Protein AF-0000000085765768 (afdb_homodimer)

Foldseek 3Di:
DLLVVLVVVVVLVQVLLLLLLVCLQVLHQLQCQLVVVVVCVVVPDPNVVCPVCRHSVNSLVLLVLVLVLLLVVVLVVLQPALAWAKEKEWDQFPLRFIKMWIWIWFDDLLFIFIAGQFIFTFPDPAQVRNLVRRVCSCVVSPRPPNLLRHQEYEYQPPCQDPPPPRHVVCVSCPDPNVLYAYAHALLNLLQVLVVVLLVVDPLSVVLLVLLQLQLVQCVVDVVLLVLLCVLCVVVVHDDDHQFHQDDPHRLVRSLVNLVNCQRCVVSSLVSLVCQLPPPPPDDPVSNVSSVSSNQQSQAPVSVLVSQLVNQLSVLSVVLSVQSLDRRRFLQSNVVSLVVSLVSLQVCLVDPDPSSVVQLVVCVVVVQDDPRHRHPPDDNPPPVPRCNVSSVSSNVSSCCRPVNPPRPNNLLSVLLNVQWLLPADLDPVRLQVPSPVSVVVLCVSCVSSLVVVVADPVVQVVLSNVVSVVSSVQCVVDVPSVPGDGVSNLSNDPVSCVSNVRPVVSNRSSSNHDNRSSVVVVLVVSLCSNCDNVNVVDDSVSSGSSSNSNPSNDDSVPDRCVSSVVVVLVVVVVVPDPPPPPDPDPPPDPPVVVVSSNVNVVVVVD/DLLVVLVVVVVLVQVLLLLLLVCLQVLHQLQCQLVVVVVCVVVPDPNVVCPVCRHSVNSLVLLVLQLVLLLVVVLVVLQPALAWAKEKEWDQFPLRFIKMWIWIWFDDLLFIFIAGQFIFTFPDPAQVSRLVRRVCSCVVSPNPPNLLRHQEYEYQPPCQDPPPPSHVVCVSCPDPNVLYAYAHALLNLLQVLVVVLLVVDPLSVVLLVLLQLQLVQCVVDVVLLVLLCVLCVVVVHDDDHQFHQDDPHRLVRSLVNLVNCQRCVVSSLVSLVCQLPPPPPDDPVSNVSSVSSNQQSQAPVSVLVSQLVNQLSVLSVVLSVQSLDRRRFLQSNVVSLVVSLVSLQVCLVDPDPSSVVQLVVCVVVVQDDPRHRHPPDDNPPPVPRCNVSSVSSNVSSCCRPVNPPRPNNLLSVLLNVQWLLPADLDPVRLQVPSPVSVVVLCVSCVSSLVVVVADPVVLVVLSNVVSVVSSVQCVVDVPSVPGDGVSNLSNDPVSCVSNVRPVVSNRSSSNHDNRSSVVVVLVVSLCSNCDNVNVVDDSVSSGSSSNSNPSNDDSVPDRCVSSVVVVLVVVVVVPDPPPPPPPDPPPDDPVVNVSSNVNVVVVVD

InterPro domains:
  IPR012337 Ribonuclease H-like superfamily [SSF53098] (69-546)

Radius of gyration: 36.91 Å; Cα contacts (8 Å, |Δi|>4): 1652; chains: 2; bounding box: 86×116×79 Å

Secondary structure (DSSP, 8-state):
-HHHHHHHHHHHHHHHHHHHHHHHHTT--GGGHHHHHHHHHHTT-SGGG-GGGSSHHHHHHHHHHHHHHHHHHHHHHHHH-S-EEEEEEEEE-TTS-EEEEEEEEEEETTEEEEEEEEEEE-S-SSHHHHHHHHHHHHHHTT-TTHHHHEEEEEE---HHHH-SSS-HHHHHSTTT-TTPEEEE-HHHHHHHHHHHHHHH-HHHHHHHHHHHHHHHHHHT-HHHHHHHHHHHHHTTPPP-PPPP--SS-HHHHHHHHHHHHHHTHHHHHHHHHHHHH--SS--HHHHHHHHHHHHHHTBHHHHHHHHHHHHHHHHHHHHHHHHT-TT--HHHHHHHHHHHHHHHHHHHHS--HHHHHHHHHHHHTTSEETTEEPBT--TT-----THHHHHHHHHHHHHHHS-TT-TTHHHHHHGGGG-GGGS--STTTTTTTTHHHHHHHHHHHHHHHHHHT--HHHHHHHHHHHHHHHHHHHHH-S-GGGSPPHHHHTT-HHHHHHTHHHHHHHHHHHT-----HHHHHHHHHHHHHS-GGGTT--HHHHHHHHHHHHHSPPTTT--THHHHHHHHHHHHHHTSS----------TTHHHHHHHHHHHHHH--/-HHHHHHHHHHHHHHHHHHHHHHHHTT--GGGHHHHHHHHHHTT-SGGG-GGGSSHHHHHHHHHHHHHHHHHHHHHHHHH-S-EEEEEEEEE-TTS-EEEEEEEEEEETTEEEEEEEEEEE-S-SSHHHHHHHHHHHHHHTT-TTHHHHEEEEEE---HHHH-SSS-HHHHHSTTT-TTPEEEE-HHHHHHHHHHHHHHH-HHHHHHHHHHHHHHHHHHT-HHHHHHHHHHHHHTTPPP-PPPP--SS-HHHHHHHHHHHHHHTHHHHHHHHHHHHH--SS--HHHHHHHHHHHHHHTBHHHHHHHHHHHHHHHHHHHHHHHHT-TT--HHHHHHHHHHHHHHHHHHHHS--HHHHHHHHHHHHTTSEETTEEPBT--TT-----THHHHHHHHHHHHHHHS-TT-TTHHHHHHGGGG-GGGS--STTTTTTTTHHHHHHHHHHHHHHHHHHT--HHHHHHHHHHHHHHHHHHHHH-S-GGGSPPGGGGGT-HHHHHHTHHHHHHHHHHHT-----HHHHHHHHHHHHHS-GGGTT--HHHHHHHHHHHHHSPPTTT--THHHHHHHHHHHHHHTSS----------TTHHHHHHHHHHHHHHT-

Nearest PDB structures (foldseek):
  7ep7-assembly1_A  TM=1.654E-01  e=4.129E+00  Mus musculus
  7ep7-assembly1_A  TM=1.660E-01  e=3.495E+00  Mus musculus

Solvent-accessible surface area (backbone atoms only — not comparable to full-atom values): 64166 Å² total; per-residue (Å²): 106,71,63,56,51,44,50,50,50,50,51,43,49,42,40,52,45,47,51,43,47,49,34,35,46,69,54,49,64,52,77,51,50,34,58,53,52,49,50,41,37,74,60,67,43,82,58,70,84,47,70,83,65,49,35,38,68,39,42,57,55,50,45,57,30,44,35,52,49,59,44,48,63,53,31,51,53,60,60,65,43,78,49,31,12,41,32,43,44,74,48,67,47,71,66,43,42,43,32,34,40,36,31,37,22,30,71,57,88,44,35,42,41,76,40,85,56,36,50,25,62,41,87,36,92,48,23,68,24,47,43,48,23,51,52,48,26,41,48,74,47,60,35,7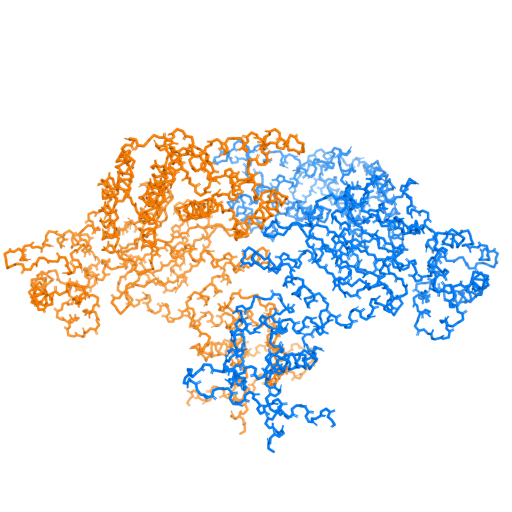4,69,53,76,72,29,44,47,16,38,14,24,77,52,52,58,49,48,58,29,87,69,77,8,30,42,48,56,63,27,40,93,86,27,68,53,35,39,61,30,61,11,47,46,50,39,48,52,52,18,50,52,54,34,36,74,72,31,67,67,53,43,49,52,51,48,49,48,50,51,52,20,51,56,36,65,80,23,42,66,50,39,49,50,45,43,50,47,14,54,75,70,72,41,83,72,77,79,70,39,60,52,78,62,94,54,44,64,65,24,42,48,52,28,49,48,46,44,65,75,41,38,59,48,54,46,50,47,27,47,49,48,41,64,45,77,77,92,58,53,70,67,57,30,50,51,22,44,53,50,41,54,45,69,32,25,35,68,51,48,51,45,50,28,44,49,51,42,53,44,51,50,52,46,54,44,48,54,54,40,51,41,82,61,45,28,48,50,54,50,52,50,43,50,51,51,45,50,52,54,42,53,48,46,31,74,40,74,41,70,55,31,43,53,48,52,52,46,22,62,76,50,77,37,25,56,86,88,39,73,34,42,82,62,55,88,76,61,57,81,72,65,54,33,64,59,38,52,44,40,50,49,30,41,40,58,60,75,61,32,85,84,43,83,41,43,66,56,46,62,31,44,42,64,64,43,61,71,74,54,60,79,47,85,79,54,36,76,65,52,54,52,67,32,49,49,53,50,47,65,49,39,40,72,55,39,50,72,72,66,48,47,66,71,56,23,56,52,34,49,54,49,46,50,53,52,48,43,53,50,49,69,72,32,84,52,50,87,72,47,81,52,66,39,57,39,61,70,36,70,66,48,39,63,69,36,44,43,48,48,54,54,50,51,56,52,45,19,37,36,45,43,42,49,67,48,54,54,50,49,50,51,47,50,63,54,34,28,86,89,37,36,81,61,47,61,67,57,48,33,42,41,47,48,34,43,71,70,42,67,56,77,91,72,52,68,48,61,59,21,51,51,49,48,54,58,54,56,57,66,70,64,54,72,78,64,76,66,74,81,79,73,93,68,76,76,66,61,66,61,54,61,53,53,60,52,63,58,54,70,76,101,107,68,64,56,51,43,50,50,50,49,52,43,49,41,41,51,46,46,51,44,47,48,34,34,47,69,55,49,64,51,76,49,50,34,56,54,52,49,51,40,37,74,60,68,44,81,57,71,86,46,69,82,65,48,36,38,68,38,41,58,57,50,46,56,31,44,35,51,49,60,44,48,63,52,32,50,52,61,60,66,44,79,47,31,12,40,32,43,43,74,50,67,49,70,68,42,43,44,32,35,40,37,31,38,22,28,70,56,88,44,37,42,40,74,38,84,57,36,50,25,63,42,88,36,92,47,21,68,24,47,44,48,24,51,51,48,25,40,48,74,47,60,35,73,68,52,75,72,30,45,45,18,38,12,24,77,52,52,59,49,46,57,28,87,70,77,8,29,42,47,58,63,26,39,95,85,27,69,51,36,39,62,31,61,11,47,47,51,41,49,52,53,18,51,52,54,36,34,74,72,31,68,66,53,42,50,54,52,50,50,48,52,53,53,20,52,54,36,66,79,24,43,65,51,40,51,52,45,44,50,45,14,56,74,71,73,42,84,72,77,81,71,39,59,53,78,61,96,53,46,65,65,25,44,47,50,28,48,49,47,46,64,74,40,39,59,46,54,46,52,46,28,49,50,50,43,65,45,78,76,92,58,53,69,66,56,30,50,50,22,44,52,50,41,55,46,70,31,25,35,67,52,49,50,46,50,27,44,48,51,43,53,43,50,49,52,46,55,44,48,54,54,39,52,41,81,61,45,28,49,50,55,49,54,51,44,50,52,52,43,50,52,53,41,53,48,47,32,75,40,76,38,71,55,31,44,53,49,52,52,46,21,63,75,50,76,34,26,57,88,88,37,73,36,40,83,62,54,89,77,62,57,81,72,65,54,34,65,58,38,50,44,41,51,48,31,40,40,57,58,75,60,32,84,84,43,83,42,42,64,56,47,60,31,43,42,65,65,43,60,72,73,54,59,80,47,85,77,53,38,75,65,52,52,53,67,31,49,50,54,50,47,64,46,39,41,71,55,39,49,74,72,65,46,47,67,71,57,23,57,52,35,48,55,52,44,50,54,51,50,42,55,51,48,70,72,31,84,52,50,86,73,47,79,50,66,40,57,40,61,70,36,70,66,45,40,64,69,35,43,44,48,48,53,54,50,51,55,52,44,18,36,35,44,42,40,49,67,50,55,55,49,48,51,50,46,50,63,52,35,28,87,90,39,37,80,60,48,62,68,58,49,33,41,40,48,48,35,44,72,70,42,68,56,75,90,74,52,69,48,63,61,21,49,50,49,49,55,58,55,55,56,66,69,64,54,73,73,68,66,72,72,82,80,74,93,68,75,77,67,60,66,60,54,61,54,52,61,53,64,57,55,69,78,102

pLDDT: mean 87.67, std 15.04, range [23.91, 98.12]

Structure (mmCIF, N/CA/C/O backbone):
data_AF-0000000085765768-model_v1
#
loop_
_entity.id
_entity.type
_entity.pdbx_description
1 polymer 'Zinc finger protein 862-like'
#
loop_
_atom_site.group_PDB
_atom_site.id
_atom_site.type_symbol
_atom_site.label_atom_id
_atom_site.label_alt_id
_atom_site.label_comp_id
_atom_site.label_asym_id
_atom_site.label_entity_id
_atom_site.label_seq_id
_atom_site.pdbx_PDB_ins_code
_atom_site.Cartn_x
_atom_site.Cartn_y
_atom_site.Cartn_z
_atom_site.occupancy
_atom_site.B_iso_or_equiv
_atom_site.auth_seq_id
_atom_site.auth_comp_id
_atom_site.auth_asym_id
_atom_site.auth_atom_id
_atom_site.pdbx_PDB_model_num
ATOM 1 N N . MET A 1 1 ? 23.016 -22.938 41.062 1 53.28 1 MET A N 1
ATOM 2 C CA . MET A 1 1 ? 22.531 -21.562 40.969 1 53.28 1 MET A CA 1
ATOM 3 C C . MET A 1 1 ? 22.906 -20.953 39.625 1 53.28 1 MET A C 1
ATOM 5 O O . MET A 1 1 ? 22.062 -20.391 38.938 1 53.28 1 MET A O 1
ATOM 9 N N . LEU A 1 2 ? 24.188 -21.125 39.25 1 53.09 2 LEU A N 1
ATOM 10 C CA . LEU A 1 2 ? 24.656 -20.578 37.969 1 53.09 2 LEU A CA 1
ATOM 11 C C . LEU A 1 2 ? 23.953 -21.25 36.812 1 53.09 2 LEU A C 1
ATOM 13 O O . LEU A 1 2 ? 23.609 -20.578 35.812 1 53.09 2 LEU A O 1
ATOM 17 N N . LEU A 1 3 ? 23.734 -22.516 36.969 1 60.22 3 LEU A N 1
ATOM 18 C CA . LEU A 1 3 ? 23.031 -23.234 35.906 1 60.22 3 LEU A CA 1
ATOM 19 C C . LEU A 1 3 ? 21.609 -22.734 35.75 1 60.22 3 LEU A C 1
ATOM 21 O O . LEU A 1 3 ? 21.094 -22.609 34.625 1 60.22 3 LEU A O 1
ATOM 25 N N . ARG A 1 4 ? 20.984 -22.562 36.938 1 67.75 4 ARG A N 1
ATOM 26 C CA . ARG A 1 4 ? 19.609 -22.078 36.938 1 67.75 4 ARG A CA 1
ATOM 27 C C . ARG A 1 4 ? 19.516 -20.688 36.344 1 67.75 4 ARG A C 1
ATOM 29 O O . ARG A 1 4 ? 18.562 -20.375 35.625 1 67.75 4 ARG A O 1
ATOM 36 N N . GLU A 1 5 ? 20.438 -19.938 36.656 1 68 5 GLU A N 1
ATOM 37 C CA . GLU A 1 5 ? 20.453 -18.578 36.094 1 68 5 GLU A CA 1
ATOM 38 C C . GLU A 1 5 ? 20.688 -18.594 34.594 1 68 5 GLU A C 1
ATOM 40 O O . GLU A 1 5 ? 20.109 -17.781 33.875 1 68 5 GLU A O 1
ATOM 45 N N . CYS A 1 6 ? 21.516 -19.547 34.25 1 68.38 6 CYS A N 1
ATOM 46 C CA . CYS A 1 6 ? 21.797 -19.672 32.812 1 68.38 6 CYS A CA 1
ATOM 47 C C . CYS A 1 6 ? 20.547 -20.156 32.062 1 68.38 6 CYS A C 1
ATOM 49 O O . CYS A 1 6 ? 20.25 -19.656 30.969 1 68.38 6 CYS A O 1
ATOM 51 N N . GLN A 1 7 ? 19.906 -21.062 32.75 1 78.56 7 GLN A N 1
ATOM 52 C CA . GLN A 1 7 ? 18.688 -21.578 32.125 1 78.56 7 GLN A CA 1
ATOM 53 C C . GLN A 1 7 ? 17.609 -20.5 32.062 1 78.56 7 GLN A C 1
ATOM 55 O O . GLN A 1 7 ? 16.859 -20.422 31.078 1 78.56 7 GLN A O 1
ATOM 60 N N . LYS A 1 8 ? 17.578 -19.703 33.062 1 80.69 8 LYS A N 1
ATOM 61 C CA . LYS A 1 8 ? 16.609 -18.625 33.062 1 80.69 8 LYS A CA 1
ATOM 62 C C . LYS A 1 8 ? 16.891 -17.609 31.953 1 80.69 8 LYS A C 1
ATOM 64 O O . LYS A 1 8 ? 15.977 -17.156 31.266 1 80.69 8 LYS A O 1
ATOM 69 N N . ARG A 1 9 ? 18.062 -17.344 31.797 1 80.81 9 ARG A N 1
ATOM 70 C CA . ARG A 1 9 ? 18.453 -16.375 30.766 1 80.81 9 ARG A CA 1
ATOM 71 C C . ARG A 1 9 ? 18.188 -16.938 29.359 1 80.81 9 ARG A C 1
ATOM 73 O O . ARG A 1 9 ? 17.781 -16.203 28.469 1 80.81 9 ARG A O 1
ATOM 80 N N . THR A 1 10 ? 18.469 -18.172 29.266 1 85.12 10 THR A N 1
ATOM 81 C CA . THR A 1 10 ? 18.203 -18.828 27.984 1 85.12 10 THR A CA 1
ATOM 82 C C . THR A 1 10 ? 16.719 -18.812 27.672 1 85.12 10 THR A C 1
ATOM 84 O O . THR A 1 10 ? 16.312 -18.609 26.516 1 85.12 10 THR A O 1
ATOM 87 N N . ASN A 1 11 ? 15.992 -18.984 28.672 1 88.44 11 ASN A N 1
ATOM 88 C CA . ASN A 1 11 ? 14.547 -18.984 28.484 1 88.44 11 ASN A CA 1
ATOM 89 C C . ASN A 1 11 ? 14.047 -17.594 28.094 1 88.44 11 ASN A C 1
ATOM 91 O O . ASN A 1 11 ? 13.117 -17.469 27.297 1 88.44 11 ASN A O 1
ATOM 95 N N . ILE A 1 12 ? 14.617 -16.609 28.656 1 89.69 12 ILE A N 1
ATOM 96 C CA . ILE A 1 12 ? 14.234 -15.234 28.328 1 89.69 12 ILE A CA 1
ATOM 97 C C . ILE A 1 12 ? 14.617 -14.922 26.891 1 89.69 12 ILE A C 1
ATOM 99 O O . ILE A 1 12 ? 13.844 -14.289 26.156 1 89.69 12 ILE A O 1
ATOM 103 N N . LEU A 1 13 ? 15.781 -15.383 26.531 1 89.94 13 LEU A N 1
ATOM 104 C CA . LEU A 1 13 ? 16.234 -15.141 25.156 1 89.94 13 LEU A CA 1
ATOM 105 C C . LEU A 1 13 ? 15.352 -15.883 24.156 1 89.94 13 LEU A C 1
ATOM 107 O O . LEU A 1 13 ? 15.125 -15.391 23.047 1 89.94 13 LEU A O 1
ATOM 111 N N . LYS A 1 14 ? 14.938 -17.047 24.547 1 93.31 14 LYS A N 1
ATOM 112 C CA . LYS A 1 14 ? 14.031 -17.781 23.672 1 93.31 14 LYS A CA 1
ATOM 113 C C . LYS A 1 14 ? 12.75 -17 23.422 1 93.31 14 LYS A C 1
ATOM 115 O O . LYS A 1 14 ? 12.211 -17.016 22.312 1 93.31 14 LYS A O 1
ATOM 120 N N . LYS A 1 15 ? 12.266 -16.328 24.438 1 93.94 15 LYS A N 1
ATOM 121 C CA . LYS A 1 15 ? 11.062 -15.508 24.297 1 93.94 15 LYS A CA 1
ATOM 122 C C . LYS A 1 15 ? 11.289 -14.367 23.312 1 93.94 15 LYS A C 1
ATOM 124 O O . LYS A 1 15 ? 10.406 -14.039 22.516 1 93.94 15 LYS A O 1
ATOM 129 N N . VAL A 1 16 ? 12.461 -13.812 23.406 1 94.56 16 VAL A N 1
ATOM 130 C CA . VAL A 1 16 ? 12.828 -12.703 22.516 1 94.56 16 VAL A CA 1
ATOM 131 C C . VAL A 1 16 ? 12.922 -13.195 21.078 1 94.56 16 VAL A C 1
ATOM 133 O O . VAL A 1 16 ? 12.438 -12.539 20.156 1 94.56 16 VAL A O 1
ATOM 136 N N . PHE A 1 17 ? 13.484 -14.383 20.891 1 95.94 17 PHE A N 1
ATOM 137 C CA . PHE A 1 17 ? 13.625 -14.953 19.562 1 95.94 17 PHE A CA 1
ATOM 138 C C . PHE A 1 17 ? 12.266 -15.359 19 1 95.94 17 PHE A C 1
ATOM 140 O O . PHE A 1 17 ? 12.023 -15.234 17.797 1 95.94 17 PHE A O 1
ATOM 147 N N . ASN A 1 18 ? 11.461 -15.852 19.844 1 97.06 18 ASN A N 1
ATOM 148 C CA . ASN A 1 18 ? 10.094 -16.156 19.422 1 97.06 18 ASN A CA 1
ATOM 149 C C . ASN A 1 18 ? 9.375 -14.906 18.922 1 97.06 18 ASN A C 1
ATOM 151 O O . ASN A 1 18 ? 8.625 -14.969 17.938 1 97.06 18 ASN A O 1
ATOM 155 N N . THR A 1 19 ? 9.586 -13.82 19.656 1 97 19 THR A N 1
ATOM 156 C CA . THR A 1 19 ? 8.969 -12.555 19.266 1 97 19 THR A CA 1
ATOM 157 C C . THR A 1 19 ? 9.516 -12.062 17.938 1 97 19 THR A C 1
ATOM 159 O O . THR A 1 19 ? 8.758 -11.609 17.078 1 97 19 THR A O 1
ATOM 162 N N . ALA A 1 20 ? 10.812 -12.172 17.781 1 97.25 20 ALA A N 1
ATOM 163 C CA . ALA A 1 20 ? 11.422 -11.805 16.516 1 97.25 20 ALA A CA 1
ATOM 164 C C . ALA A 1 20 ? 10.891 -12.68 15.383 1 97.25 20 ALA A C 1
ATOM 166 O O . ALA A 1 20 ? 10.625 -12.188 14.281 1 97.25 20 ALA A O 1
ATOM 167 N N . TYR A 1 21 ? 10.766 -13.984 15.625 1 98.12 21 TYR A N 1
ATOM 168 C CA . TYR A 1 21 ? 10.25 -14.914 14.617 1 98.12 21 TYR A CA 1
ATOM 169 C C . TYR A 1 21 ? 8.852 -14.516 14.18 1 98.12 21 TYR A C 1
ATOM 171 O O . TYR A 1 21 ? 8.516 -14.594 12.992 1 98.12 21 TYR A O 1
ATOM 179 N N . MET A 1 22 ? 8.07 -14.148 15.148 1 97.38 22 MET A N 1
ATOM 180 C CA . MET A 1 22 ? 6.707 -13.734 14.82 1 97.38 22 MET A CA 1
ATOM 181 C C . MET A 1 22 ? 6.711 -12.523 13.898 1 97.38 22 MET A C 1
ATOM 183 O O . MET A 1 22 ? 5.906 -12.445 12.969 1 97.38 22 MET A O 1
ATOM 187 N N . ILE A 1 23 ? 7.551 -11.547 14.164 1 96.62 23 ILE A N 1
ATOM 188 C CA . ILE A 1 23 ? 7.688 -10.359 13.336 1 96.62 23 ILE A CA 1
ATOM 189 C C . ILE A 1 23 ? 7.992 -10.773 11.891 1 96.62 23 ILE A C 1
ATOM 191 O O . ILE A 1 23 ? 7.395 -10.25 10.953 1 96.62 23 ILE A O 1
ATOM 195 N N . LEU A 1 24 ? 8.859 -11.727 11.703 1 97.19 24 LEU A N 1
ATOM 196 C CA . LEU A 1 24 ? 9.266 -12.188 10.383 1 97.19 24 LEU A CA 1
ATOM 197 C C . LEU A 1 24 ? 8.148 -12.992 9.719 1 97.19 24 LEU A C 1
ATOM 199 O O . LEU A 1 24 ? 7.812 -12.758 8.555 1 97.19 24 LEU A O 1
ATOM 203 N N . LYS A 1 25 ? 7.574 -13.906 10.438 1 97.56 25 LYS A N 1
ATOM 204 C CA . LYS A 1 25 ? 6.57 -14.828 9.914 1 97.56 25 LYS A CA 1
ATOM 205 C C . LYS A 1 25 ? 5.316 -14.078 9.469 1 97.56 25 LYS A C 1
ATOM 207 O O . LYS A 1 25 ? 4.699 -14.445 8.461 1 97.56 25 LYS A O 1
ATOM 212 N N . CYS A 1 26 ? 4.98 -13.023 10.219 1 96.12 26 CYS A N 1
ATOM 213 C CA . CYS A 1 26 ? 3.773 -12.266 9.906 1 96.12 26 CYS A CA 1
ATOM 214 C C . CYS A 1 26 ? 4.098 -11.055 9.039 1 96.12 26 CYS A C 1
ATOM 216 O O . CYS A 1 26 ? 3.248 -10.18 8.836 1 96.12 26 CYS A O 1
ATOM 218 N N . GLU A 1 27 ? 5.309 -10.977 8.523 1 94.81 27 GLU A N 1
ATOM 219 C CA . GLU A 1 27 ? 5.742 -9.961 7.57 1 94.81 27 GLU A CA 1
ATOM 220 C C . GLU A 1 27 ? 5.598 -8.562 8.156 1 94.81 27 GLU A C 1
ATOM 222 O O . GLU A 1 27 ? 5.141 -7.645 7.465 1 94.81 27 GLU A O 1
ATOM 227 N N . LEU A 1 28 ? 5.914 -8.367 9.461 1 94.69 28 LEU A N 1
ATOM 228 C CA . LEU A 1 28 ? 5.789 -7.094 10.156 1 94.69 28 LEU A CA 1
ATOM 229 C C . LEU A 1 28 ? 7.105 -6.324 10.117 1 94.69 28 LEU A C 1
ATOM 231 O O . LEU A 1 28 ? 8.172 -6.922 9.977 1 94.69 28 LEU A O 1
ATOM 235 N N . PRO A 1 29 ? 7.043 -4.98 10.18 1 93 29 PRO A N 1
ATOM 236 C CA . PRO A 1 29 ? 8.281 -4.199 10.242 1 93 29 PRO A CA 1
ATOM 237 C C . PRO A 1 29 ? 9.039 -4.406 11.555 1 93 29 PRO A C 1
ATOM 239 O O . PRO A 1 29 ? 8.43 -4.645 12.594 1 93 29 PRO A O 1
ATOM 242 N N . PHE A 1 30 ? 10.344 -4.207 11.516 1 93.5 30 PHE A N 1
ATOM 243 C CA . PHE A 1 30 ? 11.203 -4.391 12.688 1 93.5 30 PHE A CA 1
ATOM 244 C C . PHE A 1 30 ? 10.859 -3.381 13.773 1 93.5 30 PHE A C 1
ATOM 246 O O . PHE A 1 30 ? 11.086 -3.639 14.961 1 93.5 30 PHE A O 1
ATOM 253 N N . THR A 1 31 ? 10.32 -2.264 13.375 1 92.69 31 THR A N 1
ATOM 254 C CA . THR A 1 31 ? 10.031 -1.188 14.32 1 92.69 31 THR A CA 1
ATOM 255 C C . THR A 1 31 ? 8.945 -1.611 15.305 1 92.69 31 THR A C 1
ATOM 257 O O . THR A 1 31 ? 8.766 -0.979 16.344 1 92.69 31 THR A O 1
ATOM 260 N N . LEU A 1 32 ? 8.195 -2.639 14.984 1 94.62 32 LEU A N 1
ATOM 261 C CA . LEU A 1 32 ? 7.137 -3.115 15.875 1 94.62 32 LEU A CA 1
ATOM 262 C C . LEU A 1 32 ? 7.707 -4.004 16.969 1 94.62 32 LEU A C 1
ATOM 264 O O . LEU A 1 32 ? 7.047 -4.238 17.984 1 94.62 32 LEU A O 1
ATOM 268 N N . PHE A 1 33 ? 8.961 -4.539 16.859 1 96 33 PHE A N 1
ATOM 269 C CA . PHE A 1 33 ? 9.586 -5.488 17.766 1 96 33 PHE A CA 1
ATOM 270 C C . PHE A 1 33 ? 9.648 -4.934 19.188 1 96 33 PHE A C 1
ATOM 272 O O . PHE A 1 33 ? 9.211 -5.59 20.141 1 96 33 PHE A O 1
ATOM 279 N N . PRO A 1 34 ? 10.086 -3.682 19.375 1 94.44 34 PRO A N 1
ATOM 280 C CA . PRO A 1 34 ? 10.117 -3.141 20.734 1 94.44 34 PRO A CA 1
ATOM 281 C C . PRO A 1 34 ? 8.734 -3.062 21.375 1 94.44 34 PRO A C 1
ATOM 283 O O . PRO A 1 34 ? 8.578 -3.361 22.562 1 94.44 34 PRO A O 1
ATOM 286 N N . ASN A 1 35 ? 7.73 -2.688 20.625 1 94.25 35 ASN A N 1
ATOM 287 C CA . ASN A 1 35 ? 6.371 -2.58 21.141 1 94.25 35 ASN A CA 1
ATOM 288 C C . ASN A 1 35 ? 5.809 -3.947 21.516 1 94.25 35 ASN A C 1
ATOM 290 O O . ASN A 1 35 ? 5.047 -4.062 22.484 1 94.25 35 ASN A O 1
ATOM 294 N N . MET A 1 36 ? 6.18 -4.938 20.781 1 95.31 36 MET A N 1
ATOM 295 C CA . MET A 1 36 ? 5.719 -6.289 21.094 1 95.31 36 MET A CA 1
ATOM 296 C C . MET A 1 36 ? 6.324 -6.793 22.391 1 95.31 36 MET A C 1
ATOM 298 O O . MET A 1 36 ? 5.66 -7.473 23.172 1 95.31 36 MET A O 1
ATOM 302 N N . LEU A 1 37 ? 7.547 -6.488 22.562 1 94.88 37 LEU A N 1
ATOM 303 C CA . LEU A 1 37 ? 8.203 -6.871 23.812 1 94.88 37 LEU A CA 1
ATOM 304 C C . LEU A 1 37 ? 7.621 -6.094 24.984 1 94.88 37 LEU A C 1
ATOM 306 O O . LEU A 1 37 ? 7.398 -6.656 26.062 1 94.88 37 LEU A O 1
ATOM 310 N N . LYS A 1 38 ? 7.352 -4.766 24.797 1 94.31 38 LYS A N 1
ATOM 311 C CA . LYS A 1 38 ? 6.742 -3.939 25.828 1 94.31 38 LYS A CA 1
ATOM 312 C C . LYS A 1 38 ? 5.383 -4.496 26.234 1 94.31 38 LYS A C 1
ATOM 314 O O . LYS A 1 38 ? 5.023 -4.461 27.422 1 94.31 38 LYS A O 1
ATOM 319 N N . LEU A 1 39 ? 4.656 -4.984 25.266 1 96.12 39 LEU A N 1
ATOM 320 C CA . LEU A 1 39 ? 3.352 -5.566 25.547 1 96.12 39 LEU A CA 1
ATOM 321 C C . LEU A 1 39 ? 3.484 -6.777 26.469 1 96.12 39 LEU A C 1
ATOM 323 O O . LEU A 1 39 ? 2.723 -6.918 27.422 1 96.12 39 LEU A O 1
ATOM 327 N N . GLN A 1 40 ? 4.438 -7.621 26.156 1 94.88 40 GLN A N 1
ATOM 328 C CA . GLN A 1 40 ? 4.641 -8.812 26.969 1 94.88 40 GLN A CA 1
ATOM 329 C C . GLN A 1 40 ? 5.109 -8.445 28.375 1 94.88 40 GLN A C 1
ATOM 331 O O . GLN A 1 40 ? 4.715 -9.086 29.359 1 94.88 40 GLN A O 1
ATOM 336 N N . ILE A 1 41 ? 5.941 -7.422 28.469 1 93.38 41 ILE A N 1
ATOM 337 C CA . ILE A 1 41 ? 6.402 -6.945 29.781 1 93.38 41 ILE A CA 1
ATOM 338 C C . ILE A 1 41 ? 5.219 -6.402 30.578 1 93.38 41 ILE A C 1
ATOM 340 O O . ILE A 1 41 ? 5.055 -6.727 31.75 1 93.38 41 ILE A O 1
ATOM 344 N N . LYS A 1 42 ? 4.453 -5.602 29.922 1 94.12 42 LYS A N 1
ATOM 345 C CA . LYS A 1 42 ? 3.273 -5.035 30.562 1 94.12 42 LYS A CA 1
ATOM 346 C C . LYS A 1 42 ? 2.332 -6.133 31.047 1 94.12 42 LYS A C 1
ATOM 348 O O . LYS A 1 42 ? 1.715 -6.004 32.125 1 94.12 42 LYS A O 1
ATOM 353 N N . ASN A 1 43 ? 2.293 -7.207 30.25 1 94 43 ASN A N 1
ATOM 354 C CA . ASN A 1 43 ? 1.395 -8.305 30.594 1 94 43 ASN A CA 1
ATOM 355 C C . ASN A 1 43 ? 2.051 -9.297 31.547 1 94 43 ASN A C 1
ATOM 357 O O . ASN A 1 43 ? 1.552 -10.406 31.734 1 94 43 ASN A O 1
ATOM 361 N N . GLY A 1 44 ? 3.24 -8.977 32.094 1 90.25 44 GLY A N 1
ATOM 362 C CA . GLY A 1 44 ? 3.793 -9.734 33.188 1 90.25 44 GLY A CA 1
ATOM 363 C C . GLY A 1 44 ? 4.957 -10.617 32.781 1 90.25 44 GLY A C 1
ATOM 364 O O . GLY A 1 44 ? 5.426 -11.438 33.594 1 90.25 44 GLY A O 1
ATOM 365 N N . SER A 1 45 ? 5.387 -10.492 31.547 1 89.12 45 SER A N 1
ATOM 366 C CA . SER A 1 45 ? 6.523 -11.305 31.109 1 89.12 45 SER A CA 1
ATOM 367 C C . SER A 1 45 ? 7.812 -10.844 31.781 1 89.12 45 SER A C 1
ATOM 369 O O . SER A 1 45 ? 7.949 -9.672 32.156 1 89.12 45 SER A O 1
ATOM 371 N N . ASP A 1 46 ? 8.758 -11.711 31.953 1 85.62 46 ASP A N 1
ATOM 372 C CA . ASP A 1 46 ? 10.023 -11.43 32.625 1 85.62 46 ASP A CA 1
ATOM 373 C C . ASP A 1 46 ? 11.094 -10.984 31.641 1 85.62 46 ASP A C 1
ATOM 375 O O . ASP A 1 46 ? 12.281 -11.016 31.938 1 85.62 46 ASP A O 1
ATOM 379 N N . ILE A 1 47 ? 10.727 -10.562 30.516 1 83.88 47 ILE A N 1
ATOM 380 C CA . ILE A 1 47 ? 11.656 -10.172 29.469 1 83.88 47 ILE A CA 1
ATOM 381 C C . ILE A 1 47 ? 12.281 -8.82 29.812 1 83.88 47 ILE A C 1
ATOM 383 O O . ILE A 1 47 ? 13.25 -8.398 29.172 1 83.88 47 ILE A O 1
ATOM 387 N N . ASP A 1 48 ? 12.023 -8.125 30.797 1 76.06 48 ASP A N 1
ATOM 388 C CA . ASP A 1 48 ? 12.43 -6.766 31.125 1 76.06 48 ASP A CA 1
ATOM 389 C C . ASP A 1 48 ? 13.93 -6.688 31.406 1 76.06 48 ASP A C 1
ATOM 391 O O . ASP A 1 48 ? 14.539 -5.629 31.25 1 76.06 48 ASP A O 1
ATOM 395 N N . GLY A 1 49 ? 14.57 -7.715 31.75 1 69.19 49 GLY A N 1
ATOM 396 C CA . GLY A 1 49 ? 15.969 -7.66 32.156 1 69.19 49 GLY A CA 1
ATOM 397 C C . GLY A 1 49 ? 16.906 -7.551 30.969 1 69.19 49 GLY A C 1
ATOM 398 O O . GLY A 1 49 ? 18.125 -7.398 31.141 1 69.19 49 GLY A O 1
ATOM 399 N N . LEU A 1 50 ? 16.453 -7.496 29.75 1 72.62 50 LEU A N 1
ATOM 400 C CA . LEU A 1 50 ? 17.328 -7.5 28.578 1 72.62 50 LEU A CA 1
ATOM 401 C C . LEU A 1 50 ? 17.078 -6.262 27.719 1 72.62 50 LEU A C 1
ATOM 403 O O . LEU A 1 50 ? 16.719 -6.371 26.547 1 72.62 50 LEU A O 1
ATOM 407 N N . SER A 1 51 ? 17.453 -5.066 28.172 1 74.25 51 SER A N 1
ATOM 408 C CA . SER A 1 51 ? 17.125 -3.814 27.5 1 74.25 51 SER A CA 1
ATOM 409 C C . SER A 1 51 ? 17.859 -3.693 26.156 1 74.25 51 SER A C 1
ATOM 411 O O . SER A 1 51 ? 17.297 -3.162 25.188 1 74.25 51 SER A O 1
ATOM 413 N N . SER A 1 52 ? 19.047 -4.277 26 1 77.25 52 SER A N 1
ATOM 414 C CA . SER A 1 52 ? 19.859 -4.141 24.797 1 77.25 52 SER A CA 1
ATOM 415 C C . SER A 1 52 ? 19.281 -4.953 23.656 1 77.25 52 SER A C 1
ATOM 417 O O . SER A 1 52 ? 19.609 -4.699 22.484 1 77.25 52 SER A O 1
ATOM 419 N N . TYR A 1 53 ? 18.438 -5.875 24.031 1 83.31 53 TYR A N 1
ATOM 420 C CA . TYR A 1 53 ? 17.922 -6.766 23 1 83.31 53 TYR A CA 1
ATOM 421 C C . TYR A 1 53 ? 16.484 -6.383 22.625 1 83.31 53 TYR A C 1
ATOM 423 O O . TYR A 1 53 ? 15.797 -7.148 21.938 1 83.31 53 TYR A O 1
ATOM 431 N N . ARG A 1 54 ? 16.156 -5.156 23.016 1 85.69 54 ARG A N 1
ATOM 432 C CA . ARG A 1 54 ? 14.758 -4.797 22.797 1 85.69 54 ARG A CA 1
ATOM 433 C C . ARG A 1 54 ? 14.633 -3.689 21.75 1 85.69 54 ARG A C 1
ATOM 435 O O . ARG A 1 54 ? 13.727 -2.854 21.844 1 85.69 54 ARG A O 1
ATOM 442 N N . THR A 1 55 ? 15.547 -3.652 20.812 1 88.75 55 THR A N 1
ATOM 443 C CA . THR A 1 55 ? 15.562 -2.611 19.797 1 88.75 55 THR A CA 1
ATOM 444 C C . THR A 1 55 ? 15.289 -3.201 18.422 1 88.75 55 THR A C 1
ATOM 446 O O . THR A 1 55 ? 15.383 -4.418 18.234 1 88.75 55 THR A O 1
ATOM 449 N N . ASN A 1 56 ? 14.961 -2.34 17.547 1 90.31 56 ASN A N 1
ATOM 450 C CA . ASN A 1 56 ? 14.742 -2.773 16.172 1 90.31 56 ASN A CA 1
ATOM 451 C C . ASN A 1 56 ? 16.016 -3.324 15.547 1 90.31 56 ASN A C 1
ATOM 453 O O . ASN A 1 56 ? 15.977 -4.266 14.75 1 90.31 56 ASN A O 1
ATOM 457 N N . THR A 1 57 ? 17.109 -2.754 15.953 1 90.81 57 THR A N 1
ATOM 458 C CA . THR A 1 57 ? 18.406 -3.209 15.453 1 90.81 57 THR A CA 1
ATOM 459 C C . THR A 1 57 ? 18.703 -4.625 15.938 1 90.81 57 THR A C 1
ATOM 461 O O . THR A 1 57 ? 19.266 -5.434 15.188 1 90.81 57 THR A O 1
ATOM 464 N N . ALA A 1 58 ? 18.391 -4.898 17.141 1 91.38 58 ALA A N 1
ATOM 465 C CA . ALA A 1 58 ? 18.562 -6.25 17.672 1 91.38 58 ALA A CA 1
ATOM 466 C C . ALA A 1 58 ? 17.719 -7.254 16.875 1 91.38 58 ALA A C 1
ATOM 468 O O . ALA A 1 58 ? 18.188 -8.344 16.562 1 91.38 58 ALA A O 1
ATOM 469 N N . CYS A 1 59 ? 16.5 -6.883 16.641 1 93.44 59 CYS A N 1
ATOM 470 C CA . CYS A 1 59 ? 15.625 -7.758 15.875 1 93.44 59 CYS A CA 1
ATOM 471 C C . CYS A 1 59 ? 16.219 -8.078 14.508 1 93.44 59 CYS A C 1
ATOM 473 O O . CYS A 1 59 ? 16.172 -9.219 14.055 1 93.44 59 CYS A O 1
ATOM 475 N N . ARG A 1 60 ? 16.781 -7.062 13.859 1 92.94 60 ARG A N 1
ATOM 476 C CA . ARG A 1 60 ? 17.438 -7.242 12.57 1 92.94 60 ARG A CA 1
ATOM 477 C C . ARG A 1 60 ? 18.594 -8.234 12.672 1 92.94 60 ARG A C 1
ATOM 479 O O . ARG A 1 60 ? 18.781 -9.07 11.789 1 92.94 60 ARG A O 1
ATOM 486 N N . ARG A 1 61 ? 19.266 -8.141 13.719 1 91.75 61 ARG A N 1
ATOM 487 C CA . ARG A 1 61 ? 20.391 -9.055 13.945 1 91.75 61 ARG A CA 1
ATOM 488 C C . ARG A 1 61 ? 19.906 -10.477 14.164 1 91.75 61 ARG A C 1
ATOM 490 O O . ARG A 1 61 ? 20.469 -11.43 13.617 1 91.75 61 ARG A O 1
ATOM 497 N N . PHE A 1 62 ? 18.891 -10.641 14.969 1 94.81 62 PHE A N 1
ATOM 498 C CA . PHE A 1 62 ? 18.328 -11.961 15.234 1 94.81 62 PHE A CA 1
ATOM 499 C C . PHE A 1 62 ? 17.828 -12.609 13.953 1 94.81 62 PHE A C 1
ATOM 501 O O . PHE A 1 62 ? 17.859 -13.828 13.812 1 94.81 62 PHE A O 1
ATOM 508 N N . THR A 1 63 ? 17.328 -11.773 13.039 1 95.19 63 THR A N 1
ATOM 509 C CA . THR A 1 63 ? 16.734 -12.242 11.781 1 95.19 63 THR A CA 1
ATOM 510 C C . THR A 1 63 ? 17.719 -13.117 11.016 1 95.19 63 THR A C 1
ATOM 512 O O . THR A 1 63 ? 17.344 -14.164 10.484 1 95.19 63 THR A O 1
ATOM 515 N N . GLN A 1 64 ? 18.984 -12.727 11.016 1 94.62 64 GLN A N 1
ATOM 516 C CA . GLN A 1 64 ? 19.984 -13.484 10.273 1 94.62 64 GLN A CA 1
ATOM 517 C C . GLN A 1 64 ? 20.109 -14.906 10.812 1 94.62 64 GLN A C 1
ATOM 519 O O . GLN A 1 64 ? 20.219 -15.859 10.039 1 94.62 64 GLN A O 1
ATOM 524 N N . TYR A 1 65 ? 20.094 -15.008 12.078 1 95.88 65 TYR A N 1
ATOM 525 C CA . TYR A 1 65 ? 20.25 -16.312 12.695 1 95.88 65 TYR A CA 1
ATOM 526 C C . TYR A 1 65 ? 19 -17.172 12.523 1 95.88 65 TYR A C 1
ATOM 528 O O . TYR A 1 65 ? 19.078 -18.391 12.352 1 95.88 65 TYR A O 1
ATOM 536 N N . ILE A 1 66 ? 17.859 -16.516 12.633 1 97.62 66 ILE A N 1
ATOM 537 C CA . ILE A 1 66 ? 16.609 -17.219 12.414 1 97.62 66 ILE A CA 1
ATOM 538 C C . ILE A 1 66 ? 16.531 -17.734 10.977 1 97.62 66 ILE A C 1
ATOM 540 O O . ILE A 1 66 ? 16.141 -18.875 10.742 1 97.62 66 ILE A O 1
ATOM 544 N N . VAL A 1 67 ? 16.922 -16.891 10.016 1 96.81 67 VAL A N 1
ATOM 545 C CA . VAL A 1 67 ? 16.906 -17.234 8.594 1 96.81 67 VAL A CA 1
ATOM 546 C C . VAL A 1 67 ? 17.828 -18.422 8.352 1 96.81 67 VAL A C 1
ATOM 548 O O . VAL A 1 67 ? 17.453 -19.375 7.648 1 96.81 67 VAL A O 1
ATOM 551 N N . ASP A 1 68 ? 18.984 -18.422 8.945 1 95.25 68 ASP A N 1
ATOM 552 C CA . ASP A 1 68 ? 19.953 -19.516 8.773 1 95.25 68 ASP A CA 1
ATOM 553 C C . ASP A 1 68 ? 19.391 -20.828 9.328 1 95.25 68 ASP A C 1
ATOM 555 O O . ASP A 1 68 ? 19.625 -21.891 8.758 1 95.25 68 ASP A O 1
ATOM 559 N N . ASP A 1 69 ? 18.734 -20.672 10.398 1 95.81 69 ASP A N 1
ATOM 560 C CA . ASP A 1 69 ? 18.156 -21.844 11.039 1 95.81 69 ASP A CA 1
ATOM 561 C C . ASP A 1 69 ? 17.078 -22.469 10.164 1 95.81 69 ASP A C 1
ATOM 563 O O . ASP A 1 69 ? 16.938 -23.703 10.125 1 95.81 69 ASP A O 1
ATOM 567 N N . ILE A 1 70 ? 16.266 -21.672 9.547 1 96.19 70 ILE A N 1
ATOM 568 C CA . ILE A 1 70 ? 15.18 -22.156 8.711 1 96.19 70 ILE A CA 1
ATOM 569 C C . ILE A 1 70 ? 15.734 -22.641 7.375 1 96.19 70 ILE A C 1
ATOM 571 O O . ILE A 1 70 ? 15.234 -23.625 6.809 1 96.19 70 ILE A O 1
ATOM 575 N N . ARG A 1 71 ? 16.766 -22.078 6.891 1 95.44 71 ARG A N 1
ATOM 576 C CA . ARG A 1 71 ? 17.344 -22.359 5.578 1 95.44 71 ARG A CA 1
ATOM 577 C C . ARG A 1 71 ? 18.031 -23.719 5.559 1 95.44 71 ARG A C 1
ATOM 579 O O . ARG A 1 71 ? 18 -24.422 4.551 1 95.44 71 ARG A O 1
ATOM 586 N N . GLU A 1 72 ? 18.609 -24.141 6.605 1 94 72 GLU A N 1
ATOM 587 C CA . GLU A 1 72 ? 19.469 -25.312 6.648 1 94 72 GLU A CA 1
ATOM 588 C C . GLU A 1 72 ? 18.703 -26.578 6.289 1 94 72 GLU A C 1
ATOM 590 O O . GLU A 1 72 ? 19.125 -27.344 5.418 1 94 72 GLU A O 1
ATOM 595 N N . PRO A 1 73 ? 17.594 -26.781 6.953 1 93.75 73 PRO A N 1
ATOM 596 C CA . PRO A 1 73 ? 16.844 -27.984 6.566 1 93.75 73 PRO A CA 1
ATOM 597 C C . PRO A 1 73 ? 16.375 -27.953 5.117 1 93.75 73 PRO A C 1
ATOM 599 O O . PRO A 1 73 ? 16.281 -29 4.461 1 93.75 73 PRO A O 1
ATOM 602 N N . LEU A 1 74 ? 16.062 -26.875 4.598 1 93.62 74 LEU A N 1
ATOM 603 C CA . LEU A 1 74 ? 15.609 -26.734 3.215 1 93.62 74 LEU A CA 1
ATOM 604 C C . LEU A 1 74 ? 16.75 -27.016 2.242 1 93.62 74 LEU A C 1
ATOM 606 O O . LEU A 1 74 ? 16.547 -27.656 1.206 1 93.62 74 LEU A O 1
ATOM 610 N N . LYS A 1 75 ? 17.875 -26.484 2.613 1 94 75 LYS A N 1
ATOM 611 C CA . LYS A 1 75 ? 19.078 -26.766 1.837 1 94 75 LYS A CA 1
ATOM 612 C C . LYS A 1 75 ? 19.344 -28.266 1.766 1 94 75 LYS A C 1
ATOM 614 O O . LYS A 1 75 ? 19.609 -28.812 0.687 1 94 75 LYS A O 1
ATOM 619 N N . ASP A 1 76 ? 19.219 -28.891 2.84 1 93.62 76 ASP A N 1
ATOM 620 C CA . ASP A 1 76 ? 19.469 -30.328 2.906 1 93.62 76 ASP A CA 1
ATOM 621 C C . ASP A 1 76 ? 18.438 -31.094 2.078 1 93.62 76 ASP A C 1
ATOM 623 O O . ASP A 1 76 ? 18.781 -32.062 1.371 1 93.62 76 ASP A O 1
ATOM 627 N N . ALA A 1 77 ? 17.25 -30.734 2.184 1 93.06 77 ALA A N 1
ATOM 628 C CA . ALA A 1 77 ? 16.188 -31.391 1.434 1 93.06 77 ALA A CA 1
ATOM 629 C C . ALA A 1 77 ? 16.406 -31.25 -0.07 1 93.06 77 ALA A C 1
ATOM 631 O O . ALA A 1 77 ? 16.219 -32.219 -0.824 1 93.06 77 ALA A O 1
ATOM 632 N N . SER A 1 78 ? 16.781 -30.109 -0.521 1 92.25 78 SER A N 1
ATOM 633 C CA . SER A 1 78 ? 17.031 -29.859 -1.937 1 92.25 78 SER A CA 1
ATOM 634 C C . SER A 1 78 ? 18.25 -30.641 -2.434 1 92.25 78 SER A C 1
ATOM 636 O O . SER A 1 78 ? 18.234 -31.172 -3.547 1 92.25 78 SER A O 1
ATOM 638 N N . ASN A 1 79 ? 19.25 -30.672 -1.61 1 92.94 79 ASN A N 1
ATOM 639 C CA . ASN A 1 79 ? 20.453 -31.391 -1.992 1 92.94 79 ASN A CA 1
ATOM 640 C C . ASN A 1 79 ? 20.234 -32.906 -1.984 1 92.94 79 ASN A C 1
ATOM 642 O O . ASN A 1 79 ? 20.859 -33.625 -2.766 1 92.94 79 ASN A O 1
ATOM 646 N N . ASN A 1 80 ? 19.328 -33.344 -1.161 1 91.88 80 ASN A N 1
ATOM 647 C CA . ASN A 1 80 ? 19.062 -34.781 -1.062 1 91.88 80 ASN A CA 1
ATOM 648 C C . ASN A 1 80 ? 18.109 -35.25 -2.164 1 91.88 80 ASN A C 1
ATOM 650 O O . ASN A 1 80 ? 18.016 -36.438 -2.436 1 91.88 80 ASN A O 1
ATOM 654 N N . ALA A 1 81 ? 17.422 -34.344 -2.766 1 92.81 81 ALA A N 1
ATOM 655 C CA . ALA A 1 81 ? 16.547 -34.719 -3.879 1 92.81 81 ALA A CA 1
ATOM 656 C C . ALA A 1 81 ? 17.359 -35.25 -5.059 1 92.81 81 ALA A C 1
ATOM 658 O O . ALA A 1 81 ? 18.422 -34.688 -5.391 1 92.81 81 ALA A O 1
ATOM 659 N N . ARG A 1 82 ? 16.969 -36.312 -5.641 1 92.75 82 ARG A N 1
ATOM 660 C CA . ARG A 1 82 ? 17.703 -36.906 -6.754 1 92.75 82 ARG A CA 1
ATOM 661 C C . ARG A 1 82 ? 17.531 -36.094 -8.023 1 92.75 82 ARG A C 1
ATOM 663 O O . ARG A 1 82 ? 18.469 -35.969 -8.82 1 92.75 82 ARG A O 1
ATOM 670 N N . VAL A 1 83 ? 16.281 -35.562 -8.203 1 95.94 83 VAL A N 1
ATOM 671 C CA . VAL A 1 83 ? 15.977 -34.719 -9.344 1 95.94 83 VAL A CA 1
ATOM 672 C C . VAL A 1 83 ? 15.023 -33.594 -8.922 1 95.94 83 VAL A C 1
ATOM 674 O O . VAL A 1 83 ? 14.32 -33.719 -7.914 1 95.94 83 VAL A O 1
ATOM 677 N N . PHE A 1 84 ? 15.078 -32.5 -9.562 1 96.75 84 PHE A N 1
ATOM 678 C CA . PHE A 1 84 ? 14.102 -31.453 -9.305 1 96.75 84 PHE A CA 1
ATOM 679 C C . PHE A 1 84 ? 13.93 -30.562 -10.523 1 96.75 84 PHE A C 1
ATOM 681 O O . PHE A 1 84 ? 14.625 -30.734 -11.531 1 96.75 84 PHE A O 1
ATOM 688 N N . SER A 1 85 ? 12.93 -29.781 -10.531 1 97.94 85 SER A N 1
ATOM 689 C CA . SER A 1 85 ? 12.688 -28.734 -11.523 1 97.94 85 SER A CA 1
ATOM 690 C C . SER A 1 85 ? 12.805 -27.344 -10.898 1 97.94 85 SER A C 1
ATOM 692 O O . SER A 1 85 ? 12.688 -27.203 -9.68 1 97.94 85 SER A O 1
ATOM 694 N N . VAL A 1 86 ? 13.094 -26.375 -11.734 1 97.69 86 VAL A N 1
ATOM 695 C CA . VAL A 1 86 ? 13.211 -24.984 -11.273 1 97.69 86 VAL A CA 1
ATOM 696 C C . VAL A 1 86 ? 12.07 -24.156 -11.844 1 97.69 86 VAL A C 1
ATOM 698 O O . VAL A 1 86 ? 11.703 -24.312 -13.016 1 97.69 86 VAL A O 1
ATOM 701 N N . ILE A 1 87 ? 11.445 -23.375 -11.023 1 97.75 87 ILE A N 1
ATOM 702 C CA . ILE A 1 87 ? 10.414 -22.422 -11.422 1 97.75 87 ILE A CA 1
ATOM 703 C C . ILE A 1 87 ? 10.875 -21 -11.117 1 97.75 87 ILE A C 1
ATOM 705 O O . ILE A 1 87 ? 11.312 -20.719 -10 1 97.75 87 ILE A O 1
ATOM 709 N N . TYR A 1 88 ? 10.828 -20.125 -12.07 1 97.19 88 TYR A N 1
ATOM 710 C CA . TYR A 1 88 ? 11.367 -18.781 -11.875 1 97.19 88 TYR A CA 1
ATOM 711 C C . TYR A 1 88 ? 10.492 -17.75 -12.562 1 97.19 88 TYR A C 1
ATOM 713 O O . TYR A 1 88 ? 9.742 -18.062 -13.492 1 97.19 88 TYR A O 1
ATOM 721 N N . ASP A 1 89 ? 10.453 -16.594 -12.055 1 94.94 89 ASP A N 1
ATOM 722 C CA . ASP A 1 89 ? 9.734 -15.438 -12.586 1 94.94 89 ASP A CA 1
ATOM 723 C C . ASP A 1 89 ? 10.406 -14.133 -12.164 1 94.94 89 ASP A C 1
ATOM 725 O O . ASP A 1 89 ? 11.141 -14.094 -11.18 1 94.94 89 ASP A O 1
ATOM 729 N N . GLY A 1 90 ? 10.242 -13.125 -13 1 92.75 90 GLY A N 1
ATOM 730 C CA . GLY A 1 90 ? 10.867 -11.836 -12.719 1 92.75 90 GLY A CA 1
ATOM 731 C C . GLY A 1 90 ? 9.859 -10.727 -12.484 1 92.75 90 GLY A C 1
ATOM 732 O O . GLY A 1 90 ? 8.75 -10.766 -13.023 1 92.75 90 GLY A O 1
ATOM 733 N N . ALA A 1 91 ? 10.234 -9.82 -11.617 1 90.94 91 ALA A N 1
ATOM 734 C CA . ALA A 1 91 ? 9.422 -8.633 -11.383 1 90.94 91 ALA A CA 1
ATOM 735 C C . ALA A 1 91 ? 10.281 -7.465 -10.906 1 90.94 91 ALA A C 1
ATOM 737 O O . ALA A 1 91 ? 11.461 -7.637 -10.609 1 90.94 91 ALA A O 1
ATOM 738 N N . THR A 1 92 ? 9.695 -6.289 -10.984 1 88.81 92 THR A N 1
ATOM 739 C CA . THR A 1 92 ? 10.336 -5.098 -10.438 1 88.81 92 THR A CA 1
ATOM 740 C C . THR A 1 92 ? 9.734 -4.738 -9.078 1 88.81 92 THR A C 1
ATOM 742 O O . THR A 1 92 ? 8.516 -4.652 -8.938 1 88.81 92 THR A O 1
ATOM 745 N N . ASP A 1 93 ? 10.562 -4.547 -8.164 1 85.38 93 ASP A N 1
ATOM 746 C CA . ASP A 1 93 ? 10.039 -4.289 -6.824 1 85.38 93 ASP A CA 1
ATOM 747 C C . ASP A 1 93 ? 9.836 -2.793 -6.598 1 85.38 93 ASP A C 1
ATOM 749 O O . ASP A 1 93 ? 9.977 -1.991 -7.523 1 85.38 93 ASP A O 1
ATOM 753 N N . ALA A 1 94 ? 9.477 -2.424 -5.391 1 84.75 94 ALA A N 1
ATOM 754 C CA . ALA A 1 94 ? 9.078 -1.061 -5.051 1 84.75 94 ALA A CA 1
ATOM 755 C C . ALA A 1 94 ? 10.266 -0.103 -5.156 1 84.75 94 ALA A C 1
ATOM 757 O O . ALA A 1 94 ? 10.078 1.104 -5.336 1 84.75 94 ALA A O 1
ATOM 758 N N . SER A 1 95 ? 11.477 -0.565 -5.051 1 84.62 95 SER A N 1
ATOM 759 C CA . SER A 1 95 ? 12.664 0.266 -5.184 1 84.62 95 SER A CA 1
ATOM 760 C C . SER A 1 95 ? 13.133 0.334 -6.633 1 84.62 95 SER A C 1
ATOM 762 O O . SER A 1 95 ? 14.234 0.803 -6.914 1 84.62 95 SER A O 1
ATOM 764 N N . VAL A 1 96 ? 12.359 -0.26 -7.547 1 87.31 96 VAL A N 1
ATOM 765 C CA . VAL A 1 96 ? 12.648 -0.257 -8.977 1 87.31 96 VAL A CA 1
ATOM 766 C C . VAL A 1 96 ? 13.859 -1.14 -9.266 1 87.31 96 VAL A C 1
ATOM 768 O O . VAL A 1 96 ? 14.75 -0.754 -10.023 1 87.31 96 VAL A O 1
ATOM 771 N N . THR A 1 97 ? 13.898 -2.199 -8.57 1 88.62 97 THR A N 1
ATOM 772 C CA . THR A 1 97 ? 14.922 -3.215 -8.781 1 88.62 97 THR A CA 1
ATOM 773 C C . THR A 1 97 ? 14.328 -4.457 -9.438 1 88.62 97 THR A C 1
ATOM 775 O O . THR A 1 97 ? 13.281 -4.949 -9.008 1 88.62 97 THR A O 1
ATOM 778 N N . GLU A 1 98 ? 14.992 -4.887 -10.453 1 91.38 98 GLU A N 1
ATOM 779 C CA . GLU A 1 98 ? 14.555 -6.125 -11.094 1 91.38 98 GLU A CA 1
ATOM 780 C C . GLU A 1 98 ? 15.055 -7.348 -10.328 1 91.38 98 GLU A C 1
ATOM 782 O O . GLU A 1 98 ? 16.266 -7.5 -10.125 1 91.38 98 GLU A O 1
ATOM 787 N N . VAL A 1 99 ? 14.117 -8.141 -9.938 1 94.06 99 VAL A N 1
ATOM 788 C CA . VAL A 1 99 ? 14.492 -9.32 -9.164 1 94.06 99 VAL A CA 1
ATOM 789 C C . VAL A 1 99 ? 13.875 -10.57 -9.797 1 94.06 99 VAL A C 1
ATOM 791 O O . VAL A 1 99 ? 12.859 -10.484 -10.492 1 94.06 99 VAL A O 1
ATOM 794 N N . GLU A 1 100 ? 14.586 -11.68 -9.617 1 95.56 100 GLU A N 1
ATOM 795 C CA . GLU A 1 100 ? 14.102 -13.008 -10.008 1 95.56 100 GLU A CA 1
ATOM 796 C C . GLU A 1 100 ? 13.82 -13.875 -8.789 1 95.56 100 GLU A C 1
ATOM 798 O O . GLU A 1 100 ? 14.664 -14 -7.898 1 95.56 100 GLU A O 1
ATOM 803 N N . ILE A 1 101 ? 12.602 -14.367 -8.766 1 97.38 101 ILE A N 1
ATOM 804 C CA . ILE A 1 101 ? 12.25 -15.297 -7.699 1 97.38 101 ILE A CA 1
ATOM 805 C C . ILE A 1 101 ? 12.383 -16.734 -8.203 1 97.38 101 ILE A C 1
ATOM 807 O O . ILE A 1 101 ? 12 -17.031 -9.344 1 97.38 101 ILE A O 1
ATOM 811 N N . VAL A 1 102 ? 13.008 -17.594 -7.426 1 97.88 102 VAL A N 1
ATOM 812 C CA . VAL A 1 102 ? 13.312 -18.938 -7.871 1 97.88 102 VAL A CA 1
ATOM 813 C C . VAL A 1 102 ? 12.766 -19.953 -6.867 1 97.88 102 VAL A C 1
ATOM 815 O O . VAL A 1 102 ? 12.953 -19.797 -5.66 1 97.88 102 VAL A O 1
ATOM 818 N N . TYR A 1 103 ? 12.031 -20.953 -7.34 1 98.06 103 TYR A N 1
ATOM 819 C CA . TYR A 1 103 ? 11.555 -22.094 -6.574 1 98.06 103 TYR A CA 1
ATOM 820 C C . TYR A 1 103 ? 12.125 -23.391 -7.125 1 98.06 103 TYR A C 1
ATOM 822 O O . TYR A 1 103 ? 12.453 -23.484 -8.312 1 98.06 103 TYR A O 1
ATOM 830 N N . CYS A 1 104 ? 12.273 -24.328 -6.246 1 96.88 104 CYS A N 1
ATOM 831 C CA . CYS A 1 104 ? 12.633 -25.703 -6.617 1 96.88 104 CYS A CA 1
ATOM 832 C C . CYS A 1 104 ? 11.477 -26.656 -6.344 1 96.88 104 CYS A C 1
ATOM 834 O O . CYS A 1 104 ? 10.805 -26.547 -5.316 1 96.88 104 CYS A O 1
ATOM 836 N N . ARG A 1 105 ? 11.234 -27.5 -7.305 1 97.56 105 ARG A N 1
ATOM 837 C CA . ARG A 1 105 ? 10.172 -28.484 -7.172 1 97.56 105 ARG A CA 1
ATOM 838 C C . ARG A 1 105 ? 10.742 -29.891 -7.094 1 97.56 105 ARG A C 1
ATOM 840 O O . ARG A 1 105 ? 11.484 -30.328 -7.988 1 97.56 105 ARG A O 1
ATOM 847 N N . TYR A 1 106 ? 10.539 -30.641 -6.047 1 96.69 106 TYR A N 1
ATOM 848 C CA . TYR A 1 106 ? 10.984 -32.031 -5.891 1 96.69 106 TYR A CA 1
ATOM 849 C C . TYR A 1 106 ? 9.922 -32.875 -5.184 1 96.69 106 TYR A C 1
ATOM 851 O O . TYR A 1 106 ? 8.906 -32.312 -4.719 1 96.69 106 TYR A O 1
ATOM 859 N N . VAL A 1 107 ? 10.047 -34.156 -5.227 1 95.31 107 VAL A N 1
ATOM 860 C CA . VAL A 1 107 ? 9.062 -35.031 -4.641 1 95.31 107 VAL A CA 1
ATOM 861 C C . VAL A 1 107 ? 9.391 -35.281 -3.168 1 95.31 107 VAL A C 1
ATOM 863 O O . VAL A 1 107 ? 10.547 -35.531 -2.82 1 95.31 107 VAL A O 1
ATOM 866 N N . ARG A 1 108 ? 8.461 -35 -2.33 1 91.56 108 ARG A N 1
ATOM 867 C CA . ARG A 1 108 ? 8.523 -35.344 -0.913 1 91.56 108 ARG A CA 1
ATOM 868 C C . ARG A 1 108 ? 7.309 -36.156 -0.486 1 91.56 108 ARG A C 1
ATOM 870 O O . ARG A 1 108 ? 6.172 -35.719 -0.685 1 91.56 108 ARG A O 1
ATOM 877 N N . ASP A 1 109 ? 7.473 -37.375 0.023 1 88.5 109 ASP A N 1
ATOM 878 C CA . ASP A 1 109 ? 6.406 -38.25 0.476 1 88.5 109 ASP A CA 1
ATOM 879 C C . ASP A 1 109 ? 5.441 -38.562 -0.663 1 88.5 109 ASP A C 1
ATOM 881 O O . ASP A 1 109 ? 4.223 -38.531 -0.482 1 88.5 109 ASP A O 1
ATOM 885 N N . GLY A 1 110 ? 5.98 -38.656 -1.814 1 89.25 110 GLY A N 1
ATOM 886 C CA . GLY A 1 110 ? 5.223 -39.125 -2.965 1 89.25 110 GLY A CA 1
ATOM 887 C C . GLY A 1 110 ? 4.484 -38.031 -3.684 1 89.25 110 GLY A C 1
ATOM 888 O O . GLY A 1 110 ? 3.777 -38.281 -4.66 1 89.25 110 GLY A O 1
ATOM 889 N N . LYS A 1 111 ? 4.605 -36.812 -3.23 1 92.25 111 LYS A N 1
ATOM 890 C CA . LYS A 1 111 ? 3.938 -35.688 -3.877 1 92.25 111 LYS A CA 1
ATOM 891 C C . LYS A 1 111 ? 4.93 -34.594 -4.219 1 92.25 111 LYS A C 1
ATOM 893 O O . LYS A 1 111 ? 5.93 -34.406 -3.521 1 92.25 111 LYS A O 1
ATOM 898 N N . PRO A 1 112 ? 4.637 -33.938 -5.316 1 95.5 112 PRO A N 1
ATOM 899 C CA . PRO A 1 112 ? 5.527 -32.812 -5.641 1 95.5 112 PRO A CA 1
ATOM 900 C C . PRO A 1 112 ? 5.359 -31.641 -4.688 1 95.5 112 PRO A C 1
ATOM 902 O O . PRO A 1 112 ? 4.238 -31.344 -4.262 1 95.5 112 PRO A O 1
ATOM 905 N N . LEU A 1 113 ? 6.41 -31.031 -4.324 1 96.06 113 LEU A N 1
ATOM 906 C CA . LEU A 1 113 ? 6.434 -29.891 -3.416 1 96.06 113 LEU A CA 1
ATOM 907 C C . LEU A 1 113 ? 7.289 -28.766 -3.986 1 96.06 113 LEU A C 1
ATOM 909 O O . LEU A 1 113 ? 8.367 -29.016 -4.523 1 96.06 113 LEU A O 1
ATOM 913 N N . ASN A 1 114 ? 6.73 -27.562 -3.984 1 97.06 114 ASN A N 1
ATOM 914 C CA . ASN A 1 114 ? 7.496 -26.375 -4.355 1 97.06 114 ASN A CA 1
ATOM 915 C C . ASN A 1 114 ? 8.195 -25.766 -3.145 1 97.06 114 ASN A C 1
ATOM 917 O O . ASN A 1 114 ? 7.57 -25.547 -2.105 1 97.06 114 ASN A O 1
ATOM 921 N N . CYS A 1 115 ? 9.453 -25.531 -3.252 1 96.81 115 CYS A N 1
ATOM 922 C CA . CYS A 1 115 ? 10.234 -24.938 -2.17 1 96.81 115 CYS A CA 1
ATOM 923 C C . CYS A 1 115 ? 10.852 -23.625 -2.6 1 96.81 115 CYS A C 1
ATOM 925 O O . CYS A 1 115 ? 11.469 -23.531 -3.66 1 96.81 115 CYS A O 1
ATOM 927 N N . PHE A 1 116 ? 10.688 -22.688 -1.761 1 97.62 116 PHE A N 1
ATOM 928 C CA . PHE A 1 116 ? 11.297 -21.391 -2.041 1 97.62 116 PHE A CA 1
ATOM 929 C C . PHE A 1 116 ? 12.812 -21.469 -1.925 1 97.62 116 PHE A C 1
ATOM 931 O O . PHE A 1 116 ? 13.344 -21.891 -0.896 1 97.62 116 PHE A O 1
ATOM 938 N N . VAL A 1 117 ? 13.492 -20.969 -2.973 1 97.12 117 VAL A N 1
ATOM 939 C CA . VAL A 1 117 ? 14.945 -21.094 -2.99 1 97.12 117 VAL A CA 1
ATOM 940 C C . VAL A 1 117 ? 15.586 -19.766 -2.639 1 97.12 117 VAL A C 1
ATOM 942 O O . VAL A 1 117 ? 16.344 -19.656 -1.665 1 97.12 117 VAL A O 1
ATOM 945 N N . ASN A 1 118 ? 15.273 -18.75 -3.492 1 97.19 118 ASN A N 1
ATOM 946 C CA . ASN A 1 118 ? 15.938 -17.469 -3.301 1 97.19 118 ASN A CA 1
ATOM 947 C C . ASN A 1 118 ? 15.273 -16.375 -4.133 1 97.19 118 ASN A C 1
ATOM 949 O O . ASN A 1 118 ? 14.391 -16.641 -4.945 1 97.19 118 ASN A O 1
ATOM 953 N N . LEU A 1 119 ? 15.57 -15.203 -3.789 1 96.69 119 LEU A N 1
ATOM 954 C CA . LEU A 1 119 ? 15.281 -13.977 -4.531 1 96.69 119 LEU A CA 1
ATOM 955 C C . LEU A 1 119 ? 16.562 -13.242 -4.891 1 96.69 119 LEU A C 1
ATOM 957 O O . LEU A 1 119 ? 17.328 -12.852 -4.008 1 96.69 119 LEU A O 1
ATOM 961 N N . HIS A 1 120 ? 16.766 -13.07 -6.164 1 94.62 120 HIS A N 1
ATOM 962 C CA . HIS A 1 120 ? 18.047 -12.508 -6.57 1 94.62 120 HIS A CA 1
ATOM 963 C C . HIS A 1 120 ? 17.859 -11.367 -7.566 1 94.62 120 HIS A C 1
ATOM 965 O O . HIS A 1 120 ? 16.953 -11.414 -8.414 1 94.62 120 HIS A O 1
ATOM 971 N N . GLU A 1 121 ? 18.719 -10.406 -7.484 1 92.62 121 GLU A N 1
ATOM 972 C CA . GLU A 1 121 ? 18.688 -9.273 -8.406 1 92.62 121 GLU A CA 1
ATOM 973 C C . GLU A 1 121 ? 19.219 -9.672 -9.781 1 92.62 121 GLU A C 1
ATOM 975 O O . GLU A 1 121 ? 20.141 -10.492 -9.883 1 92.62 121 GLU A O 1
ATOM 980 N N . VAL A 1 122 ? 18.578 -9.102 -10.773 1 90.88 122 VAL A N 1
ATOM 981 C CA . VAL A 1 122 ? 19.016 -9.336 -12.141 1 90.88 122 VAL A CA 1
ATOM 982 C C . VAL A 1 122 ? 19.969 -8.227 -12.578 1 90.88 122 VAL A C 1
ATOM 984 O O . VAL A 1 122 ? 19.625 -7.039 -12.508 1 90.88 122 VAL A O 1
ATOM 987 N N . GLU A 1 123 ? 21.125 -8.547 -12.977 1 82.75 123 GLU A N 1
ATOM 988 C CA . GLU A 1 123 ? 22.109 -7.562 -13.398 1 82.75 123 GLU A CA 1
ATOM 989 C C . GLU A 1 123 ? 21.766 -6.98 -14.766 1 82.75 123 GLU A C 1
ATOM 991 O O . GLU A 1 123 ? 21.953 -5.785 -15 1 82.75 123 GLU A O 1
ATOM 996 N N . HIS A 1 124 ? 21.344 -7.953 -15.633 1 81.56 124 HIS A N 1
ATOM 997 C CA . HIS A 1 124 ? 20.938 -7.547 -16.969 1 81.56 124 HIS A CA 1
ATOM 998 C C . HIS A 1 124 ? 19.609 -8.195 -17.359 1 81.56 124 HIS A C 1
ATOM 1000 O O . HIS A 1 124 ? 19.375 -9.359 -17.047 1 81.56 124 HIS A O 1
ATOM 1006 N N . ALA A 1 125 ? 18.844 -7.48 -18.078 1 78.56 125 ALA A N 1
ATOM 1007 C CA . ALA A 1 125 ? 17.469 -7.926 -18.359 1 78.56 125 ALA A CA 1
ATOM 1008 C C . ALA A 1 125 ? 17.453 -8.953 -19.484 1 78.56 125 ALA A C 1
ATOM 1010 O O . ALA A 1 125 ? 16.453 -9.641 -19.688 1 78.56 125 ALA A O 1
ATOM 1011 N N . HIS A 1 126 ? 18.594 -9.188 -20.094 1 84.5 126 HIS A N 1
ATOM 1012 C CA . HIS A 1 126 ? 18.594 -10.172 -21.172 1 84.5 126 HIS A CA 1
ATOM 1013 C C . HIS A 1 126 ? 18.719 -11.586 -20.641 1 84.5 126 HIS A C 1
ATOM 1015 O O . HIS A 1 126 ? 18.922 -11.781 -19.438 1 84.5 126 HIS A O 1
ATOM 1021 N N . ALA A 1 127 ? 18.641 -12.523 -21.5 1 89.75 127 ALA A N 1
ATOM 1022 C CA . ALA A 1 127 ? 18.547 -13.938 -21.125 1 89.75 127 ALA A CA 1
ATOM 1023 C C . ALA A 1 127 ? 19.734 -14.367 -20.297 1 89.75 127 ALA A C 1
ATOM 1025 O O . ALA A 1 127 ? 19.594 -15.125 -19.328 1 89.75 127 ALA A O 1
ATOM 1026 N N . GLU A 1 128 ? 20.891 -13.875 -20.609 1 90.5 128 GLU A N 1
ATOM 1027 C CA . GLU A 1 128 ? 22.094 -14.219 -19.875 1 90.5 128 GLU A CA 1
ATOM 1028 C C . GLU A 1 128 ? 22.031 -13.695 -18.438 1 90.5 128 GLU A C 1
ATOM 1030 O O . GLU A 1 128 ? 22.453 -14.375 -17.5 1 90.5 128 GLU A O 1
ATOM 1035 N N . GLY A 1 129 ? 21.531 -12.523 -18.297 1 90.69 129 GLY A N 1
ATOM 1036 C CA . GLY A 1 129 ? 21.391 -11.945 -16.984 1 90.69 129 GLY A CA 1
ATOM 1037 C C . GLY A 1 129 ? 20.406 -12.688 -16.094 1 90.69 129 GLY A C 1
ATOM 1038 O O . GLY A 1 129 ? 20.672 -12.914 -14.914 1 90.69 129 GLY A O 1
ATOM 1039 N N . VAL A 1 130 ? 19.328 -13.047 -16.703 1 92.81 130 VAL A N 1
ATOM 1040 C CA . VAL A 1 130 ? 18.297 -13.766 -15.961 1 92.81 130 VAL A CA 1
ATOM 1041 C C . VAL A 1 130 ? 18.828 -15.133 -15.539 1 92.81 130 VAL A C 1
ATOM 1043 O O . VAL A 1 130 ? 18.656 -15.547 -14.398 1 92.81 130 VAL A O 1
ATOM 1046 N N . PHE A 1 131 ? 19.484 -15.828 -16.484 1 95 131 PHE A N 1
ATOM 1047 C CA . PHE A 1 131 ? 20.031 -17.141 -16.172 1 95 131 PHE A CA 1
ATOM 1048 C C . PHE A 1 131 ? 21.078 -17.047 -15.078 1 95 131 PHE A C 1
ATOM 1050 O O . PHE A 1 131 ? 21.141 -17.906 -14.188 1 95 131 PHE A O 1
ATOM 1057 N N . SER A 1 132 ? 21.922 -16 -15.164 1 94.5 132 SER A N 1
ATOM 1058 C CA . SER A 1 132 ? 22.938 -15.797 -14.141 1 94.5 132 SER A CA 1
ATOM 1059 C C . SER A 1 132 ? 22.312 -15.555 -12.773 1 94.5 132 SER A C 1
ATOM 1061 O O . SER A 1 132 ? 22.828 -16.016 -11.75 1 94.5 132 SER A O 1
ATOM 1063 N N . ALA A 1 133 ? 21.25 -14.82 -12.789 1 94.62 133 ALA A N 1
ATOM 1064 C CA . ALA A 1 133 ? 20.531 -14.562 -11.539 1 94.62 133 ALA A CA 1
ATOM 1065 C C . ALA A 1 133 ? 19.984 -15.859 -10.945 1 94.62 133 ALA A C 1
ATOM 1067 O O . ALA A 1 133 ? 20.031 -16.047 -9.727 1 94.62 133 ALA A O 1
ATOM 1068 N N . ILE A 1 134 ? 19.469 -16.75 -11.789 1 95.94 134 ILE A N 1
ATOM 1069 C CA . ILE A 1 134 ? 18.938 -18.031 -11.336 1 95.94 134 ILE A CA 1
ATOM 1070 C C . ILE A 1 134 ? 20.078 -18.891 -10.805 1 95.94 134 ILE A C 1
ATOM 1072 O O . ILE A 1 134 ? 19.969 -19.516 -9.742 1 95.94 134 ILE A O 1
ATOM 1076 N N . ASP A 1 135 ? 21.156 -18.891 -11.547 1 95.81 135 ASP A N 1
ATOM 1077 C CA . ASP A 1 135 ? 22.328 -19.656 -11.133 1 95.81 135 ASP A CA 1
ATOM 1078 C C . ASP A 1 135 ? 22.844 -19.172 -9.773 1 95.81 135 ASP A C 1
ATOM 1080 O O . ASP A 1 135 ? 23.141 -19.984 -8.898 1 95.81 135 ASP A O 1
ATOM 1084 N N . ASN A 1 136 ? 22.922 -17.891 -9.633 1 94.75 136 ASN A N 1
ATOM 1085 C CA . ASN A 1 136 ? 23.375 -17.312 -8.367 1 94.75 136 ASN A CA 1
ATOM 1086 C C . ASN A 1 136 ? 22.422 -17.625 -7.227 1 94.75 136 ASN A C 1
ATOM 1088 O O . ASN A 1 136 ? 22.844 -17.844 -6.094 1 94.75 136 ASN A O 1
ATOM 1092 N N . ALA A 1 137 ? 21.188 -17.609 -7.562 1 95.5 137 ALA A N 1
ATOM 1093 C CA . ALA A 1 137 ? 20.172 -17.922 -6.559 1 95.5 137 ALA A CA 1
ATOM 1094 C C . ALA A 1 137 ? 20.328 -19.344 -6.047 1 95.5 137 ALA A C 1
ATOM 1096 O O . ALA A 1 137 ? 20.266 -19.594 -4.84 1 95.5 137 ALA A O 1
ATOM 1097 N N . MET A 1 138 ? 20.562 -20.281 -6.945 1 95.88 138 MET A N 1
ATOM 1098 C CA . MET A 1 138 ? 20.703 -21.703 -6.59 1 95.88 138 MET A CA 1
ATOM 1099 C C . MET A 1 138 ? 22 -21.922 -5.812 1 95.88 138 MET A C 1
ATOM 1101 O O . MET A 1 138 ? 22 -22.609 -4.785 1 95.88 138 MET A O 1
ATOM 1105 N N . VAL A 1 139 ? 23.047 -21.266 -6.211 1 94.62 139 VAL A N 1
ATOM 1106 C CA . VAL A 1 139 ? 24.359 -21.422 -5.586 1 94.62 139 VAL A CA 1
ATOM 1107 C C . VAL A 1 139 ? 24.359 -20.797 -4.199 1 94.62 139 VAL A C 1
ATOM 1109 O O . VAL A 1 139 ? 24.859 -21.375 -3.24 1 94.62 139 VAL A O 1
ATOM 1112 N N . SER A 1 140 ? 23.781 -19.625 -4.129 1 92.5 140 SER A N 1
ATOM 1113 C CA . SER A 1 140 ? 23.75 -18.922 -2.852 1 92.5 140 SER A CA 1
ATOM 1114 C C . SER A 1 140 ? 22.891 -19.672 -1.83 1 92.5 140 SER A C 1
ATOM 1116 O O . SER A 1 140 ? 23.109 -19.547 -0.623 1 92.5 140 SER A O 1
ATOM 1118 N N . ALA A 1 141 ? 21.969 -20.438 -2.312 1 92.62 141 ALA A N 1
ATOM 1119 C CA . ALA A 1 141 ? 21.109 -21.219 -1.428 1 92.62 141 ALA A CA 1
ATOM 1120 C C . ALA A 1 141 ? 21.812 -22.5 -0.992 1 92.62 141 ALA A C 1
ATOM 1122 O O . ALA A 1 141 ? 21.297 -23.25 -0.151 1 92.62 141 ALA A O 1
ATOM 1123 N N . GLY A 1 142 ? 22.953 -22.781 -1.522 1 91.38 142 GLY A N 1
ATOM 1124 C CA . GLY A 1 142 ? 23.734 -23.938 -1.144 1 91.38 142 GLY A CA 1
ATOM 1125 C C . GLY A 1 142 ? 23.438 -25.172 -1.982 1 91.38 142 GLY A C 1
ATOM 1126 O O . GLY A 1 142 ? 23.75 -26.297 -1.581 1 91.38 142 GLY A O 1
ATOM 1127 N N . ILE A 1 143 ? 22.688 -25.078 -2.971 1 92.56 143 ILE A N 1
ATOM 1128 C CA . ILE A 1 143 ? 22.375 -26.203 -3.852 1 92.56 143 ILE A CA 1
ATOM 1129 C C . ILE A 1 143 ? 23.422 -26.312 -4.945 1 92.56 143 ILE A C 1
ATOM 1131 O O . ILE A 1 143 ? 23.266 -25.75 -6.031 1 92.56 143 ILE A O 1
ATOM 1135 N N . GLU A 1 144 ? 24.344 -27.125 -4.469 1 82.38 144 GLU A N 1
ATOM 1136 C CA . GLU A 1 144 ? 25.469 -27.312 -5.371 1 82.38 144 GLU A CA 1
ATOM 1137 C C . GLU A 1 144 ? 25.125 -28.266 -6.512 1 82.38 144 GLU A C 1
ATOM 1139 O O . GLU A 1 144 ? 24.281 -29.141 -6.355 1 82.38 144 GLU A O 1
ATOM 1144 N N . ASN A 1 145 ? 25.469 -28.125 -7.766 1 88.31 145 ASN A N 1
ATOM 1145 C CA . ASN A 1 145 ? 25.312 -28.984 -8.938 1 88.31 145 ASN A CA 1
ATOM 1146 C C . ASN A 1 145 ? 23.844 -29.094 -9.359 1 88.31 145 ASN A C 1
ATOM 1148 O O . ASN A 1 145 ? 23.375 -30.172 -9.711 1 88.31 145 ASN A O 1
ATOM 1152 N N . TRP A 1 146 ? 23.094 -28.094 -9.125 1 94.56 146 TRP A N 1
ATOM 1153 C CA . TRP A 1 146 ? 21.672 -28.094 -9.422 1 94.56 146 TRP A CA 1
ATOM 1154 C C . TRP A 1 146 ? 21.422 -28.359 -10.898 1 94.56 146 TRP A C 1
ATOM 1156 O O . TRP A 1 146 ? 20.391 -28.938 -11.266 1 94.56 146 TRP A O 1
ATOM 1166 N N . LYS A 1 147 ? 22.391 -28.078 -11.742 1 94.62 147 LYS A N 1
ATOM 1167 C CA . LYS A 1 147 ? 22.234 -28.25 -13.18 1 94.62 147 LYS A CA 1
ATOM 1168 C C . LYS A 1 147 ? 22.203 -29.734 -13.555 1 94.62 147 LYS A C 1
ATOM 1170 O O . LYS A 1 147 ? 21.516 -30.125 -14.5 1 94.62 147 LYS A O 1
ATOM 1175 N N . GLU A 1 148 ? 22.828 -30.516 -12.844 1 92.94 148 GLU A N 1
ATOM 1176 C CA . GLU A 1 148 ? 22.891 -31.953 -13.117 1 92.94 148 GLU A CA 1
ATOM 1177 C C . GLU A 1 148 ? 21.578 -32.625 -12.734 1 92.94 148 GLU A C 1
ATOM 1179 O O . GLU A 1 148 ? 21.188 -33.625 -13.344 1 92.94 148 GLU A O 1
ATOM 1184 N N . LYS A 1 149 ? 20.938 -32.125 -11.781 1 94.94 149 LYS A N 1
ATOM 1185 C CA . LYS A 1 149 ? 19.703 -32.75 -11.266 1 94.94 149 LYS A CA 1
ATOM 1186 C C . LYS A 1 149 ? 18.469 -32.156 -11.961 1 94.94 149 LYS A C 1
ATOM 1188 O O . LYS A 1 149 ? 17.359 -32.656 -11.766 1 94.94 149 LYS A O 1
ATOM 1193 N N . LEU A 1 150 ? 18.672 -31.203 -12.773 1 97.25 150 LEU A N 1
ATOM 1194 C CA . LEU A 1 150 ? 17.578 -30.438 -13.375 1 97.25 150 LEU A CA 1
ATOM 1195 C C . LEU A 1 150 ? 16.844 -31.281 -14.43 1 97.25 150 LEU A C 1
ATOM 1197 O O . LEU A 1 150 ? 17.484 -31.828 -15.328 1 97.25 150 LEU A O 1
ATOM 1201 N N . VAL A 1 151 ? 15.531 -31.359 -14.359 1 97.69 151 VAL A N 1
ATOM 1202 C CA . VAL A 1 151 ? 14.789 -32.125 -15.344 1 97.69 151 VAL A CA 1
ATOM 1203 C C . VAL A 1 151 ? 13.734 -31.25 -16 1 97.69 151 VAL A C 1
ATOM 1205 O O . VAL A 1 151 ? 13.203 -31.594 -17.062 1 97.69 151 VAL A O 1
ATOM 1208 N N . GLY A 1 152 ? 13.398 -30.203 -15.375 1 97.5 152 GLY A N 1
ATOM 1209 C CA . GLY A 1 152 ? 12.406 -29.297 -15.93 1 97.5 152 GLY A CA 1
ATOM 1210 C C . GLY A 1 152 ? 12.609 -27.859 -15.516 1 97.5 152 GLY A C 1
ATOM 1211 O O . GLY A 1 152 ? 13.211 -27.578 -14.469 1 97.5 152 GLY A O 1
ATOM 1212 N N . ALA A 1 153 ? 12.164 -26.875 -16.297 1 97 153 ALA A N 1
ATOM 1213 C CA . ALA A 1 153 ? 12.195 -25.453 -16.016 1 97 153 ALA A CA 1
ATOM 1214 C C . ALA A 1 153 ? 10.875 -24.781 -16.406 1 97 153 ALA A C 1
ATOM 1216 O O . ALA A 1 153 ? 10.383 -24.984 -17.516 1 97 153 ALA A O 1
ATOM 1217 N N . GLY A 1 154 ? 10.273 -24.141 -15.43 1 95.94 154 GLY A N 1
ATOM 1218 C CA . GLY A 1 154 ? 8.984 -23.516 -15.672 1 95.94 154 GLY A CA 1
ATOM 1219 C C . GLY A 1 154 ? 9.023 -22 -15.516 1 95.94 154 GLY A C 1
ATOM 1220 O O . GLY A 1 154 ? 9.703 -21.484 -14.625 1 95.94 154 GLY A O 1
ATOM 1221 N N . SER A 1 155 ? 8.312 -21.203 -16.406 1 94.56 155 SER A N 1
ATOM 1222 C CA . SER A 1 155 ? 8.234 -19.75 -16.344 1 94.56 155 SER A CA 1
ATOM 1223 C C . SER A 1 155 ? 6.965 -19.234 -17.016 1 94.56 155 SER A C 1
ATOM 1225 O O . SER A 1 155 ? 6.145 -20.031 -17.484 1 94.56 155 SER A O 1
ATOM 1227 N N . ASP A 1 156 ? 6.617 -17.859 -17 1 86.94 156 ASP A N 1
ATOM 1228 C CA . ASP A 1 156 ? 5.391 -17.25 -17.516 1 86.94 156 ASP A CA 1
ATOM 1229 C C . ASP A 1 156 ? 5.434 -17.125 -19.047 1 86.94 156 ASP A C 1
ATOM 1231 O O . ASP A 1 156 ? 4.457 -16.703 -19.656 1 86.94 156 ASP A O 1
ATOM 1235 N N . GLY A 1 157 ? 6.531 -17.453 -19.766 1 79 157 GLY A N 1
ATOM 1236 C CA . GLY A 1 157 ? 6.551 -17.469 -21.219 1 79 157 GLY A CA 1
ATOM 1237 C C . GLY A 1 157 ? 7.121 -16.203 -21.844 1 79 157 GLY A C 1
ATOM 1238 O O . GLY A 1 157 ? 7.133 -16.047 -23.062 1 79 157 GLY A O 1
ATOM 1239 N N . ALA A 1 158 ? 7.438 -15.227 -21.016 1 78.56 158 ALA A N 1
ATOM 1240 C CA . ALA A 1 158 ? 8.078 -14.031 -21.578 1 78.56 158 ALA A CA 1
ATOM 1241 C C . ALA A 1 158 ? 9.172 -14.414 -22.578 1 78.56 158 ALA A C 1
ATOM 1243 O O . ALA A 1 158 ? 9.805 -15.469 -22.438 1 78.56 158 ALA A O 1
ATOM 1244 N N . LYS A 1 159 ? 9.352 -13.656 -23.562 1 74.88 159 LYS A N 1
ATOM 1245 C CA . LYS A 1 159 ? 10.281 -13.945 -24.656 1 74.88 159 LYS A CA 1
ATOM 1246 C C . LYS A 1 159 ? 11.68 -14.219 -24.125 1 74.88 159 LYS A C 1
ATOM 1248 O O . LYS A 1 159 ? 12.367 -15.125 -24.609 1 74.88 159 LYS A O 1
ATOM 1253 N N . VAL A 1 160 ? 12.055 -13.555 -23.141 1 79.88 160 VAL A N 1
ATOM 1254 C CA . VAL A 1 160 ? 13.383 -13.711 -22.562 1 79.88 160 VAL A CA 1
ATOM 1255 C C . VAL A 1 160 ? 13.523 -15.109 -21.953 1 79.88 160 VAL A C 1
ATOM 1257 O O . VAL A 1 160 ? 14.609 -15.695 -21.984 1 79.88 160 VAL A O 1
ATOM 1260 N N . ASN A 1 161 ? 12.445 -15.633 -21.516 1 81.5 161 ASN A N 1
ATOM 1261 C CA . ASN A 1 161 ? 12.469 -16.906 -20.797 1 81.5 161 ASN A CA 1
ATOM 1262 C C . ASN A 1 161 ? 12.344 -18.094 -21.766 1 81.5 161 ASN A C 1
ATOM 1264 O O . ASN A 1 161 ? 12.984 -19.125 -21.562 1 81.5 161 ASN A O 1
ATOM 1268 N N . VAL A 1 162 ? 11.492 -17.938 -22.844 1 79.19 162 VAL A N 1
ATOM 1269 C CA . VAL A 1 162 ? 11.164 -19.141 -23.609 1 79.19 162 VAL A CA 1
ATOM 1270 C C . VAL A 1 162 ? 11.477 -18.906 -25.078 1 79.19 162 VAL A C 1
ATOM 1272 O O . VAL A 1 162 ? 11.234 -19.781 -25.922 1 79.19 162 VAL A O 1
ATOM 1275 N N . GLY A 1 163 ? 12.172 -17.875 -25.453 1 76.94 163 GLY A N 1
ATOM 1276 C CA . GLY A 1 163 ? 12.492 -17.594 -26.844 1 76.94 163 GLY A CA 1
ATOM 1277 C C . GLY A 1 163 ? 13.367 -18.672 -27.469 1 76.94 163 GLY A C 1
ATOM 1278 O O . GLY A 1 163 ? 14.07 -19.391 -26.766 1 76.94 163 GLY A O 1
ATOM 1279 N N . ILE A 1 164 ? 13.336 -18.812 -28.688 1 74.25 164 ILE A N 1
ATOM 1280 C CA . ILE A 1 164 ? 14.008 -19.875 -29.422 1 74.25 164 ILE A CA 1
ATOM 1281 C C . ILE A 1 164 ? 15.508 -19.609 -29.453 1 74.25 164 ILE A C 1
ATOM 1283 O O . ILE A 1 164 ? 16.312 -20.547 -29.359 1 74.25 164 ILE A O 1
ATOM 1287 N N . ASN A 1 165 ? 15.758 -18.297 -29.516 1 79.31 165 ASN A N 1
ATOM 1288 C CA . ASN A 1 165 ? 17.188 -18 -29.609 1 79.31 165 ASN A CA 1
ATOM 1289 C C . ASN A 1 165 ? 17.688 -17.281 -28.359 1 79.31 165 ASN A C 1
ATOM 1291 O O . ASN A 1 165 ? 17.125 -16.266 -27.953 1 79.31 165 ASN A O 1
ATOM 1295 N N . ASN A 1 166 ? 18.625 -17.812 -27.766 1 82.06 166 ASN A N 1
ATOM 1296 C CA . ASN A 1 166 ? 19.344 -17.156 -26.688 1 82.06 166 ASN A CA 1
ATOM 1297 C C . ASN A 1 166 ? 18.422 -16.781 -25.531 1 82.06 166 ASN A C 1
ATOM 1299 O O . ASN A 1 166 ? 18.391 -15.633 -25.109 1 82.06 166 ASN A O 1
ATOM 1303 N N . SER A 1 167 ? 17.578 -17.688 -25.219 1 87.56 167 SER A N 1
ATOM 1304 C CA . SER A 1 167 ? 16.656 -17.484 -24.094 1 87.56 167 SER A CA 1
ATOM 1305 C C . SER A 1 167 ? 17.156 -18.203 -22.844 1 87.56 167 SER A C 1
ATOM 1307 O O . SER A 1 167 ? 18.156 -18.922 -22.891 1 87.56 167 SER A O 1
ATOM 1309 N N . VAL A 1 168 ? 16.531 -17.938 -21.812 1 90.69 168 VAL A N 1
ATOM 1310 C CA . VAL A 1 168 ? 16.859 -18.625 -20.562 1 90.69 168 VAL A CA 1
ATOM 1311 C C . VAL A 1 168 ? 16.641 -20.125 -20.75 1 90.69 168 VAL A C 1
ATOM 1313 O O . VAL A 1 168 ? 17.422 -20.938 -20.25 1 90.69 168 VAL A O 1
ATOM 1316 N N . ALA A 1 169 ? 15.617 -20.5 -21.5 1 91 169 ALA A N 1
ATOM 1317 C CA . ALA A 1 169 ? 15.312 -21.891 -21.797 1 91 169 ALA A CA 1
ATOM 1318 C C . ALA A 1 169 ? 16.469 -22.578 -22.516 1 91 169 ALA A C 1
ATOM 1320 O O . ALA A 1 169 ? 16.859 -23.688 -22.172 1 91 169 ALA A O 1
ATOM 1321 N N . THR A 1 170 ? 17.016 -21.891 -23.5 1 91.94 170 THR A N 1
ATOM 1322 C CA . THR A 1 170 ? 18.125 -22.469 -24.266 1 91.94 170 THR A CA 1
ATOM 1323 C C . THR A 1 170 ? 19.344 -22.672 -23.359 1 91.94 170 THR A C 1
ATOM 1325 O O . THR A 1 170 ? 20.094 -23.641 -23.547 1 91.94 170 THR A O 1
ATOM 1328 N N . ARG A 1 171 ? 19.453 -21.828 -22.438 1 93.06 171 ARG A N 1
ATOM 1329 C CA . ARG A 1 171 ? 20.578 -21.938 -21.516 1 93.06 171 ARG A CA 1
ATOM 1330 C C . ARG A 1 171 ? 20.328 -23.047 -20.5 1 93.06 171 ARG A C 1
ATOM 1332 O O . ARG A 1 171 ? 21.266 -23.719 -20.062 1 93.06 171 ARG A O 1
ATOM 1339 N N . MET A 1 172 ? 19.125 -23.234 -20.109 1 94.44 172 MET A N 1
ATOM 1340 C CA . MET A 1 172 ? 18.75 -24.344 -19.234 1 94.44 172 MET A CA 1
ATOM 1341 C C . MET A 1 172 ? 19.047 -25.688 -19.891 1 94.44 172 MET A C 1
ATOM 1343 O O . MET A 1 172 ? 19.422 -26.641 -19.219 1 94.44 172 MET A O 1
ATOM 1347 N N . GLN A 1 173 ? 18.844 -25.75 -21.188 1 93.94 173 GLN A N 1
ATOM 1348 C CA . GLN A 1 173 ? 19.031 -26.969 -21.969 1 93.94 173 GLN A CA 1
ATOM 1349 C C . GLN A 1 173 ? 20.453 -27.062 -22.5 1 93.94 173 GLN A C 1
ATOM 1351 O O . GLN A 1 173 ? 20.828 -28.062 -23.141 1 93.94 173 GLN A O 1
ATOM 1356 N N . GLY A 1 174 ? 21.219 -26.031 -22.266 1 90.94 174 GLY A N 1
ATOM 1357 C CA . GLY A 1 174 ? 22.578 -25.984 -22.797 1 90.94 174 GLY A CA 1
ATOM 1358 C C . GLY A 1 174 ? 23.547 -26.906 -22.062 1 90.94 174 GLY A C 1
ATOM 1359 O O . GLY A 1 174 ? 23.219 -27.406 -20.984 1 90.94 174 GLY A O 1
ATOM 1360 N N . ASP A 1 175 ? 24.672 -27.172 -22.688 1 90.75 175 ASP A N 1
ATOM 1361 C CA . ASP A 1 175 ? 25.766 -27.906 -22.078 1 90.75 175 ASP A CA 1
ATOM 1362 C C . ASP A 1 175 ? 25.375 -29.344 -21.766 1 90.75 175 ASP A C 1
ATOM 1364 O O . ASP A 1 175 ? 25.594 -29.828 -20.656 1 90.75 175 ASP A O 1
ATOM 1368 N N . GLY A 1 176 ? 24.625 -29.984 -22.641 1 89.94 176 GLY A N 1
ATOM 1369 C CA . GLY A 1 176 ? 24.312 -31.406 -22.516 1 89.94 176 GLY A CA 1
ATOM 1370 C C . GLY A 1 176 ? 23.031 -31.672 -21.766 1 89.94 176 GLY A C 1
ATOM 1371 O O . GLY A 1 176 ? 22.766 -32.812 -21.375 1 89.94 176 GLY A O 1
ATOM 1372 N N . ARG A 1 177 ? 22.281 -30.672 -21.547 1 94.75 177 ARG A N 1
ATOM 1373 C CA . ARG A 1 177 ? 21.047 -30.844 -20.781 1 94.75 177 ARG A CA 1
ATOM 1374 C C . ARG A 1 177 ? 19.812 -30.719 -21.688 1 94.75 177 ARG A C 1
ATOM 1376 O O . ARG A 1 177 ? 18.859 -30.016 -21.359 1 94.75 177 ARG A O 1
ATOM 1383 N N . GLU A 1 178 ? 19.828 -31.344 -22.781 1 93.75 178 GLU A N 1
ATOM 1384 C CA . GLU A 1 178 ? 18.719 -31.297 -23.734 1 93.75 178 GLU A CA 1
ATOM 1385 C C . GLU A 1 178 ? 17.484 -32 -23.188 1 93.75 178 GLU A C 1
ATOM 1387 O O . GLU A 1 178 ? 16.375 -31.781 -23.656 1 93.75 178 GLU A O 1
ATOM 1392 N N . HIS A 1 179 ? 17.766 -32.812 -22.125 1 95.81 179 HIS A N 1
ATOM 1393 C CA . HIS A 1 179 ? 16.672 -33.594 -21.531 1 95.81 179 HIS A CA 1
ATOM 1394 C C . HIS A 1 179 ? 15.75 -32.688 -20.719 1 95.81 179 HIS A C 1
ATOM 1396 O O . HIS A 1 179 ? 14.633 -33.062 -20.359 1 95.81 179 HIS A O 1
ATOM 1402 N N . VAL A 1 180 ? 16.188 -31.469 -20.391 1 97 180 VAL A N 1
ATOM 1403 C CA . VAL A 1 180 ? 15.406 -30.562 -19.562 1 97 180 VAL A CA 1
ATOM 1404 C C . VAL A 1 180 ? 14.164 -30.109 -20.328 1 97 180 VAL A C 1
ATOM 1406 O O . VAL A 1 180 ? 14.258 -29.625 -21.453 1 97 180 VAL A O 1
ATOM 1409 N N . VAL A 1 181 ? 13.008 -30.312 -19.703 1 96.56 181 VAL A N 1
ATOM 1410 C CA . VAL A 1 181 ? 11.742 -29.953 -20.328 1 96.56 181 VAL A CA 1
ATOM 1411 C C . VAL A 1 181 ? 11.375 -28.516 -19.969 1 96.56 181 VAL A C 1
ATOM 1413 O O . VAL A 1 181 ? 11.266 -28.172 -18.797 1 96.56 181 VAL A O 1
ATOM 1416 N N . ILE A 1 182 ? 11.227 -27.656 -20.984 1 95.06 182 ILE A N 1
ATOM 1417 C CA . ILE A 1 182 ? 10.828 -26.266 -20.781 1 95.06 182 ILE A CA 1
ATOM 1418 C C . ILE A 1 182 ? 9.305 -26.172 -20.781 1 95.06 182 ILE A C 1
ATOM 1420 O O . ILE A 1 182 ? 8.664 -26.516 -21.781 1 95.06 182 ILE A O 1
ATOM 1424 N N . VAL A 1 183 ? 8.797 -25.688 -19.703 1 94.62 183 VAL A N 1
ATOM 1425 C CA . VAL A 1 183 ? 7.344 -25.641 -19.594 1 94.62 183 VAL A CA 1
ATOM 1426 C C . VAL A 1 183 ? 6.891 -24.188 -19.484 1 94.62 183 VAL A C 1
ATOM 1428 O O . VAL A 1 183 ? 7.324 -23.469 -18.594 1 94.62 183 VAL A O 1
ATOM 1431 N N . HIS A 1 184 ? 6.113 -23.781 -20.406 1 93.56 184 HIS A N 1
ATOM 1432 C CA . HIS A 1 184 ? 5.395 -22.516 -20.281 1 93.56 184 HIS A CA 1
ATOM 1433 C C . HIS A 1 184 ? 4.18 -22.656 -19.375 1 93.56 184 HIS A C 1
ATOM 1435 O O . HIS A 1 184 ? 3.303 -23.5 -19.625 1 93.56 184 HIS A O 1
ATOM 1441 N N . CYS A 1 185 ? 4.117 -21.875 -18.375 1 94.19 185 CYS A N 1
ATOM 1442 C CA . CYS A 1 185 ? 3.088 -21.953 -17.344 1 94.19 185 CYS A CA 1
ATOM 1443 C C . CYS A 1 185 ? 1.703 -22.078 -17.953 1 94.19 185 CYS A C 1
ATOM 1445 O O . CYS A 1 185 ? 1.268 -21.203 -18.703 1 94.19 185 CYS A O 1
ATOM 1447 N N . VAL A 1 186 ? 1.02 -23.094 -17.625 1 95.25 186 VAL A N 1
ATOM 1448 C CA . VAL A 1 186 ? -0.264 -23.422 -18.234 1 95.25 186 VAL A CA 1
ATOM 1449 C C . VAL A 1 186 ? -1.304 -22.375 -17.828 1 95.25 186 VAL A C 1
ATOM 1451 O O . VAL A 1 186 ? -2.201 -22.047 -18.609 1 95.25 186 VAL A O 1
ATOM 1454 N N . ALA A 1 187 ? -1.197 -21.906 -16.609 1 92.31 187 ALA A N 1
ATOM 1455 C CA . ALA A 1 187 ? -2.135 -20.875 -16.172 1 92.31 187 ALA A CA 1
ATOM 1456 C C . ALA A 1 187 ? -2.043 -19.625 -17.047 1 92.31 187 ALA A C 1
ATOM 1458 O O . ALA A 1 187 ? -3.062 -19.047 -17.406 1 92.31 187 ALA A O 1
ATOM 1459 N N . HIS A 1 188 ? -0.875 -19.234 -17.391 1 91.31 188 HIS A N 1
ATOM 1460 C CA . HIS A 1 188 ? -0.663 -18.094 -18.25 1 91.31 188 HIS A CA 1
ATOM 1461 C C . HIS A 1 188 ? -1.158 -18.359 -19.672 1 91.31 188 HIS A C 1
ATOM 1463 O O . HIS A 1 188 ? -1.741 -17.484 -20.312 1 91.31 188 HIS A O 1
ATOM 1469 N N . ARG A 1 189 ? -0.877 -19.516 -20.141 1 92.94 189 ARG A N 1
ATOM 1470 C CA . ARG A 1 189 ? -1.285 -19.891 -21.484 1 92.94 189 ARG A CA 1
ATOM 1471 C C . ARG A 1 189 ? -2.805 -19.891 -21.609 1 92.94 189 ARG A C 1
ATOM 1473 O O . ARG A 1 189 ? -3.344 -19.5 -22.656 1 92.94 189 ARG A O 1
ATOM 1480 N N . LEU A 1 190 ? -3.416 -20.391 -20.578 1 94.12 190 LEU A N 1
ATOM 1481 C CA . LEU A 1 190 ? -4.875 -20.375 -20.578 1 94.12 190 LEU A CA 1
ATOM 1482 C C . LEU A 1 190 ? -5.414 -18.953 -20.688 1 94.12 190 LEU A C 1
ATOM 1484 O O . LEU A 1 190 ? -6.348 -18.703 -21.453 1 94.12 190 LEU A O 1
ATOM 1488 N N . GLU A 1 191 ? -4.879 -18.078 -19.953 1 91.38 191 GLU A N 1
ATOM 1489 C CA . GLU A 1 191 ? -5.305 -16.688 -20 1 91.38 191 GLU A CA 1
ATOM 1490 C C . GLU A 1 191 ? -5.141 -16.094 -21.391 1 91.38 191 GLU A C 1
ATOM 1492 O O . GLU A 1 191 ? -6.027 -15.391 -21.891 1 91.38 191 GLU A O 1
ATOM 1497 N N . LEU A 1 192 ? -4.047 -16.375 -22.016 1 90.56 192 LEU A N 1
ATOM 1498 C CA . LEU A 1 192 ? -3.783 -15.875 -23.359 1 90.56 192 LEU A CA 1
ATOM 1499 C C . LEU A 1 192 ? -4.773 -16.469 -24.359 1 90.56 192 LEU A C 1
ATOM 1501 O O . LEU A 1 192 ? -5.195 -15.781 -25.297 1 90.56 192 LEU A O 1
ATOM 1505 N N . ALA A 1 193 ? -5.117 -17.688 -24.141 1 93.88 193 ALA A N 1
ATOM 1506 C CA . ALA A 1 193 ? -6.086 -18.344 -25.016 1 93.88 193 ALA A CA 1
ATOM 1507 C C . ALA A 1 193 ? -7.445 -17.641 -24.938 1 93.88 193 ALA A C 1
ATOM 1509 O O . ALA A 1 193 ? -8.062 -17.359 -25.969 1 93.88 193 ALA A O 1
ATOM 1510 N N . ILE A 1 194 ? -7.836 -17.359 -23.781 1 92.5 194 ILE A N 1
ATOM 1511 C CA . ILE A 1 194 ? -9.148 -16.75 -23.578 1 92.5 194 ILE A CA 1
ATOM 1512 C C . ILE A 1 194 ? -9.148 -15.328 -24.125 1 92.5 194 ILE A C 1
ATOM 1514 O O . ILE A 1 194 ? -10.133 -14.875 -24.703 1 92.5 194 ILE A O 1
ATOM 1518 N N . LEU A 1 195 ? -8.055 -14.664 -23.891 1 88.94 195 LEU A N 1
ATOM 1519 C CA . LEU A 1 195 ? -7.934 -13.32 -24.469 1 88.94 195 LEU A CA 1
ATOM 1520 C C . LEU A 1 195 ? -8.039 -13.367 -25.984 1 88.94 195 LEU A C 1
ATOM 1522 O O . LEU A 1 195 ? -8.648 -12.484 -26.594 1 88.94 195 LEU A O 1
ATOM 1526 N N . GLY A 1 196 ? -7.449 -14.375 -26.578 1 90.94 196 GLY A N 1
ATOM 1527 C CA . GLY A 1 196 ? -7.57 -14.555 -28.016 1 90.94 196 GLY A CA 1
ATOM 1528 C C . GLY A 1 196 ? -9 -14.812 -28.469 1 90.94 196 GLY A C 1
ATOM 1529 O O . GLY A 1 196 ? -9.445 -14.266 -29.484 1 90.94 196 GLY A O 1
ATOM 1530 N N . ALA A 1 197 ? -9.672 -15.609 -27.719 1 92.5 197 ALA A N 1
ATOM 1531 C CA . ALA A 1 197 ? -11.055 -15.93 -28.047 1 92.5 197 ALA A CA 1
ATOM 1532 C C . ALA A 1 197 ? -11.945 -14.695 -27.922 1 92.5 197 ALA A C 1
ATOM 1534 O O . ALA A 1 197 ? -12.836 -14.484 -28.75 1 92.5 197 ALA A O 1
ATOM 1535 N N . ILE A 1 198 ? -11.727 -13.891 -26.953 1 88.69 198 ILE A N 1
ATOM 1536 C CA . ILE A 1 198 ? -12.516 -12.688 -26.719 1 88.69 198 ILE A CA 1
ATOM 1537 C C . ILE A 1 198 ? -12.289 -11.695 -27.859 1 88.69 198 ILE A C 1
ATOM 1539 O O . ILE A 1 198 ? -13.227 -11.062 -28.344 1 88.69 198 ILE A O 1
ATOM 1543 N N . LYS A 1 199 ? -11.109 -11.562 -28.312 1 89.94 199 LYS A N 1
ATOM 1544 C CA . LYS A 1 199 ? -10.758 -10.609 -29.359 1 89.94 199 LYS A CA 1
ATOM 1545 C C . LYS A 1 199 ? -11.406 -10.984 -30.688 1 89.94 199 LYS A C 1
ATOM 1547 O O . LYS A 1 199 ? -11.672 -10.117 -31.531 1 89.94 199 LYS A O 1
ATOM 1552 N N . GLU A 1 200 ? -11.711 -12.211 -30.828 1 91.56 200 GLU A N 1
ATOM 1553 C CA . GLU A 1 200 ? -12.227 -12.703 -32.094 1 91.56 200 GLU A CA 1
ATOM 1554 C C . GLU A 1 200 ? -13.75 -12.602 -32.156 1 91.56 200 GLU A C 1
ATOM 1556 O O . GLU A 1 200 ? -14.344 -12.672 -33.25 1 91.56 200 GLU A O 1
ATOM 1561 N N . ASN A 1 201 ? -14.344 -12.414 -31.031 1 92.31 201 ASN A N 1
ATOM 1562 C CA . ASN A 1 201 ? -15.805 -12.375 -30.984 1 92.31 201 ASN A CA 1
ATOM 1563 C C . ASN A 1 201 ? -16.312 -10.984 -30.609 1 92.31 201 ASN A C 1
ATOM 1565 O O . ASN A 1 201 ? -16.016 -10.484 -29.516 1 92.31 201 ASN A O 1
ATOM 1569 N N . GLU A 1 202 ? -17.141 -10.461 -31.359 1 92.38 202 GLU A N 1
ATOM 1570 C CA . GLU A 1 202 ? -17.609 -9.094 -31.188 1 92.38 202 GLU A CA 1
ATOM 1571 C C . GLU A 1 202 ? -18.484 -8.961 -29.938 1 92.38 202 GLU A C 1
ATOM 1573 O O . GLU A 1 202 ? -18.438 -7.953 -29.234 1 92.38 202 GLU A O 1
ATOM 1578 N N . MET A 1 203 ? -19.328 -9.93 -29.766 1 92.19 203 MET A N 1
ATOM 1579 C CA . MET A 1 203 ? -20.219 -9.859 -28.609 1 92.19 203 MET A CA 1
ATOM 1580 C C . MET A 1 203 ? -19.453 -9.961 -27.297 1 92.19 203 MET A C 1
ATOM 1582 O O . MET A 1 203 ? -19.797 -9.297 -26.328 1 92.19 203 MET A O 1
ATOM 1586 N N . LEU A 1 204 ? -18.484 -10.812 -27.297 1 93.38 204 LEU A N 1
ATOM 1587 C CA . LEU A 1 204 ? -17.625 -10.906 -26.109 1 93.38 204 LEU A CA 1
ATOM 1588 C C . LEU A 1 204 ? -16.922 -9.586 -25.844 1 93.38 204 LEU A C 1
ATOM 1590 O O . LEU A 1 204 ? -16.828 -9.156 -24.688 1 93.38 204 LEU A O 1
ATOM 1594 N N . GLN A 1 205 ? -16.516 -8.922 -26.812 1 93.19 205 GLN A N 1
ATOM 1595 C CA . GLN A 1 205 ? -15.867 -7.621 -26.688 1 93.19 205 GLN A CA 1
ATOM 1596 C C . GLN A 1 205 ? -16.844 -6.57 -26.172 1 93.19 205 GLN A C 1
ATOM 1598 O O . GLN A 1 205 ? -16.484 -5.719 -25.344 1 93.19 205 GLN A O 1
ATOM 1603 N N . THR A 1 206 ? -17.984 -6.664 -26.688 1 94.06 206 THR A N 1
ATOM 1604 C CA . THR A 1 206 ? -19.016 -5.707 -26.281 1 94.06 206 THR A CA 1
ATOM 1605 C C . THR A 1 206 ? -19.297 -5.832 -24.781 1 94.06 206 THR A C 1
ATOM 1607 O O . THR A 1 206 ? -19.375 -4.828 -24.078 1 94.06 206 THR A O 1
ATOM 1610 N N . VAL A 1 207 ? -19.438 -7.02 -24.359 1 94.81 207 VAL A N 1
ATOM 1611 C CA . VAL A 1 207 ? -19.75 -7.227 -22.938 1 94.81 207 VAL A CA 1
ATOM 1612 C C . 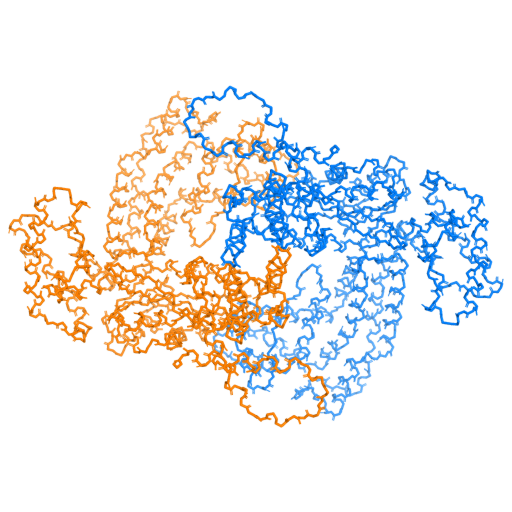VAL A 1 207 ? -18.562 -6.789 -22.094 1 94.81 207 VAL A C 1
ATOM 1614 O O . VAL A 1 207 ? -18.734 -6.18 -21.031 1 94.81 207 VAL A O 1
ATOM 1617 N N . GLN A 1 208 ? -17.391 -7.113 -22.5 1 92.62 208 GLN A N 1
ATOM 1618 C CA . GLN A 1 208 ? -16.203 -6.684 -21.781 1 92.62 208 GLN A CA 1
ATOM 1619 C C . GLN A 1 208 ? -16.125 -5.164 -21.703 1 92.62 208 GLN A C 1
ATOM 1621 O O . GLN A 1 208 ? -15.758 -4.609 -20.656 1 92.62 208 GLN A O 1
ATOM 1626 N N . ASP A 1 209 ? -16.422 -4.566 -22.781 1 94.38 209 ASP A N 1
ATOM 1627 C CA . ASP A 1 209 ? -16.438 -3.107 -22.812 1 94.38 209 ASP A CA 1
ATOM 1628 C C . ASP A 1 209 ? -17.469 -2.529 -21.859 1 94.38 209 ASP A C 1
ATOM 1630 O O . ASP A 1 209 ? -17.203 -1.517 -21.203 1 94.38 209 ASP A O 1
ATOM 1634 N N . MET A 1 210 ? -18.594 -3.146 -21.844 1 96.56 210 MET A N 1
ATOM 1635 C CA . MET A 1 210 ? -19.625 -2.729 -20.906 1 96.56 210 MET A CA 1
ATOM 1636 C C . MET A 1 210 ? -19.125 -2.809 -19.469 1 96.56 210 MET A C 1
ATOM 1638 O O . MET A 1 210 ? -19.297 -1.864 -18.703 1 96.56 210 MET A O 1
ATOM 1642 N N . LEU A 1 211 ? -18.5 -3.912 -19.172 1 96.06 211 LEU A N 1
ATOM 1643 C CA . LEU A 1 211 ? -18 -4.121 -17.812 1 96.06 211 LEU A CA 1
ATOM 1644 C C . LEU A 1 211 ? -16.938 -3.094 -17.469 1 96.06 211 LEU A C 1
ATOM 1646 O O . LEU A 1 211 ? -16.906 -2.586 -16.344 1 96.06 211 LEU A O 1
ATOM 1650 N N . ASN A 1 212 ? -16.094 -2.801 -18.391 1 94.5 212 ASN A N 1
ATOM 1651 C CA . ASN A 1 212 ? -15.047 -1.795 -18.203 1 94.5 212 ASN A CA 1
ATOM 1652 C C . ASN A 1 212 ? -15.648 -0.413 -17.953 1 94.5 212 ASN A C 1
ATOM 1654 O O . ASN A 1 212 ? -15.18 0.322 -17.078 1 94.5 212 ASN A O 1
ATOM 1658 N N . LYS A 1 213 ? -16.594 -0.069 -18.75 1 95.56 213 LYS A N 1
ATOM 1659 C CA . LYS A 1 213 ? -17.25 1.231 -18.625 1 95.56 213 LYS A CA 1
ATOM 1660 C C . LYS A 1 213 ? -17.969 1.352 -17.281 1 95.56 213 LYS A C 1
ATOM 1662 O O . LYS A 1 213 ? -17.953 2.416 -16.656 1 95.56 213 LYS A O 1
ATOM 1667 N N . ILE A 1 214 ? -18.578 0.277 -16.859 1 96.5 214 ILE A N 1
ATOM 1668 C CA . ILE A 1 214 ? -19.281 0.261 -15.578 1 96.5 214 ILE A CA 1
ATOM 1669 C C . ILE A 1 214 ? -18.281 0.466 -14.445 1 96.5 214 ILE A C 1
ATOM 1671 O O . ILE A 1 214 ? -18.484 1.297 -13.562 1 96.5 214 ILE A O 1
ATOM 1675 N N . HIS A 1 215 ? -17.203 -0.263 -14.484 1 94.31 215 HIS A N 1
ATOM 1676 C CA . HIS A 1 215 ? -16.188 -0.141 -13.445 1 94.31 215 HIS A CA 1
ATOM 1677 C C . HIS A 1 215 ? -15.617 1.271 -13.391 1 94.31 215 HIS A C 1
ATOM 1679 O O . HIS A 1 215 ? -15.492 1.857 -12.312 1 94.31 215 HIS A O 1
ATOM 1685 N N . LYS A 1 216 ? -15.328 1.824 -14.531 1 93.19 216 LYS A N 1
ATOM 1686 C CA . LYS A 1 216 ? -14.719 3.148 -14.594 1 93.19 216 LYS A CA 1
ATOM 1687 C C . LYS A 1 216 ? -15.672 4.223 -14.086 1 93.19 216 LYS A C 1
ATOM 1689 O O . LYS A 1 216 ? -15.258 5.168 -13.414 1 93.19 216 LYS A O 1
ATOM 1694 N N . HIS A 1 217 ? -16.938 4.051 -14.438 1 94.38 217 HIS A N 1
ATOM 1695 C CA . HIS A 1 217 ? -17.953 5.016 -14.023 1 94.38 217 HIS A CA 1
ATOM 1696 C C . HIS A 1 217 ? -17.984 5.176 -12.508 1 94.38 217 HIS A C 1
ATOM 1698 O O . HIS A 1 217 ? -18.094 6.297 -12 1 94.38 217 HIS A O 1
ATOM 1704 N N . TYR A 1 218 ? -17.781 4.148 -11.836 1 93.56 218 TYR A N 1
ATOM 1705 C CA . TYR A 1 218 ? -17.969 4.199 -10.391 1 93.56 218 TYR A CA 1
ATOM 1706 C C . TYR A 1 218 ? -16.625 4.312 -9.68 1 93.56 218 TYR A C 1
ATOM 1708 O O . TYR A 1 218 ? -16.531 4.879 -8.586 1 93.56 218 TYR A O 1
ATOM 1716 N N . HIS A 1 219 ? -15.555 3.777 -10.266 1 91.5 219 HIS A N 1
ATOM 1717 C CA . HIS A 1 219 ? -14.25 3.74 -9.625 1 91.5 219 HIS A CA 1
ATOM 1718 C C . HIS A 1 219 ? -13.648 5.137 -9.523 1 91.5 219 HIS A C 1
ATOM 1720 O O . HIS A 1 219 ? -12.953 5.445 -8.555 1 91.5 219 HIS A O 1
ATOM 1726 N N . TYR A 1 220 ? -13.883 6.008 -10.453 1 88.81 220 TYR A N 1
ATOM 1727 C CA . TYR A 1 220 ? -13.227 7.312 -10.477 1 88.81 220 TYR A CA 1
ATOM 1728 C C . TYR A 1 220 ? -14.172 8.406 -9.984 1 88.81 220 TYR A C 1
ATOM 1730 O O . TYR A 1 220 ? -13.844 9.586 -10.039 1 88.81 220 TYR A O 1
ATOM 1738 N N . SER A 1 221 ? -15.344 8.016 -9.5 1 88.31 221 SER A N 1
ATOM 1739 C CA . SER A 1 221 ? -16.312 9.016 -9.047 1 88.31 221 SER A CA 1
ATOM 1740 C C . SER A 1 221 ? -16.984 8.57 -7.754 1 88.31 221 SER A C 1
ATOM 1742 O O . SER A 1 221 ? -17.969 7.82 -7.793 1 88.31 221 SER A O 1
ATOM 1744 N N . PRO A 1 222 ? -16.516 9.102 -6.711 1 87.81 222 PRO A N 1
ATOM 1745 C CA . PRO A 1 222 ? -17.203 8.789 -5.449 1 87.81 222 PRO A CA 1
ATOM 1746 C C . PRO A 1 222 ? -18.672 9.18 -5.457 1 87.81 222 PRO A C 1
ATOM 1748 O O . PRO A 1 222 ? -19.5 8.523 -4.82 1 87.81 222 PRO A O 1
ATOM 1751 N N . LYS A 1 223 ? -19.031 10.219 -6.141 1 87.38 223 LYS A N 1
ATOM 1752 C CA . LYS A 1 223 ? -20.422 10.648 -6.262 1 87.38 223 LYS A CA 1
ATOM 1753 C C . LYS A 1 223 ? -21.266 9.586 -6.953 1 87.38 223 LYS A C 1
ATOM 1755 O O . LYS A 1 223 ? -22.359 9.242 -6.484 1 87.38 223 LYS A O 1
ATOM 1760 N N . ALA A 1 224 ? -20.734 9.094 -8.023 1 90.25 224 ALA A N 1
ATOM 1761 C CA . ALA A 1 224 ? -21.438 8.055 -8.766 1 90.25 224 ALA A CA 1
ATOM 1762 C C . ALA A 1 224 ? -21.656 6.812 -7.91 1 90.25 224 ALA A C 1
ATOM 1764 O O . ALA A 1 224 ? -22.703 6.18 -7.977 1 90.25 224 ALA A O 1
ATOM 1765 N N . LEU A 1 225 ? -20.688 6.453 -7.141 1 91.44 225 LEU A N 1
ATOM 1766 C CA . LEU A 1 225 ? -20.766 5.273 -6.285 1 91.44 225 LEU A CA 1
ATOM 1767 C C . LEU A 1 225 ? -21.828 5.469 -5.199 1 91.44 225 LEU A C 1
ATOM 1769 O O . LEU A 1 225 ? -22.562 4.539 -4.883 1 91.44 225 LEU A O 1
ATOM 1773 N N . ARG A 1 226 ? -21.875 6.629 -4.652 1 88.12 226 ARG A N 1
ATOM 1774 C CA . ARG A 1 226 ? -22.875 6.93 -3.641 1 88.12 226 ARG A CA 1
ATOM 1775 C C . ARG A 1 226 ? -24.281 6.852 -4.227 1 88.12 226 ARG A C 1
ATOM 1777 O O . ARG A 1 226 ? -25.219 6.395 -3.562 1 88.12 226 ARG A O 1
ATOM 1784 N N . GLU A 1 227 ? -24.422 7.371 -5.379 1 90.19 227 GLU A N 1
ATOM 1785 C CA . GLU A 1 227 ? -25.719 7.305 -6.055 1 90.19 227 GLU A CA 1
ATOM 1786 C C . GLU A 1 227 ? -26.156 5.855 -6.262 1 90.19 227 GLU A C 1
ATOM 1788 O O . GLU A 1 227 ? -27.328 5.531 -6.113 1 90.19 227 GLU A O 1
ATOM 1793 N N . LEU A 1 228 ? -25.219 5.07 -6.637 1 93.75 228 LEU A N 1
ATOM 1794 C CA . LEU A 1 228 ? -25.516 3.654 -6.816 1 93.75 228 LEU A CA 1
ATOM 1795 C C . LEU A 1 228 ? -25.969 3.027 -5.5 1 93.75 228 LEU A C 1
ATOM 1797 O O . LEU A 1 228 ? -26.922 2.236 -5.48 1 93.75 228 LEU A O 1
ATOM 1801 N N . GLU A 1 229 ? -25.312 3.326 -4.469 1 90.56 229 GLU A N 1
ATOM 1802 C CA . GLU A 1 229 ? -25.656 2.814 -3.148 1 90.56 229 GLU A CA 1
ATOM 1803 C C . GLU A 1 229 ? -27.062 3.271 -2.738 1 90.56 229 GLU A C 1
ATOM 1805 O O . GLU A 1 229 ? -27.828 2.5 -2.156 1 90.56 229 GLU A O 1
ATOM 1810 N N . MET A 1 230 ? -27.406 4.488 -3.006 1 90 230 MET A N 1
ATOM 1811 C CA . MET A 1 230 ? -28.719 5.035 -2.691 1 90 230 MET A CA 1
ATOM 1812 C C . MET A 1 230 ? -29.812 4.305 -3.465 1 90 230 MET A C 1
ATOM 1814 O O . MET A 1 230 ? -30.891 4.023 -2.922 1 90 230 MET A O 1
ATOM 1818 N N . VAL A 1 231 ? -29.531 4.043 -4.711 1 93.75 231 VAL A N 1
ATOM 1819 C CA . VAL A 1 231 ? -30.484 3.318 -5.535 1 93.75 231 VAL A CA 1
ATOM 1820 C C . VAL A 1 231 ? -30.688 1.908 -4.988 1 93.75 231 VAL A C 1
ATOM 1822 O O . VAL A 1 231 ? -31.812 1.408 -4.93 1 93.75 231 VAL A O 1
ATOM 1825 N N . ALA A 1 232 ? -29.609 1.292 -4.617 1 94.31 232 ALA A N 1
ATOM 1826 C CA . ALA A 1 232 ? -29.688 -0.045 -4.035 1 94.31 232 ALA A CA 1
ATOM 1827 C C . ALA A 1 232 ? -30.531 -0.04 -2.762 1 94.31 232 ALA A C 1
ATOM 1829 O O . ALA A 1 232 ? -31.359 -0.925 -2.561 1 94.31 232 ALA A O 1
ATOM 1830 N N . GLU A 1 233 ? -30.328 0.928 -1.927 1 92.12 233 GLU A N 1
ATOM 1831 C CA . GLU A 1 233 ? -31.094 1.057 -0.689 1 92.12 233 GLU A CA 1
ATOM 1832 C C . GLU A 1 233 ? -32.562 1.287 -0.977 1 92.12 233 GLU A C 1
ATOM 1834 O O . GLU A 1 233 ? -33.438 0.703 -0.319 1 92.12 233 GLU A O 1
ATOM 1839 N N . ALA A 1 234 ? -32.844 2.139 -1.909 1 93.25 234 ALA A N 1
ATOM 1840 C CA . ALA A 1 234 ? -34.219 2.453 -2.287 1 93.25 234 ALA A CA 1
ATOM 1841 C C . ALA A 1 234 ? -34.938 1.218 -2.826 1 93.25 234 ALA A C 1
ATOM 1843 O O . ALA A 1 234 ? -36.125 1.052 -2.621 1 93.25 234 ALA A O 1
ATOM 1844 N N . MET A 1 235 ? -34.188 0.359 -3.441 1 93.88 235 MET A N 1
ATOM 1845 C CA . MET A 1 235 ? -34.781 -0.833 -4.051 1 93.88 235 MET A CA 1
ATOM 1846 C C . MET A 1 235 ? -34.75 -2.012 -3.082 1 93.88 235 MET A C 1
ATOM 1848 O O . MET A 1 235 ? -35.219 -3.1 -3.404 1 93.88 235 MET A O 1
ATOM 1852 N N . GLY A 1 236 ? -34.125 -1.79 -1.95 1 90.44 236 GLY A N 1
ATOM 1853 C CA . GLY A 1 236 ? -34.031 -2.84 -0.947 1 90.44 236 GLY A CA 1
ATOM 1854 C C . GLY A 1 236 ? -33.031 -3.932 -1.302 1 90.44 236 GLY A C 1
ATOM 1855 O O . GLY A 1 236 ? -33.25 -5.094 -0.939 1 90.44 236 GLY A O 1
ATOM 1856 N N . GLU A 1 237 ? -32.125 -3.545 -2.133 1 91.88 237 GLU A N 1
ATOM 1857 C CA . GLU A 1 237 ? -31.078 -4.496 -2.545 1 91.88 237 GLU A CA 1
ATOM 1858 C C . GLU A 1 237 ? -29.766 -4.242 -1.814 1 91.88 237 GLU A C 1
ATOM 1860 O O . GLU A 1 237 ? -29.484 -3.113 -1.406 1 91.88 237 GLU A O 1
ATOM 1865 N N . LYS A 1 238 ? -29.062 -5.281 -1.646 1 90.62 238 LYS A N 1
ATOM 1866 C CA . LYS A 1 238 ? -27.719 -5.137 -1.071 1 90.62 238 LYS A CA 1
ATOM 1867 C C . LYS A 1 238 ? -26.766 -4.461 -2.055 1 90.62 238 LYS A C 1
ATOM 1869 O O . LYS A 1 238 ? -26.766 -4.789 -3.242 1 90.62 238 LYS A O 1
ATOM 1874 N N . PHE A 1 239 ? -26.078 -3.604 -1.619 1 89.12 239 PHE A N 1
ATOM 1875 C CA . PHE A 1 239 ? -25.125 -2.869 -2.445 1 89.12 239 PHE A CA 1
ATOM 1876 C C . PHE A 1 239 ? -23.875 -3.703 -2.707 1 89.12 239 PHE A C 1
ATOM 1878 O O . PHE A 1 239 ? -23.328 -4.312 -1.787 1 89.12 239 PHE A O 1
ATOM 1885 N N . LEU A 1 240 ? -23.469 -3.768 -3.957 1 91.31 240 LEU A N 1
ATOM 1886 C CA . LEU A 1 240 ? -22.203 -4.367 -4.367 1 91.31 240 LEU A CA 1
ATOM 1887 C C . LEU A 1 240 ? -21.453 -3.451 -5.324 1 91.31 240 LEU A C 1
ATOM 1889 O O . LEU A 1 240 ? -22.016 -2.949 -6.293 1 91.31 240 LEU A O 1
ATOM 1893 N N . LYS A 1 241 ? -20.219 -3.246 -5.09 1 89.25 241 LYS A N 1
ATOM 1894 C CA . LYS A 1 241 ? -19.391 -2.381 -5.926 1 89.25 241 LYS A CA 1
ATOM 1895 C C . LYS A 1 241 ? -18.922 -3.111 -7.18 1 89.25 241 LYS A C 1
ATOM 1897 O O . LYS A 1 241 ? -18.422 -4.238 -7.098 1 89.25 241 LYS A O 1
ATOM 1902 N N . PRO A 1 242 ? -19.109 -2.463 -8.312 1 91.62 242 PRO A N 1
ATOM 1903 C CA . PRO A 1 242 ? -18.562 -3.061 -9.539 1 91.62 242 PRO A CA 1
ATOM 1904 C C . PRO A 1 242 ? -17.047 -3.254 -9.477 1 91.62 242 PRO A C 1
ATOM 1906 O O . PRO A 1 242 ? -16.344 -2.398 -8.945 1 91.62 242 PRO A O 1
ATOM 1909 N N . GLN A 1 243 ? -16.625 -4.309 -10.055 1 88.31 243 GLN A N 1
ATOM 1910 C CA . GLN A 1 243 ? -15.242 -4.73 -9.867 1 88.31 243 GLN A CA 1
ATOM 1911 C C . GLN A 1 243 ? -14.391 -4.395 -11.094 1 88.31 243 GLN A C 1
ATOM 1913 O O . GLN A 1 243 ? -14.922 -4.176 -12.188 1 88.31 243 GLN A O 1
ATOM 1918 N N . ARG A 1 244 ? -13.102 -4.336 -10.875 1 86.81 244 ARG A N 1
ATOM 1919 C CA . ARG A 1 244 ? -12.141 -4.059 -11.938 1 86.81 244 ARG A CA 1
ATOM 1920 C C . ARG A 1 244 ? -11.906 -5.293 -12.797 1 86.81 244 ARG A C 1
ATOM 1922 O O . ARG A 1 244 ? -12.016 -6.422 -12.312 1 86.81 244 ARG A O 1
ATOM 1929 N N . LEU A 1 245 ? -11.516 -5.043 -14.031 1 86.62 245 LEU A N 1
ATOM 1930 C CA . LEU A 1 245 ? -11.25 -6.141 -14.953 1 86.62 245 LEU A CA 1
ATOM 1931 C C . LEU A 1 245 ? -9.758 -6.43 -15.047 1 86.62 245 LEU A C 1
ATOM 1933 O O . LEU A 1 245 ? -9.352 -7.504 -15.5 1 86.62 245 LEU A O 1
ATOM 1937 N N . SER A 1 246 ? -9.008 -5.426 -14.641 1 77.62 246 SER A N 1
ATOM 1938 C CA . SER A 1 246 ? -7.562 -5.562 -14.805 1 77.62 246 SER A CA 1
ATOM 1939 C C . SER A 1 246 ? -6.93 -6.223 -13.578 1 77.62 246 SER A C 1
ATOM 1941 O O . SER A 1 246 ? -7.508 -6.211 -12.492 1 77.62 246 SER A O 1
ATOM 1943 N N . GLY A 1 247 ? -5.848 -6.938 -13.766 1 67.75 247 GLY A N 1
ATOM 1944 C CA . GLY A 1 247 ? -5.07 -7.648 -12.766 1 67.75 247 GLY A CA 1
ATOM 1945 C C . GLY A 1 247 ? -4.172 -8.719 -13.352 1 67.75 247 GLY A C 1
ATOM 1946 O O . GLY A 1 247 ? -4.055 -8.844 -14.57 1 67.75 247 GLY A O 1
ATOM 1947 N N . THR A 1 248 ? -3.594 -9.383 -12.492 1 63.28 248 THR A N 1
ATOM 1948 C CA . THR A 1 248 ? -2.674 -10.422 -12.945 1 63.28 248 THR A CA 1
ATOM 1949 C C . THR A 1 248 ? -3.426 -11.539 -13.664 1 63.28 248 THR A C 1
ATOM 1951 O O . THR A 1 248 ? -2.92 -12.117 -14.625 1 63.28 248 THR A O 1
ATOM 1954 N N . ARG A 1 249 ? -4.68 -11.711 -13.055 1 72.44 249 ARG A N 1
ATOM 1955 C CA . ARG A 1 249 ? -5.531 -12.711 -13.695 1 72.44 249 ARG A CA 1
ATOM 1956 C C . ARG A 1 249 ? -6.809 -12.086 -14.234 1 72.44 249 ARG A C 1
ATOM 1958 O O . ARG A 1 249 ? -7.641 -11.594 -13.461 1 72.44 249 ARG A O 1
ATOM 1965 N N . TRP A 1 250 ? -6.973 -12.172 -15.461 1 78.12 250 TRP A N 1
ATOM 1966 C CA . TRP A 1 250 ? -8.039 -11.422 -16.125 1 78.12 250 TRP A CA 1
ATOM 1967 C C . TRP A 1 250 ? -9.367 -12.172 -16.031 1 78.12 250 TRP A C 1
ATOM 1969 O O . TRP A 1 250 ? -10.414 -11.555 -15.836 1 78.12 250 TRP A O 1
ATOM 1979 N N . VAL A 1 251 ? -9.336 -13.57 -16.047 1 84.56 251 VAL A N 1
ATOM 1980 C CA . VAL A 1 251 ? -10.57 -14.336 -16.156 1 84.56 251 VAL A CA 1
ATOM 1981 C C . VAL A 1 251 ? -11.375 -14.227 -14.867 1 84.56 251 VAL A C 1
ATOM 1983 O O . VAL A 1 251 ? -12.57 -13.914 -14.891 1 84.56 251 VAL A O 1
ATOM 1986 N N . PRO A 1 252 ? -10.703 -14.414 -13.82 1 86.25 252 PRO A N 1
ATOM 1987 C CA . PRO A 1 252 ? -11.469 -14.273 -12.578 1 86.25 252 PRO A CA 1
ATOM 1988 C C . PRO A 1 252 ? -12.016 -12.867 -12.375 1 86.25 252 PRO A C 1
ATOM 1990 O O . PRO A 1 252 ? -13.117 -12.695 -11.844 1 86.25 252 PRO A O 1
ATOM 1993 N N . HIS A 1 253 ? -11.367 -11.906 -12.781 1 89.31 253 HIS A N 1
ATOM 1994 C CA . HIS A 1 253 ? -11.82 -10.531 -12.633 1 89.31 253 HIS A CA 1
ATOM 1995 C C . HIS A 1 253 ? -13.023 -10.242 -13.531 1 89.31 253 HIS A C 1
ATOM 1997 O O . HIS A 1 253 ? -13.969 -9.578 -13.109 1 89.31 253 HIS A O 1
ATOM 2003 N N . ILE A 1 254 ? -12.953 -10.773 -14.672 1 91.31 254 ILE A N 1
ATOM 2004 C CA . ILE A 1 254 ? -14.055 -10.57 -15.602 1 91.31 254 ILE A CA 1
ATOM 2005 C C . ILE A 1 254 ? -15.305 -11.273 -15.086 1 91.31 254 ILE A C 1
ATOM 2007 O O . ILE A 1 254 ? -16.406 -10.719 -15.133 1 91.31 254 ILE A O 1
ATOM 2011 N N . ARG A 1 255 ? -15.062 -12.453 -14.648 1 93.06 255 ARG A N 1
ATOM 2012 C CA . ARG A 1 255 ? -16.203 -13.211 -14.156 1 93.06 255 ARG A CA 1
ATOM 2013 C C . ARG A 1 255 ? -16.844 -12.531 -12.945 1 93.06 255 ARG A C 1
ATOM 2015 O O . ARG A 1 255 ? -18.062 -12.445 -12.852 1 93.06 255 ARG A O 1
ATOM 2022 N N . ARG A 1 256 ? -16.016 -12.047 -12.07 1 93.19 256 ARG A N 1
ATOM 2023 C CA . ARG A 1 256 ? -16.531 -11.367 -10.891 1 93.19 256 ARG A CA 1
ATOM 2024 C C . ARG A 1 256 ? -17.328 -10.125 -11.273 1 93.19 256 ARG A C 1
ATOM 2026 O O . ARG A 1 256 ? -18.375 -9.852 -10.711 1 93.19 256 ARG A O 1
ATOM 2033 N N . ALA A 1 257 ? -16.75 -9.375 -12.141 1 95.12 257 ALA A N 1
ATOM 2034 C CA . ALA A 1 257 ? -17.438 -8.18 -12.617 1 95.12 257 ALA A CA 1
ATOM 2035 C C . ALA A 1 257 ? -18.797 -8.539 -13.242 1 95.12 257 ALA A C 1
ATOM 2037 O O . ALA A 1 257 ? -19.781 -7.852 -13.008 1 95.12 257 ALA A O 1
ATOM 2038 N N . LEU A 1 258 ? -18.828 -9.594 -14.023 1 96.88 258 LEU A N 1
ATOM 2039 C CA . LEU A 1 258 ? -20.047 -10.039 -14.672 1 96.88 258 LEU A CA 1
ATOM 2040 C C . LEU A 1 258 ? -21.062 -10.523 -13.648 1 96.88 258 LEU A C 1
ATOM 2042 O O . LEU A 1 258 ? -22.266 -10.234 -13.766 1 96.88 258 LEU A O 1
ATOM 2046 N N . GLN A 1 259 ? -20.609 -11.203 -12.68 1 96.75 259 GLN A N 1
ATOM 2047 C CA . GLN A 1 259 ? -21.484 -11.719 -11.633 1 96.75 259 GLN A CA 1
ATOM 2048 C C . GLN A 1 259 ? -22.125 -10.578 -10.852 1 96.75 259 GLN A C 1
ATOM 2050 O O . GLN A 1 259 ? -23.312 -10.648 -10.492 1 96.75 259 GLN A O 1
ATOM 2055 N N . VAL A 1 260 ? -21.328 -9.578 -10.578 1 96.44 260 VAL A N 1
ATOM 2056 C CA . VAL A 1 260 ? -21.875 -8.414 -9.883 1 96.44 260 VAL A CA 1
ATOM 2057 C C . VAL A 1 260 ? -22.953 -7.75 -10.742 1 96.44 260 VAL A C 1
ATOM 2059 O O . VAL A 1 260 ? -24 -7.359 -10.242 1 96.44 260 VAL A O 1
ATOM 2062 N N . LEU A 1 261 ? -22.703 -7.633 -12.016 1 97.25 261 LEU A N 1
ATOM 2063 C CA . LEU A 1 261 ? -23.656 -7.023 -12.93 1 97.25 261 LEU A CA 1
ATOM 2064 C C . LEU A 1 261 ? -24.953 -7.836 -12.984 1 97.25 261 LEU A C 1
ATOM 2066 O O . LEU A 1 261 ? -26.047 -7.273 -12.922 1 97.25 261 LEU A O 1
ATOM 2070 N N . ILE A 1 262 ? -24.797 -9.148 -13.055 1 96.94 262 ILE A N 1
ATOM 2071 C CA . ILE A 1 262 ? -25.969 -10.023 -13.148 1 96.94 262 ILE A CA 1
ATOM 2072 C C . ILE A 1 262 ? -26.75 -9.977 -11.844 1 96.94 262 ILE A C 1
ATOM 2074 O O . ILE A 1 262 ? -27.984 -9.883 -11.852 1 96.94 262 ILE A O 1
ATOM 2078 N N . SER A 1 263 ? -26.078 -10.023 -10.758 1 96.06 263 SER A N 1
ATOM 2079 C CA . SER A 1 263 ? -26.703 -10.062 -9.445 1 96.06 263 SER A CA 1
ATOM 2080 C C . SER A 1 263 ? -27.422 -8.742 -9.133 1 96.06 263 SER A C 1
ATOM 2082 O O . SER A 1 263 ? -28.484 -8.734 -8.523 1 96.06 263 SER A O 1
ATOM 2084 N N . LYS A 1 264 ? -26.781 -7.672 -9.547 1 96.38 264 LYS A N 1
ATOM 2085 C CA . LYS A 1 264 ? -27.328 -6.352 -9.258 1 96.38 264 LYS A CA 1
ATOM 2086 C C . LYS A 1 264 ? -27.781 -5.652 -10.531 1 96.38 264 LYS A C 1
ATOM 2088 O O . LYS A 1 264 ? -27.609 -4.438 -10.672 1 96.38 264 LYS A O 1
ATOM 2093 N N . TYR A 1 265 ? -28.281 -6.441 -11.406 1 96.94 265 TYR A N 1
ATOM 2094 C CA . TYR A 1 265 ? -28.703 -5.992 -12.734 1 96.94 265 TYR A CA 1
ATOM 2095 C C . TYR A 1 265 ? -29.703 -4.852 -12.633 1 96.94 265 TYR A C 1
ATOM 2097 O O . TYR A 1 265 ? -29.516 -3.797 -13.25 1 96.94 265 TYR A O 1
ATOM 2105 N N . SER A 1 266 ? -30.734 -4.961 -11.812 1 95.44 266 SER A N 1
ATOM 2106 C CA . SER A 1 266 ? -31.812 -3.98 -11.719 1 95.44 266 SER A CA 1
ATOM 2107 C C . SER A 1 266 ? -31.328 -2.666 -11.133 1 95.44 266 SER A C 1
ATOM 2109 O O . SER A 1 266 ? -31.703 -1.589 -11.586 1 95.44 266 SER A O 1
ATOM 2111 N N . VAL A 1 267 ? -30.438 -2.771 -10.164 1 96.25 267 VAL A N 1
ATOM 2112 C CA . VAL A 1 267 ? -29.906 -1.596 -9.477 1 96.25 267 VAL A CA 1
ATOM 2113 C C . VAL A 1 267 ? -29.031 -0.791 -10.438 1 96.25 267 VAL A C 1
ATOM 2115 O O . VAL A 1 267 ? -29.172 0.43 -10.539 1 96.25 267 VAL A O 1
ATOM 2118 N N . ILE A 1 268 ? -28.141 -1.496 -11.141 1 97.44 268 ILE A N 1
ATOM 2119 C CA . ILE A 1 268 ? -27.203 -0.857 -12.047 1 97.44 268 ILE A CA 1
ATOM 2120 C C . ILE A 1 268 ? -27.953 -0.22 -13.219 1 97.44 268 ILE A C 1
ATOM 2122 O O . ILE A 1 268 ? -27.672 0.915 -13.602 1 97.44 268 ILE A O 1
ATOM 2126 N N . LEU A 1 269 ? -28.922 -0.905 -13.742 1 97.06 269 LEU A N 1
ATOM 2127 C CA . LEU A 1 269 ? -29.719 -0.383 -14.844 1 97.06 269 LEU A CA 1
ATOM 2128 C C . LEU A 1 269 ? -30.5 0.853 -14.414 1 97.06 269 LEU A C 1
ATOM 2130 O O . LEU A 1 269 ? -30.531 1.856 -15.133 1 97.06 269 LEU A O 1
ATOM 2134 N N . ALA A 1 270 ? -31.109 0.761 -13.25 1 95.75 270 ALA A N 1
ATOM 2135 C CA . ALA A 1 270 ? -31.891 1.894 -12.75 1 95.75 270 ALA A CA 1
ATOM 2136 C C . ALA A 1 270 ? -31.016 3.131 -12.586 1 95.75 270 ALA A C 1
ATOM 2138 O O . ALA A 1 270 ? -31.438 4.246 -12.883 1 95.75 270 ALA A O 1
ATOM 2139 N N . ASN A 1 271 ? -29.875 2.922 -12.062 1 95.94 271 ASN A N 1
ATOM 2140 C CA . ASN A 1 271 ? -28.953 4.039 -11.875 1 95.94 271 ASN A CA 1
ATOM 2141 C C . ASN A 1 271 ? -28.547 4.668 -13.203 1 95.94 271 ASN A C 1
ATOM 2143 O O . ASN A 1 271 ? -28.516 5.895 -13.328 1 95.94 271 ASN A O 1
ATOM 2147 N N . PHE A 1 272 ? -28.25 3.848 -14.172 1 96.12 272 PHE A N 1
ATOM 2148 C CA . PHE A 1 272 ? -27.812 4.379 -15.461 1 96.12 272 PHE A CA 1
ATOM 2149 C C . PHE A 1 272 ? -28.984 5.023 -16.203 1 96.12 272 PHE A C 1
ATOM 2151 O O . PHE A 1 272 ? -28.797 5.969 -16.969 1 96.12 272 PHE A O 1
ATOM 2158 N N . GLU A 1 273 ? -30.156 4.539 -15.984 1 94.81 273 GLU A N 1
ATOM 2159 C CA . GLU A 1 273 ? -31.328 5.207 -16.547 1 94.81 273 GLU A CA 1
ATOM 2160 C C . GLU A 1 273 ? -31.469 6.617 -15.984 1 94.81 273 GLU A C 1
ATOM 2162 O O . GLU A 1 273 ? -31.766 7.559 -16.734 1 94.81 273 GLU A O 1
ATOM 2167 N N . HIS A 1 274 ? -31.25 6.668 -14.719 1 91.88 274 HIS A N 1
ATOM 2168 C CA . HIS A 1 274 ? -31.328 7.969 -14.07 1 91.88 274 HIS A CA 1
ATOM 2169 C C . HIS A 1 274 ? -30.25 8.914 -14.594 1 91.88 274 HIS A C 1
ATOM 2171 O O . HIS A 1 274 ? -30.531 10.094 -14.844 1 91.88 274 HIS A O 1
ATOM 2177 N N . VAL A 1 275 ? -29.047 8.445 -14.742 1 91.94 275 VAL A N 1
ATOM 2178 C CA . VAL A 1 275 ? -27.922 9.242 -15.219 1 91.94 275 VAL A CA 1
ATOM 2179 C C . VAL A 1 275 ? -28.156 9.68 -16.656 1 91.94 275 VAL A C 1
ATOM 2181 O O . VAL A 1 275 ? -27.797 10.797 -17.047 1 91.94 275 VAL A O 1
ATOM 2184 N N . SER A 1 276 ? -28.734 8.852 -17.406 1 90.88 276 SER A N 1
ATOM 2185 C CA . SER A 1 276 ? -28.984 9.141 -18.812 1 90.88 276 SER A CA 1
ATOM 2186 C C . SER A 1 276 ? -30.047 10.227 -18.969 1 90.88 276 SER A C 1
ATOM 2188 O O . SER A 1 276 ? -30.016 11 -19.922 1 90.88 276 SER A O 1
ATOM 2190 N N . GLU A 1 277 ? -30.906 10.289 -18.078 1 86.81 277 GLU A N 1
ATOM 2191 C CA . GLU A 1 277 ? -32 11.234 -18.156 1 86.81 277 GLU A CA 1
ATOM 2192 C C . GLU A 1 277 ? -31.656 12.562 -17.484 1 86.81 277 GLU A C 1
ATOM 2194 O O . GLU A 1 277 ? -32.281 13.586 -17.781 1 86.81 277 GLU A O 1
ATOM 2199 N N . SER A 1 278 ? -30.734 12.414 -16.609 1 78.56 278 SER A N 1
ATOM 2200 C CA . SER A 1 278 ? -30.406 13.617 -15.844 1 78.56 278 SER A CA 1
ATOM 2201 C C . SER A 1 278 ? -29.625 14.609 -16.688 1 78.56 278 SER A C 1
ATOM 2203 O O . SER A 1 278 ? -28.562 14.281 -17.234 1 78.56 278 SER A O 1
ATOM 2205 N N . ARG A 1 279 ? -30.172 15.539 -17.344 1 63.69 279 ARG A N 1
ATOM 2206 C CA . ARG A 1 279 ? -29.594 16.547 -18.219 1 63.69 279 ARG A CA 1
ATOM 2207 C C . ARG A 1 279 ? -28.734 17.516 -17.422 1 63.69 279 ARG A C 1
ATOM 2209 O O . ARG A 1 279 ? -27.875 18.203 -17.984 1 63.69 279 ARG A O 1
ATOM 2216 N N . HIS A 1 280 ? -28.844 17.562 -16.047 1 65.25 280 HIS A N 1
ATOM 2217 C CA . HIS A 1 280 ? -28.156 18.625 -15.32 1 65.25 280 HIS A CA 1
ATOM 2218 C C . HIS A 1 280 ? -26.938 18.094 -14.586 1 65.25 280 HIS A C 1
ATOM 2220 O O . HIS A 1 280 ? -27.016 17.078 -13.891 1 65.25 280 HIS A O 1
ATOM 2226 N N . GLY A 1 281 ? -25.719 18.5 -14.867 1 64.12 281 GLY A N 1
ATOM 2227 C CA . GLY A 1 281 ? -24.484 18.359 -14.094 1 64.12 281 GLY A CA 1
ATOM 2228 C C . GLY A 1 281 ? -23.562 17.297 -14.633 1 64.12 281 GLY A C 1
ATOM 2229 O O . GLY A 1 281 ? -22.391 17.219 -14.234 1 64.12 281 GLY A O 1
ATOM 2230 N N . SER A 1 282 ? -24.188 16.391 -15.578 1 71.69 282 SER A N 1
ATOM 2231 C CA . SER A 1 282 ? -23.297 15.352 -16.078 1 71.69 282 SER A CA 1
ATOM 2232 C C . SER A 1 282 ? -22.672 15.734 -17.406 1 71.69 282 SER A C 1
ATOM 2234 O O . SER A 1 282 ? -23.297 16.453 -18.203 1 71.69 282 SER A O 1
ATOM 2236 N N . THR A 1 283 ? -21.453 15.461 -17.594 1 82.81 283 THR A N 1
ATOM 2237 C CA . THR A 1 283 ? -20.75 15.711 -18.844 1 82.81 283 THR A CA 1
ATOM 2238 C C . THR A 1 283 ? -21.359 14.898 -19.984 1 82.81 283 THR A C 1
ATOM 2240 O O . THR A 1 283 ? -22.031 13.898 -19.75 1 82.81 283 THR A O 1
ATOM 2243 N N . VAL A 1 284 ? -21.219 15.359 -21.094 1 85.88 284 VAL A N 1
ATOM 2244 C CA . VAL A 1 284 ? -21.719 14.711 -22.297 1 85.88 284 VAL A CA 1
ATOM 2245 C C . VAL A 1 284 ? -21.156 13.289 -22.391 1 85.88 284 VAL A C 1
ATOM 2247 O O . VAL A 1 284 ? -21.875 12.367 -22.812 1 85.88 284 VAL A O 1
ATOM 2250 N N . GLU A 1 285 ? -20.016 13.148 -21.953 1 89.31 285 GLU A N 1
ATOM 2251 C CA . GLU A 1 285 ? -19.359 11.836 -22 1 89.31 285 GLU A CA 1
ATOM 2252 C C . GLU A 1 285 ? -20.047 10.852 -21.062 1 89.31 285 GLU A C 1
ATOM 2254 O O . GLU A 1 285 ? -20.234 9.688 -21.406 1 89.31 285 GLU A O 1
ATOM 2259 N N . VAL A 1 286 ? -20.391 11.312 -19.969 1 90.5 286 VAL A N 1
ATOM 2260 C CA . VAL A 1 286 ? -21.031 10.469 -18.969 1 90.5 286 VAL A CA 1
ATOM 2261 C C . VAL A 1 286 ? -22.438 10.094 -19.438 1 90.5 286 VAL A C 1
ATOM 2263 O O . VAL A 1 286 ? -22.859 8.945 -19.266 1 90.5 286 VAL A O 1
ATOM 2266 N N . GLN A 1 287 ? -23.125 11 -20.047 1 90.81 287 GLN A N 1
ATOM 2267 C CA . GLN A 1 287 ? -24.469 10.742 -20.562 1 90.81 287 GLN A CA 1
ATOM 2268 C C . GLN A 1 287 ? -24.438 9.742 -21.719 1 90.81 287 GLN A C 1
ATOM 2270 O O . GLN A 1 287 ? -25.312 8.875 -21.812 1 90.81 287 GLN A O 1
ATOM 2275 N N . GLY A 1 288 ? -23.438 9.992 -22.516 1 91.56 288 GLY A N 1
ATOM 2276 C CA . GLY A 1 288 ? -23.281 9.047 -23.609 1 91.56 288 GLY A CA 1
ATOM 2277 C C . GLY A 1 288 ? -23.016 7.629 -23.156 1 91.56 288 GLY A C 1
ATOM 2278 O O . GLY A 1 288 ? -23.578 6.676 -23.688 1 91.56 288 GLY A O 1
ATOM 2279 N N . ARG A 1 289 ? -22.172 7.504 -22.234 1 93.5 289 ARG A N 1
ATOM 2280 C CA . ARG A 1 289 ? -21.859 6.199 -21.656 1 93.5 289 ARG A CA 1
ATOM 2281 C C . ARG A 1 289 ? -23.109 5.57 -21.016 1 93.5 289 ARG A C 1
ATOM 2283 O O . ARG A 1 289 ? -23.359 4.379 -21.188 1 93.5 289 ARG A O 1
ATOM 2290 N N . ALA A 1 290 ? -23.828 6.355 -20.312 1 95 290 ALA A N 1
ATOM 2291 C CA . ALA A 1 290 ? -25.031 5.875 -19.656 1 95 290 ALA A CA 1
ATOM 2292 C C . ALA A 1 290 ? -26.078 5.406 -20.672 1 95 290 ALA A C 1
ATOM 2294 O O . ALA A 1 290 ? -26.703 4.363 -20.484 1 95 290 ALA A O 1
ATOM 2295 N N . LYS A 1 291 ? -26.25 6.133 -21.688 1 95.31 291 LYS A N 1
ATOM 2296 C CA . LYS A 1 291 ? -27.203 5.766 -22.734 1 95.31 291 LYS A CA 1
ATOM 2297 C C . LYS A 1 291 ? -26.781 4.461 -23.422 1 95.31 291 LYS A C 1
ATOM 2299 O O . LYS A 1 291 ? -27.641 3.609 -23.703 1 95.31 291 LYS A O 1
ATOM 2304 N N . PHE A 1 292 ? -25.562 4.414 -23.688 1 96.25 292 PHE A N 1
ATOM 2305 C CA . PHE A 1 292 ? -25.016 3.199 -24.281 1 96.25 292 PHE A CA 1
ATOM 2306 C C . PHE A 1 292 ? -25.312 1.988 -23.406 1 96.25 292 PHE A C 1
ATOM 2308 O O . PHE A 1 292 ? -25.797 0.962 -23.891 1 96.25 292 PHE A O 1
ATOM 2315 N N . LEU A 1 293 ? -25.062 2.053 -22.141 1 97.38 293 LEU A N 1
ATOM 2316 C CA . LEU A 1 293 ? -25.219 0.94 -21.219 1 97.38 293 LEU A CA 1
ATOM 2317 C C . LEU A 1 293 ? -26.688 0.591 -21.031 1 97.38 293 LEU A C 1
ATOM 2319 O O . LEU A 1 293 ? -27.047 -0.587 -20.953 1 97.38 293 LEU A O 1
ATOM 2323 N N . VAL A 1 294 ? -27.531 1.63 -21.016 1 97.06 294 VAL A N 1
ATOM 2324 C CA . VAL A 1 294 ? -28.969 1.396 -20.859 1 97.06 294 VAL A CA 1
ATOM 2325 C C . VAL A 1 294 ? -29.5 0.656 -22.094 1 97.06 294 VAL A C 1
ATOM 2327 O O . VAL A 1 294 ? -30.266 -0.298 -21.969 1 97.06 294 VAL A O 1
ATOM 2330 N N . LYS A 1 295 ? -29.016 1.101 -23.172 1 96.56 295 LYS A N 1
ATOM 2331 C CA . LYS A 1 295 ? -29.453 0.464 -24.406 1 96.56 295 LYS A CA 1
ATOM 2332 C C . LYS A 1 295 ? -29.047 -1.006 -24.453 1 96.56 295 LYS A C 1
ATOM 2334 O O . LYS A 1 295 ? -29.844 -1.87 -24.812 1 96.56 295 LYS A O 1
ATOM 2339 N N . LYS A 1 296 ? -27.875 -1.26 -24.094 1 96.94 296 LYS A N 1
ATOM 2340 C CA . LYS A 1 296 ? -27.359 -2.623 -24.141 1 96.94 296 LYS A CA 1
ATOM 2341 C C . LYS A 1 296 ? -28 -3.492 -23.062 1 96.94 296 LYS A C 1
ATOM 2343 O O . LYS A 1 296 ? -28.312 -4.656 -23.297 1 96.94 296 LYS A O 1
ATOM 2348 N N . LEU A 1 297 ? -28.25 -2.975 -21.922 1 97.19 297 LEU A N 1
ATOM 2349 C CA . LEU A 1 297 ? -28.766 -3.74 -20.797 1 97.19 297 LEU A CA 1
ATOM 2350 C C . LEU A 1 297 ? -30.266 -3.996 -20.969 1 97.19 297 LEU A C 1
ATOM 2352 O O . LEU A 1 297 ? -30.828 -4.867 -20.297 1 97.19 297 LEU A O 1
ATOM 2356 N N . LYS A 1 298 ? -30.859 -3.301 -21.859 1 96.56 298 LYS A N 1
ATOM 2357 C CA . LYS A 1 298 ? -32.281 -3.535 -22.109 1 96.56 298 LYS A CA 1
ATOM 2358 C C . LYS A 1 298 ? -32.469 -4.391 -23.359 1 96.56 298 LYS A C 1
ATOM 2360 O O . LYS A 1 298 ? -33.625 -4.73 -23.719 1 96.56 298 LYS A O 1
ATOM 2365 N N . ASP A 1 299 ? -31.391 -4.734 -23.969 1 95.25 299 ASP A N 1
ATOM 2366 C CA . ASP A 1 299 ? -31.453 -5.594 -25.156 1 95.25 299 ASP A CA 1
ATOM 2367 C C . ASP A 1 299 ? -31.438 -7.066 -24.766 1 95.25 299 ASP A C 1
ATOM 2369 O O . ASP A 1 299 ? -30.469 -7.547 -24.156 1 95.25 299 ASP A O 1
ATOM 2373 N N . PHE A 1 300 ? -32.406 -7.805 -25.203 1 94.5 300 PHE A N 1
ATOM 2374 C CA . PHE A 1 300 ? -32.562 -9.219 -24.875 1 94.5 300 PHE A CA 1
ATOM 2375 C C . PHE A 1 300 ? -31.344 -10.008 -25.344 1 94.5 300 PHE A C 1
ATOM 2377 O O . PHE A 1 300 ? -30.859 -10.898 -24.641 1 94.5 300 PHE A O 1
ATOM 2384 N N . ARG A 1 301 ? -30.828 -9.695 -26.469 1 92.19 301 ARG A N 1
ATOM 2385 C CA . ARG A 1 301 ? -29.703 -10.43 -27.062 1 92.19 301 ARG A CA 1
ATOM 2386 C C . ARG A 1 301 ? -28.453 -10.289 -26.219 1 92.19 301 ARG A C 1
ATOM 2388 O O . ARG A 1 301 ? -27.703 -11.258 -26.031 1 92.19 301 ARG A O 1
ATOM 2395 N N . VAL A 1 302 ? -28.25 -9.086 -25.703 1 94.5 302 VAL A N 1
ATOM 2396 C CA . VAL A 1 302 ? -27.047 -8.82 -24.922 1 94.5 302 VAL A CA 1
ATOM 2397 C C . VAL A 1 302 ? -27.156 -9.5 -23.547 1 94.5 302 VAL A C 1
ATOM 2399 O O . VAL A 1 302 ? -26.203 -10.133 -23.094 1 94.5 302 VAL A O 1
ATOM 2402 N N . VAL A 1 303 ? -28.281 -9.391 -22.953 1 95.69 303 VAL A N 1
ATOM 2403 C CA . VAL A 1 303 ? -28.484 -9.984 -21.641 1 95.69 303 VAL A CA 1
ATOM 2404 C C . VAL A 1 303 ? -28.406 -11.508 -21.734 1 95.69 303 VAL A C 1
ATOM 2406 O O . VAL A 1 303 ? -27.812 -12.156 -20.875 1 95.69 303 VAL A O 1
ATOM 2409 N N . LYS A 1 304 ? -29.031 -12.039 -22.75 1 94.19 304 LYS A N 1
ATOM 2410 C CA . LYS A 1 304 ? -28.953 -13.477 -23.016 1 94.19 304 LYS A CA 1
ATOM 2411 C C . LYS A 1 304 ? -27.5 -13.922 -23.156 1 94.19 304 LYS A C 1
ATOM 2413 O O . LYS A 1 304 ? -27.094 -14.938 -22.578 1 94.19 304 LYS A O 1
ATOM 2418 N N . PHE A 1 305 ? -26.797 -13.156 -23.875 1 94.69 305 PHE A N 1
ATOM 2419 C CA . PHE A 1 305 ? -25.391 -13.484 -24.094 1 94.69 305 PHE A CA 1
ATOM 2420 C C . PHE A 1 305 ? -24.594 -13.406 -22.797 1 94.69 305 PHE A C 1
ATOM 2422 O O . PHE A 1 305 ? -23.672 -14.195 -22.578 1 94.69 305 PHE A O 1
ATOM 2429 N N . MET A 1 306 ? -24.891 -12.461 -21.984 1 96.44 306 MET A N 1
ATOM 2430 C CA . MET A 1 306 ? -24.219 -12.336 -20.703 1 96.44 306 MET A CA 1
ATOM 2431 C C . MET A 1 306 ? -24.391 -13.609 -19.875 1 96.44 306 MET A C 1
ATOM 2433 O O . MET A 1 306 ? -23.453 -14.055 -19.219 1 96.44 306 MET A O 1
ATOM 2437 N N . MET A 1 307 ? -25.562 -14.148 -19.953 1 96.56 307 MET A N 1
ATOM 2438 C CA . MET A 1 307 ? -25.812 -15.375 -19.203 1 96.56 307 MET A CA 1
ATOM 2439 C C . MET A 1 307 ? -25 -16.531 -19.781 1 96.56 307 MET A C 1
ATOM 2441 O O . MET A 1 307 ? -24.469 -17.344 -19.016 1 96.56 307 MET A O 1
ATOM 2445 N N . PHE A 1 308 ? -24.922 -16.562 -21.062 1 95.5 308 PHE A N 1
ATOM 2446 C CA . PHE A 1 308 ? -24.094 -17.562 -21.719 1 95.5 308 PHE A CA 1
ATOM 2447 C C . PHE A 1 308 ? -22.625 -17.391 -21.312 1 95.5 308 PHE A C 1
ATOM 2449 O O . PHE A 1 308 ? -21.938 -18.375 -21.016 1 95.5 308 PHE A O 1
ATOM 2456 N N . MET A 1 309 ? -22.203 -16.172 -21.359 1 95.88 309 MET A N 1
ATOM 2457 C CA . MET A 1 309 ? -20.812 -15.859 -21.031 1 95.88 309 MET A CA 1
ATOM 2458 C C . MET A 1 309 ? -20.484 -16.297 -19.594 1 95.88 309 MET A C 1
ATOM 2460 O O . MET A 1 309 ? -19.391 -16.781 -19.328 1 95.88 309 MET A O 1
ATOM 2464 N N . GLU A 1 310 ? -21.406 -16.109 -18.672 1 96.94 310 GLU A N 1
ATOM 2465 C CA . GLU A 1 310 ? -21.188 -16.547 -17.297 1 96.94 310 GLU A CA 1
ATOM 2466 C C . GLU A 1 310 ? -21 -18.062 -17.234 1 96.94 310 GLU A C 1
ATOM 2468 O O . GLU A 1 310 ? -20.156 -18.547 -16.469 1 96.94 310 GLU A O 1
ATOM 2473 N N . ASP A 1 311 ? -21.797 -18.797 -18 1 96.88 311 ASP A N 1
ATOM 2474 C CA . ASP A 1 311 ? -21.641 -20.25 -18.062 1 96.88 311 ASP A CA 1
ATOM 2475 C C . ASP A 1 311 ? -20.281 -20.641 -18.625 1 96.88 311 ASP A C 1
ATOM 2477 O O . ASP A 1 311 ? -19.641 -21.562 -18.141 1 96.88 311 ASP A O 1
ATOM 2481 N N . LEU A 1 312 ? -19.953 -19.953 -19.656 1 96.31 312 LEU A N 1
ATOM 2482 C CA . LEU A 1 312 ? -18.672 -20.203 -20.297 1 96.31 312 LEU A CA 1
ATOM 2483 C C . LEU A 1 312 ? -17.516 -19.906 -19.328 1 96.31 312 LEU A C 1
ATOM 2485 O O . LEU A 1 312 ? -16.609 -20.734 -19.188 1 96.31 312 LEU A O 1
ATOM 2489 N N . LEU A 1 313 ? -17.578 -18.781 -18.641 1 95.19 313 LEU A N 1
ATOM 2490 C CA . LEU A 1 313 ? -16.5 -18.359 -17.734 1 95.19 313 LEU A CA 1
ATOM 2491 C C . LEU A 1 313 ? -16.453 -19.25 -16.5 1 95.19 313 LEU A C 1
ATOM 2493 O O . LEU A 1 313 ? -15.383 -19.453 -15.922 1 95.19 313 LEU A O 1
ATOM 2497 N N . GLU A 1 314 ? -17.547 -19.766 -16.141 1 96.38 314 GLU A N 1
ATOM 2498 C CA . GLU A 1 314 ? -17.562 -20.688 -15.008 1 96.38 314 GLU A CA 1
ATOM 2499 C C . GLU A 1 314 ? -16.672 -21.906 -15.281 1 96.38 314 GLU A C 1
ATOM 2501 O O . GLU A 1 314 ? -15.891 -22.312 -14.422 1 96.38 314 GLU A O 1
ATOM 2506 N N . ILE A 1 315 ? -16.828 -22.453 -16.484 1 97.19 315 ILE A N 1
ATOM 2507 C CA . ILE A 1 315 ? -16.031 -23.609 -16.875 1 97.19 315 ILE A CA 1
ATOM 2508 C C . ILE A 1 315 ? -14.555 -23.234 -16.906 1 97.19 315 ILE A C 1
ATOM 2510 O O . ILE A 1 315 ? -13.719 -23.969 -16.375 1 97.19 315 ILE A O 1
ATOM 2514 N N . ILE A 1 316 ? -14.258 -22.125 -17.484 1 96.44 316 ILE A N 1
ATOM 2515 C CA . ILE A 1 316 ? -12.883 -21.688 -17.625 1 96.44 316 ILE A CA 1
ATOM 2516 C C . ILE A 1 316 ? -12.289 -21.375 -16.25 1 96.44 316 ILE A C 1
ATOM 2518 O O . ILE A 1 316 ? -11.109 -21.641 -16.016 1 96.44 316 ILE A O 1
ATOM 2522 N N . ASN A 1 317 ? -13.102 -20.844 -15.406 1 94.69 317 ASN A N 1
ATOM 2523 C CA . ASN A 1 317 ? -12.633 -20.531 -14.062 1 94.69 317 ASN A CA 1
ATOM 2524 C C . ASN A 1 317 ? -12.242 -21.781 -13.297 1 94.69 317 ASN A C 1
ATOM 2526 O O . ASN A 1 317 ? -11.266 -21.781 -12.547 1 94.69 317 ASN A O 1
ATOM 2530 N N . ILE A 1 318 ? -12.992 -22.781 -13.422 1 95.88 318 ILE A N 1
ATOM 2531 C CA . ILE A 1 318 ? -12.68 -24.062 -12.781 1 95.88 318 ILE A CA 1
ATOM 2532 C C . ILE A 1 318 ? -11.328 -24.562 -13.281 1 95.88 318 ILE A C 1
ATOM 2534 O O . ILE A 1 318 ? -10.484 -25 -12.492 1 95.88 318 ILE A O 1
ATOM 2538 N N . LEU A 1 319 ? -11.156 -24.5 -14.555 1 96.19 319 LEU A N 1
ATOM 2539 C CA . LEU A 1 319 ? -9.898 -24.906 -15.164 1 96.19 319 LEU A CA 1
ATOM 2540 C C . LEU A 1 319 ? -8.742 -24.047 -14.664 1 96.19 319 LEU A C 1
ATOM 2542 O O . LEU A 1 319 ? -7.68 -24.562 -14.312 1 96.19 319 LEU A O 1
ATOM 2546 N N . SER A 1 320 ? -8.953 -22.766 -14.609 1 94.12 320 SER A N 1
ATOM 2547 C CA . SER A 1 320 ? -7.941 -21.812 -14.148 1 94.12 320 SER A CA 1
ATOM 2548 C C . SER A 1 320 ? -7.516 -22.109 -12.719 1 94.12 320 SER A C 1
ATOM 2550 O O . SER A 1 320 ? -6.324 -22.078 -12.398 1 94.12 320 SER A O 1
ATOM 2552 N N . LEU A 1 321 ? -8.43 -22.453 -11.852 1 94.12 321 LEU A N 1
ATOM 2553 C CA . LEU A 1 321 ? -8.141 -22.734 -10.445 1 94.12 321 LEU A CA 1
ATOM 2554 C C . LEU A 1 321 ? -7.34 -24.016 -10.312 1 94.12 321 LEU A C 1
ATOM 2556 O O . LEU A 1 321 ? -6.441 -24.109 -9.469 1 94.12 321 LEU A O 1
ATOM 2560 N N . GLU A 1 322 ? -7.656 -24.969 -11.148 1 95.62 322 GLU A N 1
ATOM 2561 C CA . GLU A 1 322 ? -6.91 -26.234 -11.141 1 95.62 322 GLU A CA 1
ATOM 2562 C C . GLU A 1 322 ? -5.449 -26 -11.516 1 95.62 322 GLU A C 1
ATOM 2564 O O . GLU A 1 322 ? -4.551 -26.625 -10.945 1 95.62 322 GLU A O 1
ATOM 2569 N N . PHE A 1 323 ? -5.238 -25.188 -12.508 1 95.75 323 PHE A N 1
ATOM 2570 C CA . PHE A 1 323 ? -3.902 -24.906 -13.023 1 95.75 323 PHE A CA 1
ATOM 2571 C C . PHE A 1 323 ? -3.061 -24.172 -11.992 1 95.75 323 PHE A C 1
ATOM 2573 O O . PHE A 1 323 ? -1.835 -24.109 -12.117 1 95.75 323 PHE A O 1
ATOM 2580 N N . GLN A 1 324 ? -3.646 -23.594 -10.977 1 93 324 GLN A N 1
ATOM 2581 C CA . GLN A 1 324 ? -2.924 -22.734 -10.039 1 93 324 GLN A CA 1
ATOM 2582 C C . GLN A 1 324 ? -2.598 -23.5 -8.75 1 93 324 GLN A C 1
ATOM 2584 O O . GLN A 1 324 ? -1.963 -22.953 -7.848 1 93 324 GLN A O 1
ATOM 2589 N N . LYS A 1 325 ? -3.014 -24.719 -8.75 1 94.5 325 LYS A N 1
ATOM 2590 C CA . LYS A 1 325 ? -2.699 -25.516 -7.566 1 94.5 325 LYS A CA 1
ATOM 2591 C C . LYS A 1 325 ? -1.193 -25.719 -7.434 1 94.5 325 LYS A C 1
ATOM 2593 O O . LYS A 1 325 ? -0.498 -25.906 -8.438 1 94.5 325 LYS A O 1
ATOM 2598 N N . ASP A 1 326 ? -0.705 -25.844 -6.273 1 92.06 326 ASP A N 1
ATOM 2599 C CA . ASP A 1 326 ? 0.728 -25.938 -6.008 1 92.06 326 ASP A CA 1
ATOM 2600 C C . ASP A 1 326 ? 1.275 -27.297 -6.395 1 92.06 326 ASP A C 1
ATOM 2602 O O . ASP A 1 326 ? 2.438 -27.422 -6.785 1 92.06 326 ASP A O 1
ATOM 2606 N N . ASP A 1 327 ? 0.49 -28.328 -6.227 1 92.94 327 ASP A N 1
ATOM 2607 C CA . ASP A 1 327 ? 0.977 -29.672 -6.469 1 92.94 327 ASP A CA 1
ATOM 2608 C C . ASP A 1 327 ? 0.448 -30.219 -7.793 1 92.94 327 ASP A C 1
ATOM 2610 O O . ASP A 1 327 ? 0.371 -31.438 -7.98 1 92.94 327 ASP A O 1
ATOM 2614 N N . VAL A 1 328 ? 0.11 -29.312 -8.641 1 95.19 328 VAL A N 1
ATOM 2615 C CA . VAL A 1 328 ? -0.481 -29.734 -9.906 1 95.19 328 VAL A CA 1
ATOM 2616 C C . VAL A 1 328 ? 0.561 -30.484 -10.734 1 95.19 328 VAL A C 1
ATOM 2618 O O . VAL A 1 328 ? 1.693 -30.016 -10.883 1 95.19 328 VAL A O 1
ATOM 2621 N N . THR A 1 329 ? 0.219 -31.656 -11.258 1 95.06 329 THR A N 1
ATOM 2622 C CA . THR A 1 329 ? 1.103 -32.469 -12.102 1 95.06 329 THR A CA 1
ATOM 2623 C C . THR A 1 329 ? 0.664 -32.406 -13.555 1 95.06 329 THR A C 1
ATOM 2625 O O . THR A 1 329 ? -0.381 -31.844 -13.875 1 95.06 329 THR A O 1
ATOM 2628 N N . ALA A 1 330 ? 1.529 -32.969 -14.414 1 94.62 330 ALA A N 1
ATOM 2629 C CA . ALA A 1 330 ? 1.196 -33 -15.836 1 94.62 330 ALA A CA 1
ATOM 2630 C C . ALA A 1 330 ? -0.109 -33.781 -16.062 1 94.62 330 ALA A C 1
ATOM 2632 O O . ALA A 1 330 ? -0.923 -33.375 -16.906 1 94.62 330 ALA A O 1
ATOM 2633 N N . VAL A 1 331 ? -0.298 -34.75 -15.32 1 92.75 331 VAL A N 1
ATOM 2634 C CA . VAL A 1 331 ? -1.498 -35.562 -15.453 1 92.75 331 VAL A CA 1
ATOM 2635 C C . VAL A 1 331 ? -2.725 -34.75 -15.031 1 92.75 331 VAL A C 1
ATOM 2637 O O . VAL A 1 331 ? -3.76 -34.812 -15.703 1 92.75 331 VAL A O 1
ATOM 2640 N N . ASP A 1 332 ? -2.588 -34.062 -13.914 1 93.81 332 ASP A N 1
ATOM 2641 C CA . ASP A 1 332 ? -3.682 -33.25 -13.438 1 93.81 332 ASP A CA 1
ATOM 2642 C C . ASP A 1 332 ? -4.098 -32.219 -14.5 1 93.81 332 ASP A C 1
ATOM 2644 O O . ASP A 1 332 ? -5.285 -31.969 -14.695 1 93.81 332 ASP A O 1
ATOM 2648 N N . VAL A 1 333 ? -3.133 -31.656 -15.164 1 95.69 333 VAL A N 1
ATOM 2649 C CA . VAL A 1 333 ? -3.375 -30.641 -16.172 1 95.69 333 VAL A CA 1
ATOM 2650 C C . VAL A 1 333 ? -4.129 -31.25 -17.359 1 95.69 333 VAL A C 1
ATOM 2652 O O . VAL A 1 333 ? -5.109 -30.672 -17.828 1 95.69 333 VAL A O 1
ATOM 2655 N N . LEU A 1 334 ? -3.701 -32.375 -17.797 1 93.62 334 LEU A N 1
ATOM 2656 C CA . LEU A 1 334 ? -4.32 -33.031 -18.953 1 93.62 334 LEU A CA 1
ATOM 2657 C C . LEU A 1 334 ? -5.75 -33.438 -18.625 1 93.62 334 LEU A C 1
ATOM 2659 O O . LEU A 1 334 ? -6.652 -33.25 -19.453 1 93.62 334 LEU A O 1
ATOM 2663 N N . ASP A 1 335 ? -5.938 -33.906 -17.484 1 92.88 335 ASP A N 1
ATOM 2664 C CA . ASP A 1 335 ? -7.277 -34.312 -17.062 1 92.88 335 ASP A CA 1
ATOM 2665 C C . ASP A 1 335 ? -8.203 -33.094 -16.969 1 92.88 335 ASP A C 1
ATOM 2667 O O . ASP A 1 335 ? -9.359 -33.156 -17.391 1 92.88 335 ASP A O 1
ATOM 2671 N N . ALA A 1 336 ? -7.691 -32.125 -16.375 1 96.19 336 ALA A N 1
ATOM 2672 C CA . ALA A 1 336 ? -8.484 -30.891 -16.234 1 96.19 336 ALA A CA 1
ATOM 2673 C C . ALA A 1 336 ? -8.844 -30.312 -17.609 1 96.19 336 ALA A C 1
ATOM 2675 O O . ALA A 1 336 ? -9.953 -29.828 -17.812 1 96.19 336 ALA A O 1
ATOM 2676 N N . LEU A 1 337 ? -7.902 -30.344 -18.516 1 95.19 337 LEU A N 1
ATOM 2677 C CA . LEU A 1 337 ? -8.133 -29.859 -19.859 1 95.19 337 LEU A CA 1
ATOM 2678 C C . LEU A 1 337 ? -9.219 -30.672 -20.562 1 95.19 337 LEU A C 1
ATOM 2680 O O . LEU A 1 337 ? -10.102 -30.109 -21.219 1 95.19 337 LEU A O 1
ATOM 2684 N N . ASP A 1 338 ? -9.141 -31.938 -20.438 1 94.38 338 ASP A N 1
ATOM 2685 C CA . ASP A 1 338 ? -10.148 -32.812 -21.047 1 94.38 338 ASP A CA 1
ATOM 2686 C C . ASP A 1 338 ? -11.531 -32.531 -20.453 1 94.38 338 ASP A C 1
ATOM 2688 O O . ASP A 1 338 ? -12.516 -32.406 -21.188 1 94.38 338 ASP A O 1
ATOM 2692 N N . THR A 1 339 ? -11.531 -32.469 -19.188 1 96.12 339 THR A N 1
ATOM 2693 C CA . THR A 1 339 ? -12.797 -32.188 -18.516 1 96.12 339 THR A CA 1
ATOM 2694 C C . THR A 1 339 ? -13.383 -30.859 -18.969 1 96.12 339 THR A C 1
ATOM 2696 O O . THR A 1 339 ? -14.586 -30.75 -19.234 1 96.12 339 THR A O 1
ATOM 2699 N N . ALA A 1 340 ? -12.562 -29.875 -19.062 1 97.31 340 ALA A N 1
ATOM 2700 C CA . ALA A 1 340 ? -13.016 -28.562 -19.516 1 97.31 340 ALA A CA 1
ATOM 2701 C C . ALA A 1 340 ? -13.516 -28.625 -20.953 1 97.31 340 ALA A C 1
ATOM 2703 O O . ALA A 1 340 ? -14.531 -28.016 -21.297 1 97.31 340 ALA A O 1
ATOM 2704 N N . THR A 1 341 ? -12.836 -29.375 -21.781 1 96.62 341 THR A N 1
ATOM 2705 C CA . THR A 1 341 ? -13.227 -29.5 -23.172 1 96.62 341 THR A CA 1
ATOM 2706 C C . THR A 1 341 ? -14.594 -30.172 -23.297 1 96.62 341 THR A C 1
ATOM 2708 O O . THR A 1 341 ? -15.445 -29.734 -24.062 1 96.62 341 THR A O 1
ATOM 2711 N N . PHE A 1 342 ? -14.789 -31.188 -22.516 1 96.44 342 PHE A N 1
ATOM 2712 C CA . PHE A 1 342 ? -16.078 -31.875 -22.531 1 96.44 342 PHE A CA 1
ATOM 2713 C C . PHE A 1 342 ? -17.188 -30.938 -22.047 1 96.44 342 PHE A C 1
ATOM 2715 O O . PHE A 1 342 ? -18.266 -30.922 -22.641 1 96.44 342 PHE A O 1
ATOM 2722 N N . SER A 1 343 ? -16.859 -30.25 -21.016 1 97.19 343 SER A N 1
ATOM 2723 C CA . SER A 1 343 ? -17.859 -29.328 -20.5 1 97.19 343 SER A CA 1
ATOM 2724 C C . SER A 1 343 ? -18.188 -28.234 -21.516 1 97.19 343 SER A C 1
ATOM 2726 O O . SER A 1 343 ? -19.344 -27.812 -21.625 1 97.19 343 SER A O 1
ATOM 2728 N N . LEU A 1 344 ? -17.203 -27.781 -22.234 1 96.94 344 LEU A N 1
ATOM 2729 C CA . LEU A 1 344 ? -17.422 -26.766 -23.25 1 96.94 344 LEU A CA 1
ATOM 2730 C C . LEU A 1 344 ? -18.234 -27.312 -24.422 1 96.94 344 LEU A C 1
ATOM 2732 O O . LEU A 1 344 ? -19.141 -26.641 -24.922 1 96.94 344 LEU A O 1
ATOM 2736 N N . VAL A 1 345 ? -17.938 -28.5 -24.781 1 95.44 345 VAL A N 1
ATOM 2737 C CA . VAL A 1 345 ? -18.688 -29.125 -25.875 1 95.44 345 VAL A CA 1
ATOM 2738 C C . VAL A 1 345 ? -20.156 -29.266 -25.469 1 95.44 345 VAL A C 1
ATOM 2740 O O . VAL A 1 345 ? -21.047 -29.016 -26.281 1 95.44 345 VAL A O 1
ATOM 2743 N N . GLU A 1 346 ? -20.344 -29.672 -24.297 1 94.94 346 GLU A N 1
ATOM 2744 C CA . GLU A 1 346 ? -21.703 -29.766 -23.797 1 94.94 346 GLU A CA 1
ATOM 2745 C C . GLU A 1 346 ? -22.391 -28.406 -23.781 1 94.94 346 GLU A C 1
ATOM 2747 O O . GLU A 1 346 ? -23.578 -28.312 -24.125 1 94.94 346 GLU A O 1
ATOM 2752 N N . LEU A 1 347 ? -21.688 -27.406 -23.438 1 95.19 347 LEU A N 1
ATOM 2753 C CA . LEU A 1 347 ? -22.234 -26.047 -23.391 1 95.19 347 LEU A CA 1
ATOM 2754 C C . LEU A 1 347 ? -22.656 -25.594 -24.781 1 95.19 347 LEU A C 1
ATOM 2756 O O . LEU A 1 347 ? -23.594 -24.812 -24.906 1 95.19 347 LEU A O 1
ATOM 2760 N N . GLY A 1 348 ? -21.953 -26.047 -25.766 1 91.06 348 GLY A N 1
ATOM 2761 C CA . GLY A 1 348 ? -22.312 -25.719 -27.141 1 91.06 348 GLY A CA 1
ATOM 2762 C C . GLY A 1 348 ? -23.594 -26.391 -27.594 1 91.06 348 GLY A C 1
ATOM 2763 O O . GLY A 1 348 ? -24.297 -25.875 -28.469 1 91.06 348 GLY A O 1
ATOM 2764 N N . GLN A 1 349 ? -23.969 -27.484 -26.938 1 90.06 349 GLN A N 1
ATOM 2765 C CA . GLN A 1 349 ? -25.109 -28.266 -27.359 1 90.06 349 GLN A CA 1
ATOM 2766 C C . GLN A 1 349 ? -26.375 -27.875 -26.594 1 90.06 349 GLN A C 1
ATOM 2768 O O . GLN A 1 349 ? -27.469 -27.938 -27.141 1 90.06 349 GLN A O 1
ATOM 2773 N N . ARG A 1 350 ? -26.172 -27.547 -25.391 1 90.69 350 ARG A N 1
ATOM 2774 C CA . ARG A 1 350 ? -27.297 -27.156 -24.562 1 90.69 350 ARG A CA 1
ATOM 2775 C C . ARG A 1 350 ? -26.938 -25.953 -23.703 1 90.69 350 ARG A C 1
ATOM 2777 O O . ARG A 1 350 ? -25.781 -25.781 -23.312 1 90.69 350 ARG A O 1
ATOM 2784 N N . PRO A 1 351 ? -27.969 -25.203 -23.391 1 91.69 351 PRO A N 1
ATOM 2785 C CA . PRO A 1 351 ? -27.688 -24.031 -22.547 1 91.69 351 PRO A CA 1
ATOM 2786 C C . PRO A 1 351 ? -27.234 -24.422 -21.141 1 91.69 351 PRO A C 1
ATOM 2788 O O . PRO A 1 351 ? -27.719 -25.406 -20.578 1 91.69 351 PRO A O 1
ATOM 2791 N N . GLY A 1 352 ? -26.281 -23.703 -20.594 1 94.31 352 GLY A N 1
ATOM 2792 C CA . GLY A 1 352 ? -25.844 -23.891 -19.219 1 94.31 352 GLY A CA 1
ATOM 2793 C C . GLY A 1 352 ? -26.922 -23.531 -18.203 1 94.31 352 GLY A C 1
ATOM 2794 O O . GLY A 1 352 ? -28.016 -23.109 -18.578 1 94.31 352 GLY A O 1
ATOM 2795 N N . ASN A 1 353 ? -26.609 -23.656 -16.953 1 94.44 353 ASN A N 1
ATOM 2796 C CA . ASN A 1 353 ? -27.578 -23.453 -15.898 1 94.44 353 ASN A CA 1
ATOM 2797 C C . ASN A 1 353 ? -28.031 -21.984 -15.836 1 94.44 353 ASN A C 1
ATOM 2799 O O . ASN A 1 353 ? -29.219 -21.703 -15.648 1 94.44 353 ASN A O 1
ATOM 2803 N N . THR A 1 354 ? -27.109 -21.062 -15.945 1 95.81 354 THR A N 1
ATOM 2804 C CA . THR A 1 354 ? -27.438 -19.641 -15.836 1 95.81 354 THR A CA 1
ATOM 2805 C C . THR A 1 354 ? -28.281 -19.188 -17.016 1 95.81 354 THR A C 1
ATOM 2807 O O . THR A 1 354 ? -29.281 -18.5 -16.828 1 95.81 354 THR A O 1
ATOM 2810 N N . LEU A 1 355 ? -27.906 -19.578 -18.219 1 94.81 355 LEU A N 1
ATOM 2811 C CA . LEU A 1 355 ? -28.656 -19.219 -19.406 1 94.81 355 LEU A CA 1
ATOM 2812 C C . LEU A 1 355 ? -30.031 -19.844 -19.391 1 94.81 355 LEU A C 1
ATOM 2814 O O . LEU A 1 355 ? -31.031 -19.203 -19.734 1 94.81 355 LEU A O 1
ATOM 2818 N N . GLN A 1 356 ? -30.109 -21.094 -18.969 1 93.81 356 GLN A N 1
ATOM 2819 C CA . GLN A 1 356 ? -31.391 -21.781 -18.938 1 93.81 356 GLN A CA 1
ATOM 2820 C C . GLN A 1 356 ? -32.344 -21.125 -17.938 1 93.81 356 GLN A C 1
ATOM 2822 O O . GLN A 1 356 ? -33.531 -20.922 -18.234 1 93.81 356 GLN A O 1
ATOM 2827 N N . SER A 1 357 ? -31.797 -20.812 -16.797 1 94.44 357 SER A N 1
ATOM 2828 C CA . SER A 1 357 ? -32.625 -20.141 -15.781 1 94.44 357 SER A CA 1
ATOM 2829 C C . SER A 1 357 ? -33.125 -18.797 -16.297 1 94.44 357 SER A C 1
ATOM 2831 O O . SER A 1 357 ? -34.25 -18.422 -16 1 94.44 357 SER A O 1
ATOM 2833 N N . PHE A 1 358 ? -32.375 -18.078 -17.047 1 94.56 358 PHE A N 1
ATOM 2834 C CA . PHE A 1 358 ? -32.75 -16.797 -17.625 1 94.56 358 PHE A CA 1
ATOM 2835 C C . PHE A 1 358 ? -33.844 -16.984 -18.656 1 94.56 358 PHE A C 1
ATOM 2837 O O . PHE A 1 358 ? -34.844 -16.25 -18.641 1 94.56 358 PHE A O 1
ATOM 2844 N N . LEU A 1 359 ? -33.625 -17.969 -19.5 1 91.25 359 LEU A N 1
ATOM 2845 C CA . LEU A 1 359 ? -34.625 -18.219 -20.547 1 91.25 359 LEU A CA 1
ATOM 2846 C C . LEU A 1 359 ? -35.969 -18.625 -19.953 1 91.25 359 LEU A C 1
ATOM 2848 O O . LEU A 1 359 ? -37 -18.156 -20.422 1 91.25 359 LEU A O 1
ATOM 2852 N N . ASP A 1 360 ? -35.875 -19.422 -18.906 1 92.06 360 ASP A N 1
ATOM 2853 C CA . ASP A 1 360 ? -37.125 -19.828 -18.25 1 92.06 360 ASP A CA 1
ATOM 2854 C C . ASP A 1 360 ? -37.812 -18.641 -17.594 1 92.06 360 ASP A C 1
ATOM 2856 O O . ASP A 1 360 ? -39.031 -18.516 -17.672 1 92.06 360 ASP A O 1
ATOM 2860 N N . THR A 1 361 ? -37.062 -17.844 -17.047 1 92.69 361 THR A N 1
ATOM 2861 C CA . THR A 1 361 ? -37.625 -16.672 -16.359 1 92.69 361 THR A CA 1
ATOM 2862 C C . THR A 1 361 ? -38.25 -15.711 -17.344 1 92.69 361 THR A C 1
ATOM 2864 O O . THR A 1 361 ? -39.344 -15.195 -17.094 1 92.69 361 THR A O 1
ATOM 2867 N N . VAL A 1 362 ? -37.625 -15.453 -18.422 1 92.44 362 VAL A N 1
ATOM 2868 C CA . VAL A 1 362 ? -38.094 -14.492 -19.422 1 92.44 362 VAL A CA 1
ATOM 2869 C C . VAL A 1 362 ? -39.344 -15.055 -20.125 1 92.44 362 VAL A C 1
ATOM 2871 O O . VAL A 1 362 ? -40.25 -14.312 -20.453 1 92.44 362 VAL A O 1
ATOM 2874 N N . ALA A 1 363 ? -39.281 -16.328 -20.359 1 88.94 363 ALA A N 1
ATOM 2875 C CA . ALA A 1 363 ? -40.438 -16.969 -20.984 1 88.94 363 ALA A CA 1
ATOM 2876 C C . ALA A 1 363 ? -41.656 -16.875 -20.094 1 88.94 363 ALA A C 1
ATOM 2878 O O . ALA A 1 363 ? -42.75 -16.594 -20.562 1 88.94 363 ALA A O 1
ATOM 2879 N N . ASP A 1 364 ? -41.469 -17.125 -18.844 1 90.56 364 ASP A N 1
ATOM 2880 C CA . ASP A 1 364 ? -42.562 -17.109 -17.875 1 90.56 364 ASP A CA 1
ATOM 2881 C C . ASP A 1 364 ? -43.094 -15.695 -17.672 1 90.56 364 ASP A C 1
ATOM 2883 O O . ASP A 1 364 ? -44.281 -15.508 -17.328 1 90.56 364 ASP A O 1
ATOM 2887 N N . SER A 1 365 ? -42.281 -14.742 -17.875 1 90.12 365 SER A N 1
ATOM 2888 C CA . SER A 1 365 ? -42.656 -13.367 -17.578 1 90.12 365 SER A CA 1
ATOM 2889 C C . SER A 1 365 ? -42.938 -12.578 -18.844 1 90.12 365 SER A C 1
ATOM 2891 O O . SER A 1 365 ? -43.031 -11.352 -18.812 1 90.12 365 SER A O 1
ATOM 2893 N N . ASN A 1 366 ? -43.031 -13.172 -19.906 1 88.25 366 ASN A N 1
ATOM 2894 C CA . ASN A 1 366 ? -43.344 -12.562 -21.188 1 88.25 366 ASN A CA 1
ATOM 2895 C C . ASN A 1 366 ? -42.344 -11.461 -21.547 1 88.25 366 ASN A C 1
ATOM 2897 O O . ASN A 1 366 ? -42.719 -10.336 -21.859 1 88.25 366 ASN A O 1
ATOM 2901 N N . GLY A 1 367 ? -41.031 -11.812 -21.297 1 89.31 367 GLY A N 1
ATOM 2902 C CA . GLY A 1 367 ? -39.969 -10.93 -21.781 1 89.31 367 GLY A CA 1
ATOM 2903 C C . GLY A 1 367 ? -39.406 -10.023 -20.688 1 89.31 367 GLY A C 1
ATOM 2904 O O . GLY A 1 367 ? -38.625 -9.125 -20.969 1 89.31 367 GLY A O 1
ATOM 2905 N N . LYS A 1 368 ? -39.812 -10.281 -19.484 1 93.25 368 LYS A N 1
ATOM 2906 C CA . LYS A 1 368 ? -39.312 -9.469 -18.375 1 93.25 368 LYS A CA 1
ATOM 2907 C C . LYS A 1 368 ? -38.219 -10.195 -17.609 1 93.25 368 LYS A C 1
ATOM 2909 O O . LYS A 1 368 ? -38.281 -11.406 -17.406 1 93.25 368 LYS A O 1
ATOM 2914 N N . TYR A 1 369 ? -37.219 -9.469 -17.312 1 94.44 369 TYR A N 1
ATOM 2915 C CA . TYR A 1 369 ? -36.125 -9.977 -16.469 1 94.44 369 TYR A CA 1
ATOM 2916 C C . TYR A 1 369 ? -35.875 -9.055 -15.281 1 94.44 369 TYR A C 1
ATOM 2918 O O . TYR A 1 369 ? -35.531 -7.887 -15.461 1 94.44 369 TYR A O 1
ATOM 2926 N N . LYS A 1 370 ? -36.062 -9.547 -14.094 1 93.38 370 LYS A N 1
ATOM 2927 C CA . LYS A 1 370 ? -35.906 -8.797 -12.852 1 93.38 370 LYS A CA 1
ATOM 2928 C C . LYS A 1 370 ? -36.656 -7.477 -12.906 1 93.38 370 LYS A C 1
ATOM 2930 O O . LYS A 1 370 ? -36.094 -6.422 -12.594 1 93.38 370 LYS A O 1
ATOM 2935 N N . GLY A 1 371 ? -37.875 -7.523 -13.492 1 89.06 371 GLY A N 1
ATOM 2936 C CA . GLY A 1 371 ? -38.781 -6.383 -13.492 1 89.06 371 GLY A CA 1
ATOM 2937 C C . GLY A 1 371 ? -38.594 -5.477 -14.695 1 89.06 371 GLY A C 1
ATOM 2938 O O . GLY A 1 371 ? -39.281 -4.465 -14.836 1 89.06 371 GLY A O 1
ATOM 2939 N N . VAL A 1 372 ? -37.656 -5.828 -15.57 1 93.44 372 VAL A N 1
ATOM 2940 C CA . VAL A 1 372 ? -37.375 -4.973 -16.719 1 93.44 372 VAL A CA 1
ATOM 2941 C C . VAL A 1 372 ? -37.844 -5.637 -18 1 93.44 372 VAL A C 1
ATOM 2943 O O . VAL A 1 372 ? -37.594 -6.816 -18.234 1 93.44 372 VAL A O 1
ATOM 2946 N N . LEU A 1 373 ? -38.562 -4.879 -18.703 1 93.56 373 LEU A N 1
ATOM 2947 C CA . LEU A 1 373 ? -39 -5.371 -20.016 1 93.56 373 LEU A CA 1
ATOM 2948 C C . LEU A 1 373 ? -37.875 -5.273 -21.031 1 93.56 373 LEU A C 1
ATOM 2950 O O . LEU A 1 373 ? -37.344 -4.184 -21.281 1 93.56 373 LEU A O 1
ATOM 2954 N N . LEU A 1 374 ? -37.5 -6.395 -21.609 1 94.69 374 LEU A N 1
ATOM 2955 C CA . LEU A 1 374 ? -36.375 -6.43 -22.531 1 94.69 374 LEU A CA 1
ATOM 2956 C C . LEU A 1 374 ? -36.844 -6.152 -23.969 1 94.69 374 LEU A C 1
ATOM 2958 O O . LEU A 1 374 ? -37.906 -6.598 -24.359 1 94.69 374 LEU A O 1
ATOM 2962 N N . MET A 1 375 ? -36.031 -5.434 -24.609 1 93.31 375 MET A N 1
ATOM 2963 C CA . MET A 1 375 ? -36.312 -5.129 -26.016 1 93.31 375 MET A CA 1
ATOM 2964 C C . MET A 1 375 ? -35.844 -6.266 -26.906 1 93.31 375 MET A C 1
ATOM 2966 O O . MET A 1 375 ? -34.906 -7.004 -26.562 1 93.31 375 MET A O 1
ATOM 2970 N N . ASN A 1 376 ? -36.531 -6.477 -28.109 1 87.12 376 ASN A N 1
ATOM 2971 C CA . ASN A 1 376 ? -36.125 -7.445 -29.125 1 87.12 376 ASN A CA 1
ATOM 2972 C C . ASN A 1 376 ? -36.312 -8.883 -28.625 1 87.12 376 ASN A C 1
ATOM 2974 O O . ASN A 1 376 ? -35.5 -9.75 -28.953 1 87.12 376 ASN A O 1
ATOM 2978 N N . TYR A 1 377 ? -37.281 -8.883 -27.609 1 84.12 377 TYR A N 1
ATOM 2979 C CA . TYR A 1 377 ? -37.594 -10.227 -27.109 1 84.12 377 TYR A CA 1
ATOM 2980 C C . TYR A 1 377 ? -38.25 -11.062 -28.188 1 84.12 377 TYR A C 1
ATOM 2982 O O . TYR A 1 377 ? -39.219 -10.609 -28.828 1 84.12 377 TYR A O 1
ATOM 2990 N N . ASN A 1 378 ? -37.656 -12 -28.703 1 72.31 378 ASN A N 1
ATOM 2991 C CA . ASN A 1 378 ? -38.25 -12.953 -29.641 1 72.31 378 ASN A CA 1
ATOM 2992 C C . ASN A 1 378 ? -38.25 -14.375 -29.062 1 72.31 378 ASN A C 1
ATOM 2994 O O . ASN A 1 378 ? -37.188 -14.938 -28.797 1 72.31 378 ASN A O 1
ATOM 2998 N N . ASP A 1 379 ? -39.5 -14.836 -28.609 1 61.75 379 ASP A N 1
ATOM 2999 C CA . ASP A 1 379 ? -39.656 -16.141 -27.969 1 61.75 379 ASP A CA 1
ATOM 3000 C C . ASP A 1 379 ? -39.062 -17.25 -28.797 1 61.75 379 ASP A C 1
ATOM 3002 O O . ASP A 1 379 ? -38.594 -18.266 -28.266 1 61.75 379 ASP A O 1
ATOM 3006 N N . GLY A 1 380 ? -39.281 -17.141 -30.125 1 55.72 380 GLY A N 1
ATOM 3007 C CA . GLY A 1 380 ? -38.906 -18.234 -31 1 55.72 380 GLY A CA 1
ATOM 3008 C C . GLY A 1 380 ? -37.375 -18.406 -31.141 1 55.72 380 GLY A C 1
ATOM 3009 O O . GLY A 1 380 ? -36.906 -19.266 -31.875 1 55.72 380 GLY A O 1
ATOM 3010 N N . THR A 1 381 ? -36.844 -17.328 -30.797 1 51.25 381 THR A N 1
ATOM 3011 C CA . THR A 1 381 ? -35.406 -17.406 -31.078 1 51.25 381 THR A CA 1
ATOM 3012 C C . THR A 1 381 ? -34.75 -18.531 -30.281 1 51.25 381 THR A C 1
ATOM 3014 O O . THR A 1 381 ? -34.812 -18.531 -29.047 1 51.25 381 THR A O 1
ATOM 3017 N N . VAL A 1 382 ? -34.844 -19.641 -30.875 1 48.97 382 VAL A N 1
ATOM 3018 C CA . VAL A 1 382 ? -34.125 -20.859 -30.531 1 48.97 382 VAL A CA 1
ATOM 3019 C C . VAL A 1 382 ? -32.875 -20.516 -29.734 1 48.97 382 VAL A C 1
ATOM 3021 O O . VAL A 1 382 ? -32.312 -19.406 -29.875 1 48.97 382 VAL A O 1
ATOM 3024 N N . ALA A 1 383 ? -32.656 -21.234 -28.734 1 51.97 383 ALA A N 1
ATOM 3025 C CA . ALA A 1 383 ? -31.391 -21.344 -27.984 1 51.97 383 ALA A CA 1
ATOM 3026 C C . ALA A 1 383 ? -30.203 -20.922 -28.844 1 51.97 383 ALA A C 1
ATOM 3028 O O . ALA A 1 383 ? -29.844 -21.625 -29.797 1 51.97 383 ALA A O 1
ATOM 3029 N N . GLY A 1 384 ? -30.312 -19.797 -29.5 1 54.09 384 GLY A N 1
ATOM 3030 C CA . GLY A 1 384 ? -29.156 -19.344 -30.266 1 54.09 384 GLY A CA 1
ATOM 3031 C C . GLY A 1 384 ? -27.875 -20.062 -29.859 1 54.09 384 GLY A C 1
ATOM 3032 O O . GLY A 1 384 ? -27.531 -20.125 -28.672 1 54.09 384 GLY A O 1
ATOM 3033 N N . HIS A 1 385 ? -27.438 -21.047 -30.703 1 64.5 385 HIS A N 1
ATOM 3034 C CA . HIS A 1 385 ? -26.344 -21.984 -30.516 1 64.5 385 HIS A CA 1
ATOM 3035 C C . HIS A 1 385 ? -25 -21.266 -30.5 1 64.5 385 HIS A C 1
ATOM 3037 O O . HIS A 1 385 ? -24.688 -20.5 -31.406 1 64.5 385 HIS A O 1
ATOM 3043 N N . TYR A 1 386 ? -24.594 -20.797 -29.406 1 86.25 386 TYR A N 1
ATOM 3044 C CA . TYR A 1 386 ? -23.281 -20.203 -29.234 1 86.25 386 TYR A CA 1
ATOM 3045 C C . TYR A 1 386 ? -22.172 -21.219 -29.469 1 86.25 386 TYR A C 1
ATOM 3047 O O . TYR A 1 386 ? -21.141 -21.188 -28.797 1 86.25 386 TYR A O 1
ATOM 3055 N N . GLN A 1 387 ? -22.531 -22.188 -30.422 1 90.25 387 GLN A N 1
ATOM 3056 C CA . GLN A 1 387 ? -21.562 -23.25 -30.719 1 90.25 387 GLN A CA 1
ATOM 3057 C C . GLN A 1 387 ? -20.297 -22.688 -31.328 1 90.25 387 GLN A C 1
ATOM 3059 O O . GLN A 1 387 ? -19.203 -23.188 -31.078 1 90.25 387 GLN A O 1
ATOM 3064 N N . ASP A 1 388 ? -20.484 -21.688 -32.094 1 90.5 388 ASP A N 1
ATOM 3065 C CA . ASP A 1 388 ? -19.328 -21.078 -32.75 1 90.5 388 ASP A CA 1
ATOM 3066 C C . ASP A 1 388 ? -18.375 -20.484 -31.734 1 90.5 388 ASP A C 1
ATOM 3068 O O . ASP A 1 388 ? -17.156 -20.578 -31.906 1 90.5 388 ASP A O 1
ATOM 3072 N N . ILE A 1 389 ? -18.938 -19.859 -30.797 1 93.25 389 ILE A N 1
ATOM 3073 C CA . ILE A 1 389 ? -18.109 -19.25 -29.766 1 93.25 389 ILE A CA 1
ATOM 3074 C C . ILE A 1 389 ? -17.406 -20.328 -28.938 1 93.25 389 ILE A C 1
ATOM 3076 O O . ILE A 1 389 ? -16.234 -20.188 -28.578 1 93.25 389 ILE A O 1
ATOM 3080 N N . VAL A 1 390 ? -18.125 -21.328 -28.641 1 95.31 390 VAL A N 1
ATOM 3081 C CA . VAL A 1 390 ? -17.562 -22.438 -27.891 1 95.31 390 VAL A CA 1
ATOM 3082 C C . VAL A 1 390 ? -16.438 -23.094 -28.672 1 95.31 390 VAL A C 1
ATOM 3084 O O . VAL A 1 390 ? -15.359 -23.359 -28.141 1 95.31 390 VAL A O 1
ATOM 3087 N N . ASP A 1 391 ? -16.672 -23.328 -29.938 1 94.75 391 ASP A N 1
ATOM 3088 C CA . ASP A 1 391 ? -15.672 -23.938 -30.797 1 94.75 391 ASP A CA 1
ATOM 3089 C C . ASP A 1 391 ? -14.43 -23.047 -30.906 1 94.75 391 ASP A C 1
ATOM 3091 O O . ASP A 1 391 ? -13.297 -23.547 -30.875 1 94.75 391 ASP A O 1
ATOM 3095 N N . CYS A 1 392 ? -14.727 -21.828 -31.047 1 95.19 392 CYS A N 1
ATOM 3096 C CA . CYS A 1 392 ? -13.625 -20.875 -31.109 1 95.19 392 CYS A CA 1
ATOM 3097 C C . CYS A 1 392 ? -12.805 -20.906 -29.828 1 95.19 392 CYS A C 1
ATOM 3099 O O . CYS A 1 392 ? -11.57 -20.891 -29.875 1 95.19 392 CYS A O 1
ATOM 3101 N N . THR A 1 393 ? -13.438 -20.969 -28.703 1 95.75 393 THR A N 1
ATOM 3102 C CA . THR A 1 393 ? -12.773 -21.031 -27.422 1 95.75 393 THR A CA 1
ATOM 3103 C C . THR A 1 393 ? -11.938 -22.297 -27.297 1 95.75 393 THR A C 1
ATOM 3105 O O . THR A 1 393 ? -10.789 -22.266 -26.859 1 95.75 393 THR A O 1
ATOM 3108 N N . ILE A 1 394 ? -12.523 -23.391 -27.688 1 96.5 394 ILE A N 1
ATOM 3109 C CA . ILE A 1 394 ? -11.828 -24.672 -27.625 1 96.5 394 ILE A CA 1
ATOM 3110 C C . ILE A 1 394 ? -10.594 -24.641 -28.531 1 96.5 394 ILE A C 1
ATOM 3112 O O . ILE A 1 394 ? -9.531 -25.125 -28.156 1 96.5 394 ILE A O 1
ATOM 3116 N N . ASP A 1 395 ? -10.766 -24.047 -29.641 1 96.12 395 ASP A N 1
ATOM 3117 C CA . ASP A 1 395 ? -9.664 -23.938 -30.578 1 96.12 395 ASP A CA 1
ATOM 3118 C C . ASP A 1 395 ? -8.516 -23.125 -30 1 96.12 395 ASP A C 1
ATOM 3120 O O . ASP A 1 395 ? -7.348 -23.484 -30.141 1 96.12 395 ASP A O 1
ATOM 3124 N N . HIS A 1 396 ? -8.852 -22.078 -29.406 1 95.88 396 HIS A N 1
ATOM 3125 C CA . HIS A 1 396 ? -7.824 -21.219 -28.828 1 95.88 396 HIS A CA 1
ATOM 3126 C C . HIS A 1 396 ? -7.129 -21.922 -27.656 1 95.88 396 HIS A C 1
ATOM 3128 O O . HIS A 1 396 ? -5.918 -21.797 -27.484 1 95.88 396 HIS A O 1
ATOM 3134 N N . ILE A 1 397 ? -7.84 -22.609 -26.875 1 96.31 397 ILE A N 1
ATOM 3135 C CA . ILE A 1 397 ? -7.266 -23.359 -25.75 1 96.31 397 ILE A CA 1
ATOM 3136 C C . ILE A 1 397 ? -6.344 -24.453 -26.281 1 96.31 397 ILE A C 1
ATOM 3138 O O . ILE A 1 397 ? -5.211 -24.594 -25.812 1 96.31 397 ILE A O 1
ATOM 3142 N N . SER A 1 398 ? -6.84 -25.172 -27.266 1 94.25 398 SER A N 1
ATOM 3143 C CA . SER A 1 398 ? -6.066 -26.266 -27.844 1 94.25 398 SER A CA 1
ATOM 3144 C C . SER A 1 398 ? -4.809 -25.75 -28.531 1 94.25 398 SER A C 1
ATOM 3146 O O . SER A 1 398 ? -3.748 -26.375 -28.453 1 94.25 398 SER A O 1
ATOM 3148 N N . ASN A 1 399 ? -4.945 -24.656 -29.156 1 93.56 399 ASN A N 1
ATOM 3149 C CA . ASN A 1 399 ? -3.805 -24.094 -29.875 1 93.56 399 ASN A CA 1
ATOM 3150 C C . ASN A 1 399 ? -2.705 -23.656 -28.906 1 93.56 399 ASN A C 1
ATOM 3152 O O . ASN A 1 399 ? -1.52 -23.719 -29.234 1 93.56 399 ASN A O 1
ATOM 3156 N N . ARG A 1 400 ? -3.068 -23.266 -27.75 1 92 400 ARG A N 1
ATOM 3157 C CA . ARG A 1 400 ? -2.088 -22.781 -26.781 1 92 400 ARG A CA 1
ATOM 3158 C C . ARG A 1 400 ? -1.565 -23.906 -25.906 1 92 400 ARG A C 1
ATOM 3160 O O . ARG A 1 400 ? -0.393 -23.922 -25.531 1 92 400 ARG A O 1
ATOM 3167 N N . LEU A 1 401 ? -2.424 -24.828 -25.578 1 93.38 401 LEU A N 1
ATOM 3168 C CA . LEU A 1 401 ? -2.057 -25.828 -24.578 1 93.38 401 LEU A CA 1
ATOM 3169 C C . LEU A 1 401 ? -1.745 -27.172 -25.234 1 93.38 401 LEU A C 1
ATOM 3171 O O . LEU A 1 401 ? -1.062 -28.016 -24.641 1 93.38 401 LEU A O 1
ATOM 3175 N N . SER A 1 402 ? -2.193 -27.406 -26.453 1 87 402 SER A N 1
ATOM 3176 C CA . SER A 1 402 ? -1.965 -28.672 -27.156 1 87 402 SER A CA 1
ATOM 3177 C C . SER A 1 402 ? -1.329 -28.453 -28.516 1 87 402 SER A C 1
ATOM 3179 O O . SER A 1 402 ? -1.66 -29.141 -29.484 1 87 402 SER A O 1
ATOM 3181 N N . ASN A 1 403 ? -0.554 -27.484 -28.484 1 85.69 403 ASN A N 1
ATOM 3182 C CA . ASN A 1 403 ? 0.106 -27.172 -29.75 1 85.69 403 ASN A CA 1
ATOM 3183 C C . ASN A 1 403 ? 1.093 -28.266 -30.156 1 85.69 403 ASN A C 1
ATOM 3185 O O . ASN A 1 403 ? 1.939 -28.672 -29.359 1 85.69 403 ASN A O 1
ATOM 3189 N N . SER A 1 404 ? 1.055 -28.703 -31.312 1 81 404 SER A N 1
ATOM 3190 C CA . SER A 1 404 ? 1.925 -29.781 -31.781 1 81 404 SER A CA 1
ATOM 3191 C C . SER A 1 404 ? 3.369 -29.312 -31.906 1 81 404 SER A C 1
ATOM 3193 O O . SER A 1 404 ? 4.297 -30.125 -31.906 1 81 404 SER A O 1
ATOM 3195 N N . ARG A 1 405 ? 3.668 -28.062 -32 1 77.06 405 ARG A N 1
ATOM 3196 C CA . ARG A 1 405 ? 5.012 -27.516 -32.156 1 77.06 405 ARG A CA 1
ATOM 3197 C C . ARG A 1 405 ? 5.711 -27.375 -30.797 1 77.06 405 ARG A C 1
ATOM 3199 O O . ARG A 1 405 ? 6.914 -27.125 -30.75 1 77.06 405 ARG A O 1
ATOM 3206 N N . ASP A 1 406 ? 4.895 -27.609 -29.812 1 86.88 406 ASP A N 1
ATOM 3207 C CA . ASP A 1 406 ? 5.465 -27.531 -28.484 1 86.88 406 ASP A CA 1
ATOM 3208 C C . ASP A 1 406 ? 6.344 -28.75 -28.188 1 86.88 406 ASP A C 1
ATOM 3210 O O . ASP A 1 406 ? 5.863 -29.875 -28.172 1 86.88 406 ASP A O 1
ATOM 3214 N N . LYS A 1 407 ? 7.598 -28.469 -27.922 1 86.56 407 LYS A N 1
ATOM 3215 C CA . LYS A 1 407 ? 8.578 -29.531 -27.703 1 86.56 407 LYS A CA 1
ATOM 3216 C C . LYS A 1 407 ? 8.273 -30.312 -26.438 1 86.56 407 LYS A C 1
ATOM 3218 O O . LYS A 1 407 ? 8.703 -31.469 -26.281 1 86.56 407 LYS A O 1
ATOM 3223 N N . ALA A 1 408 ? 7.586 -29.734 -25.531 1 90.56 408 ALA A N 1
ATOM 3224 C CA . ALA A 1 408 ? 7.277 -30.391 -24.266 1 90.56 408 ALA A CA 1
ATOM 3225 C C . ALA A 1 408 ? 6.059 -31.297 -24.391 1 90.56 408 ALA A C 1
ATOM 3227 O O . ALA A 1 408 ? 5.836 -32.156 -23.547 1 90.56 408 ALA A O 1
ATOM 3228 N N . ARG A 1 409 ? 5.316 -31.188 -25.406 1 91.19 409 ARG A N 1
ATOM 3229 C CA . ARG A 1 409 ? 4.008 -31.828 -25.516 1 91.19 409 ARG A CA 1
ATOM 3230 C C . ARG A 1 409 ? 4.137 -33.344 -25.516 1 91.19 409 ARG A C 1
ATOM 3232 O O . ARG A 1 409 ? 3.428 -34.031 -24.781 1 91.19 409 ARG A O 1
ATOM 3239 N N . PRO A 1 410 ? 5.051 -33.906 -26.297 1 93.19 410 PRO A N 1
ATOM 3240 C CA . PRO A 1 410 ? 5.148 -35.344 -26.312 1 93.19 410 PRO A CA 1
ATOM 3241 C C . PRO A 1 410 ? 5.469 -35.938 -24.938 1 93.19 410 PRO A C 1
ATOM 3243 O O . PRO A 1 410 ? 4.938 -36.969 -24.562 1 93.19 410 PRO A O 1
ATOM 3246 N N . VAL A 1 411 ? 6.277 -35.281 -24.266 1 95.38 411 VAL A N 1
ATOM 3247 C CA . VAL A 1 411 ? 6.664 -35.719 -22.938 1 95.38 411 VAL A CA 1
ATOM 3248 C C . VAL A 1 411 ? 5.469 -35.625 -21.984 1 95.38 411 VAL A C 1
ATOM 3250 O O . VAL A 1 411 ? 5.203 -36.562 -21.219 1 95.38 411 VAL A O 1
ATOM 3253 N N . LEU A 1 412 ? 4.762 -34.562 -22.078 1 93.75 412 LEU A N 1
ATOM 3254 C CA . LEU A 1 412 ? 3.617 -34.344 -21.203 1 93.75 412 LEU A CA 1
ATOM 3255 C C . LEU A 1 412 ? 2.504 -35.344 -21.5 1 93.75 412 LEU A C 1
ATOM 3257 O O . LEU A 1 412 ? 1.848 -35.812 -20.578 1 93.75 412 LEU A O 1
ATOM 3261 N N . GLU A 1 413 ? 2.332 -35.594 -22.688 1 92.62 413 GLU A N 1
ATOM 3262 C CA . GLU A 1 413 ? 1.324 -36.594 -23.078 1 92.62 413 GLU A CA 1
ATOM 3263 C C . GLU A 1 413 ? 1.723 -38 -22.609 1 92.62 413 GLU A C 1
ATOM 3265 O O . GLU A 1 413 ? 0.874 -38.781 -22.188 1 92.62 413 GLU A O 1
ATOM 3270 N N . ALA A 1 414 ? 2.992 -38.219 -22.766 1 95.56 414 ALA A N 1
ATOM 3271 C CA . ALA A 1 414 ? 3.492 -39.5 -22.344 1 95.56 414 ALA A CA 1
ATOM 3272 C C . ALA A 1 414 ? 3.379 -39.688 -20.828 1 95.56 414 ALA A C 1
ATOM 3274 O O . ALA A 1 414 ? 3.271 -40.812 -20.328 1 95.56 414 ALA A O 1
ATOM 3275 N N . ALA A 1 415 ? 3.389 -38.625 -20.125 1 94.12 415 ALA A N 1
ATOM 3276 C CA . ALA A 1 415 ? 3.309 -38.656 -18.672 1 94.12 415 ALA A CA 1
ATOM 3277 C C . ALA A 1 415 ? 1.979 -39.219 -18.188 1 94.12 415 ALA A C 1
ATOM 3279 O O . ALA A 1 415 ? 1.846 -39.625 -17.031 1 94.12 415 ALA A O 1
ATOM 3280 N N . ARG A 1 416 ? 1.045 -39.438 -19.016 1 91.81 416 ARG A N 1
ATOM 3281 C CA . ARG A 1 416 ? -0.287 -39.938 -18.688 1 91.81 416 ARG A CA 1
ATOM 3282 C C . ARG A 1 416 ? -0.218 -41.344 -18.125 1 91.81 416 ARG A C 1
ATOM 3284 O O . ARG A 1 416 ? -1.085 -41.75 -17.344 1 91.81 416 ARG A O 1
ATOM 3291 N N . ILE A 1 417 ? 0.76 -42 -18.484 1 92.75 417 ILE A N 1
ATOM 3292 C CA . ILE A 1 417 ? 0.864 -43.406 -18.062 1 92.75 417 ILE A CA 1
ATOM 3293 C C . ILE A 1 417 ? 1.09 -43.469 -16.562 1 92.75 417 ILE A C 1
ATOM 3295 O O . ILE A 1 417 ? 0.945 -44.531 -15.961 1 92.75 417 ILE A O 1
ATOM 3299 N N . SER A 1 418 ? 1.46 -42.375 -15.969 1 91.62 418 SER A N 1
ATOM 3300 C CA . SER A 1 418 ? 1.689 -42.375 -14.523 1 91.62 418 SER A CA 1
ATOM 3301 C C . SER A 1 418 ? 0.373 -42.375 -13.758 1 91.62 418 SER A C 1
ATOM 3303 O O . SER A 1 418 ? 0.354 -42.625 -12.547 1 91.62 418 SER A O 1
ATOM 3305 N N . ASP A 1 419 ? -0.668 -42.156 -14.461 1 90.19 419 ASP A N 1
ATOM 3306 C CA . ASP A 1 419 ? -1.985 -42.25 -13.836 1 90.19 419 ASP A CA 1
ATOM 3307 C C . ASP A 1 419 ? -2.574 -43.656 -14.031 1 90.19 419 ASP A C 1
ATOM 3309 O O . ASP A 1 419 ? -3.131 -43.938 -15.086 1 90.19 419 ASP A O 1
ATOM 3313 N N . VAL A 1 420 ? -2.645 -44.281 -13.023 1 87.44 420 VAL A N 1
ATOM 3314 C CA . VAL A 1 420 ? -3.043 -45.688 -13.109 1 87.44 420 VAL A CA 1
ATOM 3315 C C . VAL A 1 420 ? -4.555 -45.781 -13.289 1 87.44 420 VAL A C 1
ATOM 3317 O O . VAL A 1 420 ? -5.074 -46.812 -13.695 1 87.44 420 VAL A O 1
ATOM 3320 N N . ARG A 1 421 ? -5.23 -44.812 -12.953 1 82.81 421 ARG A N 1
ATOM 3321 C CA . ARG A 1 421 ? -6.691 -44.844 -13.031 1 82.81 421 ARG A CA 1
ATOM 3322 C C . ARG A 1 421 ? -7.164 -44.938 -14.477 1 82.81 421 ARG A C 1
ATOM 3324 O O . ARG A 1 421 ? -8.297 -45.312 -14.742 1 82.81 421 ARG A O 1
ATOM 3331 N N . ASP A 1 422 ? -6.262 -44.594 -15.383 1 83.94 422 ASP A N 1
ATOM 3332 C CA . ASP A 1 422 ? -6.629 -44.594 -16.797 1 83.94 422 ASP A CA 1
ATOM 3333 C C . ASP A 1 422 ? -6.207 -45.875 -17.5 1 83.94 422 ASP A C 1
ATOM 3335 O O . ASP A 1 422 ? -6.457 -46.031 -18.688 1 83.94 422 ASP A O 1
ATOM 3339 N N . TRP A 1 423 ? -5.613 -46.719 -16.797 1 89.5 423 TRP A N 1
ATOM 3340 C CA . TRP A 1 423 ? -5.117 -47.938 -17.406 1 89.5 423 TRP A CA 1
ATOM 3341 C C . TRP A 1 423 ? -6.27 -48.875 -17.797 1 89.5 423 TRP A C 1
ATOM 3343 O O . TRP A 1 423 ? -7.273 -48.938 -17.078 1 89.5 423 TRP A O 1
ATOM 3353 N N . PRO A 1 424 ? -6.09 -49.469 -18.922 1 88.56 424 PRO A N 1
ATOM 3354 C CA . PRO A 1 424 ? -7.113 -50.469 -19.266 1 88.56 424 PRO A CA 1
ATOM 3355 C C . PRO A 1 424 ? -7.125 -51.656 -18.312 1 88.56 424 PRO A C 1
ATOM 3357 O O . PRO A 1 424 ? -6.113 -51.938 -17.656 1 88.56 424 PRO A O 1
ATOM 3360 N N . THR A 1 425 ? -8.25 -52.375 -18.203 1 82.5 425 THR A N 1
ATOM 3361 C CA . THR A 1 425 ? -8.375 -53.438 -17.25 1 82.5 425 THR A CA 1
ATOM 3362 C C . THR A 1 425 ? -8.398 -54.812 -17.953 1 82.5 425 THR A C 1
ATOM 3364 O O . THR A 1 425 ? -8.25 -55.844 -17.328 1 82.5 425 THR A O 1
ATOM 3367 N N . THR A 1 426 ? -8.508 -54.75 -19.234 1 85.19 426 THR A N 1
ATOM 3368 C CA . THR A 1 426 ? -8.617 -56 -19.969 1 85.19 426 THR A CA 1
ATOM 3369 C C . THR A 1 426 ? -7.238 -56.625 -20.172 1 85.19 426 THR A C 1
ATOM 3371 O O . THR A 1 426 ? -6.25 -55.906 -20.344 1 85.19 426 THR A O 1
ATOM 3374 N N . ARG A 1 427 ? -7.188 -57.969 -20.172 1 84.31 427 ARG A N 1
ATOM 3375 C CA . ARG A 1 427 ? -5.949 -58.719 -20.297 1 84.31 427 ARG A CA 1
ATOM 3376 C C . ARG A 1 427 ? -5.324 -58.531 -21.672 1 84.31 427 ARG A C 1
ATOM 3378 O O . ARG A 1 427 ? -4.117 -58.719 -21.844 1 84.31 427 ARG A O 1
ATOM 3385 N N . THR A 1 428 ? -6.074 -58.156 -22.547 1 90.06 428 THR A N 1
ATOM 3386 C CA . THR A 1 428 ? -5.582 -58 -23.922 1 90.06 428 THR A CA 1
ATOM 3387 C C . THR A 1 428 ? -5.008 -56.594 -24.125 1 90.06 428 THR A C 1
ATOM 3389 O O . THR A 1 428 ? -4.031 -56.406 -24.859 1 90.06 428 THR A O 1
ATOM 3392 N N . ASP A 1 429 ? -5.578 -55.688 -23.438 1 91.06 429 ASP A N 1
ATOM 3393 C CA . ASP A 1 429 ? -5.227 -54.312 -23.734 1 91.06 429 ASP A CA 1
ATOM 3394 C C . ASP A 1 429 ? -4.137 -53.812 -22.781 1 91.06 429 ASP A C 1
ATOM 3396 O O . ASP A 1 429 ? -3.412 -52.875 -23.094 1 91.06 429 ASP A O 1
ATOM 3400 N N . LEU A 1 430 ? -3.973 -54.344 -21.641 1 91.94 430 LEU A N 1
ATOM 3401 C CA . LEU A 1 430 ? -3.072 -53.844 -20.609 1 91.94 430 LEU A CA 1
ATOM 3402 C C . LEU A 1 430 ? -1.617 -54.094 -20.984 1 91.94 430 LEU A C 1
ATOM 3404 O O . LEU A 1 430 ? -0.766 -53.219 -20.812 1 91.94 430 LEU A O 1
ATOM 3408 N N . PRO A 1 431 ? -1.299 -55.219 -21.5 1 91.62 431 PRO A N 1
ATOM 3409 C CA . PRO A 1 431 ? 0.113 -55.5 -21.766 1 91.62 431 PRO A CA 1
ATOM 3410 C C . PRO A 1 431 ? 0.724 -54.5 -22.766 1 91.62 431 PRO A C 1
ATOM 3412 O O . PRO A 1 431 ? 1.799 -53.938 -22.516 1 91.62 431 PRO A O 1
ATOM 3415 N N . PRO A 1 432 ? 0.089 -54.125 -23.828 1 93.62 432 PRO A N 1
ATOM 3416 C CA . PRO A 1 432 ? 0.711 -53.188 -24.734 1 93.62 432 PRO A CA 1
ATOM 3417 C C . PRO A 1 432 ? 0.525 -51.719 -24.281 1 93.62 432 PRO A C 1
ATOM 3419 O O . PRO A 1 432 ? 1.188 -50.812 -24.797 1 93.62 432 PRO A O 1
ATOM 3422 N N . TYR A 1 433 ? -0.274 -51.531 -23.406 1 94.5 433 TYR A N 1
ATOM 3423 C CA . TYR A 1 433 ? -0.619 -50.188 -23 1 94.5 433 TYR A CA 1
ATOM 3424 C C . TYR A 1 433 ? 0.593 -49.469 -22.406 1 94.5 433 TYR A C 1
ATOM 3426 O O . TYR A 1 433 ? 1.305 -50.031 -21.578 1 94.5 433 TYR A O 1
ATOM 3434 N N . GLY A 1 434 ? 0.845 -48.25 -22.906 1 95 434 GLY A N 1
ATOM 3435 C CA . GLY A 1 434 ? 1.814 -47.375 -22.297 1 95 434 GLY A CA 1
ATOM 3436 C C . GLY A 1 434 ? 3.24 -47.656 -22.734 1 95 434 GLY A C 1
ATOM 3437 O O . GLY A 1 434 ? 4.168 -46.938 -22.328 1 95 434 GLY A O 1
ATOM 3438 N N . ASN A 1 435 ? 3.457 -48.688 -23.5 1 96 435 ASN A N 1
ATOM 3439 C CA . ASN A 1 435 ? 4.816 -49.062 -23.891 1 96 435 ASN A CA 1
ATOM 3440 C C . ASN A 1 435 ? 5.473 -47.969 -24.734 1 96 435 ASN A C 1
ATOM 3442 O O . ASN A 1 435 ? 6.652 -47.656 -24.531 1 96 435 ASN A O 1
ATOM 3446 N N . GLN A 1 436 ? 4.676 -47.438 -25.609 1 95.75 436 GLN A N 1
ATOM 3447 C CA . GLN A 1 436 ? 5.223 -46.344 -26.453 1 95.75 436 GLN A CA 1
ATOM 3448 C C . GLN A 1 436 ? 5.535 -45.125 -25.625 1 95.75 436 GLN A C 1
ATOM 3450 O O . GLN A 1 436 ? 6.559 -44.469 -25.828 1 95.75 436 GLN A O 1
ATOM 3455 N N . GLU A 1 437 ? 4.633 -44.781 -24.781 1 96.06 437 GLU A N 1
ATOM 3456 C CA . GLU A 1 437 ? 4.82 -43.625 -23.891 1 96.06 437 GLU A CA 1
ATOM 3457 C C . GLU A 1 437 ? 6.031 -43.812 -22.984 1 96.06 437 GLU A C 1
ATOM 3459 O O . GLU A 1 437 ? 6.801 -42.875 -22.75 1 96.06 437 GLU A O 1
ATOM 3464 N N . LEU A 1 438 ? 6.18 -45 -22.438 1 96.38 438 LEU A N 1
ATOM 3465 C CA . LEU A 1 438 ? 7.336 -45.312 -21.609 1 96.38 438 LEU A CA 1
ATOM 3466 C C . LEU A 1 438 ? 8.633 -45.125 -22.375 1 96.38 438 LEU A C 1
ATOM 3468 O O . LEU A 1 438 ? 9.594 -44.531 -21.844 1 96.38 438 LEU A O 1
ATOM 3472 N N . ASP A 1 439 ? 8.633 -45.562 -23.609 1 96.06 439 ASP A N 1
ATOM 3473 C CA . ASP A 1 439 ? 9.828 -45.406 -24.438 1 96.06 439 ASP A CA 1
ATOM 3474 C C . ASP A 1 439 ? 10.148 -43.938 -24.688 1 96.06 439 ASP A C 1
ATOM 3476 O O . ASP A 1 439 ? 11.32 -43.531 -24.703 1 96.06 439 ASP A O 1
ATOM 3480 N N . THR A 1 440 ? 9.141 -43.219 -24.922 1 96.38 440 THR A N 1
ATOM 3481 C CA . THR A 1 440 ? 9.312 -41.781 -25.141 1 96.38 440 THR A CA 1
ATOM 3482 C C . THR A 1 440 ? 9.938 -41.125 -23.922 1 96.38 440 THR A C 1
ATOM 3484 O O . THR A 1 440 ? 10.867 -40.312 -24.047 1 96.38 440 THR A O 1
ATOM 3487 N N . LEU A 1 441 ? 9.492 -41.438 -22.75 1 97.19 441 LEU A N 1
ATOM 3488 C CA . LEU A 1 441 ? 10.008 -40.906 -21.516 1 97.19 441 LEU A CA 1
ATOM 3489 C C . LEU A 1 441 ? 11.438 -41.344 -21.25 1 97.19 441 LEU A C 1
ATOM 3491 O O . LEU A 1 441 ? 12.281 -40.562 -20.828 1 97.19 441 LEU A O 1
ATOM 3495 N N . LEU A 1 442 ? 11.68 -42.625 -21.516 1 96.5 442 LEU A N 1
ATOM 3496 C CA . LEU A 1 442 ? 13.023 -43.156 -21.312 1 96.5 442 LEU A CA 1
ATOM 3497 C C . LEU A 1 442 ? 14.031 -42.5 -22.234 1 96.5 442 LEU A C 1
ATOM 3499 O O . LEU A 1 442 ? 15.141 -42.156 -21.797 1 96.5 442 LEU A O 1
ATOM 3503 N N . GLN A 1 443 ? 13.57 -42.312 -23.391 1 95.25 443 GLN A N 1
ATOM 3504 C CA . GLN A 1 443 ? 14.453 -41.656 -24.344 1 95.25 443 GLN A CA 1
ATOM 3505 C C . GLN A 1 443 ? 14.742 -40.219 -23.922 1 95.25 443 GLN A C 1
ATOM 3507 O O . GLN A 1 443 ? 15.883 -39.75 -24.016 1 95.25 443 GLN A O 1
ATOM 3512 N N . GLN A 1 444 ? 13.812 -39.531 -23.484 1 96.31 444 GLN A N 1
ATOM 3513 C CA . GLN A 1 444 ? 13.938 -38.125 -23.094 1 96.31 444 GLN A CA 1
ATOM 3514 C C . GLN A 1 444 ? 14.844 -38 -21.875 1 96.31 444 GLN A C 1
ATOM 3516 O O . GLN A 1 444 ? 15.672 -37.062 -21.812 1 96.31 444 GLN A O 1
ATOM 3521 N N . PHE A 1 445 ? 14.734 -38.906 -20.891 1 97.12 445 PHE A N 1
ATOM 3522 C CA . PHE A 1 445 ? 15.367 -38.656 -19.594 1 97.12 445 PHE A CA 1
ATOM 3523 C C . PHE A 1 445 ? 16.5 -39.656 -19.359 1 97.12 445 PHE A C 1
ATOM 3525 O O . PHE A 1 445 ? 16.938 -39.844 -18.219 1 97.12 445 PHE A O 1
ATOM 3532 N N . LEU A 1 446 ? 16.969 -40.219 -20.375 1 94 446 LEU A N 1
ATOM 3533 C CA . LEU A 1 446 ? 17.984 -41.25 -20.281 1 94 446 LEU A CA 1
ATOM 3534 C C . LEU A 1 446 ? 19.219 -40.75 -19.547 1 94 446 LEU A C 1
ATOM 3536 O O . LEU A 1 446 ? 19.734 -41.406 -18.641 1 94 446 LEU A O 1
ATOM 3540 N N . PRO A 1 447 ? 19.688 -39.531 -19.844 1 93 447 PRO A N 1
ATOM 3541 C CA . PRO A 1 447 ? 20.891 -39.062 -19.172 1 93 447 PRO A CA 1
ATOM 3542 C C . PRO A 1 447 ? 20.688 -38.938 -17.656 1 93 447 PRO A C 1
ATOM 3544 O O . PRO A 1 447 ? 21.594 -39.281 -16.891 1 93 447 PRO A O 1
ATOM 3547 N N . VAL A 1 448 ? 19.594 -38.438 -17.234 1 95 448 VAL A N 1
ATOM 3548 C CA . VAL A 1 448 ? 19.328 -38.219 -15.812 1 95 448 VAL A CA 1
ATOM 3549 C C . VAL A 1 448 ? 19.078 -39.562 -15.125 1 95 448 VAL A C 1
ATOM 3551 O O . VAL A 1 448 ? 19.516 -39.781 -13.992 1 95 448 VAL A O 1
ATOM 3554 N N . LEU A 1 449 ? 18.359 -40.438 -15.805 1 95.81 449 LEU A N 1
ATOM 3555 C CA . LEU A 1 449 ? 18.078 -41.781 -15.25 1 95.81 449 LEU A CA 1
ATOM 3556 C C . LEU A 1 449 ? 19.375 -42.562 -15.031 1 95.81 449 LEU A C 1
ATOM 3558 O O . LEU A 1 449 ? 19.516 -43.25 -14.023 1 95.81 449 LEU A O 1
ATOM 3562 N N . SER A 1 450 ? 20.219 -42.406 -15.992 1 93.81 450 SER A N 1
ATOM 3563 C CA . SER A 1 450 ? 21.5 -43.094 -15.859 1 93.81 450 SER A CA 1
ATOM 3564 C C . SER A 1 450 ? 22.281 -42.562 -14.664 1 93.81 450 SER A C 1
ATOM 3566 O O . SER A 1 450 ? 22.891 -43.344 -13.93 1 93.81 450 SER A O 1
ATOM 3568 N N . ARG A 1 451 ? 22.281 -41.375 -14.5 1 91.94 451 ARG A N 1
ATOM 3569 C CA . ARG A 1 451 ? 22.984 -40.75 -13.383 1 91.94 451 ARG A CA 1
ATOM 3570 C C . ARG A 1 451 ? 22.391 -41.188 -12.047 1 91.94 451 ARG A C 1
ATOM 3572 O O . ARG A 1 451 ? 23.094 -41.344 -11.055 1 91.94 451 ARG A O 1
ATOM 3579 N N . MET A 1 452 ? 21.047 -41.406 -12.062 1 93.69 452 MET A N 1
ATOM 3580 C CA . MET A 1 452 ? 20.328 -41.844 -10.859 1 93.69 452 MET A CA 1
ATOM 3581 C C . MET A 1 452 ? 20.625 -43.312 -10.547 1 93.69 452 MET A C 1
ATOM 3583 O O . MET A 1 452 ? 20.281 -43.781 -9.469 1 93.69 452 MET A O 1
ATOM 3587 N N . GLY A 1 453 ? 21.219 -44 -11.469 1 93.06 453 GLY A N 1
ATOM 3588 C CA . GLY A 1 453 ? 21.516 -45.406 -11.258 1 93.06 453 GLY A CA 1
ATOM 3589 C C . GLY A 1 453 ? 20.406 -46.312 -11.75 1 93.06 453 GLY A C 1
ATOM 3590 O O . GLY A 1 453 ? 20.312 -47.469 -11.305 1 93.06 453 GLY A O 1
ATOM 3591 N N . CYS A 1 454 ? 19.641 -45.812 -12.625 1 95.5 454 CYS A N 1
ATOM 3592 C CA . CYS A 1 454 ? 18.531 -46.594 -13.156 1 95.5 454 CYS A CA 1
ATOM 3593 C C . CYS A 1 454 ? 19.016 -47.625 -14.172 1 95.5 454 CYS A C 1
ATOM 3595 O O . CYS A 1 454 ? 19.812 -47.281 -15.055 1 95.5 454 CYS A O 1
ATOM 3597 N N . ASP A 1 455 ? 18.562 -48.844 -13.992 1 95.06 455 ASP A N 1
ATOM 3598 C CA . ASP A 1 455 ? 18.797 -49.906 -14.969 1 95.06 455 ASP A CA 1
ATOM 3599 C C . ASP A 1 455 ? 17.625 -50.031 -15.945 1 95.06 455 ASP A C 1
ATOM 3601 O O . ASP A 1 455 ? 16.562 -50.5 -15.586 1 95.06 455 ASP A O 1
ATOM 3605 N N . GLN A 1 456 ? 17.906 -49.719 -17.156 1 92.62 456 GLN A N 1
ATOM 3606 C CA . GLN A 1 456 ? 16.844 -49.688 -18.172 1 92.62 456 GLN A CA 1
ATOM 3607 C C . GLN A 1 456 ? 16.219 -51.062 -18.391 1 92.62 456 GLN A C 1
ATOM 3609 O O . GLN A 1 456 ? 15.008 -51.156 -18.578 1 92.62 456 GLN A O 1
ATOM 3614 N N . SER A 1 457 ? 17.047 -52 -18.438 1 92.94 457 SER A N 1
ATOM 3615 C CA . SER A 1 457 ? 16.547 -53.344 -18.656 1 92.94 457 SER A CA 1
ATOM 3616 C C . SER A 1 457 ? 15.641 -53.781 -17.516 1 92.94 457 SER A C 1
ATOM 3618 O O . SER A 1 457 ? 14.594 -54.406 -17.734 1 92.94 457 SER A O 1
ATOM 3620 N N . GLU A 1 458 ? 16.094 -53.531 -16.391 1 95.19 458 GLU A N 1
ATOM 3621 C CA . GLU A 1 458 ? 15.289 -53.875 -15.219 1 95.19 458 GLU A CA 1
ATOM 3622 C C . GLU A 1 458 ? 14.008 -53.031 -15.172 1 95.19 458 GLU A C 1
ATOM 3624 O O . GLU A 1 458 ? 12.977 -53.5 -14.695 1 95.19 458 GLU A O 1
ATOM 3629 N N . LEU A 1 459 ? 14.117 -51.844 -15.625 1 96.81 459 LEU A N 1
ATOM 3630 C CA . LEU A 1 459 ? 12.969 -50.938 -15.641 1 96.81 459 LEU A CA 1
ATOM 3631 C C . LEU A 1 459 ? 11.836 -51.531 -16.484 1 96.81 459 LEU A C 1
ATOM 3633 O O . LEU A 1 459 ? 10.672 -51.5 -16.078 1 96.81 459 LEU A O 1
ATOM 3637 N N . LYS A 1 460 ? 12.148 -52.031 -17.594 1 95 460 LYS A N 1
ATOM 3638 C CA . LYS A 1 460 ? 11.141 -52.625 -18.469 1 95 460 LYS A CA 1
ATOM 3639 C C . LYS A 1 460 ? 10.484 -53.844 -17.828 1 95 460 LYS A C 1
ATOM 3641 O O . LYS A 1 460 ? 9.289 -54.062 -18 1 95 460 LYS A O 1
ATOM 3646 N N . LYS A 1 461 ? 11.266 -54.594 -17.125 1 95.62 461 LYS A N 1
ATOM 3647 C CA . LYS A 1 461 ? 10.719 -55.719 -16.391 1 95.62 461 LYS A CA 1
ATOM 3648 C C . LYS A 1 461 ? 9.781 -55.281 -15.281 1 95.62 461 LYS A C 1
ATOM 3650 O O . LYS A 1 461 ? 8.703 -55.844 -15.094 1 95.62 461 LYS A O 1
ATOM 3655 N N . GLU A 1 462 ? 10.281 -54.281 -14.648 1 96.62 462 GLU A N 1
ATOM 3656 C CA . GLU A 1 462 ? 9.469 -53.719 -13.578 1 96.62 462 GLU A CA 1
ATOM 3657 C C . GLU A 1 462 ? 8.148 -53.156 -14.117 1 96.62 462 GLU A C 1
ATOM 3659 O O . GLU A 1 462 ? 7.117 -53.25 -13.438 1 96.62 462 GLU A O 1
ATOM 3664 N N . TRP A 1 463 ? 8.227 -52.594 -15.297 1 96.12 463 TRP A N 1
ATOM 3665 C CA . TRP A 1 463 ? 7.027 -52.031 -15.93 1 96.12 463 TRP A CA 1
ATOM 3666 C C . TRP A 1 463 ? 5.977 -53.125 -16.141 1 96.12 463 TRP A C 1
ATOM 3668 O O . TRP A 1 463 ? 4.793 -52.906 -15.859 1 96.12 463 TRP A O 1
ATOM 3678 N N . ILE A 1 464 ? 6.398 -54.25 -16.578 1 94.94 464 ILE A N 1
ATOM 3679 C CA . ILE A 1 464 ? 5.5 -55.375 -16.797 1 94.94 464 ILE A CA 1
ATOM 3680 C C . ILE A 1 464 ? 4.93 -55.844 -15.461 1 94.94 464 ILE A C 1
ATOM 3682 O O . ILE A 1 464 ? 3.727 -56.094 -15.352 1 94.94 464 ILE A O 1
ATOM 3686 N N . GLN A 1 465 ? 5.758 -55.906 -14.461 1 94.81 465 GLN A N 1
ATOM 3687 C CA . GLN A 1 465 ? 5.324 -56.312 -13.133 1 94.81 465 GLN A CA 1
ATOM 3688 C C . GLN A 1 465 ? 4.344 -55.312 -12.523 1 94.81 465 GLN A C 1
ATOM 3690 O O . GLN A 1 465 ? 3.389 -55.719 -11.852 1 94.81 465 GLN A O 1
ATOM 3695 N N . LEU A 1 466 ? 4.699 -54.125 -12.734 1 94.19 466 LEU A N 1
ATOM 3696 C CA . LEU A 1 466 ? 3.834 -53.062 -12.227 1 94.19 466 LEU A CA 1
ATOM 3697 C C . LEU A 1 466 ? 2.445 -53.156 -12.852 1 94.19 466 LEU A C 1
ATOM 3699 O O . LEU A 1 466 ? 1.437 -53 -12.164 1 94.19 466 LEU A O 1
ATOM 3703 N N . LYS A 1 467 ? 2.404 -53.312 -14.141 1 93 467 LYS A N 1
ATOM 3704 C CA . LYS A 1 467 ? 1.126 -53.438 -14.828 1 93 467 LYS A CA 1
ATOM 3705 C C . LYS A 1 467 ? 0.327 -54.625 -14.266 1 93 467 LYS A C 1
ATOM 3707 O O . LYS A 1 467 ? -0.881 -54.5 -14.047 1 93 467 LYS A O 1
ATOM 3712 N N . ALA A 1 468 ? 1 -55.656 -14.031 1 91.31 468 ALA A N 1
ATOM 3713 C CA . ALA A 1 468 ? 0.333 -56.812 -13.477 1 91.31 468 ALA A CA 1
ATOM 3714 C C . ALA A 1 468 ? -0.207 -56.531 -12.078 1 91.31 468 ALA A C 1
ATOM 3716 O O . ALA A 1 468 ? -1.342 -56.875 -11.758 1 91.31 468 ALA A O 1
ATOM 3717 N N . HIS A 1 469 ? 0.653 -55.969 -11.352 1 89.94 469 HIS A N 1
ATOM 3718 C CA . HIS A 1 469 ? 0.276 -55.656 -9.977 1 89.94 469 HIS A CA 1
ATOM 3719 C C . HIS A 1 469 ? -0.891 -54.688 -9.922 1 89.94 469 HIS A C 1
ATOM 3721 O O . HIS A 1 469 ? -1.873 -54.906 -9.219 1 89.94 469 HIS A O 1
ATOM 3727 N N . VAL A 1 470 ? -0.766 -53.562 -10.609 1 89.12 470 VAL A N 1
ATOM 3728 C CA . VAL A 1 470 ? -1.779 -52.531 -10.617 1 89.12 470 VAL A CA 1
ATOM 3729 C C . VAL A 1 470 ? -3.051 -53.031 -11.289 1 89.12 470 VAL A C 1
ATOM 3731 O O . VAL A 1 470 ? -4.16 -52.688 -10.875 1 89.12 470 VAL A O 1
ATOM 3734 N N . GLY A 1 471 ? -2.846 -53.75 -12.352 1 86.12 471 GLY A N 1
ATOM 3735 C CA . GLY A 1 471 ? -4.004 -54.344 -12.977 1 86.12 471 GLY A CA 1
ATOM 3736 C C . GLY A 1 471 ? -4.848 -55.156 -12.008 1 86.12 471 GLY A C 1
ATOM 3737 O O . GLY A 1 471 ? -6.078 -55.094 -12.039 1 86.12 471 GLY A O 1
ATOM 3738 N N . ASN A 1 472 ? -4.219 -55.938 -11.203 1 85 472 ASN A N 1
ATOM 3739 C CA . ASN A 1 472 ? -4.91 -56.75 -10.195 1 85 472 ASN A CA 1
ATOM 3740 C C . ASN A 1 472 ? -5.594 -55.875 -9.148 1 85 472 ASN A C 1
ATOM 3742 O O . ASN A 1 472 ? -6.676 -56.188 -8.672 1 85 472 ASN A O 1
ATOM 3746 N N . LEU A 1 473 ? -4.883 -54.875 -8.844 1 83.88 473 LEU A N 1
ATOM 3747 C CA . LEU A 1 473 ? -5.449 -53.938 -7.867 1 83.88 473 LEU A CA 1
ATOM 3748 C C . LEU A 1 473 ? -6.703 -53.281 -8.414 1 83.88 473 LEU A C 1
ATOM 3750 O O . LEU A 1 473 ? -7.68 -53.094 -7.691 1 83.88 473 LEU A O 1
ATOM 3754 N N . LEU A 1 474 ? -6.633 -52.906 -9.648 1 84.75 474 LEU A N 1
ATOM 3755 C CA . LEU A 1 474 ? -7.746 -52.219 -10.289 1 84.75 474 LEU A CA 1
ATOM 3756 C C . LEU A 1 474 ? -8.945 -53.156 -10.453 1 84.75 474 LEU A C 1
ATOM 3758 O O . LEU A 1 474 ? -10.094 -52.719 -10.406 1 84.75 474 LEU A O 1
ATOM 3762 N N . MET A 1 475 ? -8.734 -54.312 -10.633 1 80.56 475 MET A N 1
ATOM 3763 C CA . MET A 1 475 ? -9.812 -55.281 -10.758 1 80.56 475 MET A CA 1
ATOM 3764 C C . MET A 1 475 ? -10.539 -55.469 -9.43 1 80.56 475 MET A C 1
ATOM 3766 O O . MET A 1 475 ? -11.742 -55.719 -9.406 1 80.56 475 MET A O 1
ATOM 3770 N N . ARG A 1 476 ? -9.859 -55.281 -8.406 1 79.31 476 ARG A N 1
ATOM 3771 C CA . ARG A 1 476 ? -10.43 -55.438 -7.078 1 79.31 476 ARG A CA 1
ATOM 3772 C C . ARG A 1 476 ? -11.164 -54.188 -6.629 1 79.31 476 ARG A C 1
ATOM 3774 O O . ARG A 1 476 ? -12 -54.25 -5.723 1 79.31 476 ARG A O 1
ATOM 3781 N N . HIS A 1 477 ? -10.805 -53.094 -7.223 1 76.31 477 HIS A N 1
ATOM 3782 C CA . HIS A 1 477 ? -11.422 -51.812 -6.848 1 76.31 477 HIS A CA 1
ATOM 3783 C C . HIS A 1 477 ? -12.312 -51.281 -7.961 1 76.31 477 HIS A C 1
ATOM 3785 O O . HIS A 1 477 ? -11.852 -50.562 -8.844 1 76.31 477 HIS A O 1
ATOM 3791 N N . PRO A 1 478 ? -13.492 -51.562 -7.777 1 68.75 478 PRO A N 1
ATOM 3792 C CA . PRO A 1 478 ? -14.391 -51.094 -8.844 1 68.75 478 PRO A CA 1
ATOM 3793 C C . PRO A 1 478 ? -14.438 -49.562 -8.961 1 68.75 478 PRO A C 1
ATOM 3795 O O . PRO A 1 478 ? -14.641 -49.031 -10.055 1 68.75 478 PRO A O 1
ATOM 3798 N N . ASN A 1 479 ? -14.18 -49 -7.824 1 76.81 479 ASN A N 1
ATOM 3799 C CA . ASN A 1 479 ? -14.109 -47.531 -7.895 1 76.81 479 ASN A CA 1
ATOM 3800 C C . ASN A 1 479 ? -12.68 -47.062 -8.117 1 76.81 479 ASN A C 1
ATOM 3802 O O . ASN A 1 479 ? -11.875 -47.031 -7.184 1 76.81 479 ASN A O 1
ATOM 3806 N N . ARG A 1 480 ? -12.383 -46.688 -9.328 1 74.25 480 ARG A N 1
ATOM 3807 C CA . ARG A 1 480 ? -11.039 -46.312 -9.766 1 74.25 480 ARG A CA 1
ATOM 3808 C C . ARG A 1 480 ? -10.508 -45.125 -8.977 1 74.25 480 ARG A C 1
ATOM 3810 O O . ARG A 1 480 ? -9.297 -44.969 -8.805 1 74.25 480 ARG A O 1
ATOM 3817 N N . ASN A 1 481 ? -11.461 -44.344 -8.453 1 70.75 481 ASN A N 1
ATOM 3818 C CA . ASN A 1 481 ? -11.031 -43.156 -7.719 1 70.75 481 ASN A CA 1
ATOM 3819 C C . ASN A 1 481 ? -10.438 -43.531 -6.359 1 70.75 481 ASN A C 1
ATOM 3821 O O . ASN A 1 481 ? -9.695 -42.75 -5.77 1 70.75 481 ASN A O 1
ATOM 3825 N N . GLN A 1 482 ? -10.719 -44.719 -6.023 1 69.31 482 GLN A N 1
ATOM 3826 C CA . GLN A 1 482 ? -10.242 -45.156 -4.723 1 69.31 482 GLN A CA 1
ATOM 3827 C C . GLN A 1 482 ? -8.969 -46 -4.859 1 69.31 482 GLN A C 1
ATOM 3829 O O . GLN A 1 482 ? -8.344 -46.344 -3.861 1 69.31 482 GLN A O 1
ATOM 3834 N N . ALA A 1 483 ? -8.609 -46.156 -6.148 1 71.62 483 ALA A N 1
ATOM 3835 C CA . ALA A 1 483 ? -7.383 -46.906 -6.359 1 71.62 483 ALA A CA 1
ATOM 3836 C C . ALA A 1 483 ? -6.152 -46.125 -5.945 1 71.62 483 ALA A C 1
ATOM 3838 O O . ALA A 1 483 ? -6.145 -44.875 -6.039 1 71.62 483 ALA A O 1
ATOM 3839 N N . PRO A 1 484 ? -5.223 -46.875 -5.426 1 74.69 484 PRO A N 1
ATOM 3840 C CA . PRO A 1 484 ? -4.008 -46.156 -5.008 1 74.69 484 PRO A CA 1
ATOM 3841 C C . PRO A 1 484 ? -3.264 -45.531 -6.18 1 74.69 484 PRO A C 1
ATOM 3843 O O . PRO A 1 484 ? -3.252 -46.062 -7.281 1 74.69 484 PRO A O 1
ATOM 3846 N N . SER A 1 485 ? -2.848 -44.344 -5.984 1 82.31 485 SER A N 1
ATOM 3847 C CA . SER A 1 485 ? -1.999 -43.656 -6.957 1 82.31 485 SER A CA 1
ATOM 3848 C C . SER A 1 485 ? -0.539 -44.062 -6.801 1 82.31 485 SER A C 1
ATOM 3850 O O . SER A 1 485 ? -0.154 -44.656 -5.773 1 82.31 485 SER A O 1
ATOM 3852 N N . LEU A 1 486 ? 0.176 -43.938 -7.859 1 87.88 486 LEU A N 1
ATOM 3853 C CA . LEU A 1 486 ? 1.591 -44.281 -7.809 1 87.88 486 LEU A CA 1
ATOM 3854 C C . LEU A 1 486 ? 2.305 -43.5 -6.703 1 87.88 486 LEU A C 1
ATOM 3856 O O . LEU A 1 486 ? 3.383 -43.906 -6.258 1 87.88 486 LEU A O 1
ATOM 3860 N N . SER A 1 487 ? 1.683 -42.438 -6.246 1 87.5 487 SER A N 1
ATOM 3861 C CA . SER A 1 487 ? 2.248 -41.656 -5.156 1 87.5 487 SER A CA 1
ATOM 3862 C C . SER A 1 487 ? 2.379 -42.5 -3.885 1 87.5 487 SER A C 1
ATOM 3864 O O . SER A 1 487 ? 3.301 -42.281 -3.094 1 87.5 487 SER A O 1
ATOM 3866 N N . THR A 1 488 ? 1.498 -43.406 -3.715 1 87.31 488 THR A N 1
ATOM 3867 C CA . THR A 1 488 ? 1.481 -44.219 -2.506 1 87.31 488 THR A CA 1
ATOM 3868 C C . THR A 1 488 ? 2.623 -45.25 -2.521 1 87.31 488 THR A C 1
ATOM 3870 O O . THR A 1 488 ? 3.021 -45.75 -1.472 1 87.31 488 THR A O 1
ATOM 3873 N N . PHE A 1 489 ? 3.062 -45.5 -3.701 1 89.38 489 PHE A N 1
ATOM 3874 C CA . PHE A 1 489 ? 4.141 -46.5 -3.826 1 89.38 489 PHE A CA 1
ATOM 3875 C C . PHE A 1 489 ? 5.438 -45.938 -3.242 1 89.38 489 PHE A C 1
ATOM 3877 O O . PHE A 1 489 ? 6.324 -46.719 -2.857 1 89.38 489 PHE A O 1
ATOM 3884 N N . PHE A 1 490 ? 5.523 -44.625 -3.174 1 89.44 490 PHE A N 1
ATOM 3885 C CA . PHE A 1 490 ? 6.703 -44 -2.611 1 89.44 490 PHE A CA 1
ATOM 3886 C C . PHE A 1 490 ? 6.719 -44.125 -1.093 1 89.44 490 PHE A C 1
ATOM 3888 O O . PHE A 1 490 ? 7.758 -43.938 -0.459 1 89.44 490 PHE A O 1
ATOM 3895 N N . LEU A 1 491 ? 5.621 -44.438 -0.501 1 90.06 491 LEU A N 1
ATOM 3896 C CA . LEU A 1 491 ? 5.473 -44.406 0.949 1 90.06 491 LEU A CA 1
ATOM 3897 C C . LEU A 1 491 ? 5.781 -45.75 1.578 1 90.06 491 LEU A C 1
ATOM 3899 O O . LEU A 1 491 ? 6.031 -45.844 2.781 1 90.06 491 LEU A O 1
ATOM 3903 N N . THR A 1 492 ? 5.758 -46.781 0.775 1 89.5 492 THR A N 1
ATOM 3904 C CA . THR A 1 492 ? 5.992 -48.125 1.307 1 89.5 492 THR A CA 1
ATOM 3905 C C . THR A 1 492 ? 7.363 -48.625 0.881 1 89.5 492 THR A C 1
ATOM 3907 O O . THR A 1 492 ? 7.703 -48.594 -0.303 1 89.5 492 THR A O 1
ATOM 3910 N N . ASP A 1 493 ? 8.078 -49.188 1.776 1 90.38 493 ASP A N 1
ATOM 3911 C CA . ASP A 1 493 ? 9.438 -49.656 1.519 1 90.38 493 ASP A CA 1
ATOM 3912 C C . ASP A 1 493 ? 9.445 -50.812 0.544 1 90.38 493 ASP A C 1
ATOM 3914 O O . ASP A 1 493 ? 10.352 -50.938 -0.287 1 90.38 493 ASP A O 1
ATOM 3918 N N . ASP A 1 494 ? 8.539 -51.625 0.622 1 91.19 494 ASP A N 1
ATOM 3919 C CA . ASP A 1 494 ? 8.477 -52.781 -0.24 1 91.19 494 ASP A CA 1
ATOM 3920 C C . ASP A 1 494 ? 8.312 -52.375 -1.705 1 91.19 494 ASP A C 1
ATOM 3922 O O . ASP A 1 494 ? 8.992 -52.938 -2.58 1 91.19 494 ASP A O 1
ATOM 3926 N N . TYR A 1 495 ? 7.414 -51.531 -1.925 1 91.12 495 TYR A N 1
ATOM 3927 C CA . TYR A 1 495 ? 7.176 -51.094 -3.293 1 91.12 495 TYR A CA 1
ATOM 3928 C C . TYR A 1 495 ? 8.359 -50.281 -3.82 1 91.12 495 TYR A C 1
ATOM 3930 O O . TYR A 1 495 ? 8.703 -50.375 -5 1 91.12 495 TYR A O 1
ATOM 3938 N N . ARG A 1 496 ? 9.016 -49.562 -2.967 1 91.81 496 ARG A N 1
ATOM 3939 C CA . ARG A 1 496 ? 10.172 -48.75 -3.369 1 91.81 496 ARG A CA 1
ATOM 3940 C C . ARG A 1 496 ? 11.312 -49.656 -3.838 1 91.81 496 ARG A C 1
ATOM 3942 O O . ARG A 1 496 ? 12.039 -49.312 -4.77 1 91.81 496 ARG A O 1
ATOM 3949 N N . LYS A 1 497 ? 11.375 -50.75 -3.168 1 93.12 497 LYS A N 1
ATOM 3950 C CA . LYS A 1 497 ? 12.438 -51.688 -3.531 1 93.12 497 LYS A CA 1
ATOM 3951 C C . LYS A 1 497 ? 12.07 -52.469 -4.781 1 93.12 497 LYS A C 1
ATOM 3953 O O . LYS A 1 497 ? 12.898 -52.656 -5.672 1 93.12 497 LYS A O 1
ATOM 3958 N N . LYS A 1 498 ? 10.844 -52.875 -4.836 1 94.06 498 LYS A N 1
ATOM 3959 C CA . LYS A 1 498 ? 10.367 -53.719 -5.926 1 94.06 498 LYS A CA 1
ATOM 3960 C C . LYS A 1 498 ? 10.328 -52.969 -7.246 1 94.06 498 LYS A C 1
ATOM 3962 O O . LYS A 1 498 ? 10.633 -53.531 -8.305 1 94.06 498 LYS A O 1
ATOM 3967 N N . PHE A 1 499 ? 9.891 -51.781 -7.156 1 95.69 499 PHE A N 1
ATOM 3968 C CA . PHE A 1 499 ? 9.727 -50.969 -8.367 1 95.69 499 PHE A CA 1
ATOM 3969 C C . PHE A 1 499 ? 10.672 -49.781 -8.359 1 95.69 499 PHE A C 1
ATOM 3971 O O . PHE A 1 499 ? 10.281 -48.656 -8.719 1 95.69 499 PHE A O 1
ATOM 3978 N N . HIS A 1 500 ? 11.883 -50 -7.938 1 94.56 500 HIS A N 1
ATOM 3979 C CA . HIS A 1 500 ? 12.852 -48.938 -7.691 1 94.56 500 HIS A CA 1
ATOM 3980 C C . HIS A 1 500 ? 13.164 -48.188 -8.977 1 94.56 500 HIS A C 1
ATOM 3982 O O . HIS A 1 500 ? 13.242 -46.938 -8.969 1 94.56 500 HIS A O 1
ATOM 3988 N N . ASN A 1 501 ? 13.266 -48.812 -10.094 1 96.25 501 ASN A N 1
ATOM 3989 C CA . ASN A 1 501 ? 13.648 -48.156 -11.344 1 96.25 501 ASN A CA 1
ATOM 3990 C C . ASN A 1 501 ? 12.492 -47.406 -11.961 1 96.25 501 ASN A C 1
ATOM 3992 O O . ASN A 1 501 ? 12.664 -46.281 -12.43 1 96.25 501 ASN A O 1
ATOM 3996 N N . ILE A 1 502 ? 11.352 -48 -11.961 1 95.19 502 ILE A N 1
ATOM 3997 C CA . ILE A 1 502 ? 10.195 -47.312 -12.547 1 95.19 502 ILE A CA 1
ATOM 3998 C C . ILE A 1 502 ? 9.82 -46.094 -11.711 1 95.19 502 ILE A C 1
ATOM 4000 O O . ILE A 1 502 ? 9.367 -45.094 -12.242 1 95.19 502 ILE A O 1
ATOM 4004 N N . LEU A 1 503 ? 10.016 -46.188 -10.43 1 94.44 503 LEU A N 1
ATOM 4005 C CA . LEU A 1 503 ? 9.664 -45.094 -9.539 1 94.44 503 LEU A CA 1
ATOM 4006 C C . LEU A 1 503 ? 10.594 -43.875 -9.766 1 94.44 503 LEU A C 1
ATOM 4008 O O . LEU A 1 503 ? 10.211 -42.75 -9.523 1 94.44 503 LEU A O 1
ATOM 4012 N N . MET A 1 504 ? 11.82 -44.125 -10.234 1 95.94 504 MET A N 1
ATOM 4013 C CA . MET A 1 504 ? 12.703 -43.031 -10.609 1 95.94 504 MET A CA 1
ATOM 4014 C C . MET A 1 504 ? 12.109 -42.25 -11.773 1 95.94 504 MET A C 1
ATOM 4016 O O . MET A 1 504 ? 12.18 -41 -11.781 1 95.94 504 MET A O 1
ATOM 4020 N N . LEU A 1 505 ? 11.57 -42.938 -12.688 1 95.94 505 LEU A N 1
ATOM 4021 C CA . LEU A 1 505 ? 10.945 -42.281 -13.828 1 95.94 505 LEU A CA 1
ATOM 4022 C C . LEU A 1 505 ? 9.703 -41.5 -13.391 1 95.94 505 LEU A C 1
ATOM 4024 O O . LEU A 1 505 ? 9.469 -40.375 -13.844 1 95.94 505 LEU A O 1
ATOM 4028 N N . VAL A 1 506 ? 8.945 -42.125 -12.539 1 94.69 506 VAL A N 1
ATOM 4029 C CA . VAL A 1 506 ? 7.73 -41.5 -12.039 1 94.69 506 VAL A CA 1
ATOM 4030 C C . VAL A 1 506 ? 8.094 -40.219 -11.266 1 94.69 506 VAL A C 1
ATOM 4032 O O . VAL A 1 506 ? 7.391 -39.219 -11.344 1 94.69 506 VAL A O 1
ATOM 4035 N N . GLU A 1 507 ? 9.117 -40.25 -10.531 1 95.69 507 GLU A N 1
ATOM 4036 C CA . GLU A 1 507 ? 9.609 -39.094 -9.781 1 95.69 507 GLU A CA 1
ATOM 4037 C C . GLU A 1 507 ? 9.898 -37.938 -10.719 1 95.69 507 GLU A C 1
ATOM 4039 O O . GLU A 1 507 ? 9.555 -36.781 -10.406 1 95.69 507 GLU A O 1
ATOM 4044 N N . ILE A 1 508 ? 10.484 -38.219 -11.836 1 97.31 508 ILE A N 1
ATOM 4045 C CA . ILE A 1 508 ? 10.812 -37.188 -12.828 1 97.31 508 ILE A CA 1
ATOM 4046 C C . ILE A 1 508 ? 9.523 -36.562 -13.375 1 97.31 508 ILE A C 1
ATOM 4048 O O . ILE A 1 508 ? 9.414 -35.344 -13.477 1 97.31 508 ILE A O 1
ATOM 4052 N N . VAL A 1 509 ? 8.594 -37.375 -13.68 1 96.12 509 VAL A N 1
ATOM 4053 C CA . VAL A 1 509 ? 7.332 -36.938 -14.266 1 96.12 509 VAL A CA 1
ATOM 4054 C C . VAL A 1 509 ? 6.582 -36.062 -13.258 1 96.12 509 VAL A C 1
ATOM 4056 O O . VAL A 1 509 ? 5.984 -35.062 -13.633 1 96.12 509 VAL A O 1
ATOM 4059 N N . PHE A 1 510 ? 6.668 -36.375 -11.992 1 96.06 510 PHE A N 1
ATOM 4060 C CA . PHE A 1 510 ? 5.938 -35.688 -10.945 1 96.06 510 PHE A CA 1
ATOM 4061 C C . PHE A 1 510 ? 6.488 -34.281 -10.75 1 96.06 510 PHE A C 1
ATOM 4063 O O . PHE A 1 510 ? 5.758 -33.375 -10.352 1 96.06 510 PHE A O 1
ATOM 4070 N N . VAL A 1 511 ? 7.727 -34.031 -11.016 1 97.31 511 VAL A N 1
ATOM 4071 C CA . VAL A 1 511 ? 8.344 -32.781 -10.641 1 97.31 511 VAL A CA 1
ATOM 4072 C C . VAL A 1 511 ? 8.328 -31.812 -11.828 1 97.31 511 VAL A C 1
ATOM 4074 O O . VAL A 1 511 ? 8.773 -30.672 -11.711 1 97.31 511 VAL A O 1
ATOM 4077 N N . LEU A 1 512 ? 7.766 -32.25 -13.008 1 97.44 512 LEU A N 1
ATOM 4078 C CA . LEU A 1 512 ? 7.645 -31.328 -14.133 1 97.44 512 LEU A CA 1
ATOM 4079 C C . LEU A 1 512 ? 6.816 -30.109 -13.742 1 97.44 512 LEU A C 1
ATOM 4081 O O . LEU A 1 512 ? 5.699 -30.25 -13.234 1 97.44 512 LEU A O 1
ATOM 4085 N N . PRO A 1 513 ? 7.328 -28.859 -13.898 1 96.81 513 PRO A N 1
ATOM 4086 C CA . PRO A 1 513 ? 6.707 -27.641 -13.375 1 96.81 513 PRO A CA 1
ATOM 4087 C C . PRO A 1 513 ? 5.621 -27.094 -14.297 1 96.81 513 PRO A C 1
ATOM 4089 O O . PRO A 1 513 ? 5.867 -26.156 -15.055 1 96.81 513 PRO A O 1
ATOM 4092 N N . MET A 1 514 ? 4.434 -27.5 -14.141 1 96.44 514 MET A N 1
ATOM 4093 C CA . MET A 1 514 ? 3.338 -27.156 -15.039 1 96.44 514 MET A CA 1
ATOM 4094 C C . MET A 1 514 ? 2.871 -25.719 -14.805 1 96.44 514 MET A C 1
ATOM 4096 O O . MET A 1 514 ? 2.348 -25.078 -15.711 1 96.44 514 MET A O 1
ATOM 4100 N N . SER A 1 515 ? 3.053 -25.266 -13.586 1 95.31 515 SER A N 1
ATOM 4101 C CA . SER A 1 515 ? 2.535 -23.953 -13.234 1 95.31 515 SER A CA 1
ATOM 4102 C C . SER A 1 515 ? 3.576 -23.125 -12.477 1 95.31 515 SER A C 1
ATOM 4104 O O . SER A 1 515 ? 4.34 -23.672 -11.672 1 95.31 515 SER A O 1
ATOM 4106 N N . SER A 1 516 ? 3.6 -21.812 -12.805 1 94 516 SER A N 1
ATOM 4107 C CA . SER A 1 516 ? 4.484 -20.906 -12.078 1 94 516 SER A CA 1
ATOM 4108 C C . SER A 1 516 ? 3.697 -20 -11.141 1 94 516 SER A C 1
ATOM 4110 O O . SER A 1 516 ? 4.141 -18.891 -10.82 1 94 516 SER A O 1
ATOM 4112 N N . ALA A 1 517 ? 2.463 -20.391 -10.734 1 92.56 517 ALA A N 1
ATOM 4113 C CA . ALA A 1 517 ? 1.595 -19.625 -9.852 1 92.56 517 ALA A CA 1
ATOM 4114 C C . ALA A 1 517 ? 2.266 -19.375 -8.5 1 92.56 517 ALA A C 1
ATOM 4116 O O . ALA A 1 517 ? 1.996 -18.375 -7.844 1 92.56 517 ALA A O 1
ATOM 4117 N N . VAL A 1 518 ? 3.178 -20.266 -8.117 1 96.19 518 VAL A N 1
ATOM 4118 C CA . VAL A 1 518 ? 3.885 -20.125 -6.848 1 96.19 518 VAL A CA 1
ATOM 4119 C C . VAL A 1 518 ? 4.723 -18.859 -6.855 1 96.19 518 VAL A C 1
ATOM 4121 O O . VAL A 1 518 ? 4.859 -18.188 -5.824 1 96.19 518 VAL A O 1
ATOM 4124 N N . CYS A 1 519 ? 5.289 -18.5 -8.031 1 95.94 519 CYS A N 1
ATOM 4125 C CA . CYS A 1 519 ? 6.078 -17.281 -8.148 1 95.94 519 CYS A CA 1
ATOM 4126 C C . CYS A 1 519 ? 5.199 -16.047 -7.957 1 95.94 519 CYS A C 1
ATOM 4128 O O . CYS A 1 519 ? 5.633 -15.062 -7.355 1 95.94 519 CYS A O 1
ATOM 4130 N N . GLU A 1 520 ? 3.984 -16.125 -8.445 1 92.12 520 GLU A N 1
ATOM 4131 C CA . GLU A 1 520 ? 3.049 -15.016 -8.266 1 92.12 520 GLU A CA 1
ATOM 4132 C C . GLU A 1 520 ? 2.736 -14.805 -6.785 1 92.12 520 GLU A C 1
ATOM 4134 O O . GLU A 1 520 ? 2.648 -13.664 -6.32 1 92.12 520 GLU A O 1
ATOM 4139 N N . ARG A 1 521 ? 2.572 -15.867 -6.117 1 93.81 521 ARG A N 1
ATOM 4140 C CA . ARG A 1 521 ? 2.338 -15.781 -4.68 1 93.81 521 ARG A CA 1
ATOM 4141 C C . ARG A 1 521 ? 3.568 -15.25 -3.955 1 93.81 521 ARG A C 1
ATOM 4143 O O . ARG A 1 521 ? 3.447 -14.492 -2.988 1 93.81 521 ARG A O 1
ATOM 4150 N N . GLY A 1 522 ? 4.723 -15.727 -4.426 1 96.25 522 GLY A N 1
ATOM 4151 C CA . GLY A 1 522 ? 5.961 -15.18 -3.891 1 96.25 522 GLY A CA 1
ATOM 4152 C C . GLY A 1 522 ? 6.074 -13.68 -4.066 1 96.25 522 GLY A C 1
ATOM 4153 O O . GLY A 1 522 ? 6.445 -12.969 -3.131 1 96.25 522 GLY A O 1
ATOM 4154 N N . PHE A 1 523 ? 5.695 -13.188 -5.199 1 94.62 523 PHE A N 1
ATOM 4155 C CA . PHE A 1 523 ? 5.793 -11.758 -5.465 1 94.62 523 PHE A CA 1
ATOM 4156 C C . PHE A 1 523 ? 4.723 -10.992 -4.691 1 94.62 523 PHE A C 1
ATOM 4158 O O . PHE A 1 523 ? 4.926 -9.828 -4.332 1 94.62 523 PHE A O 1
ATOM 4165 N N . SER A 1 524 ? 3.598 -11.648 -4.473 1 92.06 524 SER A N 1
ATOM 4166 C CA . SER A 1 524 ? 2.633 -11.039 -3.566 1 92.06 524 SER A CA 1
ATOM 4167 C C . SER A 1 524 ? 3.246 -10.789 -2.191 1 92.06 524 SER A C 1
ATOM 4169 O O . SER A 1 524 ? 3.018 -9.742 -1.585 1 92.06 524 SER A O 1
ATOM 4171 N N . ALA A 1 525 ? 3.969 -11.734 -1.716 1 95 525 ALA A N 1
ATOM 4172 C CA . ALA A 1 525 ? 4.66 -11.586 -0.437 1 95 525 ALA A CA 1
ATOM 4173 C C . ALA A 1 525 ? 5.715 -10.484 -0.509 1 95 525 ALA A C 1
ATOM 4175 O O . ALA A 1 525 ? 5.887 -9.719 0.442 1 95 525 ALA A O 1
ATOM 4176 N N . VAL A 1 526 ? 6.434 -10.438 -1.614 1 95.75 526 VAL A N 1
ATOM 4177 C CA . VAL A 1 526 ? 7.426 -9.391 -1.82 1 95.75 526 VAL A CA 1
ATOM 4178 C C . VAL A 1 526 ? 6.77 -8.023 -1.67 1 95.75 526 VAL A C 1
ATOM 4180 O O . VAL A 1 526 ? 7.293 -7.148 -0.978 1 95.75 526 VAL A O 1
ATOM 4183 N N . ASN A 1 527 ? 5.605 -7.898 -2.258 1 91.38 527 ASN A N 1
ATOM 4184 C CA . ASN A 1 527 ? 4.91 -6.617 -2.266 1 91.38 527 ASN A CA 1
ATOM 4185 C C . ASN A 1 527 ? 4.375 -6.262 -0.882 1 91.38 527 ASN A C 1
ATOM 4187 O O . ASN A 1 527 ? 4.293 -5.082 -0.526 1 91.38 527 ASN A O 1
ATOM 4191 N N . ARG A 1 528 ? 4.062 -7.203 -0.138 1 91.25 528 ARG A N 1
ATOM 4192 C CA . ARG A 1 528 ? 3.584 -6.957 1.217 1 91.25 528 ARG A CA 1
ATOM 4193 C C . ARG A 1 528 ? 4.73 -6.555 2.139 1 91.25 528 ARG A C 1
ATOM 4195 O O . ARG A 1 528 ? 4.555 -5.707 3.018 1 91.25 528 ARG A O 1
ATOM 4202 N N . ILE A 1 529 ? 5.832 -7.188 1.94 1 93.94 529 ILE A N 1
ATOM 4203 C CA . ILE A 1 529 ? 6.973 -6.941 2.814 1 93.94 529 ILE A CA 1
ATOM 4204 C C . ILE A 1 529 ? 7.664 -5.641 2.408 1 93.94 529 ILE A C 1
ATOM 4206 O O . ILE A 1 529 ? 7.918 -4.777 3.25 1 93.94 529 ILE A O 1
ATOM 4210 N N . LYS A 1 530 ? 7.988 -5.562 1.155 1 92.31 530 LYS A N 1
ATOM 4211 C CA . LYS A 1 530 ? 8.664 -4.371 0.65 1 92.31 530 LYS A CA 1
ATOM 4212 C C . LYS A 1 530 ? 7.664 -3.385 0.054 1 92.31 530 LYS A C 1
ATOM 4214 O O . LYS A 1 530 ? 7.559 -3.258 -1.168 1 92.31 530 LYS A O 1
ATOM 4219 N N . SER A 1 531 ? 7.027 -2.709 0.948 1 83.94 531 SER A N 1
ATOM 4220 C CA . SER A 1 531 ? 6.07 -1.678 0.555 1 83.94 531 SER A CA 1
ATOM 4221 C C . SER A 1 531 ? 6.77 -0.343 0.315 1 83.94 531 SER A C 1
ATOM 4223 O O . SER A 1 531 ? 7.996 -0.259 0.373 1 83.94 531 SER A O 1
ATOM 4225 N N . ASP A 1 532 ? 6.051 0.715 0.062 1 76.44 532 ASP A N 1
ATOM 4226 C CA . ASP A 1 532 ? 6.594 2.053 -0.157 1 76.44 532 ASP A CA 1
ATOM 4227 C C . ASP A 1 532 ? 7.277 2.58 1.102 1 76.44 532 ASP A C 1
ATOM 4229 O O . ASP A 1 532 ? 8.234 3.354 1.016 1 76.44 532 ASP A O 1
ATOM 4233 N N . TRP A 1 533 ? 6.867 1.996 2.199 1 71.38 533 TRP A N 1
ATOM 4234 C CA . TRP A 1 533 ? 7.398 2.473 3.473 1 71.38 533 TRP A CA 1
ATOM 4235 C C . TRP A 1 533 ? 8.672 1.727 3.844 1 71.38 533 TRP A C 1
ATOM 4237 O O . TRP A 1 533 ? 9.422 2.16 4.723 1 71.38 533 TRP A O 1
ATOM 4247 N N . ARG A 1 534 ? 8.883 0.587 3.115 1 79 534 ARG A N 1
ATOM 4248 C CA . ARG A 1 534 ? 10.07 -0.222 3.367 1 79 534 ARG A CA 1
ATOM 4249 C C . ARG A 1 534 ? 10.875 -0.437 2.086 1 79 534 ARG A C 1
ATOM 4251 O O . ARG A 1 534 ? 11.383 -1.531 1.843 1 79 534 ARG A O 1
ATOM 4258 N N . ALA A 1 535 ? 10.883 0.543 1.298 1 76.19 535 ALA A N 1
ATOM 4259 C CA . ALA A 1 535 ? 11.477 0.421 -0.031 1 76.19 535 ALA A CA 1
ATOM 4260 C C . ALA A 1 535 ? 13 0.343 0.055 1 76.19 535 ALA A C 1
ATOM 4262 O O . ALA A 1 535 ? 13.664 -0.093 -0.892 1 76.19 535 ALA A O 1
ATOM 4263 N N . SER A 1 536 ? 13.539 0.626 1.23 1 80.06 536 SER A N 1
ATOM 4264 C CA . SER A 1 536 ? 14.992 0.668 1.365 1 80.06 536 SER A CA 1
ATOM 4265 C C . SER A 1 536 ? 15.547 -0.696 1.754 1 80.06 536 SER A C 1
ATOM 4267 O O . SER A 1 536 ? 16.766 -0.871 1.848 1 80.06 536 SER A O 1
ATOM 4269 N N . LEU A 1 537 ? 14.68 -1.688 1.91 1 87.75 537 LEU A N 1
ATOM 4270 C CA . LEU A 1 537 ? 15.125 -3.029 2.273 1 87.75 537 LEU A CA 1
ATOM 4271 C C . LEU A 1 537 ? 16.047 -3.604 1.202 1 87.75 537 LEU A C 1
ATOM 4273 O O . LEU A 1 537 ? 15.758 -3.5 0.008 1 87.75 537 LEU A O 1
ATOM 4277 N N . SER A 1 538 ? 17.141 -4.102 1.651 1 90.38 538 SER A N 1
ATOM 4278 C CA . SER A 1 538 ? 18.031 -4.766 0.708 1 90.38 538 SER A CA 1
ATOM 4279 C C . SER A 1 538 ? 17.422 -6.07 0.199 1 90.38 538 SER A C 1
ATOM 4281 O O . SER A 1 538 ? 16.547 -6.648 0.844 1 90.38 538 SER A O 1
ATOM 4283 N N . THR A 1 539 ? 17.906 -6.535 -0.942 1 91.88 539 THR A N 1
ATOM 4284 C CA . THR A 1 539 ? 17.406 -7.777 -1.516 1 91.88 539 THR A CA 1
ATOM 4285 C C . THR A 1 539 ? 17.75 -8.969 -0.626 1 91.88 539 THR A C 1
ATOM 4287 O O . THR A 1 539 ? 16.984 -9.922 -0.521 1 91.88 539 THR A O 1
ATOM 4290 N N . GLU A 1 540 ? 18.891 -8.883 0.035 1 91.88 540 GLU A N 1
ATOM 4291 C CA . GLU A 1 540 ? 19.312 -9.953 0.939 1 91.88 540 GLU A CA 1
ATOM 4292 C C . GLU A 1 540 ? 18.375 -10.055 2.141 1 91.88 540 GLU A C 1
ATOM 4294 O O . GLU A 1 540 ? 17.984 -11.156 2.531 1 91.88 540 GLU A O 1
ATOM 4299 N N . MET A 1 541 ? 18.125 -8.898 2.688 1 93.94 541 MET A N 1
ATOM 4300 C CA . MET A 1 541 ? 17.188 -8.883 3.814 1 93.94 541 MET A CA 1
ATOM 4301 C C . MET A 1 541 ? 15.805 -9.328 3.379 1 93.94 541 MET A C 1
ATOM 4303 O O . MET A 1 541 ? 15.125 -10.062 4.098 1 93.94 541 MET A O 1
ATOM 4307 N N . LEU A 1 542 ? 15.398 -8.844 2.215 1 95.25 542 LEU A N 1
ATOM 4308 C CA . LEU A 1 542 ? 14.102 -9.227 1.671 1 95.25 542 LEU A CA 1
ATOM 4309 C C . LEU A 1 542 ? 14.016 -10.742 1.481 1 95.25 542 LEU A C 1
ATOM 4311 O O . LEU A 1 542 ? 12.984 -11.352 1.771 1 95.25 542 LEU A O 1
ATOM 4315 N N . TYR A 1 543 ? 15.109 -11.367 0.986 1 95.69 543 TYR A N 1
ATOM 4316 C CA . TYR A 1 543 ? 15.18 -12.812 0.86 1 95.69 543 TYR A CA 1
ATOM 4317 C C . TYR A 1 543 ? 14.938 -13.492 2.205 1 95.69 543 TYR A C 1
ATOM 4319 O O . TYR A 1 543 ? 14.141 -14.422 2.305 1 95.69 543 TYR A O 1
ATOM 4327 N N . GLY A 1 544 ? 15.633 -13.039 3.215 1 95.81 544 GLY A N 1
ATOM 4328 C CA . GLY A 1 544 ? 15.477 -13.625 4.535 1 95.81 544 GLY A CA 1
ATOM 4329 C C . GLY A 1 544 ? 14.055 -13.539 5.066 1 95.81 544 GLY A C 1
ATOM 4330 O O . GLY A 1 544 ? 13.531 -14.508 5.617 1 95.81 544 GLY A O 1
ATOM 4331 N N . LEU A 1 545 ? 13.516 -12.383 4.945 1 97 545 LEU A N 1
ATOM 4332 C CA . LEU A 1 545 ? 12.148 -12.18 5.41 1 97 545 LEU A CA 1
ATOM 4333 C C . LEU A 1 545 ? 11.172 -13.07 4.648 1 97 545 LEU A C 1
ATOM 4335 O O . LEU A 1 545 ? 10.266 -13.656 5.242 1 97 545 LEU A O 1
ATOM 4339 N N . LEU A 1 546 ? 11.344 -13.219 3.344 1 97.56 546 LEU A N 1
ATOM 4340 C CA . LEU A 1 546 ? 10.492 -14.055 2.508 1 97.56 546 LEU A CA 1
ATOM 4341 C C . LEU A 1 546 ? 10.625 -15.523 2.895 1 97.56 546 LEU A C 1
ATOM 4343 O O . LEU A 1 546 ? 9.625 -16.25 2.934 1 97.56 546 LEU A O 1
ATOM 4347 N N . LEU A 1 547 ? 11.891 -15.914 3.107 1 97.88 547 LEU A N 1
ATOM 4348 C CA . LEU A 1 547 ? 12.141 -17.312 3.461 1 97.88 547 LEU A CA 1
ATOM 4349 C C . LEU A 1 547 ? 11.336 -17.703 4.695 1 97.88 547 LEU A C 1
ATOM 4351 O O . LEU A 1 547 ? 10.695 -18.766 4.711 1 97.88 547 LEU A O 1
ATOM 4355 N N . VAL A 1 548 ? 11.375 -16.875 5.719 1 97.69 548 VAL A N 1
ATOM 4356 C CA . VAL A 1 548 ? 10.672 -17.188 6.961 1 97.69 548 VAL A CA 1
ATOM 4357 C C . VAL A 1 548 ? 9.164 -17.109 6.734 1 97.69 548 VAL A C 1
ATOM 4359 O O . VAL A 1 548 ? 8.414 -17.953 7.242 1 97.69 548 VAL A O 1
ATOM 4362 N N . SER A 1 549 ? 8.703 -16.125 5.984 1 97.5 549 SER A N 1
ATOM 4363 C CA . SER A 1 549 ? 7.277 -15.953 5.715 1 97.5 549 SER A CA 1
ATOM 4364 C C . SER A 1 549 ? 6.707 -17.141 4.949 1 97.5 549 SER A C 1
ATOM 4366 O O . SER A 1 549 ? 5.602 -17.609 5.25 1 97.5 549 SER A O 1
ATOM 4368 N N . ILE A 1 550 ? 7.414 -17.703 4.016 1 97.38 550 ILE A N 1
ATOM 4369 C CA . ILE A 1 550 ? 6.898 -18.703 3.096 1 97.38 550 ILE A CA 1
ATOM 4370 C C . ILE A 1 550 ? 7.16 -20.094 3.656 1 97.38 550 ILE A C 1
ATOM 4372 O O . ILE A 1 550 ? 6.266 -20.953 3.672 1 97.38 550 ILE A O 1
ATOM 4376 N N . GLU A 1 551 ? 8.406 -20.312 4.125 1 97.19 551 GLU A N 1
ATOM 4377 C CA . GLU A 1 551 ? 8.828 -21.672 4.445 1 97.19 551 GLU A CA 1
ATOM 4378 C C . GLU A 1 551 ? 8.82 -21.906 5.949 1 97.19 551 GLU A C 1
ATOM 4380 O O . GLU A 1 551 ? 8.859 -23.062 6.402 1 97.19 551 GLU A O 1
ATOM 4385 N N . GLY A 1 552 ? 8.828 -20.844 6.742 1 97.06 552 GLY A N 1
ATOM 4386 C CA . GLY A 1 552 ? 8.891 -21.016 8.18 1 97.06 552 GLY A CA 1
ATOM 4387 C C . GLY A 1 552 ? 7.66 -21.703 8.75 1 97.06 552 GLY A C 1
ATOM 4388 O O . GLY A 1 552 ? 6.543 -21.484 8.273 1 97.06 552 GLY A O 1
ATOM 4389 N N . PRO A 1 553 ? 7.887 -22.531 9.734 1 96.25 553 PRO A N 1
ATOM 4390 C CA . PRO A 1 553 ? 6.734 -23.172 10.375 1 96.25 553 PRO A CA 1
ATOM 4391 C C . PRO A 1 553 ? 5.855 -22.172 11.133 1 96.25 553 PRO A C 1
ATOM 4393 O O . PRO A 1 553 ? 6.25 -21.016 11.328 1 96.25 553 PRO A O 1
ATOM 4396 N N . GLU A 1 554 ? 4.703 -22.656 11.5 1 95.69 554 GLU A N 1
ATOM 4397 C CA . GLU A 1 554 ? 3.83 -21.812 12.312 1 95.69 554 GLU A CA 1
ATOM 4398 C C . GLU A 1 554 ? 4.461 -21.516 13.672 1 95.69 554 GLU A C 1
ATOM 4400 O O . GLU A 1 554 ? 5.309 -22.281 14.148 1 95.69 554 GLU A O 1
ATOM 4405 N N . LEU A 1 555 ? 4.039 -20.453 14.25 1 95.5 555 LEU A N 1
ATOM 4406 C CA . LEU A 1 555 ? 4.648 -19.922 15.469 1 95.5 555 LEU A CA 1
ATOM 4407 C C . LEU A 1 555 ? 4.711 -21 16.547 1 95.5 555 LEU A C 1
ATOM 4409 O O . LEU A 1 555 ? 5.734 -21.141 17.219 1 95.5 555 LEU A O 1
ATOM 4413 N N . MET A 1 556 ? 3.656 -21.766 16.734 1 94.06 556 MET A N 1
ATOM 4414 C CA . MET A 1 556 ? 3.586 -22.734 17.812 1 94.06 556 MET A CA 1
ATOM 4415 C C . MET A 1 556 ? 4.52 -23.922 17.547 1 94.06 556 MET A C 1
ATOM 4417 O O . MET A 1 556 ? 4.961 -24.578 18.484 1 94.06 556 MET A O 1
ATOM 4421 N N . GLU A 1 557 ? 4.844 -24.141 16.281 1 95.62 557 GLU A N 1
ATOM 4422 C CA . GLU A 1 557 ? 5.707 -25.25 15.898 1 95.62 557 GLU A CA 1
ATOM 4423 C C . GLU A 1 557 ? 7.168 -24.812 15.82 1 95.62 557 GLU A C 1
ATOM 4425 O O . GLU A 1 557 ? 8.07 -25.656 15.789 1 95.62 557 GLU A O 1
ATOM 4430 N N . TYR A 1 558 ? 7.406 -23.594 15.797 1 96.62 558 TYR A N 1
ATOM 4431 C CA . TYR A 1 558 ? 8.766 -23.078 15.664 1 96.62 558 TYR A CA 1
ATOM 4432 C C . TYR A 1 558 ? 9.555 -23.281 16.953 1 96.62 558 TYR A C 1
ATOM 4434 O O . TYR A 1 558 ? 9.047 -23.016 18.047 1 96.62 558 TYR A O 1
ATOM 4442 N N . ASP A 1 559 ? 10.75 -23.75 16.812 1 95.06 559 ASP A N 1
ATOM 4443 C CA . ASP A 1 559 ? 11.68 -23.906 17.922 1 95.06 559 ASP A CA 1
ATOM 4444 C C . ASP A 1 559 ? 12.867 -22.953 17.781 1 95.06 559 ASP A C 1
ATOM 4446 O O . ASP A 1 559 ? 13.672 -23.094 16.859 1 95.06 559 ASP A O 1
ATOM 4450 N N . ALA A 1 560 ? 13.039 -22.078 18.75 1 94.81 560 ALA A N 1
ATOM 4451 C CA . ALA A 1 560 ? 14.039 -21.016 18.656 1 94.81 560 ALA A CA 1
ATOM 4452 C C . ALA A 1 560 ? 15.414 -21.531 19.078 1 94.81 560 ALA A C 1
ATOM 4454 O O . ALA A 1 560 ? 16.406 -20.812 18.953 1 94.81 560 ALA A O 1
ATOM 4455 N N . GLU A 1 561 ? 15.555 -22.719 19.484 1 93.25 561 GLU A N 1
ATOM 4456 C CA . GLU A 1 561 ? 16.797 -23.25 20.016 1 93.25 561 GLU A CA 1
ATOM 4457 C C . GLU A 1 561 ? 17.906 -23.219 18.969 1 93.25 561 GLU A C 1
ATOM 4459 O O . GLU A 1 561 ? 19.062 -22.891 19.281 1 93.25 561 GLU A O 1
ATOM 4464 N N . GLY A 1 562 ? 17.562 -23.609 17.766 1 93.12 562 GLY A N 1
ATOM 4465 C CA . GLY A 1 562 ? 18.562 -23.594 16.719 1 93.12 562 GLY A CA 1
ATOM 4466 C C . GLY A 1 562 ? 19.125 -22.219 16.422 1 93.12 562 GLY A C 1
ATOM 4467 O O . GLY A 1 562 ? 20.344 -22.047 16.328 1 93.12 562 GLY A O 1
ATOM 4468 N N . ALA A 1 563 ? 18.266 -21.266 16.312 1 95.31 563 ALA A N 1
ATOM 4469 C CA . ALA A 1 563 ? 18.688 -19.906 16.031 1 95.31 563 ALA A CA 1
ATOM 4470 C C . ALA A 1 563 ? 19.469 -19.312 17.203 1 95.31 563 ALA A C 1
ATOM 4472 O O . ALA A 1 563 ? 20.453 -18.594 17 1 95.31 563 ALA A O 1
ATOM 4473 N N . LEU A 1 564 ? 19 -19.609 18.422 1 93.12 564 LEU A N 1
ATOM 4474 C CA . LEU A 1 564 ? 19.688 -19.125 19.625 1 93.12 564 LEU A CA 1
ATOM 4475 C C . LEU A 1 564 ? 21.094 -19.688 19.703 1 93.12 564 LEU A C 1
ATOM 4477 O O . LEU A 1 564 ? 22.031 -18.969 20.078 1 93.12 564 LEU A O 1
ATOM 4481 N N . HIS A 1 565 ? 21.219 -20.922 19.375 1 91 565 HIS A N 1
ATOM 4482 C CA . HIS A 1 565 ? 22.531 -21.562 19.391 1 91 565 HIS A CA 1
ATOM 4483 C C . HIS A 1 565 ? 23.469 -20.891 18.391 1 91 565 HIS A C 1
ATOM 4485 O O . HIS A 1 565 ? 24.641 -20.672 18.688 1 91 565 HIS A O 1
ATOM 4491 N N . ARG A 1 566 ? 23 -20.594 17.234 1 91.25 566 ARG A N 1
ATOM 4492 C CA . ARG A 1 566 ? 23.797 -19.938 16.203 1 91.25 566 ARG A CA 1
ATOM 4493 C C . ARG A 1 566 ? 24.219 -18.531 16.641 1 91.25 566 ARG A C 1
ATOM 4495 O O . ARG A 1 566 ? 25.344 -18.109 16.406 1 91.25 566 ARG A O 1
ATOM 4502 N N . TRP A 1 567 ? 23.266 -17.859 17.188 1 89.56 567 TRP A N 1
ATOM 4503 C CA . TRP A 1 567 ? 23.531 -16.5 17.688 1 89.56 567 TRP A CA 1
ATOM 4504 C C . TRP A 1 567 ? 24.594 -16.531 18.797 1 89.56 567 TRP A C 1
ATOM 4506 O O . TRP A 1 567 ? 25.5 -15.703 18.812 1 89.56 567 TRP A O 1
ATOM 4516 N N . TRP A 1 568 ? 24.453 -17.484 19.562 1 83.06 568 TRP A N 1
ATOM 4517 C CA . TRP A 1 568 ? 25.344 -17.625 20.703 1 83.06 568 TRP A CA 1
ATOM 4518 C C . TRP A 1 568 ? 26.75 -17.984 20.25 1 83.06 568 TRP A C 1
ATOM 4520 O O . TRP A 1 568 ? 27.734 -17.438 20.766 1 83.06 568 TRP A O 1
ATOM 4530 N N . THR A 1 569 ? 26.891 -18.828 19.328 1 84.06 569 THR A N 1
ATOM 4531 C CA . THR A 1 569 ? 28.172 -19.312 18.844 1 84.06 569 THR A CA 1
ATOM 4532 C C . THR A 1 569 ? 28.859 -18.25 18 1 84.06 569 THR A C 1
ATOM 4534 O O . THR A 1 569 ? 30.094 -18.172 17.969 1 84.06 569 THR A O 1
ATOM 4537 N N . ALA A 1 570 ? 28.109 -17.469 17.219 1 75.69 570 ALA A N 1
ATOM 4538 C CA . ALA A 1 570 ? 28.688 -16.391 16.406 1 75.69 570 ALA A CA 1
ATOM 4539 C C . ALA A 1 570 ? 29.297 -15.305 17.281 1 75.69 570 ALA A C 1
ATOM 4541 O O . ALA A 1 570 ? 30.297 -14.688 16.906 1 75.69 570 ALA A O 1
ATOM 4542 N N . GLY A 1 571 ? 28.672 -14.75 18.281 1 59.09 571 GLY A N 1
ATOM 4543 C CA . GLY A 1 571 ? 29.188 -13.758 19.219 1 59.09 571 GLY A CA 1
ATOM 4544 C C . GLY A 1 571 ? 30.453 -14.203 19.922 1 59.09 571 GLY A C 1
ATOM 4545 O O . GLY A 1 571 ? 31.297 -13.375 20.266 1 59.09 571 GLY A O 1
ATOM 4546 N N . LYS A 1 572 ? 30.734 -15.406 20.141 1 49.22 572 LYS A N 1
ATOM 4547 C CA . LYS A 1 572 ? 31.953 -15.93 20.75 1 49.22 572 LYS A CA 1
ATOM 4548 C C . LYS A 1 572 ? 33.156 -15.75 19.812 1 49.22 572 LYS A C 1
ATOM 4550 O O . LYS A 1 572 ? 34.25 -15.484 20.266 1 49.22 572 LYS A O 1
ATOM 4555 N N . ARG A 1 573 ? 33.031 -15.703 18.484 1 43.81 573 ARG A N 1
ATOM 4556 C CA . ARG A 1 573 ? 34.156 -15.484 17.578 1 43.81 573 ARG A CA 1
ATOM 4557 C C . ARG A 1 573 ? 34.625 -14.031 17.609 1 43.81 573 ARG A C 1
ATOM 4559 O O . ARG A 1 573 ? 35.812 -13.75 17.5 1 43.81 573 ARG A O 1
ATOM 4566 N N . ILE A 1 574 ? 33.75 -13.102 17.594 1 39.59 574 ILE A N 1
ATOM 4567 C CA . ILE A 1 574 ? 34.188 -11.711 17.625 1 39.59 574 ILE A CA 1
ATOM 4568 C C . ILE A 1 574 ? 34.719 -11.367 19.016 1 39.59 574 ILE A C 1
ATOM 4570 O O . ILE A 1 574 ? 35.562 -10.484 19.172 1 39.59 574 ILE A O 1
ATOM 4574 N N . ARG A 1 575 ? 34.344 -11.953 2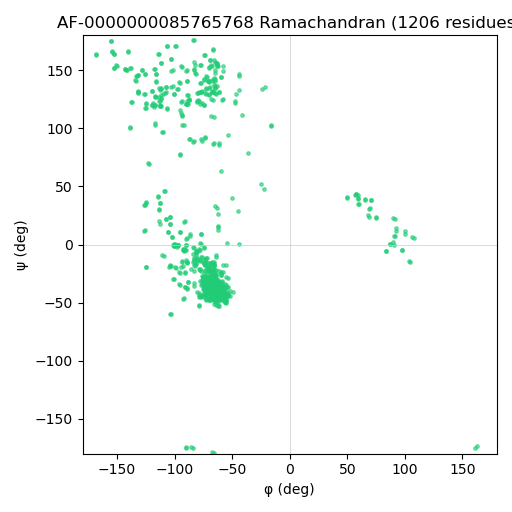0.062 1 36.91 575 ARG A N 1
ATOM 4575 C CA . ARG A 1 575 ? 34.812 -11.594 21.391 1 36.91 575 ARG A CA 1
ATOM 4576 C C . ARG A 1 575 ? 36.219 -12.117 21.641 1 36.91 575 ARG A C 1
ATOM 4578 O O . ARG A 1 575 ? 36.719 -12.086 22.766 1 36.91 575 ARG A O 1
ATOM 4585 N N . ARG A 1 576 ? 36.906 -12.648 20.609 1 30.86 576 ARG A N 1
ATOM 4586 C CA . ARG A 1 576 ? 38.312 -12.781 20.953 1 30.86 576 ARG A CA 1
ATOM 4587 C C . ARG A 1 576 ? 38.906 -11.438 21.328 1 30.86 576 ARG A C 1
ATOM 4589 O O . ARG A 1 576 ? 38.469 -10.391 20.859 1 30.86 576 ARG A O 1
ATOM 4596 N N . PRO A 1 577 ? 39.969 -11.328 22.266 1 30.97 577 PRO A N 1
ATOM 4597 C CA . PRO A 1 577 ? 40.594 -10.328 23.156 1 30.97 577 PRO A CA 1
ATOM 4598 C C . PRO A 1 577 ? 41.188 -9.148 22.391 1 30.97 577 PRO A C 1
ATOM 4600 O O . PRO A 1 577 ? 42 -8.406 22.938 1 30.97 577 PRO A O 1
ATOM 4603 N N . ALA A 1 578 ? 40.906 -8.867 21.156 1 29.31 578 ALA A N 1
ATOM 4604 C CA . ALA A 1 578 ? 41.688 -7.652 20.938 1 29.31 578 ALA A CA 1
ATOM 4605 C C . ALA A 1 578 ? 41.219 -6.535 21.875 1 29.31 578 ALA A C 1
ATOM 4607 O O . ALA A 1 578 ? 40.531 -5.609 21.453 1 29.31 578 ALA A O 1
ATOM 4608 N N . PHE A 1 579 ? 40.625 -6.84 23.078 1 27.41 579 PHE A N 1
ATOM 4609 C CA . PHE A 1 579 ? 40.312 -5.801 24.047 1 27.41 579 PHE A CA 1
ATOM 4610 C C . PHE A 1 579 ? 41.469 -4.84 24.219 1 27.41 579 PHE A C 1
ATOM 4612 O O . PHE A 1 579 ? 42.156 -4.867 25.25 1 27.41 579 PHE A O 1
ATOM 4619 N N . GLU A 1 580 ? 42.344 -4.566 23.266 1 27.81 580 GLU A N 1
ATOM 4620 C CA . GLU A 1 580 ? 42.938 -3.324 23.75 1 27.81 580 GLU A CA 1
ATOM 4621 C C . GLU A 1 580 ? 41.875 -2.234 23.906 1 27.81 580 GLU A C 1
ATOM 4623 O O . GLU A 1 580 ? 41.344 -1.725 22.922 1 27.81 580 GLU A O 1
ATOM 4628 N N . VAL A 1 581 ? 40.875 -2.463 24.844 1 26.03 581 VAL A N 1
ATOM 4629 C CA . VAL A 1 581 ? 39.938 -1.414 25.266 1 26.03 581 VAL A CA 1
ATOM 4630 C C . VAL A 1 581 ? 40.688 -0.097 25.438 1 26.03 581 VAL A C 1
ATOM 4632 O O . VAL A 1 581 ? 41.75 -0.051 26.094 1 26.03 581 VAL A O 1
ATOM 4635 N N . ALA A 1 582 ? 40.469 0.858 24.625 1 27.34 582 ALA A N 1
ATOM 4636 C CA . ALA A 1 582 ? 40.5 2.232 25.125 1 27.34 582 ALA A CA 1
ATOM 4637 C C . ALA A 1 582 ? 39.75 2.354 26.453 1 27.34 582 ALA A C 1
ATOM 4639 O O . ALA A 1 582 ? 38.812 1.588 26.719 1 27.34 582 ALA A O 1
ATOM 4640 N N . GLN A 1 583 ? 40.219 3.008 27.594 1 26.55 583 GLN A N 1
ATOM 4641 C CA . GLN A 1 583 ? 39.875 3.432 28.938 1 26.55 583 GLN A CA 1
ATOM 4642 C C . GLN A 1 583 ? 38.5 4.043 29.016 1 26.55 583 GLN A C 1
ATOM 4644 O O . GLN A 1 583 ? 38.156 4.758 29.969 1 26.55 583 GLN A O 1
ATOM 4649 N N . ARG A 1 584 ? 37.656 4.18 27.922 1 26.94 584 ARG A N 1
ATOM 4650 C CA . ARG A 1 584 ? 36.531 4.949 28.422 1 26.94 584 ARG A CA 1
ATOM 4651 C C . ARG A 1 584 ? 35.75 4.164 29.469 1 26.94 584 ARG A C 1
ATOM 4653 O O . ARG A 1 584 ? 35.719 2.936 29.438 1 26.94 584 ARG A O 1
ATOM 4660 N N . ASP A 1 585 ? 35.188 4.633 30.766 1 26.56 585 ASP A N 1
ATOM 4661 C CA . ASP A 1 585 ? 34.688 4.387 32.125 1 26.56 585 ASP A CA 1
ATOM 4662 C C . ASP A 1 585 ? 33.438 3.506 32.094 1 26.56 585 ASP A C 1
ATOM 4664 O O . ASP A 1 585 ? 33 3.018 33.125 1 26.56 585 ASP A O 1
ATOM 4668 N N . ASP A 1 586 ? 32.469 3.52 31.078 1 29.42 586 ASP A N 1
ATOM 4669 C CA . ASP A 1 586 ? 31.234 3.027 31.672 1 29.42 586 ASP A CA 1
ATOM 4670 C C . ASP A 1 586 ? 31.281 1.509 31.844 1 29.42 586 ASP A C 1
ATOM 4672 O O . ASP A 1 586 ? 31.359 0.776 30.844 1 29.42 586 ASP A O 1
ATOM 4676 N N . GLU A 1 587 ? 31.75 0.758 32.938 1 30.33 587 GLU A N 1
ATOM 4677 C CA . GLU A 1 587 ? 32.125 -0.521 33.531 1 30.33 587 GLU A CA 1
ATOM 4678 C C . GLU A 1 587 ? 30.969 -1.519 33.469 1 30.33 587 GLU A C 1
ATOM 4680 O O . GLU A 1 587 ? 31.203 -2.727 33.344 1 30.33 587 GLU A O 1
ATOM 4685 N N . GLY A 1 588 ? 29.688 -1.284 33.781 1 30.42 588 GLY A N 1
ATOM 4686 C CA . GLY A 1 588 ? 28.844 -2.279 34.438 1 30.42 588 GLY A CA 1
ATOM 4687 C C . GLY A 1 588 ? 28.359 -3.354 33.469 1 30.42 588 GLY A C 1
ATOM 4688 O O . GLY A 1 588 ? 28.031 -4.461 33.906 1 30.42 588 GLY A O 1
ATOM 4689 N N . ALA A 1 589 ? 27.891 -3.09 32.281 1 33.12 589 ALA A N 1
ATOM 4690 C CA . ALA A 1 589 ? 27.047 -4.012 31.547 1 33.12 589 ALA A CA 1
ATOM 4691 C C . ALA A 1 589 ? 27.875 -5.098 30.859 1 33.12 589 ALA A C 1
ATOM 4693 O O . ALA A 1 589 ? 27.328 -6.102 30.391 1 33.12 589 ALA A O 1
ATOM 4694 N N . SER A 1 590 ? 29.156 -5.035 30.766 1 36.34 590 SER A N 1
ATOM 4695 C CA . SER A 1 590 ? 29.984 -5.934 29.969 1 36.34 590 SER A CA 1
ATOM 4696 C C . SER A 1 590 ? 30.188 -7.273 30.656 1 36.34 590 SER A C 1
ATOM 4698 O O . SER A 1 590 ? 30.312 -8.312 30 1 36.34 590 SER A O 1
ATOM 4700 N N . GLU A 1 591 ? 30.203 -7.262 32 1 36.94 591 GLU A N 1
ATOM 4701 C CA . GLU A 1 591 ? 30.594 -8.461 32.75 1 36.94 591 GLU A CA 1
ATOM 4702 C C . GLU A 1 591 ? 29.531 -9.547 32.625 1 36.94 591 GLU A C 1
ATOM 4704 O O . GLU A 1 591 ? 29.859 -10.734 32.531 1 36.94 591 GLU A O 1
ATOM 4709 N N . ASP A 1 592 ? 28.25 -9.102 32.656 1 37.72 592 ASP A N 1
ATOM 4710 C CA . ASP A 1 592 ? 27.188 -10.102 32.75 1 37.72 592 ASP A CA 1
ATOM 4711 C C . ASP A 1 592 ? 27.062 -10.906 31.453 1 37.72 592 ASP A C 1
ATOM 4713 O O . ASP A 1 592 ? 26.656 -12.062 31.469 1 37.72 592 ASP A O 1
ATOM 4717 N N . GLU A 1 593 ? 27.547 -10.438 30.391 1 39.94 593 GLU A N 1
ATOM 4718 C CA . GLU A 1 593 ? 27.484 -11.164 29.125 1 39.94 593 GLU A CA 1
ATOM 4719 C C . GLU A 1 593 ? 28.5 -12.305 29.094 1 39.94 593 GLU A C 1
ATOM 4721 O O . GLU A 1 593 ? 28.203 -13.391 28.578 1 39.94 593 GLU A O 1
ATOM 4726 N N . ASP A 1 594 ? 29.594 -12.227 29.797 1 41.81 594 ASP A N 1
ATOM 4727 C CA . ASP A 1 594 ? 30.688 -13.203 29.781 1 41.81 594 ASP A CA 1
ATOM 4728 C C . ASP A 1 594 ? 30.297 -14.461 30.562 1 41.81 594 ASP A C 1
ATOM 4730 O O . ASP A 1 594 ? 30.609 -15.578 30.141 1 41.81 594 ASP A O 1
ATOM 4734 N N . GLU A 1 595 ? 29.703 -14.273 31.703 1 41.06 595 GLU A N 1
ATOM 4735 C CA . GLU A 1 595 ? 29.391 -15.422 32.531 1 41.06 595 GLU A CA 1
ATOM 4736 C C . GLU A 1 595 ? 28.328 -16.297 31.906 1 41.06 595 GLU A C 1
ATOM 4738 O O . GLU A 1 595 ? 28.375 -17.531 32.031 1 41.06 595 GLU A O 1
ATOM 4743 N N . LEU A 1 596 ? 27.422 -15.75 31.188 1 42.25 596 LEU A N 1
ATOM 4744 C CA . LEU A 1 596 ? 26.406 -16.562 30.516 1 42.25 596 LEU A CA 1
ATOM 4745 C C . LEU A 1 596 ? 27.031 -17.422 29.438 1 42.25 596 LEU A C 1
ATOM 4747 O O . LEU A 1 596 ? 26.656 -18.594 29.281 1 42.25 596 LEU A O 1
ATOM 4751 N N . VAL A 1 597 ? 28.078 -17.109 28.844 1 42.03 597 VAL A N 1
ATOM 4752 C CA . VAL A 1 597 ? 28.797 -17.828 27.781 1 42.03 597 VAL A CA 1
ATOM 4753 C C . VAL A 1 597 ? 29.438 -19.094 28.359 1 42.03 597 VAL A C 1
ATOM 4755 O O . VAL A 1 597 ? 29.328 -20.172 27.766 1 42.03 597 VAL A O 1
ATOM 4758 N N . GLU A 1 598 ? 30.078 -19.016 29.406 1 45.38 598 GLU A N 1
ATOM 4759 C CA . GLU A 1 598 ? 30.797 -20.172 29.953 1 45.38 598 GLU A CA 1
ATOM 4760 C C . GLU A 1 598 ? 29.844 -21.297 30.328 1 45.38 598 GLU A C 1
ATOM 4762 O O . GLU A 1 598 ? 30.141 -22.469 30.109 1 45.38 598 GLU A O 1
ATOM 4767 N N . PHE A 1 599 ? 28.688 -21.031 30.719 1 41.03 599 PHE A N 1
ATOM 4768 C CA . PHE A 1 599 ? 27.766 -22.062 31.188 1 41.03 599 PHE A CA 1
ATOM 4769 C C . PHE A 1 599 ? 27.141 -22.812 30.016 1 41.03 599 PHE A C 1
ATOM 4771 O O . PHE A 1 599 ? 27.094 -24.031 30.016 1 41.03 599 PHE A O 1
ATOM 4778 N N . ILE A 1 600 ? 26.703 -22.125 29 1 44.69 600 ILE A N 1
ATOM 4779 C CA . ILE A 1 600 ? 26.047 -22.828 27.891 1 44.69 600 ILE A CA 1
ATOM 4780 C C . ILE A 1 600 ? 27.047 -23.766 27.219 1 44.69 600 ILE A C 1
ATOM 4782 O O . ILE A 1 600 ? 26.703 -24.891 26.859 1 44.69 600 ILE A O 1
ATOM 4786 N N . LEU A 1 601 ? 28.297 -23.484 27.203 1 43.12 601 LEU A N 1
ATOM 4787 C CA . LEU A 1 601 ? 29.328 -24.359 26.656 1 43.12 601 LEU A CA 1
ATOM 4788 C C . LEU A 1 601 ? 29.484 -25.594 27.531 1 43.12 601 LEU A C 1
ATOM 4790 O O . LEU A 1 601 ? 29.781 -26.688 27.016 1 43.12 601 LEU A O 1
ATOM 4794 N N . SER A 1 602 ? 29.281 -25.516 28.766 1 43.28 602 SER A N 1
ATOM 4795 C CA . SER A 1 602 ? 29.516 -26.672 29.609 1 43.28 602 SER A CA 1
ATOM 4796 C C . SER A 1 602 ? 28.438 -27.734 29.438 1 43.28 602 SER A C 1
ATOM 4798 O O . SER A 1 602 ? 28.625 -28.891 29.797 1 43.28 602 SER A O 1
ATOM 4800 N N . GLN A 1 603 ? 27.234 -27.344 29.062 1 41.44 603 GLN A N 1
ATOM 4801 C CA . GLN A 1 603 ? 26.203 -28.359 28.938 1 41.44 603 GLN A CA 1
ATOM 4802 C C . GLN A 1 603 ? 26.375 -29.172 27.656 1 41.44 603 GLN A C 1
ATOM 4804 O O . GLN A 1 603 ? 25.719 -30.203 27.484 1 41.44 603 GLN A O 1
ATOM 4809 N N . GLN A 1 604 ? 27.016 -28.688 26.672 1 35.62 604 GLN A N 1
ATOM 4810 C CA . GLN A 1 604 ? 27.234 -29.5 25.469 1 35.62 604 GLN A CA 1
ATOM 4811 C C . GLN A 1 604 ? 28.391 -30.469 25.656 1 35.62 604 GLN A C 1
ATOM 4813 O O . GLN A 1 604 ? 28.672 -31.281 24.781 1 35.62 604 GLN A O 1
ATOM 4818 N N . GLU A 1 605 ? 29.234 -30.328 26.719 1 33.94 605 GLU A N 1
ATOM 4819 C CA . GLU A 1 605 ? 30.125 -31.469 26.969 1 33.94 605 GLU A CA 1
ATOM 4820 C C . GLU A 1 605 ? 29.422 -32.562 27.766 1 33.94 605 GLU A C 1
ATOM 4822 O O . GLU A 1 605 ? 28.672 -32.25 28.703 1 33.94 605 GLU A O 1
ATOM 4827 N N . MET B 1 1 ? -11.383 -17.375 47.875 1 52.59 1 MET B N 1
ATOM 4828 C CA . MET B 1 1 ? -11.047 -18.172 46.688 1 52.59 1 MET B CA 1
ATOM 4829 C C . MET B 1 1 ? -11.742 -17.609 45.469 1 52.59 1 MET B C 1
ATOM 4831 O O . MET B 1 1 ? -11.102 -17.406 44.438 1 52.59 1 MET B O 1
ATOM 4835 N N . LEU B 1 2 ? -13.039 -17.344 45.594 1 52.03 2 LEU B N 1
ATOM 4836 C CA . LEU B 1 2 ? -13.82 -16.797 44.469 1 52.03 2 LEU B CA 1
ATOM 4837 C C . LEU B 1 2 ? -13.305 -15.43 44.062 1 52.03 2 LEU B C 1
ATOM 4839 O O . LEU B 1 2 ? -13.227 -15.117 42.875 1 52.03 2 LEU B O 1
ATOM 4843 N N . LEU B 1 3 ? -12.953 -14.664 45.094 1 59.59 3 LEU B N 1
ATOM 4844 C CA . LEU B 1 3 ? -12.422 -13.336 44.781 1 59.59 3 LEU B CA 1
ATOM 4845 C C . LEU B 1 3 ? -11.094 -13.438 44.031 1 59.59 3 LEU B C 1
ATOM 4847 O O . LEU B 1 3 ? -10.836 -12.648 43.125 1 59.59 3 LEU B O 1
ATOM 4851 N N . ARG B 1 4 ? -10.289 -14.406 44.531 1 67.12 4 ARG B N 1
ATOM 4852 C CA . ARG B 1 4 ? -8.984 -14.594 43.906 1 67.12 4 ARG B CA 1
ATOM 4853 C C . ARG B 1 4 ? -9.148 -15.07 42.469 1 67.12 4 ARG B C 1
ATOM 4855 O O . ARG B 1 4 ? -8.398 -14.648 41.562 1 67.12 4 ARG B O 1
ATOM 4862 N N . GLU B 1 5 ? -10.047 -15.875 42.281 1 67.62 5 GLU B N 1
ATOM 4863 C CA . GLU B 1 5 ? -10.305 -16.375 40.938 1 67.62 5 GLU B CA 1
ATOM 4864 C C . GLU B 1 5 ? -10.836 -15.266 40.031 1 67.62 5 GLU B C 1
ATOM 4866 O O . GLU B 1 5 ? -10.492 -15.203 38.844 1 67.62 5 GLU B O 1
ATOM 4871 N N . CYS B 1 6 ? -11.617 -14.453 40.688 1 68.56 6 CYS B N 1
ATOM 4872 C CA . CYS B 1 6 ? -12.164 -13.336 39.906 1 68.56 6 CYS B CA 1
ATOM 4873 C C . CYS B 1 6 ? -11.062 -12.352 39.531 1 68.56 6 CYS B C 1
ATOM 4875 O O . CYS B 1 6 ? -11.039 -11.828 38.406 1 68.56 6 CYS B O 1
ATOM 4877 N N . GLN B 1 7 ? -10.203 -12.195 40.5 1 78.44 7 GLN B N 1
ATOM 4878 C CA . GLN B 1 7 ? -9.094 -11.281 40.25 1 78.44 7 GLN B CA 1
ATOM 4879 C C . GLN B 1 7 ? -8.156 -11.836 39.188 1 78.44 7 GLN B C 1
ATOM 4881 O O . GLN B 1 7 ? -7.637 -11.086 38.344 1 78.44 7 GLN B O 1
ATOM 4886 N N . LYS B 1 8 ? -8 -13.109 39.219 1 80.81 8 LYS B N 1
ATOM 4887 C CA . LYS B 1 8 ? -7.148 -13.75 38.219 1 80.81 8 LYS B CA 1
ATOM 4888 C C . LYS B 1 8 ? -7.742 -13.617 36.844 1 80.81 8 LYS B C 1
ATOM 4890 O O . LYS B 1 8 ? -7.027 -13.328 35.875 1 80.81 8 LYS B O 1
ATOM 4895 N N . ARG B 1 9 ? -8.945 -13.789 36.75 1 80.88 9 ARG B N 1
ATOM 4896 C CA . ARG B 1 9 ? -9.617 -13.695 35.469 1 80.88 9 ARG B CA 1
ATOM 4897 C C . ARG B 1 9 ? -9.586 -12.266 34.938 1 80.88 9 ARG B C 1
ATOM 4899 O O . ARG B 1 9 ? -9.453 -12.047 33.75 1 80.88 9 ARG B O 1
ATOM 4906 N N . THR B 1 10 ? -9.781 -11.398 35.844 1 85.06 10 THR B N 1
ATOM 4907 C CA . THR B 1 10 ? -9.719 -9.992 35.469 1 85.06 10 THR B CA 1
ATOM 4908 C C . THR B 1 10 ? -8.328 -9.633 34.938 1 85.06 10 THR B C 1
ATOM 4910 O O . THR B 1 10 ? -8.203 -8.875 33.969 1 85.06 10 THR B O 1
ATOM 4913 N N . ASN B 1 11 ? -7.406 -10.18 35.562 1 88.44 11 ASN B N 1
ATOM 4914 C CA . ASN B 1 11 ? -6.039 -9.914 35.156 1 88.44 11 ASN B CA 1
ATOM 4915 C C . ASN B 1 11 ? -5.758 -10.492 33.75 1 88.44 11 ASN B C 1
ATOM 4917 O O . ASN B 1 11 ? -5.031 -9.898 32.969 1 88.44 11 ASN B O 1
ATOM 4921 N N . ILE B 1 12 ? -6.285 -11.633 33.5 1 89.75 12 ILE B N 1
ATOM 4922 C CA . ILE B 1 12 ? -6.109 -12.266 32.219 1 89.75 12 ILE B CA 1
ATOM 4923 C C . ILE B 1 12 ? -6.809 -11.438 31.141 1 89.75 12 ILE B C 1
ATOM 4925 O O . ILE B 1 12 ? -6.266 -11.242 30.047 1 89.75 12 ILE B O 1
ATOM 4929 N N . LEU B 1 13 ? -7.969 -10.977 31.484 1 89.94 13 LEU B N 1
ATOM 4930 C CA . LEU B 1 13 ? -8.719 -10.164 30.531 1 89.94 13 LEU B CA 1
ATOM 4931 C C . LEU B 1 13 ? -7.992 -8.844 30.25 1 89.94 13 LEU B C 1
ATOM 4933 O O . LEU B 1 13 ? -8.039 -8.328 29.141 1 89.94 13 LEU B O 1
ATOM 4937 N N . LYS B 1 14 ? -7.41 -8.312 31.281 1 93.38 14 LYS B N 1
ATOM 4938 C CA . LYS B 1 14 ? -6.633 -7.094 31.094 1 93.38 14 LYS B CA 1
ATOM 4939 C C . LYS B 1 14 ? -5.508 -7.312 30.078 1 93.38 14 LYS B C 1
ATOM 4941 O O . LYS B 1 14 ? -5.215 -6.43 29.281 1 93.38 14 LYS B O 1
ATOM 4946 N N . LYS B 1 15 ? -4.891 -8.469 30.141 1 94 15 LYS B N 1
ATOM 4947 C CA . LYS B 1 15 ? -3.822 -8.797 29.188 1 94 15 LYS B CA 1
ATOM 4948 C C . LYS B 1 15 ? -4.352 -8.852 27.766 1 94 15 LYS B C 1
ATOM 4950 O O . LYS B 1 15 ? -3.682 -8.398 26.828 1 94 15 LYS B O 1
ATOM 4955 N N . VAL B 1 16 ? -5.523 -9.391 27.641 1 94.62 16 VAL B N 1
ATOM 4956 C CA . VAL B 1 16 ? -6.16 -9.516 26.344 1 94.62 16 VAL B CA 1
ATOM 4957 C C . VAL B 1 16 ? -6.504 -8.125 25.797 1 94.62 16 VAL B C 1
ATOM 4959 O O . VAL B 1 16 ? -6.281 -7.836 24.625 1 94.62 16 VAL B O 1
ATOM 4962 N N . PHE B 1 17 ? -6.988 -7.242 26.672 1 95.94 17 PHE B N 1
ATOM 4963 C CA . PHE B 1 17 ? -7.344 -5.887 26.266 1 95.94 17 PHE B CA 1
ATOM 4964 C C . PHE B 1 17 ? -6.098 -5.078 25.922 1 95.94 17 PHE B C 1
ATOM 4966 O O . PHE B 1 17 ? -6.121 -4.25 25.016 1 95.94 17 PHE B O 1
ATOM 4973 N N . ASN B 1 18 ? -5.09 -5.312 26.672 1 97.06 18 ASN B N 1
ATOM 4974 C CA . ASN B 1 18 ? -3.828 -4.664 26.344 1 97.06 18 ASN B CA 1
ATOM 4975 C C . ASN B 1 18 ? -3.34 -5.059 24.953 1 97.06 18 ASN B C 1
ATOM 4977 O O . ASN B 1 18 ? -2.799 -4.23 24.219 1 97.06 18 ASN B O 1
ATOM 4981 N N . THR B 1 19 ? -3.498 -6.344 24.656 1 97.06 19 THR B N 1
ATOM 4982 C CA . THR B 1 19 ? -3.09 -6.848 23.359 1 97.06 19 THR B CA 1
ATOM 4983 C C . THR B 1 19 ? -3.939 -6.234 22.25 1 97.06 19 THR B C 1
ATOM 4985 O O . THR B 1 19 ? -3.418 -5.836 21.203 1 97.06 19 THR B O 1
ATOM 4988 N N . ALA B 1 20 ? -5.223 -6.18 22.5 1 97.25 20 ALA B N 1
ATOM 4989 C CA . ALA B 1 20 ? -6.113 -5.535 21.531 1 97.25 20 ALA B CA 1
ATOM 4990 C C . ALA B 1 20 ? -5.75 -4.066 21.344 1 97.25 20 ALA B C 1
ATOM 4992 O O . ALA B 1 20 ? -5.762 -3.557 20.219 1 97.25 20 ALA B O 1
ATOM 4993 N N . TYR B 1 21 ? -5.453 -3.359 22.438 1 98.12 21 TYR B N 1
ATOM 4994 C CA . TYR B 1 21 ? -5.078 -1.952 22.375 1 98.12 21 TYR B CA 1
ATOM 4995 C C . TYR B 1 21 ? -3.836 -1.758 21.516 1 98.12 21 TYR B C 1
ATOM 4997 O O . TYR B 1 21 ? -3.75 -0.797 20.734 1 98.12 21 TYR B O 1
ATOM 5005 N N . MET B 1 22 ? -2.91 -2.656 21.703 1 97.38 22 MET B N 1
ATOM 5006 C CA . MET B 1 22 ? -1.687 -2.561 20.906 1 97.38 22 MET B CA 1
ATOM 5007 C C . MET B 1 22 ? -1.992 -2.689 19.422 1 97.38 22 MET B C 1
ATOM 5009 O O . MET B 1 22 ? -1.411 -1.976 18.594 1 97.38 22 MET B O 1
ATOM 5013 N N . ILE B 1 23 ? -2.842 -3.613 19.047 1 96.75 23 ILE B N 1
ATOM 5014 C CA . ILE B 1 23 ? -3.256 -3.805 17.656 1 96.75 23 ILE B CA 1
ATOM 5015 C C . ILE B 1 23 ? -3.814 -2.498 17.109 1 96.75 23 ILE B C 1
ATOM 5017 O O . ILE B 1 23 ? -3.475 -2.094 15.984 1 96.75 23 ILE B O 1
ATOM 5021 N N . LEU B 1 24 ? -4.613 -1.793 17.859 1 97.19 24 LEU B N 1
ATOM 5022 C CA . LEU B 1 24 ? -5.242 -0.546 17.438 1 97.19 24 LEU B CA 1
ATOM 5023 C C . LEU B 1 24 ? -4.219 0.584 17.375 1 97.19 24 LEU B C 1
ATOM 5025 O O . LEU B 1 24 ? -4.152 1.317 16.391 1 97.19 24 LEU B O 1
ATOM 5029 N N . LYS B 1 25 ? -3.42 0.707 18.391 1 97.62 25 LYS B N 1
ATOM 5030 C CA . LYS B 1 25 ? -2.467 1.803 18.531 1 97.62 25 LYS B CA 1
ATOM 5031 C C . LYS B 1 25 ? -1.409 1.755 17.438 1 97.62 25 LYS B C 1
ATOM 5033 O O . LYS B 1 25 ? -0.979 2.795 16.922 1 97.62 25 LYS B O 1
ATOM 5038 N N . CYS B 1 26 ? -1.024 0.527 17.062 1 96.12 26 CYS B N 1
ATOM 5039 C CA . CYS B 1 26 ? 0.017 0.359 16.047 1 96.12 26 CYS B CA 1
ATOM 5040 C C . CYS B 1 26 ? -0.591 0.168 14.664 1 96.12 26 CYS B C 1
ATOM 5042 O O . CYS B 1 26 ? 0.112 -0.183 13.719 1 96.12 26 CYS B O 1
ATOM 5044 N N . GLU B 1 27 ? -1.89 0.395 14.531 1 94.94 27 GLU B N 1
ATOM 5045 C CA . GLU B 1 27 ? -2.6 0.385 13.258 1 94.94 27 GLU B CA 1
ATOM 5046 C C . GLU B 1 27 ? -2.469 -0.968 12.562 1 94.94 27 GLU B C 1
ATOM 5048 O O . GLU B 1 27 ? -2.254 -1.031 11.352 1 94.94 27 GLU B O 1
ATOM 5053 N N . LEU B 1 28 ? -2.533 -2.094 13.328 1 94.75 28 LEU B N 1
ATOM 5054 C CA . LEU B 1 28 ? -2.385 -3.447 12.805 1 94.75 28 LEU B CA 1
ATOM 5055 C C . LEU B 1 28 ? -3.744 -4.059 12.484 1 94.75 28 LEU B C 1
ATOM 5057 O O . LEU B 1 28 ? -4.762 -3.658 13.062 1 94.75 28 LEU B O 1
ATOM 5061 N N . PRO B 1 29 ? -3.793 -5.012 11.531 1 93 29 PRO B N 1
ATOM 5062 C CA . PRO B 1 29 ? -5.055 -5.699 11.25 1 93 29 PRO B CA 1
ATOM 5063 C C . PRO B 1 29 ? -5.504 -6.598 12.398 1 93 29 PRO B C 1
ATOM 5065 O O . PRO B 1 29 ? -4.672 -7.152 13.117 1 93 29 PRO B O 1
ATOM 5068 N N . PHE B 1 30 ? -6.809 -6.832 12.492 1 93.69 30 PHE B N 1
ATOM 5069 C CA . PHE B 1 30 ? -7.383 -7.648 13.555 1 93.69 30 PHE B CA 1
ATOM 5070 C C . PHE B 1 30 ? -6.922 -9.094 13.438 1 93.69 30 PHE B C 1
ATOM 5072 O O . PHE B 1 30 ? -6.871 -9.82 14.43 1 93.69 30 PHE B O 1
ATOM 5079 N N . THR B 1 31 ? -6.578 -9.492 12.242 1 92.94 31 THR B N 1
ATOM 5080 C CA . THR B 1 31 ? -6.199 -10.875 11.992 1 92.94 31 THR B CA 1
ATOM 5081 C C . THR B 1 31 ? -4.895 -11.219 12.711 1 92.94 31 THR B C 1
ATOM 5083 O O . THR B 1 31 ? -4.562 -12.391 12.875 1 92.94 31 THR B O 1
ATOM 5086 N N . LEU B 1 32 ? -4.137 -10.234 13.109 1 94.69 32 LEU B N 1
ATOM 5087 C CA . LEU B 1 32 ? -2.881 -10.469 13.812 1 94.69 32 LEU B CA 1
ATOM 5088 C C . LEU B 1 32 ? -3.125 -10.742 15.289 1 94.69 32 LEU B C 1
ATOM 5090 O O . LEU B 1 32 ? -2.252 -11.273 15.977 1 94.69 32 LEU B O 1
ATOM 5094 N N . PHE B 1 33 ? -4.316 -10.414 15.875 1 96.06 33 PHE B N 1
ATOM 5095 C CA . PHE B 1 33 ? -4.656 -10.508 17.297 1 96.06 33 PHE B CA 1
ATOM 5096 C C . PHE B 1 33 ? -4.473 -11.938 17.797 1 96.06 33 PHE B C 1
ATOM 5098 O O . PHE B 1 33 ? -3.795 -12.164 18.797 1 96.06 33 PHE B O 1
ATOM 5105 N N . PRO B 1 34 ? -4.969 -12.945 17.094 1 94.5 34 PRO B N 1
ATOM 5106 C CA . PRO B 1 34 ? -4.77 -14.312 17.562 1 94.5 34 PRO B CA 1
ATOM 5107 C C . PRO B 1 34 ? -3.295 -14.711 17.625 1 94.5 34 PRO B C 1
ATOM 5109 O O . PRO B 1 34 ? -2.871 -15.375 18.578 1 94.5 34 PRO B O 1
ATOM 5112 N N . ASN B 1 35 ? -2.52 -14.312 16.672 1 94.38 35 ASN B N 1
ATOM 5113 C CA . ASN B 1 35 ? -1.099 -14.641 16.656 1 94.38 35 ASN B CA 1
ATOM 5114 C C . ASN B 1 35 ? -0.346 -13.961 17.781 1 94.38 35 ASN B C 1
ATOM 5116 O O . ASN B 1 35 ? 0.601 -14.523 18.344 1 94.38 35 ASN B O 1
ATOM 5120 N N . MET B 1 36 ? -0.776 -12.773 18.125 1 95.38 36 MET B N 1
ATOM 5121 C CA . MET B 1 36 ? -0.14 -12.055 19.219 1 95.38 36 MET B CA 1
ATOM 5122 C C . MET B 1 36 ? -0.418 -12.742 20.547 1 95.38 36 MET B C 1
ATOM 5124 O O . MET B 1 36 ? 0.455 -12.805 21.422 1 95.38 36 MET B O 1
ATOM 5128 N N . LEU B 1 37 ? -1.587 -13.203 20.688 1 95 37 LEU B N 1
ATOM 5129 C CA . LEU B 1 37 ? -1.931 -13.93 21.906 1 95 37 LEU B CA 1
ATOM 5130 C C . LEU B 1 37 ? -1.195 -15.266 21.969 1 95 37 LEU B C 1
ATOM 5132 O O . LEU B 1 37 ? -0.707 -15.664 23.031 1 95 37 LEU B O 1
ATOM 5136 N N . LYS B 1 38 ? -1.106 -15.977 20.797 1 94.38 38 LYS B N 1
ATOM 5137 C CA . LYS B 1 38 ? -0.374 -17.234 20.734 1 94.38 38 LYS B CA 1
ATOM 5138 C C . LYS B 1 38 ? 1.088 -17.047 21.125 1 94.38 38 LYS B C 1
ATOM 5140 O O . LYS B 1 38 ? 1.678 -17.906 21.781 1 94.38 38 LYS B O 1
ATOM 5145 N N . LEU B 1 39 ? 1.644 -15.93 20.703 1 96.12 39 LEU B N 1
ATOM 5146 C CA . LEU B 1 39 ? 3.027 -15.625 21.047 1 96.12 39 LEU B CA 1
ATOM 5147 C C . LEU B 1 39 ? 3.201 -15.516 22.562 1 96.12 39 LEU B C 1
ATOM 5149 O O . LEU B 1 39 ? 4.152 -16.062 23.125 1 96.12 39 LEU B O 1
ATOM 5153 N N . GLN B 1 40 ? 2.287 -14.812 23.188 1 94.94 40 GLN B N 1
ATOM 5154 C CA . GLN B 1 40 ? 2.369 -14.641 24.641 1 94.94 40 GLN B CA 1
ATOM 5155 C C . GLN B 1 40 ? 2.168 -15.961 25.359 1 94.94 40 GLN B C 1
ATOM 5157 O O . GLN B 1 40 ? 2.816 -16.219 26.375 1 94.94 40 GLN B O 1
ATOM 5162 N N . ILE B 1 41 ? 1.285 -16.797 24.828 1 93.44 41 ILE B N 1
ATOM 5163 C CA . ILE B 1 41 ? 1.061 -18.109 25.406 1 93.44 41 ILE B CA 1
ATOM 5164 C C . ILE B 1 41 ? 2.326 -18.953 25.281 1 93.44 41 ILE B C 1
ATOM 5166 O O . ILE B 1 41 ? 2.762 -19.594 26.234 1 93.44 41 ILE B O 1
ATOM 5170 N N . LYS B 1 42 ? 2.857 -18.938 24.109 1 94.12 42 LYS B N 1
ATOM 5171 C CA . LYS B 1 42 ? 4.086 -19.688 23.859 1 94.12 42 LYS B CA 1
ATOM 5172 C C . LYS B 1 42 ? 5.207 -19.234 24.797 1 94.12 42 LYS B C 1
ATOM 5174 O O . LYS B 1 42 ? 6.012 -20.047 25.25 1 94.12 42 LYS B O 1
ATOM 5179 N N . ASN B 1 43 ? 5.188 -17.922 25.062 1 94 43 ASN B N 1
ATOM 5180 C CA . ASN B 1 43 ? 6.238 -17.344 25.891 1 94 43 ASN B CA 1
ATOM 5181 C C . ASN B 1 43 ? 5.891 -17.453 27.375 1 94 43 ASN B C 1
ATOM 5183 O O . ASN B 1 43 ? 6.52 -16.797 28.219 1 94 43 ASN B O 1
ATOM 5187 N N . GLY B 1 44 ? 4.801 -18.172 27.75 1 90.31 44 GLY B N 1
ATOM 5188 C CA . GLY B 1 44 ? 4.566 -18.531 29.141 1 90.31 44 GLY B CA 1
ATOM 5189 C C . GLY B 1 44 ? 3.43 -17.75 29.766 1 90.31 44 GLY B C 1
ATOM 5190 O O . GLY B 1 44 ? 3.213 -17.828 30.984 1 90.31 44 GLY B O 1
ATOM 5191 N N . SER B 1 45 ? 2.744 -16.953 28.969 1 89.31 45 SER B N 1
ATOM 5192 C CA . SER B 1 45 ? 1.626 -16.203 29.531 1 89.31 45 SER B CA 1
ATOM 5193 C C . SER B 1 45 ? 0.462 -17.125 29.875 1 89.31 45 SER B C 1
ATOM 5195 O O . SER B 1 45 ? 0.302 -18.188 29.266 1 89.31 45 SER B O 1
ATOM 5197 N N . ASP B 1 46 ? -0.329 -16.766 30.844 1 85.69 46 ASP B N 1
ATOM 5198 C CA . ASP B 1 46 ? -1.443 -17.578 31.312 1 85.69 46 ASP B CA 1
ATOM 5199 C C . ASP B 1 46 ? -2.73 -17.234 30.578 1 85.69 46 ASP B C 1
ATOM 5201 O O . ASP B 1 46 ? -3.828 -17.562 31.031 1 85.69 46 ASP B O 1
ATOM 5205 N N . ILE B 1 47 ? -2.652 -16.656 29.469 1 84.19 47 ILE B N 1
ATOM 5206 C CA . ILE B 1 47 ? -3.811 -16.219 28.688 1 84.19 47 ILE B CA 1
ATOM 5207 C C . ILE B 1 47 ? -4.469 -17.438 28.047 1 84.19 47 ILE B C 1
ATOM 5209 O O . ILE B 1 47 ? -5.586 -17.344 27.531 1 84.19 47 ILE B O 1
ATOM 5213 N N . ASP B 1 48 ? -4.082 -18.609 28.109 1 76.31 48 ASP B N 1
ATOM 5214 C CA . ASP B 1 48 ? -4.531 -19.797 27.406 1 76.31 48 ASP B CA 1
ATOM 5215 C C . ASP B 1 48 ? -5.941 -20.203 27.828 1 76.31 48 ASP B C 1
ATOM 5217 O O . ASP B 1 48 ? -6.668 -20.844 27.062 1 76.31 48 ASP B O 1
ATOM 5221 N N . GLY B 1 49 ? -6.414 -19.844 28.938 1 69.25 49 GLY B N 1
ATOM 5222 C CA . GLY B 1 49 ? -7.707 -20.297 29.438 1 69.25 49 GLY B CA 1
ATOM 5223 C C . GLY B 1 49 ? -8.875 -19.578 28.781 1 69.25 49 GLY B C 1
ATOM 5224 O O . GLY B 1 49 ? -10.031 -19.938 29.016 1 69.25 49 GLY B O 1
ATOM 5225 N N . LEU B 1 50 ? -8.688 -18.672 27.875 1 72.75 50 LEU B N 1
ATOM 5226 C CA . LEU B 1 50 ? -9.773 -17.891 27.312 1 72.75 50 LEU B CA 1
ATOM 5227 C C . LEU B 1 50 ? -9.836 -18.047 25.797 1 72.75 50 LEU B C 1
ATOM 5229 O O . LEU B 1 50 ? -9.711 -17.062 25.047 1 72.75 50 LEU B O 1
ATOM 5233 N N . SER B 1 51 ? -10.219 -19.219 25.266 1 74.25 51 SER B N 1
ATOM 5234 C CA . SER B 1 51 ? -10.148 -19.516 23.844 1 74.25 51 SER B CA 1
ATOM 5235 C C . SER B 1 51 ? -11.141 -18.672 23.047 1 74.25 51 SER B C 1
ATOM 5237 O O . SER B 1 51 ? -10.852 -18.266 21.922 1 74.25 51 SER B O 1
ATOM 5239 N N . SER B 1 52 ? -12.281 -18.281 23.625 1 77.56 52 SER B N 1
ATOM 5240 C CA . SER B 1 52 ? -13.336 -17.562 22.922 1 77.56 52 SER B CA 1
ATOM 5241 C C . SER B 1 52 ? -12.93 -16.109 22.672 1 77.56 52 SER B C 1
ATOM 5243 O O . SER B 1 52 ? -13.5 -15.445 21.797 1 77.56 52 SER B O 1
ATOM 5245 N N . TYR B 1 53 ? -11.938 -15.703 23.422 1 83.62 53 TYR B N 1
ATOM 5246 C CA . TYR B 1 53 ? -11.555 -14.305 23.312 1 83.62 53 TYR B CA 1
ATOM 5247 C C . TYR B 1 53 ? -10.281 -14.148 22.5 1 83.62 53 TYR B C 1
ATOM 5249 O O . TYR B 1 53 ? -9.672 -13.078 22.484 1 83.62 53 TYR B O 1
ATOM 5257 N N . ARG B 1 54 ? -9.992 -15.227 21.766 1 86.38 54 ARG B N 1
ATOM 5258 C CA . ARG B 1 54 ? -8.703 -15.188 21.062 1 86.38 54 ARG B CA 1
ATOM 5259 C C . ARG B 1 54 ? -8.898 -15.141 19.562 1 86.38 54 ARG B C 1
ATOM 5261 O O . ARG B 1 54 ? -8.078 -15.672 18.812 1 86.38 54 ARG B O 1
ATOM 5268 N N . THR B 1 55 ? -9.992 -14.555 19.125 1 89.38 55 THR B N 1
ATOM 5269 C CA . THR B 1 55 ? -10.312 -14.5 17.703 1 89.38 55 THR B CA 1
ATOM 5270 C C . THR B 1 55 ? -10.273 -13.055 17.188 1 89.38 55 THR B C 1
ATOM 5272 O O . THR B 1 55 ? -10.289 -12.117 17.984 1 89.38 55 THR B O 1
ATOM 5275 N N . ASN B 1 56 ? -10.219 -12.961 15.93 1 90.5 56 ASN B N 1
ATOM 5276 C CA . ASN B 1 56 ? -10.242 -11.625 15.328 1 90.5 56 ASN B CA 1
ATOM 5277 C C . ASN B 1 56 ? -11.57 -10.922 15.594 1 90.5 56 ASN B C 1
ATOM 5279 O O . ASN B 1 56 ? -11.609 -9.703 15.766 1 90.5 56 ASN B O 1
ATOM 5283 N N . THR B 1 57 ? -12.609 -11.695 15.656 1 91.06 57 THR B N 1
ATOM 5284 C CA . THR B 1 57 ? -13.93 -11.148 15.938 1 91.06 57 THR B CA 1
ATOM 5285 C C . THR B 1 57 ? -13.984 -10.578 17.359 1 91.06 57 THR B C 1
ATOM 5287 O O . THR B 1 57 ? -14.617 -9.547 17.594 1 91.06 57 THR B O 1
ATOM 5290 N N . ALA B 1 58 ? -13.398 -11.266 18.266 1 91.56 58 ALA B N 1
ATOM 5291 C CA . ALA B 1 58 ? -13.336 -10.766 19.625 1 91.56 58 ALA B CA 1
ATOM 5292 C C . ALA B 1 58 ? -12.586 -9.438 19.703 1 91.56 58 ALA B C 1
ATOM 5294 O O . ALA B 1 58 ? -13.016 -8.516 20.391 1 91.56 58 ALA B O 1
ATOM 5295 N N . CYS B 1 59 ? -11.484 -9.406 19.016 1 93.5 59 CYS B N 1
ATOM 5296 C CA . CYS B 1 59 ? -10.703 -8.172 18.984 1 93.5 59 CYS B CA 1
ATOM 5297 C C . CYS B 1 59 ? -11.539 -7.004 18.469 1 93.5 59 CYS B C 1
ATOM 5299 O O . CYS B 1 59 ? -11.477 -5.902 19.016 1 93.5 59 CYS B O 1
ATOM 5301 N N . ARG B 1 60 ? -12.32 -7.25 17.422 1 93.06 60 ARG B N 1
ATOM 5302 C CA . ARG B 1 60 ? -13.211 -6.238 16.859 1 93.06 60 ARG B CA 1
ATOM 5303 C C . ARG B 1 60 ? -14.227 -5.766 17.906 1 93.06 60 ARG B C 1
ATOM 5305 O O . ARG B 1 60 ? -14.516 -4.57 18 1 93.06 60 ARG B O 1
ATOM 5312 N N . ARG B 1 61 ? -14.672 -6.664 18.641 1 91.88 61 ARG B N 1
ATOM 5313 C CA . ARG B 1 61 ? -15.633 -6.332 19.703 1 91.88 61 ARG B CA 1
ATOM 5314 C C . ARG B 1 61 ? -14.977 -5.492 20.781 1 91.88 61 ARG B C 1
ATOM 5316 O O . ARG B 1 61 ? -15.555 -4.508 21.25 1 91.88 61 ARG B O 1
ATOM 5323 N N . PHE B 1 62 ? -13.805 -5.879 21.219 1 94.94 62 PHE B N 1
ATOM 5324 C CA . PHE B 1 62 ? -13.094 -5.137 22.25 1 94.94 62 PHE B CA 1
ATOM 5325 C C . PHE B 1 62 ? -12.805 -3.711 21.797 1 94.94 62 PHE B C 1
ATOM 5327 O O . PHE B 1 62 ? -12.75 -2.793 22.625 1 94.94 62 PHE B O 1
ATOM 5334 N N . THR B 1 63 ? -12.57 -3.543 20.5 1 95.19 63 THR B N 1
ATOM 5335 C CA . THR B 1 63 ? -12.227 -2.252 19.906 1 95.19 63 THR B CA 1
ATOM 5336 C C . THR B 1 63 ? -13.258 -1.195 20.266 1 95.19 63 THR B C 1
ATOM 5338 O O . THR B 1 63 ? -12.914 -0.066 20.625 1 95.19 63 THR B O 1
ATOM 5341 N N . GLN B 1 64 ? -14.523 -1.57 20.234 1 94.62 64 GLN B N 1
ATOM 5342 C CA . GLN B 1 64 ? -15.586 -0.612 20.516 1 94.62 64 GLN B CA 1
ATOM 5343 C C . GLN B 1 64 ? -15.477 -0.074 21.938 1 94.62 64 GLN B C 1
ATOM 5345 O O . GLN B 1 64 ? -15.656 1.123 22.172 1 94.62 64 GLN B O 1
ATOM 5350 N N . TYR B 1 65 ? -15.172 -0.935 22.828 1 95.94 65 TYR B N 1
ATOM 5351 C CA . TYR B 1 65 ? -15.094 -0.529 24.219 1 95.94 65 TYR B CA 1
ATOM 5352 C C . TYR B 1 65 ? -13.828 0.283 24.484 1 95.94 65 TYR B C 1
ATOM 5354 O O . TYR B 1 65 ? -13.836 1.217 25.281 1 95.94 65 TYR B O 1
ATOM 5362 N N . ILE B 1 66 ? -12.766 -0.126 23.844 1 97.69 66 ILE B N 1
ATOM 5363 C CA . ILE B 1 66 ? -11.516 0.619 23.969 1 97.69 66 ILE B CA 1
ATOM 5364 C C . ILE B 1 66 ? -11.695 2.029 23.406 1 97.69 66 ILE B C 1
ATOM 5366 O O . ILE B 1 66 ? -11.258 3.006 24.016 1 97.69 66 ILE B O 1
ATOM 5370 N N . VAL B 1 67 ? -12.344 2.146 22.25 1 96.88 67 VAL B N 1
ATOM 5371 C CA . VAL B 1 67 ? -12.609 3.422 21.594 1 96.88 67 VAL B CA 1
ATOM 5372 C C . VAL B 1 67 ? -13.445 4.312 22.5 1 96.88 67 VAL B C 1
ATOM 5374 O O . VAL B 1 67 ? -13.141 5.5 22.672 1 96.88 67 VAL B O 1
ATOM 5377 N N . ASP B 1 68 ? -14.445 3.762 23.125 1 95.31 68 ASP B N 1
ATOM 5378 C CA . ASP B 1 68 ? -15.32 4.523 24.016 1 95.31 68 ASP B CA 1
ATOM 5379 C C . ASP B 1 68 ? -14.547 5.039 25.219 1 95.31 68 ASP B C 1
ATOM 5381 O O . ASP B 1 68 ? -14.789 6.156 25.688 1 95.31 68 ASP B O 1
ATOM 5385 N N . ASP B 1 69 ? -13.695 4.223 25.656 1 95.81 69 ASP B N 1
ATOM 5386 C CA . ASP B 1 69 ? -12.891 4.586 26.828 1 95.81 69 ASP B CA 1
ATOM 5387 C C . ASP B 1 69 ? -11.961 5.754 26.5 1 95.81 69 ASP B C 1
ATOM 5389 O O . ASP B 1 69 ? -11.719 6.609 27.359 1 95.81 69 ASP B O 1
ATOM 5393 N N . ILE B 1 70 ? -11.375 5.742 25.359 1 96.19 70 ILE B N 1
ATOM 5394 C CA . ILE B 1 70 ? -10.445 6.785 24.938 1 96.19 70 ILE B CA 1
ATOM 5395 C C . ILE B 1 70 ? -11.211 8.047 24.562 1 96.19 70 ILE B C 1
ATOM 5397 O O . ILE B 1 70 ? -10.75 9.164 24.828 1 96.19 70 ILE B O 1
ATOM 5401 N N . ARG B 1 71 ? -12.375 7.938 24.047 1 95.38 71 ARG B N 1
ATOM 5402 C CA . ARG B 1 71 ? -13.18 9.039 23.531 1 95.38 71 ARG B CA 1
ATOM 5403 C C . ARG B 1 71 ? -13.742 9.891 24.656 1 95.38 71 ARG B C 1
ATOM 5405 O O . ARG B 1 71 ? -13.852 11.109 24.531 1 95.38 71 ARG B O 1
ATOM 5412 N N . GLU B 1 72 ? -14.039 9.352 25.766 1 94.06 72 GLU B N 1
ATOM 5413 C CA . GLU B 1 72 ? -14.773 10.023 26.828 1 94.06 72 GLU B CA 1
ATOM 5414 C C . GLU B 1 72 ? -13.977 11.211 27.375 1 94.06 72 GLU B C 1
ATOM 5416 O O . GLU B 1 72 ? -14.5 12.32 27.469 1 94.06 72 GLU B O 1
ATOM 5421 N N . PRO B 1 73 ? -12.75 10.961 27.734 1 93.75 73 PRO B N 1
ATOM 5422 C CA . PRO B 1 73 ? -11.992 12.117 28.219 1 93.75 73 PRO B CA 1
ATOM 5423 C C . PRO B 1 73 ? -11.828 13.211 27.172 1 93.75 73 PRO B C 1
ATOM 5425 O O . PRO B 1 73 ? -11.781 14.391 27.5 1 93.75 73 PRO B O 1
ATOM 5428 N N . LEU B 1 74 ? -11.727 12.891 25.969 1 93.56 74 LEU B N 1
ATOM 5429 C CA . LEU B 1 74 ? -11.586 13.859 24.891 1 93.56 74 LEU B CA 1
ATOM 5430 C C . LEU B 1 74 ? -12.867 14.664 24.703 1 93.56 74 LEU B C 1
ATOM 5432 O O . LEU B 1 74 ? -12.82 15.875 24.469 1 93.56 74 LEU B O 1
ATOM 5436 N N . LYS B 1 75 ? -13.938 13.93 24.781 1 93.88 75 LYS B N 1
ATOM 5437 C CA . LYS B 1 75 ? -15.242 14.578 24.734 1 93.88 75 LYS B CA 1
ATOM 5438 C C . LYS B 1 75 ? -15.391 15.609 25.859 1 93.88 75 LYS B C 1
ATOM 5440 O O . LYS B 1 75 ? -15.812 16.734 25.609 1 93.88 75 LYS B O 1
ATOM 5445 N N . ASP B 1 76 ? -14.992 15.25 26.984 1 93.56 76 ASP B N 1
ATOM 5446 C CA . ASP B 1 76 ? -15.086 16.141 28.141 1 93.56 76 ASP B CA 1
ATOM 5447 C C . ASP B 1 76 ? -14.18 17.359 27.953 1 93.56 76 ASP B C 1
ATOM 5449 O O . ASP B 1 76 ? -14.578 18.484 28.281 1 93.56 76 ASP B O 1
ATOM 5453 N N . ALA B 1 77 ? -13.031 17.141 27.5 1 92.94 77 ALA B N 1
ATOM 5454 C CA . ALA B 1 77 ? -12.094 18.234 27.297 1 92.94 77 ALA B CA 1
ATOM 5455 C C . ALA B 1 77 ? -12.625 19.234 26.266 1 92.94 77 ALA B C 1
ATOM 5457 O O . ALA B 1 77 ? -12.508 20.453 26.453 1 92.94 77 ALA B O 1
ATOM 5458 N N . SER B 1 78 ? -13.195 18.766 25.219 1 92.12 78 SER B N 1
ATOM 5459 C CA . SER B 1 78 ? -13.75 19.625 24.172 1 92.12 78 SER B CA 1
ATOM 5460 C C . SER B 1 78 ? -14.961 20.391 24.672 1 92.12 78 SER B C 1
ATOM 5462 O O . SER B 1 78 ? -15.141 21.578 24.344 1 92.12 78 SER B O 1
ATOM 5464 N N . ASN B 1 79 ? -15.758 19.719 25.438 1 92.81 79 ASN B N 1
ATOM 5465 C CA . ASN B 1 79 ? -16.953 20.375 25.969 1 92.81 79 ASN B CA 1
ATOM 5466 C C . ASN B 1 79 ? -16.594 21.391 27.047 1 92.81 79 ASN B C 1
ATOM 5468 O O . ASN B 1 79 ? -17.281 22.391 27.203 1 92.81 79 ASN B O 1
ATOM 5472 N N . ASN B 1 80 ? -15.516 21.156 27.703 1 91.75 80 ASN B N 1
ATOM 5473 C CA . ASN B 1 80 ? -15.094 22.062 28.781 1 91.75 80 ASN B CA 1
ATOM 5474 C C . ASN B 1 80 ? -14.359 23.281 28.219 1 91.75 80 ASN B C 1
ATOM 5476 O O . ASN B 1 80 ? -14.203 24.281 28.906 1 91.75 80 ASN B O 1
ATOM 5480 N N . ALA B 1 81 ? -13.891 23.203 27.047 1 92.75 81 ALA B N 1
ATOM 5481 C CA . ALA B 1 81 ? -13.234 24.344 26.438 1 92.75 81 ALA B CA 1
ATOM 5482 C C . ALA B 1 81 ? -14.219 25.5 26.219 1 92.75 81 ALA B C 1
ATOM 5484 O O . ALA B 1 81 ? -15.359 25.266 25.812 1 92.75 81 ALA B O 1
ATOM 5485 N N . ARG B 1 82 ? -13.859 26.672 26.547 1 92.56 82 ARG B N 1
ATOM 5486 C CA . ARG B 1 82 ? -14.742 27.812 26.422 1 92.56 82 ARG B CA 1
ATOM 5487 C C . ARG B 1 82 ? -14.914 28.234 24.969 1 92.56 82 ARG B C 1
ATOM 5489 O O . ARG B 1 82 ? -16 28.656 24.562 1 92.56 82 ARG B O 1
ATOM 5496 N N . VAL B 1 83 ? -13.789 28.125 24.234 1 95.94 83 VAL B N 1
ATOM 5497 C CA . VAL B 1 83 ? -13.797 28.438 22.812 1 95.94 83 VAL B CA 1
ATOM 5498 C C . VAL B 1 83 ? -12.883 27.484 22.062 1 95.94 83 VAL B C 1
ATOM 5500 O O . VAL B 1 83 ? -11.984 26.875 22.656 1 95.94 83 VAL B O 1
ATOM 5503 N N . PHE B 1 84 ? -13.172 27.219 20.844 1 96.75 84 PHE B N 1
ATOM 5504 C CA . PHE B 1 84 ? -12.266 26.422 20.031 1 96.75 84 PHE B CA 1
ATOM 5505 C C . PHE B 1 84 ? -12.438 26.734 18.547 1 96.75 84 PHE B C 1
ATOM 5507 O O . PHE B 1 84 ? -13.305 27.531 18.172 1 96.75 84 PHE B O 1
ATOM 5514 N N . SER B 1 85 ? -11.523 26.312 17.766 1 97.94 85 SER B N 1
ATOM 5515 C CA . SER B 1 85 ? -11.586 26.375 16.312 1 97.94 85 SER B CA 1
ATOM 5516 C C . SER B 1 85 ? -11.695 24.969 15.719 1 97.94 85 SER B C 1
ATOM 5518 O O . SER B 1 85 ? -11.344 23.984 16.359 1 97.94 85 SER B O 1
ATOM 5520 N N . VAL B 1 86 ? -12.242 24.906 14.5 1 97.62 86 VAL B N 1
ATOM 5521 C CA . VAL B 1 86 ? -12.391 23.641 13.805 1 97.62 86 VAL B CA 1
ATOM 5522 C C . VAL B 1 86 ? -11.477 23.609 12.578 1 97.62 86 VAL B C 1
ATOM 5524 O O . VAL B 1 86 ? -11.344 24.609 11.875 1 97.62 86 VAL B O 1
ATOM 5527 N N . ILE B 1 87 ? -10.766 22.531 12.422 1 97.75 87 ILE B N 1
ATOM 5528 C CA . ILE B 1 87 ? -9.922 22.297 11.258 1 97.75 87 ILE B CA 1
ATOM 5529 C C . ILE B 1 87 ? -10.438 21.078 10.492 1 97.75 87 ILE B C 1
ATOM 5531 O O . ILE B 1 87 ? -10.672 20.016 11.086 1 97.75 87 ILE B O 1
ATOM 5535 N N . TYR B 1 88 ? -10.68 21.203 9.227 1 97.12 88 TYR B N 1
ATOM 5536 C CA . TYR B 1 88 ? -11.281 20.109 8.469 1 97.12 88 TYR B CA 1
ATOM 5537 C C . TYR B 1 88 ? -10.664 20 7.078 1 97.12 88 TYR B C 1
ATOM 5539 O O . TYR B 1 88 ? -10.102 20.984 6.566 1 97.12 88 TYR B O 1
ATOM 5547 N N . ASP B 1 89 ? -10.625 18.875 6.543 1 94.94 89 ASP B N 1
ATOM 5548 C CA . ASP B 1 89 ? -10.141 18.562 5.199 1 94.94 89 ASP B CA 1
ATOM 5549 C C . ASP B 1 89 ? -10.836 17.312 4.641 1 94.94 89 ASP B C 1
ATOM 5551 O O . ASP B 1 89 ? -11.352 16.5 5.398 1 94.94 89 ASP B O 1
ATOM 5555 N N . GLY B 1 90 ? -10.93 17.281 3.33 1 92.62 90 GLY B N 1
ATOM 5556 C CA . GLY B 1 90 ? -11.602 16.156 2.686 1 92.62 90 GLY B CA 1
ATOM 5557 C C . GLY B 1 90 ? -10.672 15.336 1.813 1 92.62 90 GLY B C 1
ATOM 5558 O O . GLY B 1 90 ? -9.695 15.859 1.271 1 92.62 90 GLY B O 1
ATOM 5559 N N . ALA B 1 91 ? -10.953 14.047 1.776 1 91 91 ALA B N 1
ATOM 5560 C CA . ALA B 1 91 ? -10.211 13.148 0.888 1 91 91 ALA B CA 1
ATOM 5561 C C . ALA B 1 91 ? -11.062 11.945 0.503 1 91 91 ALA B C 1
ATOM 5563 O O . ALA B 1 91 ? -12.141 11.727 1.061 1 91 91 ALA B O 1
ATOM 5564 N N . THR B 1 92 ? -10.617 11.273 -0.535 1 89 92 THR B N 1
ATOM 5565 C CA . THR B 1 92 ? -11.234 10.008 -0.941 1 89 92 THR B CA 1
ATOM 5566 C C . THR B 1 92 ? -10.406 8.828 -0.458 1 89 92 THR B C 1
ATOM 5568 O O . THR B 1 92 ? -9.195 8.773 -0.685 1 89 92 THR B O 1
ATOM 5571 N N . ASP B 1 93 ? -11.047 7.945 0.161 1 85.88 93 ASP B N 1
ATOM 5572 C CA . ASP B 1 93 ? -10.289 6.832 0.723 1 85.88 93 ASP B CA 1
ATOM 5573 C C . ASP B 1 93 ? -10.18 5.684 -0.279 1 85.88 93 ASP B C 1
ATOM 5575 O O . ASP B 1 93 ? -10.57 5.824 -1.438 1 85.88 93 ASP B O 1
ATOM 5579 N N . ALA B 1 94 ? -9.609 4.578 0.155 1 85.19 94 ALA B N 1
ATOM 5580 C CA . ALA B 1 94 ? -9.273 3.453 -0.714 1 85.19 94 ALA B CA 1
ATOM 5581 C C . ALA B 1 94 ? -10.539 2.779 -1.247 1 85.19 94 ALA B C 1
ATOM 5583 O O . ALA B 1 94 ? -10.5 2.113 -2.285 1 85.19 94 ALA B O 1
ATOM 5584 N N . SER B 1 95 ? -11.648 2.904 -0.598 1 85.25 95 SER B N 1
ATOM 5585 C CA . SER B 1 95 ? -12.906 2.334 -1.059 1 85.25 95 SER B CA 1
ATOM 5586 C C . SER B 1 95 ? -13.672 3.316 -1.944 1 85.25 95 SER B C 1
ATOM 5588 O O . SER B 1 95 ? -14.844 3.107 -2.244 1 85.25 95 SER B O 1
ATOM 5590 N N . VAL B 1 96 ? -13.062 4.461 -2.248 1 87.44 96 VAL B N 1
ATOM 5591 C CA . VAL B 1 96 ? -13.633 5.488 -3.107 1 87.44 96 VAL B CA 1
ATOM 5592 C C . VAL B 1 96 ? -14.789 6.18 -2.389 1 87.44 96 VAL B C 1
ATOM 5594 O O . VAL B 1 96 ? -15.844 6.41 -2.979 1 87.44 96 VAL B O 1
ATOM 5597 N N . THR B 1 97 ? -14.586 6.367 -1.157 1 88.88 97 THR B N 1
ATOM 5598 C CA . THR B 1 97 ? -15.531 7.102 -0.326 1 88.88 97 THR B CA 1
ATOM 5599 C C . THR B 1 97 ? -14.977 8.469 0.052 1 88.88 97 THR B C 1
ATOM 5601 O O . THR B 1 97 ? -13.828 8.578 0.482 1 88.88 97 THR B O 1
ATOM 5604 N N . GLU B 1 98 ? -15.781 9.445 -0.154 1 91.38 98 GLU B N 1
ATOM 5605 C CA . GLU B 1 98 ? -15.375 10.789 0.261 1 91.38 98 GLU B CA 1
ATOM 5606 C C . GLU B 1 98 ? -15.602 10.992 1.756 1 91.38 98 GLU B C 1
ATOM 5608 O O . GLU B 1 98 ? -16.719 10.828 2.246 1 91.38 98 GLU B O 1
ATOM 5613 N N . VAL B 1 99 ? -14.547 11.336 2.4 1 94.06 99 VAL B N 1
ATOM 5614 C CA . VAL B 1 99 ? -14.641 11.516 3.844 1 94.06 99 VAL B CA 1
ATOM 5615 C C . VAL B 1 99 ? -14.062 12.875 4.238 1 94.06 99 VAL B C 1
ATOM 5617 O O . VAL B 1 99 ? -13.219 13.422 3.525 1 94.06 99 VAL B O 1
ATOM 5620 N N . GLU B 1 100 ? -14.609 13.414 5.324 1 95.5 100 GLU B N 1
ATOM 5621 C CA . GLU B 1 100 ? -14.094 14.625 5.953 1 95.5 100 GLU B CA 1
ATOM 5622 C C . GLU B 1 100 ? -13.484 14.328 7.32 1 95.5 100 GLU B C 1
ATOM 5624 O O . GLU B 1 100 ? -14.117 13.672 8.156 1 95.5 100 GLU B O 1
ATOM 5629 N N . ILE B 1 101 ? -12.258 14.75 7.453 1 97.38 101 ILE B N 1
ATOM 5630 C CA . ILE B 1 101 ? -11.617 14.617 8.75 1 97.38 101 ILE B CA 1
ATOM 5631 C C . ILE B 1 101 ? -11.711 15.93 9.516 1 97.38 101 ILE B C 1
ATOM 5633 O O . ILE B 1 101 ? -11.547 17.016 8.938 1 97.38 101 ILE B O 1
ATOM 5637 N N . VAL B 1 102 ? -12.086 15.875 10.773 1 97.81 102 VAL B N 1
ATOM 5638 C CA . VAL B 1 102 ? -12.352 17.078 11.547 1 97.81 102 VAL B CA 1
ATOM 5639 C C . VAL B 1 102 ? -11.516 17.062 12.828 1 97.81 102 VAL B C 1
ATOM 5641 O O . VAL B 1 102 ? -11.469 16.047 13.531 1 97.81 102 VAL B O 1
ATOM 5644 N N . TYR B 1 103 ? -10.805 18.141 13.109 1 98 103 TYR B N 1
ATOM 5645 C CA . TYR B 1 103 ? -10.078 18.391 14.352 1 98 103 TYR B CA 1
ATOM 5646 C C . TYR B 1 103 ? -10.633 19.609 15.078 1 98 103 TYR B C 1
ATOM 5648 O O . TYR B 1 103 ? -11.188 20.516 14.453 1 98 103 TYR B O 1
ATOM 5656 N N . CYS B 1 104 ? -10.5 19.578 16.359 1 96.88 104 CYS B N 1
ATOM 5657 C CA . CYS B 1 104 ? -10.797 20.734 17.203 1 96.88 104 CYS B CA 1
ATOM 5658 C C . CYS B 1 104 ? -9.531 21.281 17.859 1 96.88 104 CYS B C 1
ATOM 5660 O O . CYS B 1 104 ? -8.68 20.5 18.297 1 96.88 104 CYS B O 1
ATOM 5662 N N . ARG B 1 105 ? -9.414 22.562 17.812 1 97.56 105 ARG B N 1
ATOM 5663 C CA . ARG B 1 105 ? -8.266 23.219 18.406 1 97.56 105 ARG B CA 1
ATOM 5664 C C . ARG B 1 105 ? -8.68 24.047 19.625 1 97.56 105 ARG B C 1
ATOM 5666 O O . ARG B 1 105 ? -9.531 24.938 19.5 1 97.56 105 ARG B O 1
ATOM 5673 N N . TYR B 1 106 ? -8.203 23.797 20.797 1 96.69 106 TYR B N 1
ATOM 5674 C CA . TYR B 1 106 ? -8.469 24.578 22.016 1 96.69 106 TYR B CA 1
ATOM 5675 C C . TYR B 1 106 ? -7.215 24.703 22.859 1 96.69 106 TYR B C 1
ATOM 5677 O O . TYR B 1 106 ? -6.188 24.094 22.562 1 96.69 106 TYR B O 1
ATOM 5685 N N . VAL B 1 107 ? -7.223 25.562 23.812 1 95.31 107 VAL B N 1
ATOM 5686 C CA . VAL B 1 107 ? -6.055 25.828 24.641 1 95.31 107 VAL B CA 1
ATOM 5687 C C . VAL B 1 107 ? -6.055 24.875 25.844 1 95.31 107 VAL B C 1
ATOM 5689 O O . VAL B 1 107 ? -7.082 24.688 26.5 1 95.31 107 VAL B O 1
ATOM 5692 N N . ARG B 1 108 ? -4.996 24.156 25.969 1 91.44 108 ARG B N 1
ATOM 5693 C CA . ARG B 1 108 ? -4.742 23.344 27.156 1 91.44 108 ARG B CA 1
ATOM 5694 C C . ARG B 1 108 ? -3.395 23.688 27.781 1 91.44 108 ARG B C 1
ATOM 5696 O O . ARG B 1 108 ? -2.365 23.656 27.109 1 91.44 108 ARG B O 1
ATOM 5703 N N . ASP B 1 109 ? -3.346 24.094 29.016 1 88.38 109 ASP B N 1
ATOM 5704 C CA . ASP B 1 109 ? -2.131 24.453 29.75 1 88.38 109 ASP B CA 1
ATOM 5705 C C . ASP B 1 109 ? -1.391 25.594 29.062 1 88.38 109 ASP B C 1
ATOM 5707 O O . ASP B 1 109 ? -0.17 25.547 28.891 1 88.38 109 ASP B O 1
ATOM 5711 N N . GLY B 1 110 ? -2.141 26.453 28.5 1 89.25 110 GLY B N 1
ATOM 5712 C CA . GLY B 1 110 ? -1.592 27.688 27.938 1 89.25 110 GLY B CA 1
ATOM 5713 C C . GLY B 1 110 ? -1.123 27.531 26.5 1 89.25 110 GLY B C 1
ATOM 5714 O O . GLY B 1 110 ? -0.614 28.484 25.906 1 89.25 110 GLY B O 1
ATOM 5715 N N . LYS B 1 111 ? -1.261 26.375 25.938 1 92.19 111 LYS B N 1
ATOM 5716 C CA . LYS B 1 111 ? -0.844 26.172 24.547 1 92.19 111 LYS B CA 1
ATOM 5717 C C . LYS B 1 111 ? -1.984 25.594 23.719 1 92.19 111 LYS B C 1
ATOM 5719 O O . LYS B 1 111 ? -2.828 24.859 24.234 1 92.19 111 LYS B O 1
ATOM 5724 N N . PRO B 1 112 ? -1.992 26 22.484 1 95.5 112 PRO B N 1
ATOM 5725 C CA . PRO B 1 112 ? -3.029 25.406 21.641 1 95.5 112 PRO B CA 1
ATOM 5726 C C . PRO B 1 112 ? -2.777 23.938 21.344 1 95.5 112 PRO B C 1
ATOM 5728 O O . PRO B 1 112 ? -1.629 23.516 21.156 1 95.5 112 PRO B O 1
ATOM 5731 N N . LEU B 1 113 ? -3.781 23.172 21.344 1 96.06 113 LEU B N 1
ATOM 5732 C CA . LEU B 1 113 ? -3.725 21.734 21.078 1 96.06 113 LEU B CA 1
ATOM 5733 C C . LEU B 1 113 ? -4.777 21.328 20.062 1 96.06 113 LEU B C 1
ATOM 5735 O O . LEU B 1 113 ? -5.918 21.781 20.125 1 96.06 113 LEU B O 1
ATOM 5739 N N . ASN B 1 114 ? -4.34 20.562 19.062 1 97.06 114 ASN B N 1
ATOM 5740 C CA . ASN B 1 114 ? -5.273 19.969 18.109 1 97.06 114 ASN B CA 1
ATOM 5741 C C . ASN B 1 114 ? -5.766 18.609 18.578 1 97.06 114 ASN B C 1
ATOM 5743 O O . ASN B 1 114 ? -4.965 17.75 18.953 1 97.06 114 ASN B O 1
ATOM 5747 N N . CYS B 1 115 ? -7.035 18.422 18.594 1 96.88 115 CYS B N 1
ATOM 5748 C CA . CYS B 1 115 ? -7.633 17.156 19.016 1 96.88 115 CYS B CA 1
ATOM 5749 C C . CYS B 1 115 ? -8.445 16.531 17.891 1 96.88 115 CYS B C 1
ATOM 5751 O O . CYS B 1 115 ? -9.273 17.203 17.281 1 96.88 115 CYS B O 1
ATOM 5753 N N . PHE B 1 116 ? -8.203 15.305 17.703 1 97.56 116 PHE B N 1
ATOM 5754 C CA . PHE B 1 116 ? -8.961 14.586 16.688 1 97.56 116 PHE B CA 1
ATOM 5755 C C . PHE B 1 116 ? -10.414 14.406 17.125 1 97.56 116 PHE B C 1
ATOM 5757 O O . PHE B 1 116 ? -10.68 13.883 18.219 1 97.56 116 PHE B O 1
ATOM 5764 N N . VAL B 1 117 ? -11.336 14.797 16.234 1 97.06 117 VAL B N 1
ATOM 5765 C CA . VAL B 1 117 ? -12.75 14.758 16.625 1 97.06 117 VAL B CA 1
ATOM 5766 C C . VAL B 1 117 ? -13.422 13.539 15.984 1 97.06 117 VAL B C 1
ATOM 5768 O O . VAL B 1 117 ? -13.961 12.688 16.688 1 97.06 117 VAL B O 1
ATOM 5771 N N . ASN B 1 118 ? -13.375 13.531 14.625 1 97.12 118 ASN B N 1
ATOM 5772 C CA . ASN B 1 118 ? -14.094 12.477 13.93 1 97.12 118 ASN B CA 1
ATOM 5773 C C . ASN B 1 118 ? -13.727 12.422 12.453 1 97.12 118 ASN B C 1
ATOM 5775 O O . ASN B 1 118 ? -13.008 13.289 11.953 1 97.12 118 ASN B O 1
ATOM 5779 N N . LEU B 1 119 ? -14.047 11.352 11.859 1 96.69 119 LEU B N 1
ATOM 5780 C CA . LEU B 1 119 ? -14.031 11.117 10.422 1 96.69 119 LEU B CA 1
ATOM 5781 C C . LEU B 1 119 ? -15.422 10.766 9.906 1 96.69 119 LEU B C 1
ATOM 5783 O O . LEU B 1 119 ? -16.016 9.781 10.344 1 96.69 119 LEU B O 1
ATOM 5787 N N . HIS B 1 120 ? -15.898 11.578 9 1 94.62 120 HIS B N 1
ATOM 5788 C CA . HIS B 1 120 ? -17.281 11.383 8.586 1 94.62 120 HIS B CA 1
ATOM 5789 C C . HIS B 1 120 ? -17.406 11.375 7.066 1 94.62 120 HIS B C 1
ATOM 5791 O O . HIS B 1 120 ? -16.703 12.117 6.379 1 94.62 120 HIS B O 1
ATOM 5797 N N . GLU B 1 121 ? -18.312 10.586 6.582 1 92.69 121 GLU B N 1
ATOM 5798 C CA . GLU B 1 121 ? -18.594 10.516 5.148 1 92.69 121 GLU B CA 1
ATOM 5799 C C . GLU B 1 121 ? -19.359 11.742 4.672 1 92.69 121 GLU B C 1
ATOM 5801 O O . GLU B 1 121 ? -20.203 12.273 5.398 1 92.69 121 GLU B O 1
ATOM 5806 N N . VAL B 1 122 ? -18.969 12.156 3.479 1 90.88 122 VAL B N 1
ATOM 5807 C CA . VAL B 1 122 ? -19.656 13.289 2.865 1 90.88 122 VAL B CA 1
ATOM 5808 C C . VAL B 1 122 ? -20.781 12.781 1.965 1 90.88 122 VAL B C 1
ATOM 5810 O O . VAL B 1 122 ? -20.562 11.961 1.075 1 90.88 122 VAL B O 1
ATOM 5813 N N . GLU B 1 123 ? -21.969 13.195 2.195 1 82.75 123 GLU B N 1
ATOM 5814 C CA . GLU B 1 123 ? -23.109 12.758 1.401 1 82.75 123 GLU B CA 1
ATOM 5815 C C . GLU B 1 123 ? -23.109 13.406 0.023 1 82.75 123 GLU B C 1
ATOM 5817 O O . GLU B 1 123 ? -23.469 12.773 -0.972 1 82.75 123 GLU B O 1
ATOM 5822 N N . HIS B 1 124 ? -22.781 14.742 0.093 1 81.56 124 HIS B N 1
ATOM 5823 C CA . HIS B 1 124 ? -22.688 15.5 -1.149 1 81.56 124 HIS B CA 1
ATOM 5824 C C . HIS B 1 124 ? -21.422 16.344 -1.196 1 81.56 124 HIS B C 1
ATOM 5826 O O . HIS B 1 124 ? -21 16.891 -0.178 1 81.56 124 HIS B O 1
ATOM 5832 N N . ALA B 1 125 ? -20.875 16.469 -2.346 1 78.38 125 ALA B N 1
ATOM 5833 C CA . ALA B 1 125 ? -19.578 17.094 -2.482 1 78.38 125 ALA B CA 1
ATOM 5834 C C . ALA B 1 125 ? -19.688 18.609 -2.447 1 78.38 125 ALA B C 1
ATOM 5836 O O . ALA B 1 125 ? -18.688 19.312 -2.273 1 78.38 125 ALA B O 1
ATOM 5837 N N . HIS B 1 126 ? -20.906 19.125 -2.424 1 84.62 126 HIS B N 1
ATOM 5838 C CA . HIS B 1 126 ? -21.031 20.578 -2.393 1 84.62 126 HIS B CA 1
ATOM 5839 C C . HIS B 1 126 ? -20.906 21.109 -0.969 1 84.62 126 HIS B C 1
ATOM 5841 O O . HIS B 1 126 ? -20.844 20.344 -0.014 1 84.62 126 HIS B O 1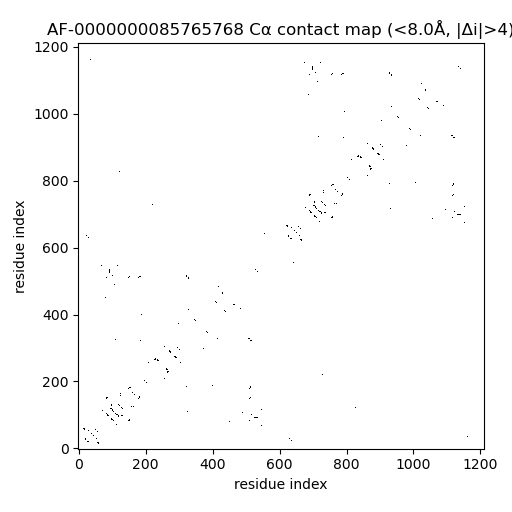
ATOM 5847 N N . ALA B 1 127 ? -20.922 22.375 -0.847 1 89.69 127 ALA B N 1
ATOM 5848 C CA . ALA B 1 127 ? -20.625 23.047 0.413 1 89.69 127 ALA B CA 1
ATOM 5849 C C . ALA B 1 127 ? -21.578 22.609 1.516 1 89.69 127 ALA B C 1
ATOM 5851 O O . ALA B 1 127 ? -21.172 22.422 2.664 1 89.69 127 ALA B O 1
ATOM 5852 N N . GLU B 1 128 ? -22.812 22.406 1.169 1 90.44 128 GLU B N 1
ATOM 5853 C CA . GLU B 1 128 ? -23.797 21.969 2.148 1 90.44 128 GLU B CA 1
ATOM 5854 C C . GLU B 1 128 ? -23.484 20.562 2.666 1 90.44 128 GLU B C 1
ATOM 5856 O O . GLU B 1 128 ? -23.656 20.281 3.855 1 90.44 128 GLU B O 1
ATOM 5861 N N . GLY B 1 129 ? -23.078 19.75 1.785 1 90.69 129 GLY B N 1
ATOM 5862 C CA . GLY B 1 129 ? -22.734 18.391 2.174 1 90.69 129 GLY B CA 1
ATOM 5863 C C . GLY B 1 129 ? -21.516 18.328 3.086 1 90.69 129 GLY B C 1
ATOM 5864 O O . GLY B 1 129 ? -21.516 17.578 4.066 1 90.69 129 GLY B O 1
ATOM 5865 N N . VAL B 1 130 ? -20.562 19.109 2.75 1 92.75 130 VAL B N 1
ATOM 5866 C CA . VAL B 1 130 ? -19.344 19.141 3.547 1 92.75 130 VAL B CA 1
ATOM 5867 C C . VAL B 1 130 ? -19.641 19.688 4.938 1 92.75 130 VAL B C 1
ATOM 5869 O O . VAL B 1 130 ? -19.203 19.141 5.945 1 92.75 130 VAL B O 1
ATOM 5872 N N . PHE B 1 131 ? -20.406 20.781 4.984 1 94.88 131 PHE B N 1
ATOM 5873 C CA . PHE B 1 131 ? -20.75 21.375 6.27 1 94.88 131 PHE B CA 1
ATOM 5874 C C . PHE B 1 131 ? -21.562 20.406 7.113 1 94.88 131 PHE B C 1
ATOM 5876 O O . PHE B 1 131 ? -21.359 20.312 8.328 1 94.88 131 PHE B O 1
ATOM 5883 N N . SER B 1 132 ? -22.5 19.703 6.453 1 94.44 132 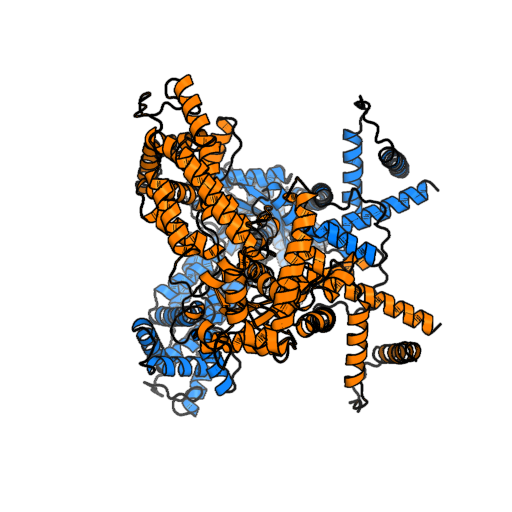SER B N 1
ATOM 5884 C CA . SER B 1 132 ? -23.297 18.703 7.164 1 94.44 132 SER B CA 1
ATOM 5885 C C . SER B 1 132 ? -22.422 17.594 7.734 1 94.44 132 SER B C 1
ATOM 5887 O O . SER B 1 132 ? -22.688 17.094 8.836 1 94.44 132 SER B O 1
ATOM 5889 N N . ALA B 1 133 ? -21.469 17.219 6.957 1 94.56 133 ALA B N 1
ATOM 5890 C CA . ALA B 1 133 ? -20.547 16.188 7.426 1 94.56 133 ALA B CA 1
ATOM 5891 C C . ALA B 1 133 ? -19.766 16.656 8.656 1 94.56 133 ALA B C 1
ATOM 5893 O O . ALA B 1 133 ? -19.547 15.891 9.586 1 94.56 133 ALA B O 1
ATOM 5894 N N . ILE B 1 134 ? -19.344 17.922 8.672 1 95.81 134 ILE B N 1
ATOM 5895 C CA . ILE B 1 134 ? -18.625 18.5 9.805 1 95.81 134 ILE B CA 1
ATOM 5896 C C . ILE B 1 134 ? -19.562 18.578 11.016 1 95.81 134 ILE B C 1
ATOM 5898 O O . ILE B 1 134 ? -19.156 18.219 12.125 1 95.81 134 ILE B O 1
ATOM 5902 N N . ASP B 1 135 ? -20.75 19.016 10.758 1 95.69 135 ASP B N 1
ATOM 5903 C CA . ASP B 1 135 ? -21.75 19.109 11.828 1 95.69 135 ASP B CA 1
ATOM 5904 C C . ASP B 1 135 ? -22.016 17.75 12.453 1 95.69 135 ASP B C 1
ATOM 5906 O O . ASP B 1 135 ? -22.047 17.609 13.68 1 95.69 135 ASP B O 1
ATOM 5910 N N . ASN B 1 136 ? -22.172 16.766 11.602 1 94.62 136 ASN B N 1
ATOM 5911 C CA . ASN B 1 136 ? -22.406 15.414 12.078 1 94.62 136 ASN B CA 1
ATOM 5912 C C . ASN B 1 136 ? -21.203 14.867 12.844 1 94.62 136 ASN B C 1
ATOM 5914 O O . ASN B 1 136 ? -21.375 14.141 13.828 1 94.62 136 ASN B O 1
ATOM 5918 N N . ALA B 1 137 ? -20.078 15.219 12.359 1 95.31 137 ALA B N 1
ATOM 5919 C CA . ALA B 1 137 ? -18.859 14.781 13.031 1 95.31 137 ALA B CA 1
ATOM 5920 C C . ALA B 1 137 ? -18.781 15.336 14.445 1 95.31 137 ALA B C 1
ATOM 5922 O O . ALA B 1 137 ? -18.438 14.617 15.391 1 95.31 137 ALA B O 1
ATOM 5923 N N . MET B 1 138 ? -19.094 16.609 14.617 1 95.81 138 MET B N 1
ATOM 5924 C CA . MET B 1 138 ? -19.047 17.281 15.914 1 95.81 138 MET B CA 1
ATOM 5925 C C . MET B 1 138 ? -20.125 16.734 16.844 1 95.81 138 MET B C 1
ATOM 5927 O O . MET B 1 138 ? -19.844 16.422 18.016 1 95.81 138 MET B O 1
ATOM 5931 N N . VAL B 1 139 ? -21.281 16.484 16.312 1 94.56 139 VAL B N 1
ATOM 5932 C CA . VAL B 1 139 ? -22.406 16.016 17.109 1 94.56 139 VAL B CA 1
ATOM 5933 C C . VAL B 1 139 ? -22.188 14.562 17.531 1 94.56 139 VAL B C 1
ATOM 5935 O O . VAL B 1 139 ? -22.422 14.203 18.672 1 94.56 139 VAL B O 1
ATOM 5938 N N . SER B 1 140 ? -21.719 13.781 16.594 1 92.44 140 SER B N 1
ATOM 5939 C CA . SER B 1 140 ? -21.484 12.375 16.891 1 92.44 140 SER B CA 1
ATOM 5940 C C . SER B 1 140 ? -20.375 12.195 17.922 1 92.44 140 SER B C 1
ATOM 5942 O O . SER B 1 140 ? -20.344 11.203 18.641 1 92.44 140 SER B O 1
ATOM 5944 N N . ALA B 1 141 ? -19.5 13.156 17.984 1 92.56 141 ALA B N 1
ATOM 5945 C CA . ALA B 1 141 ? -18.422 13.109 18.969 1 92.56 141 ALA B CA 1
ATOM 5946 C C . ALA B 1 141 ? -18.891 13.578 20.344 1 92.56 141 ALA B C 1
ATOM 5948 O O . ALA B 1 141 ? -18.156 13.5 21.312 1 92.56 141 ALA B O 1
ATOM 5949 N N . GLY B 1 142 ? -20.094 14.047 20.422 1 91.31 142 GLY B N 1
ATOM 5950 C CA . GLY B 1 142 ? -20.672 14.469 21.688 1 91.31 142 GLY B CA 1
ATOM 5951 C C . GLY B 1 142 ? -20.438 15.938 22 1 91.31 142 GLY B C 1
ATOM 5952 O O . GLY B 1 142 ? -20.547 16.359 23.141 1 91.31 142 GLY B O 1
ATOM 5953 N N . ILE B 1 143 ? -19.922 16.688 21.141 1 92.38 143 ILE B N 1
ATOM 5954 C CA . ILE B 1 143 ? -19.688 18.109 21.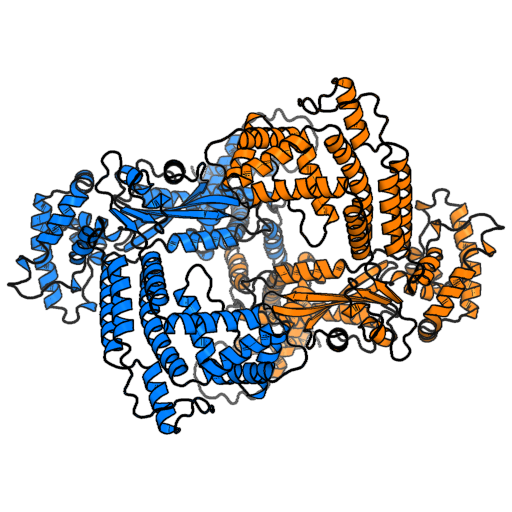328 1 92.38 143 ILE B CA 1
ATOM 5955 C C . ILE B 1 143 ? -20.938 18.891 20.938 1 92.38 143 ILE B C 1
ATOM 5957 O O . ILE B 1 143 ? -21.047 19.344 19.797 1 92.38 143 ILE B O 1
ATOM 5961 N N . GLU B 1 144 ? -21.656 19 22.031 1 82.19 144 GLU B N 1
ATOM 5962 C CA . GLU B 1 144 ? -22.922 19.688 21.812 1 82.19 144 GLU B CA 1
ATOM 5963 C C . GLU B 1 144 ? -22.734 21.188 21.719 1 82.19 144 GLU B C 1
ATOM 5965 O O . GLU B 1 144 ? -21.797 21.734 22.297 1 82.19 144 GLU B O 1
ATOM 5970 N N . ASN B 1 145 ? -23.328 22 20.891 1 88 145 ASN B N 1
ATOM 5971 C CA . ASN B 1 145 ? -23.344 23.453 20.75 1 88 145 ASN B CA 1
ATOM 5972 C C . ASN B 1 145 ? -21.984 23.969 20.266 1 88 145 ASN B C 1
ATOM 5974 O O . ASN B 1 145 ? -21.5 25 20.734 1 88 145 ASN B O 1
ATOM 5978 N N . TRP B 1 146 ? -21.312 23.203 19.5 1 94.5 146 TRP B N 1
ATOM 5979 C CA . TRP B 1 146 ? -19.969 23.547 19.031 1 94.5 146 TRP B CA 1
ATOM 5980 C C . TRP B 1 146 ? -20 24.844 18.234 1 94.5 146 TRP B C 1
ATOM 5982 O O . TRP B 1 146 ? -19.031 25.594 18.219 1 94.5 146 TRP B O 1
ATOM 5992 N N . LYS B 1 147 ? -21.156 25.188 17.672 1 94.5 147 LYS B N 1
ATOM 5993 C CA . LYS B 1 147 ? -21.281 26.391 16.844 1 94.5 147 LYS B CA 1
ATOM 5994 C C . LYS B 1 147 ? -21.188 27.656 17.688 1 94.5 147 LYS B C 1
ATOM 5996 O O . LYS B 1 147 ? -20.672 28.672 17.234 1 94.5 147 LYS B O 1
ATOM 6001 N N . GLU B 1 148 ? -21.578 27.594 18.875 1 92.81 148 GLU B N 1
ATOM 6002 C CA . GLU B 1 148 ? -21.547 28.75 19.766 1 92.81 148 GLU B CA 1
ATOM 6003 C C . GLU B 1 148 ? -20.141 29.047 20.25 1 92.81 148 GLU B C 1
ATOM 6005 O O . GLU B 1 148 ? -19.797 30.203 20.516 1 92.81 148 GLU B O 1
ATOM 6010 N N . LYS B 1 149 ? -19.359 28.047 20.359 1 94.88 149 LYS B N 1
ATOM 6011 C CA . LYS B 1 149 ? -18 28.188 20.875 1 94.88 149 LYS B CA 1
ATOM 6012 C C . LYS B 1 149 ? -17 28.438 19.766 1 94.88 149 LYS B C 1
ATOM 6014 O O . LYS B 1 149 ? -15.828 28.719 20.016 1 94.88 149 LYS B O 1
ATOM 6019 N N . LEU B 1 150 ? -17.453 28.391 18.562 1 97.25 150 LEU B N 1
ATOM 6020 C CA . LEU B 1 150 ? -16.578 28.422 17.391 1 97.25 150 LEU B CA 1
ATOM 6021 C C . LEU B 1 150 ? -16.016 29.828 17.188 1 97.25 150 LEU B C 1
ATOM 6023 O O . LEU B 1 150 ? -16.766 30.812 17.141 1 97.25 150 LEU B O 1
ATOM 6027 N N . VAL B 1 151 ? -14.711 29.953 17.016 1 97.69 151 VAL B N 1
ATOM 6028 C CA . VAL B 1 151 ? -14.117 31.266 16.797 1 97.69 151 VAL B CA 1
ATOM 6029 C C . VAL B 1 151 ? -13.297 31.266 15.508 1 97.69 151 VAL B C 1
ATOM 6031 O O . VAL B 1 151 ? -12.977 32.312 14.969 1 97.69 151 VAL B O 1
ATOM 6034 N N . GLY B 1 152 ? -12.945 30.125 15.07 1 97.5 152 GLY B N 1
ATOM 6035 C CA . GLY B 1 152 ? -12.172 30.031 13.844 1 97.5 152 GLY B CA 1
ATOM 6036 C C . GLY B 1 152 ? -12.422 28.734 13.086 1 97.5 152 GLY B C 1
ATOM 6037 O O . GLY B 1 152 ? -12.812 27.734 13.672 1 97.5 152 GLY B O 1
ATOM 6038 N N . ALA B 1 153 ? -12.219 28.703 11.773 1 96.94 153 ALA B N 1
ATOM 6039 C CA . ALA B 1 153 ? -12.328 27.531 10.891 1 96.94 153 ALA B CA 1
ATOM 6040 C C . ALA B 1 153 ? -11.18 27.5 9.883 1 96.94 153 ALA B C 1
ATOM 6042 O O . ALA B 1 153 ? -10.906 28.5 9.211 1 96.94 153 ALA B O 1
ATOM 6043 N N . GLY B 1 154 ? -10.445 26.406 9.922 1 95.94 154 GLY B N 1
ATOM 6044 C CA . GLY B 1 154 ? -9.297 26.281 9.031 1 95.94 154 GLY B CA 1
ATOM 6045 C C . GLY B 1 154 ? -9.445 25.156 8.023 1 95.94 154 GLY B C 1
ATOM 6046 O O . GLY B 1 154 ? -9.969 24.094 8.352 1 95.94 154 GLY B O 1
ATOM 6047 N N . SER B 1 155 ? -9.008 25.344 6.711 1 94.5 155 SER B N 1
ATOM 6048 C CA . SER B 1 155 ? -9.055 24.344 5.652 1 94.5 155 SER B CA 1
ATOM 6049 C C . SER B 1 155 ? -8.008 24.609 4.582 1 94.5 155 SER B C 1
ATOM 6051 O O . SER B 1 155 ? -7.238 25.578 4.688 1 94.5 155 SER B O 1
ATOM 6053 N N . ASP B 1 156 ? -7.785 23.719 3.488 1 86.5 156 ASP B N 1
ATOM 6054 C CA . ASP B 1 156 ? -6.754 23.812 2.461 1 86.5 156 ASP B CA 1
ATOM 6055 C C . ASP B 1 156 ? -7.121 24.844 1.4 1 86.5 156 ASP B C 1
ATOM 6057 O O . ASP B 1 156 ? -6.352 25.094 0.472 1 86.5 156 ASP B O 1
ATOM 6061 N N . GLY B 1 157 ? -8.312 25.5 1.41 1 79 157 GLY B N 1
ATOM 6062 C CA . GLY B 1 157 ? -8.625 26.594 0.5 1 79 157 GLY B CA 1
ATOM 6063 C C . GLY B 1 157 ? -9.43 26.141 -0.709 1 79 157 GLY B C 1
ATOM 6064 O O . GLY B 1 157 ? -9.711 26.953 -1.604 1 79 157 GLY B O 1
ATOM 6065 N N . ALA B 1 158 ? -9.656 24.844 -0.844 1 78.62 158 ALA B N 1
ATOM 6066 C CA . ALA B 1 158 ? -10.508 24.406 -1.944 1 78.62 158 ALA B CA 1
ATOM 6067 C C . ALA B 1 158 ? -11.742 25.297 -2.074 1 78.62 158 ALA B C 1
ATOM 6069 O O . ALA B 1 158 ? -12.234 25.844 -1.081 1 78.62 158 ALA B O 1
ATOM 6070 N N . LYS B 1 159 ? -12.188 25.516 -3.236 1 75.06 159 LYS B N 1
ATOM 6071 C CA . LYS B 1 159 ? -13.297 26.422 -3.531 1 75.06 159 LYS B CA 1
ATOM 6072 C C . LYS B 1 159 ? -14.523 26.078 -2.693 1 75.06 159 LYS B C 1
ATOM 6074 O O . LYS B 1 159 ? -15.211 26.984 -2.199 1 75.06 159 LYS B O 1
ATOM 6079 N N . VAL B 1 160 ? -14.742 24.875 -2.475 1 79.94 160 VAL B N 1
ATOM 6080 C CA . VAL B 1 160 ? -15.906 24.438 -1.713 1 79.94 160 VAL B CA 1
ATOM 6081 C C . VAL B 1 160 ? -15.789 24.906 -0.266 1 79.94 160 VAL B C 1
ATOM 6083 O O . VAL B 1 160 ? -16.797 25.219 0.375 1 79.94 160 VAL B O 1
ATOM 6086 N N . ASN B 1 161 ? -14.602 25.031 0.178 1 81.62 161 ASN B N 1
ATOM 6087 C CA . ASN B 1 161 ? -14.359 25.344 1.581 1 81.62 161 ASN B CA 1
ATOM 6088 C C . ASN B 1 161 ? -14.32 26.844 1.814 1 81.62 161 ASN B C 1
ATOM 6090 O O . ASN B 1 161 ? -14.812 27.344 2.83 1 81.62 161 ASN B O 1
ATOM 6094 N N . VAL B 1 162 ? -13.734 27.625 0.831 1 79.12 162 VAL B N 1
ATOM 6095 C CA . VAL B 1 162 ? -13.461 29.031 1.157 1 79.12 162 VAL B CA 1
ATOM 6096 C C . VAL B 1 162 ? -14.086 29.938 0.106 1 79.12 162 VAL B C 1
ATOM 6098 O O . VAL B 1 162 ? -13.961 31.156 0.18 1 79.12 162 VAL B O 1
ATOM 6101 N N . GLY B 1 163 ? -14.922 29.453 -0.763 1 76.88 163 GLY B N 1
ATOM 6102 C CA . GLY B 1 163 ? -15.547 30.266 -1.789 1 76.88 163 GLY B CA 1
ATOM 6103 C C . GLY B 1 163 ? -16.438 31.359 -1.223 1 76.88 163 GLY B C 1
ATOM 6104 O O . GLY B 1 163 ? -16.922 31.25 -0.092 1 76.88 163 GLY B O 1
ATOM 6105 N N . ILE B 1 164 ? -16.641 32.375 -1.906 1 73.94 164 ILE B N 1
ATOM 6106 C CA . ILE B 1 164 ? -17.344 33.562 -1.457 1 73.94 164 ILE B CA 1
ATOM 6107 C C . ILE B 1 164 ? -18.844 33.25 -1.361 1 73.94 164 ILE B C 1
ATOM 6109 O O . ILE B 1 164 ? -19.516 33.75 -0.452 1 73.94 164 ILE B O 1
ATOM 6113 N N . ASN B 1 165 ? -19.203 32.406 -2.316 1 79.19 165 ASN B N 1
ATOM 6114 C CA . ASN B 1 165 ? -20.641 32.125 -2.32 1 79.19 165 ASN B CA 1
ATOM 6115 C C . ASN B 1 165 ? -20.938 30.688 -1.937 1 79.19 165 ASN B C 1
ATOM 6117 O O . ASN B 1 165 ? -20.391 29.75 -2.527 1 79.19 165 ASN B O 1
ATOM 6121 N N . ASN B 1 166 ? -21.703 30.531 -0.975 1 82.12 166 ASN B N 1
ATOM 6122 C CA . ASN B 1 166 ? -22.25 29.234 -0.605 1 82.12 166 ASN B CA 1
ATOM 6123 C C . ASN B 1 166 ? -21.141 28.203 -0.331 1 82.12 166 ASN B C 1
ATOM 6125 O O . ASN B 1 166 ? -21.141 27.125 -0.907 1 82.12 166 ASN B O 1
ATOM 6129 N N . SER B 1 167 ? -20.172 28.656 0.363 1 87.56 167 SER B N 1
ATOM 6130 C CA . SER B 1 167 ? -19.062 27.781 0.745 1 87.56 167 SER B CA 1
ATOM 6131 C C . SER B 1 167 ? -19.234 27.281 2.178 1 87.56 167 SER B C 1
ATOM 6133 O O . SER B 1 167 ? -20.141 27.703 2.885 1 87.56 167 SER B O 1
ATOM 6135 N N . VAL B 1 168 ? -18.438 26.406 2.525 1 90.69 168 VAL B N 1
ATOM 6136 C CA . VAL B 1 168 ? -18.438 25.922 3.9 1 90.69 168 VAL B CA 1
ATOM 6137 C C . VAL B 1 168 ? -18.125 27.062 4.855 1 90.69 168 VAL B C 1
ATOM 6139 O O . VAL B 1 168 ? -18.719 27.156 5.934 1 90.69 168 VAL B O 1
ATOM 6142 N N . ALA B 1 169 ? -17.25 27.953 4.43 1 90.81 169 ALA B N 1
ATOM 6143 C CA . ALA B 1 169 ? -16.875 29.141 5.215 1 90.81 169 ALA B CA 1
ATOM 6144 C C . ALA B 1 169 ? -18.094 30.016 5.488 1 90.81 169 ALA B C 1
ATOM 6146 O O . ALA B 1 169 ? -18.297 30.484 6.617 1 90.81 169 ALA B O 1
ATOM 6147 N N . THR B 1 170 ? -18.891 30.25 4.465 1 91.75 170 THR B N 1
ATOM 6148 C CA . THR B 1 170 ? -20.078 31.094 4.633 1 91.75 170 THR B CA 1
ATOM 6149 C C . THR B 1 170 ? -21.062 30.453 5.605 1 91.75 170 THR B C 1
ATOM 6151 O O . THR B 1 170 ? -21.75 31.156 6.352 1 91.75 170 THR B O 1
ATOM 6154 N N . ARG B 1 171 ? -21.062 29.188 5.586 1 92.94 171 ARG B N 1
ATOM 6155 C CA . ARG B 1 171 ? -21.953 28.484 6.496 1 92.94 171 ARG B CA 1
ATOM 6156 C C . ARG B 1 171 ? -21.406 28.5 7.918 1 92.94 171 ARG B C 1
ATOM 6158 O O . ARG B 1 171 ? -22.172 28.531 8.883 1 92.94 171 ARG B O 1
ATOM 6165 N N . MET B 1 172 ? -20.141 28.453 8.055 1 94.31 172 MET B N 1
ATOM 6166 C CA . MET B 1 172 ? -19.5 28.562 9.367 1 94.31 172 MET B CA 1
ATOM 6167 C C . MET B 1 172 ? -19.781 29.938 9.984 1 94.31 172 MET B C 1
ATOM 6169 O O . MET B 1 172 ? -19.922 30.047 11.203 1 94.31 172 MET B O 1
ATOM 6173 N N . GLN B 1 173 ? -19.844 30.953 9.164 1 93.88 173 GLN B N 1
ATOM 6174 C CA . GLN B 1 173 ? -20.062 32.312 9.609 1 93.88 173 GLN B CA 1
ATOM 6175 C C . GLN B 1 173 ? -21.562 32.656 9.617 1 93.88 173 GLN B C 1
ATOM 6177 O O . GLN B 1 173 ? -21.953 33.75 10.039 1 93.88 173 GLN B O 1
ATOM 6182 N N . GLY B 1 174 ? -22.359 31.719 9.164 1 90.81 174 GLY B N 1
ATOM 6183 C CA . GLY B 1 174 ? -23.781 31.953 9.062 1 90.81 174 GLY B CA 1
ATOM 6184 C C . GLY B 1 174 ? -24.484 31.938 10.406 1 90.81 174 GLY B C 1
ATOM 6185 O O . GLY B 1 174 ? -23.922 31.5 11.406 1 90.81 174 GLY B O 1
ATOM 6186 N N . ASP B 1 175 ? -25.688 32.469 10.438 1 90.62 175 ASP B N 1
ATOM 6187 C CA . ASP B 1 175 ? -26.578 32.406 11.594 1 90.62 175 ASP B CA 1
ATOM 6188 C C . ASP B 1 175 ? -26 33.188 12.781 1 90.62 175 ASP B C 1
ATOM 6190 O O . ASP B 1 175 ? -25.938 32.656 13.891 1 90.62 175 ASP B O 1
ATOM 6194 N N . GLY B 1 176 ? -25.375 34.312 12.531 1 89.69 176 GLY B N 1
ATOM 6195 C CA . GLY B 1 176 ? -24.922 35.219 13.594 1 89.69 176 GLY B CA 1
ATOM 6196 C C . GLY B 1 176 ? -23.5 34.938 14.016 1 89.69 176 GLY B C 1
ATOM 6197 O O . GLY B 1 176 ? -23.047 35.438 15.047 1 89.69 176 GLY B O 1
ATOM 6198 N N . ARG B 1 177 ? -22.812 34.188 13.25 1 94.69 177 ARG B N 1
ATOM 6199 C CA . ARG B 1 177 ? -21.438 33.844 13.617 1 94.69 177 ARG B CA 1
ATOM 6200 C C . ARG B 1 177 ? -20.438 34.562 12.695 1 94.69 177 ARG B C 1
ATOM 6202 O O . ARG B 1 177 ? -19.5 33.906 12.203 1 94.69 177 ARG B O 1
ATOM 6209 N N . GLU B 1 178 ? -20.609 35.781 12.469 1 93.75 178 GLU B N 1
ATOM 6210 C CA . GLU B 1 178 ? -19.734 36.531 11.594 1 93.75 178 GLU B CA 1
ATOM 6211 C C . GLU B 1 178 ? -18.359 36.719 12.227 1 93.75 178 GLU B C 1
ATOM 6213 O O . GLU B 1 178 ? -17.375 37.031 11.531 1 93.75 178 GLU B O 1
ATOM 6218 N N . HIS B 1 179 ? -18.328 36.469 13.57 1 95.75 179 HIS B N 1
ATOM 6219 C CA . HIS B 1 179 ? -17.078 36.625 14.289 1 95.75 179 HIS B CA 1
ATOM 6220 C C . HIS B 1 179 ? -16.094 35.5 13.961 1 95.75 179 HIS B C 1
ATOM 6222 O O . HIS B 1 179 ? -14.898 35.625 14.25 1 95.75 179 HIS B O 1
ATOM 6228 N N . VAL B 1 180 ? -16.562 34.406 13.359 1 96.94 180 VAL B N 1
ATOM 6229 C CA . VAL B 1 180 ? -15.727 33.281 13.047 1 96.94 180 VAL B CA 1
ATOM 6230 C C . VAL B 1 180 ? -14.703 33.656 11.977 1 96.94 180 VAL B C 1
ATOM 6232 O O . VAL B 1 180 ? -15.07 34.156 10.914 1 96.94 180 VAL B O 1
ATOM 6235 N N . VAL B 1 181 ? -13.438 33.438 12.297 1 96.5 181 VAL B N 1
ATOM 6236 C CA . VAL B 1 181 ? -12.367 33.781 11.375 1 96.5 181 VAL B CA 1
ATOM 6237 C C . VAL B 1 181 ? -12.062 32.594 10.469 1 96.5 181 VAL B C 1
ATOM 6239 O O . VAL B 1 181 ? -11.742 31.5 10.945 1 96.5 181 VAL B O 1
ATOM 6242 N N . ILE B 1 182 ? -12.195 32.781 9.156 1 95 182 ILE B N 1
ATOM 6243 C CA . ILE B 1 182 ? -11.898 31.734 8.18 1 95 182 ILE B CA 1
ATOM 6244 C C . ILE B 1 182 ? -10.422 31.812 7.777 1 95 182 ILE B C 1
ATOM 6246 O O . ILE B 1 182 ? -9.969 32.844 7.273 1 95 182 ILE B O 1
ATOM 6250 N N . VAL B 1 183 ? -9.75 30.75 8.016 1 94.5 183 VAL B N 1
ATOM 6251 C CA . VAL B 1 183 ? -8.32 30.766 7.746 1 94.5 183 VAL B CA 1
ATOM 6252 C C . VAL B 1 183 ? -7.98 29.75 6.656 1 94.5 183 VAL B C 1
ATOM 6254 O O . VAL B 1 183 ? -8.289 28.562 6.785 1 94.5 183 VAL B O 1
ATOM 6257 N N . HIS B 1 184 ? -7.445 30.234 5.613 1 93.5 184 HIS B N 1
ATOM 6258 C CA . HIS B 1 184 ? -6.84 29.359 4.609 1 93.5 184 HIS B CA 1
ATOM 6259 C C . HIS B 1 184 ? -5.453 28.906 5.047 1 93.5 184 HIS B C 1
ATOM 6261 O O . HIS B 1 184 ? -4.574 29.719 5.32 1 93.5 184 HIS B O 1
ATOM 6267 N N . CYS B 1 185 ? -5.27 27.625 5.094 1 94.19 185 CYS B N 1
ATOM 6268 C CA . CYS B 1 185 ? -4.047 27.031 5.613 1 94.19 185 CYS B CA 1
ATOM 6269 C C . CYS B 1 185 ? -2.812 27.703 5.023 1 94.19 185 CYS B C 1
ATOM 6271 O O . CYS B 1 185 ? -2.621 27.688 3.805 1 94.19 185 CYS B O 1
ATOM 6273 N N . VAL B 1 186 ? -1.981 28.203 5.852 1 95.19 186 VAL B N 1
ATOM 6274 C CA . VAL B 1 186 ? -0.83 28.984 5.43 1 95.19 186 VAL B CA 1
ATOM 6275 C C . VAL B 1 186 ? 0.172 28.094 4.703 1 95.19 186 VAL B C 1
ATOM 6277 O O . VAL B 1 186 ? 0.858 28.547 3.781 1 95.19 186 VAL B O 1
ATOM 6280 N N . ALA B 1 187 ? 0.273 26.859 5.16 1 92.25 187 ALA B N 1
ATOM 6281 C CA . ALA B 1 187 ? 1.186 25.938 4.496 1 92.25 187 ALA B CA 1
ATOM 6282 C C . ALA B 1 187 ? 0.801 25.75 3.031 1 92.25 187 ALA B C 1
ATOM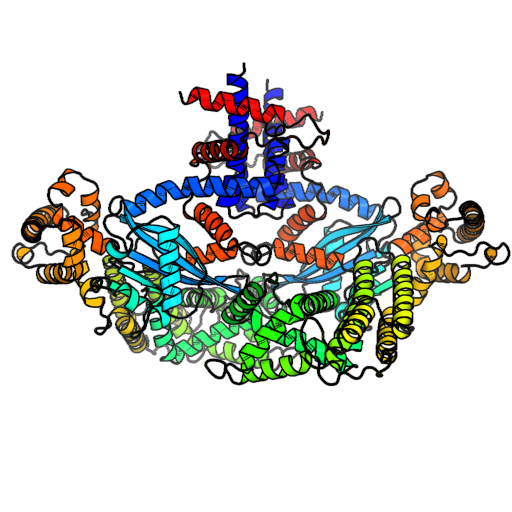 6284 O O . ALA B 1 187 ? 1.669 25.719 2.154 1 92.25 187 ALA B O 1
ATOM 6285 N N . HIS B 1 188 ? -0.442 25.641 2.764 1 91.19 188 HIS B N 1
ATOM 6286 C CA . HIS B 1 188 ? -0.932 25.484 1.397 1 91.19 188 HIS B CA 1
ATOM 6287 C C . HIS B 1 188 ? -0.714 26.766 0.596 1 91.19 188 HIS B C 1
ATOM 6289 O O . HIS B 1 188 ? -0.359 26.719 -0.584 1 91.19 188 HIS B O 1
ATOM 6295 N N . ARG B 1 189 ? -0.976 27.844 1.203 1 92.94 189 ARG B N 1
ATOM 6296 C CA . ARG B 1 189 ? -0.822 29.125 0.534 1 92.94 189 ARG B CA 1
ATOM 6297 C C . ARG B 1 189 ? 0.631 29.375 0.141 1 92.94 189 ARG B C 1
ATOM 6299 O O . ARG B 1 189 ? 0.907 29.953 -0.916 1 92.94 189 ARG B O 1
ATOM 6306 N N . LEU B 1 190 ? 1.491 28.984 1.043 1 94.12 190 LEU B N 1
ATOM 6307 C CA . LEU B 1 190 ? 2.91 29.125 0.737 1 94.12 190 LEU B CA 1
ATOM 6308 C C . LEU B 1 190 ? 3.285 28.297 -0.493 1 94.12 190 LEU B C 1
ATOM 6310 O O . LEU B 1 190 ? 4.016 28.781 -1.364 1 94.12 190 LEU B O 1
ATOM 6314 N N . GLU B 1 191 ? 2.824 27.141 -0.562 1 91.38 191 GLU B N 1
ATOM 6315 C CA . GLU B 1 191 ? 3.105 26.281 -1.704 1 91.38 191 GLU B CA 1
ATOM 6316 C C . GLU B 1 191 ? 2.602 26.891 -3.004 1 91.38 191 GLU B C 1
ATOM 6318 O O . GLU B 1 191 ? 3.303 26.875 -4.02 1 91.38 191 GLU B O 1
ATOM 6323 N N . LEU B 1 192 ? 1.438 27.422 -2.975 1 90.5 192 LEU B N 1
ATOM 6324 C CA . LEU B 1 192 ? 0.856 28.062 -4.152 1 90.5 192 LEU B CA 1
ATOM 6325 C C . LEU B 1 192 ? 1.667 29.281 -4.562 1 90.5 192 LEU B C 1
ATOM 6327 O O . LEU B 1 192 ? 1.821 29.562 -5.758 1 90.5 192 LEU B O 1
ATOM 6331 N N . ALA B 1 193 ? 2.168 29.984 -3.588 1 93.88 193 ALA B N 1
ATOM 6332 C CA . ALA B 1 193 ? 2.994 31.156 -3.867 1 93.88 193 ALA B CA 1
ATOM 6333 C C . ALA B 1 193 ? 4.266 30.766 -4.613 1 93.88 193 ALA B C 1
ATOM 6335 O O . ALA B 1 193 ? 4.629 31.391 -5.609 1 93.88 193 ALA B O 1
ATOM 6336 N N . ILE B 1 194 ? 4.855 29.734 -4.156 1 92.38 194 ILE B N 1
ATOM 6337 C CA . ILE B 1 194 ? 6.117 29.297 -4.742 1 92.38 194 ILE B CA 1
ATOM 6338 C C . ILE B 1 194 ? 5.875 28.75 -6.148 1 92.38 194 ILE B C 1
ATOM 6340 O O . ILE B 1 194 ? 6.672 28.984 -7.059 1 92.38 194 ILE B O 1
ATOM 6344 N N . LEU B 1 195 ? 4.801 28.062 -6.27 1 88.75 195 LEU B N 1
ATOM 6345 C CA . LEU B 1 195 ? 4.441 27.578 -7.602 1 88.75 195 LEU B CA 1
ATOM 6346 C C . LEU B 1 195 ? 4.234 28.734 -8.562 1 88.75 195 LEU B C 1
ATOM 6348 O O . LEU B 1 195 ? 4.625 28.656 -9.734 1 88.75 195 LEU B O 1
ATOM 6352 N N . GLY B 1 196 ? 3.627 29.797 -8.086 1 90.81 196 GLY B N 1
ATOM 6353 C CA . GLY B 1 196 ? 3.467 30.984 -8.898 1 90.81 196 GLY B CA 1
ATOM 6354 C C . GLY B 1 196 ? 4.789 31.625 -9.281 1 90.81 196 GLY B C 1
ATOM 6355 O O . GLY B 1 196 ? 4.969 32.031 -10.43 1 90.81 196 GLY B O 1
ATOM 6356 N N . ALA B 1 197 ? 5.672 31.656 -8.352 1 92.5 197 ALA B N 1
ATOM 6357 C CA . ALA B 1 197 ? 6.984 32.25 -8.609 1 92.5 197 ALA B CA 1
ATOM 6358 C C . ALA B 1 197 ? 7.762 31.422 -9.633 1 92.5 197 ALA B C 1
ATOM 6360 O O . ALA B 1 197 ? 8.438 31.984 -10.5 1 92.5 197 ALA B O 1
ATOM 6361 N N . ILE B 1 198 ? 7.668 30.156 -9.562 1 88.5 198 ILE B N 1
ATOM 6362 C CA . ILE B 1 198 ? 8.375 29.25 -10.461 1 88.5 198 ILE B CA 1
ATOM 6363 C C . ILE B 1 198 ? 7.828 29.406 -11.883 1 88.5 198 ILE B C 1
ATOM 6365 O O . ILE B 1 198 ? 8.594 29.438 -12.852 1 88.5 198 ILE B O 1
ATOM 6369 N N . LYS B 1 199 ? 6.582 29.562 -12.023 1 89.81 199 LYS B N 1
ATOM 6370 C CA . LYS B 1 199 ? 5.938 29.656 -13.336 1 89.81 199 LYS B CA 1
ATOM 6371 C C . LYS B 1 199 ? 6.332 30.953 -14.039 1 89.81 199 LYS B C 1
ATOM 6373 O O . LYS B 1 199 ? 6.324 31.031 -15.273 1 89.81 199 LYS B O 1
ATOM 6378 N N . GLU B 1 200 ? 6.73 31.906 -13.273 1 91.5 200 GLU B N 1
ATOM 6379 C CA . GLU B 1 200 ? 7.02 33.219 -13.828 1 91.5 200 GLU B CA 1
ATOM 6380 C C . GLU B 1 200 ? 8.484 33.344 -14.25 1 91.5 200 GLU B C 1
ATOM 6382 O O . GLU B 1 200 ? 8.852 34.25 -15 1 91.5 200 GLU B O 1
ATOM 6387 N N . ASN B 1 201 ? 9.273 32.406 -13.805 1 92.12 201 ASN B N 1
ATOM 6388 C CA . ASN B 1 201 ? 10.703 32.5 -14.109 1 92.12 201 ASN B CA 1
ATOM 6389 C C . ASN B 1 201 ? 11.156 31.328 -14.984 1 92.12 201 ASN B C 1
ATOM 6391 O O . ASN B 1 201 ? 11.023 30.172 -14.602 1 92.12 201 ASN B O 1
ATOM 6395 N N . GLU B 1 202 ? 11.75 31.625 -16.031 1 92.31 202 GLU B N 1
ATOM 6396 C CA . GLU B 1 202 ? 12.133 30.625 -17.031 1 92.31 202 GLU B CA 1
ATOM 6397 C C . GLU B 1 202 ? 13.219 29.703 -16.5 1 92.31 202 GLU B C 1
ATOM 6399 O O . GLU B 1 202 ? 13.219 28.5 -16.781 1 92.31 202 GLU B O 1
ATOM 6404 N N . MET B 1 203 ? 14.164 30.281 -15.828 1 92.12 203 MET B N 1
ATOM 6405 C CA . MET B 1 203 ? 15.266 29.469 -15.328 1 92.12 203 MET B CA 1
ATOM 6406 C C . MET B 1 203 ? 14.781 28.5 -14.258 1 92.12 203 MET B C 1
ATOM 6408 O O . MET B 1 203 ? 15.258 27.359 -14.188 1 92.12 203 MET B O 1
ATOM 6412 N N . LEU B 1 204 ? 13.922 28.969 -13.43 1 93.31 204 LEU B N 1
ATOM 6413 C CA . LEU B 1 204 ? 13.336 28.078 -12.43 1 93.31 204 LEU B CA 1
ATOM 6414 C C . LEU B 1 204 ? 12.586 26.938 -13.094 1 93.31 204 LEU B C 1
ATOM 6416 O O . LEU B 1 204 ? 12.68 25.781 -12.648 1 93.31 204 LEU B O 1
ATOM 6420 N N . GLN B 1 205 ? 11.922 27.172 -14.125 1 93.19 205 GLN B N 1
ATOM 6421 C CA . GLN B 1 205 ? 11.203 26.156 -14.883 1 93.19 205 GLN B CA 1
ATOM 6422 C C . GLN B 1 205 ? 12.164 25.156 -15.516 1 93.19 205 GLN B C 1
ATOM 6424 O O . GLN B 1 205 ? 11.891 23.953 -15.547 1 93.19 205 GLN B O 1
ATOM 6429 N N . THR B 1 206 ? 13.188 25.703 -16.016 1 94.06 206 THR B N 1
ATOM 6430 C CA . THR B 1 206 ? 14.18 24.859 -16.656 1 94.06 206 THR B CA 1
ATOM 6431 C C . THR B 1 206 ? 14.773 23.859 -15.672 1 94.06 206 THR B C 1
ATOM 6433 O O . THR B 1 206 ? 14.891 22.672 -15.977 1 94.06 206 THR B O 1
ATOM 6436 N N . VAL B 1 207 ? 15.109 24.344 -14.547 1 94.88 207 VAL B N 1
ATOM 6437 C CA . VAL B 1 207 ? 15.711 23.469 -13.547 1 94.88 207 VAL B CA 1
ATOM 6438 C C . VAL B 1 207 ? 14.68 22.438 -13.086 1 94.88 207 VAL B C 1
ATOM 6440 O O . VAL B 1 207 ? 15.016 21.266 -12.891 1 94.88 207 VAL B O 1
ATOM 6443 N N . GLN B 1 208 ? 13.492 22.859 -12.867 1 92.56 208 GLN B N 1
ATOM 6444 C CA . GLN B 1 208 ? 12.43 21.922 -12.477 1 92.56 208 GLN B CA 1
ATOM 6445 C C . GLN B 1 208 ? 12.234 20.844 -13.539 1 92.56 208 GLN B C 1
ATOM 6447 O O . GLN B 1 208 ? 12.039 19.672 -13.211 1 92.56 208 GLN B O 1
ATOM 6452 N N . ASP B 1 209 ? 12.266 21.266 -14.734 1 94.44 209 ASP B N 1
ATOM 6453 C CA . ASP B 1 209 ? 12.125 20.328 -15.844 1 94.44 209 ASP B CA 1
ATOM 6454 C C . ASP B 1 209 ? 13.273 19.328 -15.859 1 94.44 209 ASP B C 1
ATOM 6456 O O . ASP B 1 209 ? 13.062 18.141 -16.125 1 94.44 209 ASP B O 1
ATOM 6460 N N . MET B 1 210 ? 14.43 19.828 -15.625 1 96.56 210 MET B N 1
ATOM 6461 C CA . MET B 1 210 ? 15.594 18.953 -15.547 1 96.56 210 MET B CA 1
ATOM 6462 C C . MET B 1 210 ? 15.406 17.906 -14.461 1 96.56 210 MET B C 1
ATOM 6464 O O . MET B 1 210 ? 15.641 16.719 -14.695 1 96.56 210 MET B O 1
ATOM 6468 N N . LEU B 1 211 ? 14.961 18.359 -13.32 1 96.06 211 LEU B N 1
ATOM 6469 C CA . LEU B 1 211 ? 14.773 17.453 -12.195 1 96.06 211 LEU B CA 1
ATOM 6470 C C . LEU B 1 211 ? 13.703 16.406 -12.508 1 96.06 211 LEU B C 1
ATOM 6472 O O . LEU B 1 211 ? 13.859 15.234 -12.156 1 96.06 211 LEU B O 1
ATOM 6476 N N . ASN B 1 212 ? 12.672 16.812 -13.156 1 94.5 212 ASN B N 1
ATOM 6477 C CA . ASN B 1 212 ? 11.602 15.906 -13.555 1 94.5 212 ASN B CA 1
ATOM 6478 C C . ASN B 1 212 ? 12.109 14.859 -14.547 1 94.5 212 ASN B C 1
ATOM 6480 O O . ASN B 1 212 ? 11.766 13.68 -14.43 1 94.5 212 ASN B O 1
ATOM 6484 N N . LYS B 1 213 ? 12.836 15.312 -15.508 1 95.69 213 LYS B N 1
ATOM 6485 C CA . LYS B 1 213 ? 13.375 14.406 -16.516 1 95.69 213 LYS B CA 1
ATOM 6486 C C . LYS B 1 213 ? 14.344 13.398 -15.891 1 95.69 213 LYS B C 1
ATOM 6488 O O . LYS B 1 213 ? 14.359 12.227 -16.281 1 95.69 213 LYS B O 1
ATOM 6493 N N . ILE B 1 214 ? 15.125 13.852 -14.953 1 96.56 214 ILE B N 1
ATOM 6494 C CA . ILE B 1 214 ? 16.062 12.984 -14.266 1 96.56 214 ILE B CA 1
ATOM 6495 C C . ILE B 1 214 ? 15.305 11.914 -13.484 1 96.56 214 ILE B C 1
ATOM 6497 O O . ILE B 1 214 ? 15.617 10.727 -13.57 1 96.56 214 ILE B O 1
ATOM 6501 N N . HIS B 1 215 ? 14.32 12.336 -12.75 1 94.38 215 HIS B N 1
ATOM 6502 C CA . HIS B 1 215 ? 13.539 11.383 -11.961 1 94.38 215 HIS B CA 1
ATOM 6503 C C . HIS B 1 215 ? 12.867 10.352 -12.859 1 94.38 215 HIS B C 1
ATOM 6505 O O . HIS B 1 215 ? 12.914 9.156 -12.578 1 94.38 215 HIS B O 1
ATOM 6511 N N . LYS B 1 216 ? 12.289 10.812 -13.93 1 93.25 216 LYS B N 1
ATOM 6512 C CA . LYS B 1 216 ? 11.555 9.922 -14.828 1 93.25 216 LYS B CA 1
ATOM 6513 C C . LYS B 1 216 ? 12.492 8.914 -15.492 1 93.25 216 LYS B C 1
ATOM 6515 O O . LYS B 1 216 ? 12.133 7.754 -15.68 1 93.25 216 LYS B O 1
ATOM 6520 N N . HIS B 1 217 ? 13.672 9.406 -15.852 1 94.38 217 HIS B N 1
ATOM 6521 C CA . HIS B 1 217 ? 14.656 8.547 -16.516 1 94.38 217 HIS B CA 1
ATOM 6522 C C . HIS B 1 217 ? 14.969 7.324 -15.664 1 94.38 217 HIS B C 1
ATOM 6524 O O . HIS B 1 217 ? 15.078 6.211 -16.188 1 94.38 217 HIS B O 1
ATOM 6530 N N . TYR B 1 218 ? 15.023 7.484 -14.43 1 93.5 218 TYR B N 1
ATOM 6531 C CA . TYR B 1 218 ? 15.492 6.398 -13.57 1 93.5 218 TYR B CA 1
ATOM 6532 C C . TYR B 1 218 ? 14.32 5.668 -12.93 1 93.5 218 TYR B C 1
ATOM 6534 O O . TYR B 1 218 ? 14.406 4.473 -12.641 1 93.5 218 TYR B O 1
ATOM 6542 N N . HIS B 1 219 ? 13.219 6.363 -12.695 1 91.5 219 HIS B N 1
ATOM 6543 C CA . HIS B 1 219 ? 12.078 5.789 -11.984 1 91.5 219 HIS B CA 1
ATOM 6544 C C . HIS B 1 219 ? 11.383 4.727 -12.82 1 91.5 219 HIS B C 1
ATOM 6546 O O . HIS B 1 219 ? 10.875 3.736 -12.289 1 91.5 219 HIS B O 1
ATOM 6552 N N . TYR B 1 220 ? 11.328 4.867 -14.109 1 88.69 220 TYR B N 1
ATOM 6553 C CA . TYR B 1 220 ? 10.562 3.959 -14.953 1 88.69 220 TYR B CA 1
ATOM 6554 C C . TYR B 1 220 ? 11.477 2.957 -15.648 1 88.69 220 TYR B C 1
ATOM 6556 O O . TYR B 1 220 ? 11.031 2.18 -16.5 1 88.69 220 TYR B O 1
ATOM 6564 N N . SER B 1 221 ? 12.766 2.969 -15.297 1 88.12 221 SER B N 1
ATOM 6565 C CA . SER B 1 221 ? 13.703 2.055 -15.938 1 88.12 221 SER B CA 1
ATOM 6566 C C . SER B 1 221 ? 14.672 1.461 -14.922 1 88.12 221 SER B C 1
ATOM 6568 O O . SER B 1 221 ? 15.695 2.076 -14.594 1 88.12 221 SER B O 1
ATOM 6570 N N . PRO B 1 222 ? 14.375 0.276 -14.555 1 87.62 222 PRO B N 1
ATOM 6571 C CA . PRO B 1 222 ? 15.328 -0.387 -13.648 1 87.62 222 PRO B CA 1
ATOM 6572 C C . PRO B 1 222 ? 16.719 -0.507 -14.25 1 87.62 222 PRO B C 1
ATOM 6574 O O . PRO B 1 222 ? 17.719 -0.467 -13.523 1 87.62 222 PRO B O 1
ATOM 6577 N N . LYS B 1 223 ? 16.844 -0.647 -15.523 1 87.25 223 LYS B N 1
ATOM 6578 C CA . LYS B 1 223 ? 18.125 -0.717 -16.203 1 87.25 223 LYS B CA 1
ATOM 6579 C C . LYS B 1 223 ? 18.922 0.581 -16.031 1 87.25 223 LYS B C 1
ATOM 6581 O O . LYS B 1 223 ? 20.109 0.557 -15.711 1 87.25 223 LYS B O 1
ATOM 6586 N N . ALA B 1 224 ? 18.203 1.642 -16.25 1 90.25 224 ALA B N 1
ATOM 6587 C CA . ALA B 1 224 ? 18.844 2.947 -16.094 1 90.25 224 ALA B CA 1
ATOM 6588 C C . ALA B 1 224 ? 19.344 3.162 -14.672 1 90.25 224 ALA B C 1
ATOM 6590 O O . ALA B 1 224 ? 20.422 3.73 -14.461 1 90.25 224 ALA B O 1
ATOM 6591 N N . LEU B 1 225 ? 18.578 2.742 -13.727 1 91.38 225 LEU B N 1
ATOM 6592 C CA . LEU B 1 225 ? 18.953 2.902 -12.32 1 91.38 225 LEU B CA 1
ATOM 6593 C C . LEU B 1 225 ? 20.172 2.07 -11.984 1 91.38 225 LEU B C 1
ATOM 6595 O O . LEU B 1 225 ? 21.062 2.523 -11.242 1 91.38 225 LEU B O 1
ATOM 6599 N N . ARG B 1 226 ? 20.234 0.908 -12.5 1 88.12 226 ARG B N 1
ATOM 6600 C CA . ARG B 1 226 ? 21.391 0.052 -12.281 1 88.12 226 ARG B CA 1
ATOM 6601 C C . ARG B 1 226 ? 22.656 0.667 -12.883 1 88.12 226 ARG B C 1
ATOM 6603 O O . ARG B 1 226 ? 23.734 0.562 -12.312 1 88.12 226 ARG B O 1
ATOM 6610 N N . GLU B 1 227 ? 22.5 1.178 -14.039 1 90.12 227 GLU B N 1
ATOM 6611 C CA . GLU B 1 227 ? 23.641 1.842 -14.688 1 90.12 227 GLU B CA 1
ATOM 6612 C C . GLU B 1 227 ? 24.156 3.002 -13.836 1 90.12 227 GLU B C 1
ATOM 6614 O O . GLU B 1 227 ? 25.359 3.221 -13.742 1 90.12 227 GLU B O 1
ATOM 6619 N N . LEU B 1 228 ? 23.234 3.717 -13.305 1 93.81 228 LEU B N 1
ATOM 6620 C CA . LEU B 1 228 ? 23.625 4.82 -12.43 1 93.81 228 LEU B CA 1
ATOM 6621 C C . LEU B 1 228 ? 24.391 4.305 -11.219 1 93.81 228 LEU B C 1
ATOM 6623 O O . LEU B 1 228 ? 25.391 4.902 -10.812 1 93.81 228 LEU B O 1
ATOM 6627 N N . GLU B 1 229 ? 23.922 3.279 -10.641 1 90.56 229 GLU B N 1
ATOM 6628 C CA . GLU B 1 229 ? 24.594 2.674 -9.492 1 90.56 229 GLU B CA 1
ATOM 6629 C C . GLU B 1 229 ? 26 2.193 -9.852 1 90.56 229 GLU B C 1
ATOM 6631 O O . GLU B 1 229 ? 26.938 2.346 -9.07 1 90.56 229 GLU B O 1
ATOM 6636 N N . MET B 1 230 ? 26.172 1.613 -10.984 1 90 230 MET B N 1
ATOM 6637 C CA . MET B 1 230 ? 27.469 1.138 -11.461 1 90 230 MET B CA 1
ATOM 6638 C C . MET B 1 230 ? 28.438 2.297 -11.641 1 90 230 MET B C 1
ATOM 6640 O O . MET B 1 230 ? 29.625 2.18 -11.305 1 90 230 MET B O 1
ATOM 6644 N N . VAL B 1 231 ? 27.938 3.373 -12.188 1 93.75 231 VAL B N 1
ATOM 6645 C CA . VAL B 1 231 ? 28.766 4.555 -12.375 1 93.75 231 VAL B CA 1
ATOM 6646 C C . VAL B 1 231 ? 29.203 5.105 -11.023 1 93.75 231 VAL B C 1
ATOM 6648 O O . VAL B 1 231 ? 30.359 5.5 -10.852 1 93.75 231 VAL B O 1
ATOM 6651 N N . ALA B 1 232 ? 28.281 5.145 -10.117 1 94.38 232 ALA B N 1
ATOM 6652 C CA . ALA B 1 232 ? 28.609 5.613 -8.773 1 94.38 232 ALA B CA 1
ATOM 6653 C C . ALA B 1 232 ? 29.688 4.746 -8.133 1 94.38 232 ALA B C 1
ATOM 6655 O O . ALA B 1 232 ? 30.625 5.262 -7.52 1 94.38 232 ALA B O 1
ATOM 6656 N N . GLU B 1 233 ? 29.562 3.463 -8.273 1 92.12 233 GLU B N 1
ATOM 6657 C CA . GLU B 1 233 ? 30.547 2.531 -7.734 1 92.12 233 GLU B CA 1
ATOM 6658 C C . GLU B 1 233 ? 31.922 2.725 -8.391 1 92.12 233 GLU B C 1
ATOM 6660 O O . GLU B 1 233 ? 32.938 2.707 -7.719 1 92.12 233 GLU B O 1
ATOM 6665 N N . ALA B 1 234 ? 31.906 2.873 -9.664 1 93.19 234 ALA B N 1
ATOM 6666 C CA . ALA B 1 234 ? 33.125 3.072 -10.414 1 93.19 234 ALA B CA 1
ATOM 6667 C C . ALA B 1 234 ? 33.844 4.359 -9.992 1 93.19 234 ALA B C 1
ATOM 6669 O O . ALA B 1 234 ? 35.062 4.43 -9.992 1 93.19 234 ALA B O 1
ATOM 6670 N N . MET B 1 235 ? 33.062 5.324 -9.609 1 93.88 235 MET B N 1
ATOM 6671 C CA . MET B 1 235 ? 33.625 6.625 -9.242 1 93.88 235 MET B CA 1
ATOM 6672 C C . MET B 1 235 ? 33.906 6.688 -7.742 1 93.88 235 MET B C 1
ATOM 6674 O O . MET B 1 235 ? 34.406 7.691 -7.242 1 93.88 235 MET B O 1
ATOM 6678 N N . GLY B 1 236 ? 33.5 5.633 -7.047 1 90.38 236 GLY B N 1
ATOM 6679 C CA . GLY B 1 236 ? 33.719 5.582 -5.609 1 90.38 236 GLY B CA 1
ATOM 6680 C C . GLY B 1 236 ? 32.781 6.48 -4.824 1 90.38 236 GLY B C 1
ATOM 6681 O O . GLY B 1 236 ? 33.156 7.004 -3.77 1 90.38 236 GLY B O 1
ATOM 6682 N N . GLU B 1 237 ? 31.672 6.758 -5.453 1 91.81 237 GLU B N 1
ATOM 6683 C CA . GLU B 1 237 ? 30.688 7.605 -4.801 1 91.81 237 GLU B CA 1
ATOM 6684 C C . GLU B 1 237 ? 29.516 6.777 -4.25 1 91.81 237 GLU B C 1
ATOM 6686 O O . GLU B 1 237 ? 29.219 5.699 -4.77 1 91.81 237 GLU B O 1
ATOM 6691 N N . LYS B 1 238 ? 28.984 7.27 -3.227 1 90.62 238 LYS B N 1
ATOM 6692 C CA . LYS B 1 238 ? 27.781 6.629 -2.693 1 90.62 238 LYS B CA 1
ATOM 6693 C C . LYS B 1 238 ? 26.594 6.82 -3.631 1 90.62 238 LYS B C 1
ATOM 6695 O O . LYS B 1 238 ? 26.375 7.918 -4.152 1 90.62 238 LYS B O 1
ATOM 6700 N N . PHE B 1 239 ? 25.906 5.875 -3.842 1 89.12 239 PHE B N 1
ATOM 6701 C CA . PHE B 1 239 ? 24.75 5.91 -4.719 1 89.12 239 PHE B CA 1
ATOM 6702 C C . PHE B 1 239 ? 23.547 6.543 -4.016 1 89.12 239 PHE B C 1
ATOM 6704 O O . PHE B 1 239 ? 23.266 6.215 -2.863 1 89.12 239 PHE B O 1
ATOM 6711 N N . LEU B 1 240 ? 22.906 7.484 -4.68 1 91.25 240 LEU B N 1
ATOM 6712 C CA . LEU B 1 240 ? 21.641 8.07 -4.234 1 91.25 240 LEU B CA 1
ATOM 6713 C C . LEU B 1 240 ? 20.625 8.102 -5.371 1 91.25 240 LEU B C 1
ATOM 6715 O O . LEU B 1 240 ? 20.938 8.539 -6.48 1 91.25 240 LEU B O 1
ATOM 6719 N N . LYS B 1 241 ? 19.469 7.664 -5.121 1 89.31 241 LYS B N 1
ATOM 6720 C CA . LYS B 1 241 ? 18.406 7.625 -6.129 1 89.31 241 LYS B CA 1
ATOM 6721 C C . LYS B 1 241 ? 17.766 9 -6.297 1 89.31 241 LYS B C 1
ATOM 6723 O O . LYS B 1 241 ? 17.391 9.648 -5.312 1 89.31 241 LYS B O 1
ATOM 6728 N N . PRO B 1 242 ? 17.656 9.422 -7.539 1 91.5 242 PRO B N 1
ATOM 6729 C CA . PRO B 1 242 ? 16.938 10.672 -7.77 1 91.5 242 PRO B CA 1
ATOM 6730 C C . PRO B 1 242 ? 15.484 10.617 -7.281 1 91.5 242 PRO B C 1
ATOM 6732 O O . PRO B 1 242 ? 14.82 9.594 -7.43 1 91.5 242 PRO B O 1
ATOM 6735 N N . GLN B 1 243 ? 15.047 11.711 -6.793 1 88.19 243 GLN B N 1
ATOM 6736 C CA . GLN B 1 243 ? 13.773 11.734 -6.082 1 88.19 243 GLN B CA 1
ATOM 6737 C C . GLN B 1 243 ? 12.664 12.336 -6.945 1 88.19 243 GLN B C 1
ATOM 6739 O O . GLN B 1 243 ? 12.945 13.039 -7.914 1 88.19 243 GLN B O 1
ATOM 6744 N N . ARG B 1 244 ? 11.453 12.016 -6.574 1 86.62 244 ARG B N 1
ATOM 6745 C CA . ARG B 1 244 ? 10.273 12.531 -7.266 1 86.62 244 ARG B CA 1
ATOM 6746 C C . ARG B 1 244 ? 9.984 13.969 -6.855 1 86.62 244 ARG B C 1
ATOM 6748 O O . ARG B 1 244 ? 10.305 14.375 -5.734 1 86.62 244 ARG B O 1
ATOM 6755 N N . LEU B 1 245 ? 9.32 14.672 -7.754 1 86.44 245 LEU B N 1
ATOM 6756 C CA . LEU B 1 245 ? 8.969 16.062 -7.48 1 86.44 245 LEU B CA 1
ATOM 6757 C C . LEU B 1 245 ? 7.527 16.188 -7.004 1 86.44 245 LEU B C 1
ATOM 6759 O O . LEU B 1 245 ? 7.148 17.188 -6.402 1 86.44 245 LEU B O 1
ATOM 6763 N N . SER B 1 246 ? 6.785 15.141 -7.328 1 77.62 246 SER B N 1
ATOM 6764 C CA . SER B 1 246 ? 5.359 15.219 -7.027 1 77.62 246 SER B CA 1
ATOM 6765 C C . SER B 1 246 ? 5.062 14.688 -5.629 1 77.62 246 SER B C 1
ATOM 6767 O O . SER B 1 246 ? 5.859 13.945 -5.059 1 77.62 246 SER B O 1
ATOM 6769 N N . GLY B 1 247 ? 4.047 15.211 -4.988 1 67.69 247 GLY B N 1
ATOM 6770 C CA . GLY B 1 247 ? 3.562 14.859 -3.664 1 67.69 247 GLY B CA 1
ATOM 6771 C C . GLY B 1 247 ? 2.65 15.906 -3.062 1 67.69 247 GLY B C 1
ATOM 6772 O O . GLY B 1 247 ? 2.264 16.859 -3.74 1 67.69 247 GLY B O 1
ATOM 6773 N N . THR B 1 248 ? 2.346 15.664 -1.892 1 63.31 248 THR B N 1
ATOM 6774 C CA . THR B 1 248 ? 1.445 16.594 -1.216 1 63.31 248 THR B CA 1
ATOM 6775 C C . THR B 1 248 ? 2.119 17.938 -1.011 1 63.31 248 THR B C 1
ATOM 6777 O O . THR B 1 248 ? 1.465 18.984 -1.088 1 63.31 248 THR B O 1
ATOM 6780 N N . ARG B 1 249 ? 3.496 17.75 -0.777 1 72.69 249 ARG B N 1
ATOM 6781 C CA . ARG B 1 249 ? 4.27 18.984 -0.622 1 72.69 249 ARG B CA 1
ATOM 6782 C C . ARG B 1 249 ? 5.332 19.094 -1.707 1 72.69 249 ARG B C 1
ATOM 6784 O O . ARG B 1 249 ? 6.227 18.25 -1.804 1 72.69 249 ARG B O 1
ATOM 6791 N N . TRP B 1 250 ? 5.254 20.109 -2.406 1 78.44 250 TRP B N 1
ATOM 6792 C CA . TRP B 1 250 ? 6.07 20.25 -3.609 1 78.44 250 TRP B CA 1
ATOM 6793 C C . TRP B 1 250 ? 7.465 20.766 -3.262 1 78.44 250 TRP B C 1
ATOM 6795 O O . TRP B 1 250 ? 8.461 20.312 -3.824 1 78.44 250 TRP B O 1
ATOM 6805 N N . VAL B 1 251 ? 7.578 21.688 -2.232 1 85 251 VAL B N 1
ATOM 6806 C CA . VAL B 1 251 ? 8.836 22.391 -1.988 1 85 251 VAL B CA 1
ATOM 6807 C C . VAL B 1 251 ? 9.867 21.422 -1.42 1 85 251 VAL B C 1
ATOM 6809 O O . VAL B 1 251 ? 10.992 21.328 -1.922 1 85 251 VAL B O 1
ATOM 6812 N N . PRO B 1 252 ? 9.453 20.703 -0.487 1 86.5 252 PRO B N 1
ATOM 6813 C CA . PRO B 1 252 ? 10.438 19.75 0.043 1 86.5 252 PRO B CA 1
ATOM 6814 C C . PRO B 1 252 ? 10.875 18.719 -0.991 1 86.5 252 PRO B C 1
ATOM 6816 O O . PRO B 1 252 ? 12.039 18.312 -1.004 1 86.5 252 PRO B O 1
ATOM 6819 N N . HIS B 1 253 ? 10.062 18.312 -1.822 1 89.31 253 HIS B N 1
ATOM 6820 C CA . HIS B 1 253 ? 10.398 17.328 -2.846 1 89.31 253 HIS B CA 1
ATOM 6821 C C . HIS B 1 253 ? 11.359 17.922 -3.875 1 89.31 253 HIS B C 1
ATOM 6823 O O . HIS B 1 253 ? 12.305 17.25 -4.297 1 89.31 253 HIS B O 1
ATOM 6829 N N . ILE B 1 254 ? 11.109 19.094 -4.203 1 91.38 254 ILE B N 1
ATOM 6830 C CA . ILE B 1 254 ? 11.977 19.75 -5.18 1 91.38 254 ILE B CA 1
ATOM 6831 C C . ILE B 1 254 ? 13.367 19.953 -4.586 1 91.38 254 ILE B C 1
ATOM 6833 O O . ILE B 1 254 ? 14.375 19.734 -5.258 1 91.38 254 ILE B O 1
ATOM 6837 N N . ARG B 1 255 ? 13.336 20.391 -3.381 1 93 255 ARG B N 1
ATOM 6838 C CA . ARG B 1 255 ? 14.625 20.641 -2.742 1 93 255 ARG B CA 1
ATOM 6839 C C . ARG B 1 255 ? 15.422 19.359 -2.605 1 93 255 ARG B C 1
ATOM 6841 O O . ARG B 1 255 ? 16.625 19.328 -2.863 1 93 255 ARG B O 1
ATOM 6848 N N . ARG B 1 256 ? 14.75 18.312 -2.232 1 93.25 256 ARG B N 1
ATOM 6849 C CA . ARG B 1 256 ? 15.438 17.031 -2.088 1 93.25 256 ARG B CA 1
ATOM 6850 C C . ARG B 1 256 ? 16 16.562 -3.422 1 93.25 256 ARG B C 1
ATOM 6852 O O . ARG B 1 256 ? 17.125 16.047 -3.48 1 93.25 256 ARG B O 1
ATOM 6859 N N . ALA B 1 257 ? 15.203 16.656 -4.41 1 95.06 257 ALA B N 1
ATOM 6860 C CA . ALA B 1 257 ? 15.664 16.281 -5.746 1 95.06 257 ALA B CA 1
ATOM 6861 C C . ALA B 1 257 ? 16.891 17.094 -6.156 1 95.06 257 ALA B C 1
ATOM 6863 O O . ALA B 1 257 ? 17.844 16.562 -6.723 1 95.06 257 ALA B O 1
ATOM 6864 N N . LEU B 1 258 ? 16.859 18.375 -5.879 1 96.81 258 LEU B N 1
ATOM 6865 C CA . LEU B 1 258 ? 17.969 19.266 -6.215 1 96.81 258 LEU B CA 1
ATOM 6866 C C . LEU B 1 258 ? 19.203 18.922 -5.41 1 96.81 258 LEU B C 1
ATOM 6868 O O . LEU B 1 258 ? 20.312 18.922 -5.945 1 96.81 258 LEU B O 1
ATOM 6872 N N . GLN B 1 259 ? 19.016 18.625 -4.191 1 96.69 259 GLN B N 1
ATOM 6873 C CA . GLN B 1 259 ? 20.141 18.266 -3.32 1 96.69 259 GLN B CA 1
ATOM 6874 C C . GLN B 1 259 ? 20.812 16.984 -3.795 1 96.69 259 GLN B C 1
ATOM 6876 O O . GLN B 1 259 ? 22.047 16.875 -3.75 1 96.69 259 GLN B O 1
ATOM 6881 N N . VAL B 1 260 ? 20 16.047 -4.199 1 96.44 260 VAL B N 1
ATOM 6882 C CA . VAL B 1 260 ? 20.562 14.805 -4.727 1 96.44 260 VAL B CA 1
ATOM 6883 C C . VAL B 1 260 ? 21.375 15.102 -5.992 1 96.44 260 VAL B C 1
ATOM 6885 O O . VAL B 1 260 ? 22.469 14.562 -6.176 1 96.44 260 VAL B O 1
ATOM 6888 N N . LEU B 1 261 ? 20.859 15.938 -6.844 1 97.19 261 LEU B N 1
ATOM 6889 C CA . LEU B 1 261 ? 21.547 16.297 -8.078 1 97.19 261 LEU B CA 1
ATOM 6890 C C . LEU B 1 261 ? 22.875 17 -7.773 1 97.19 261 LEU B C 1
ATOM 6892 O O . LEU B 1 261 ? 23.906 16.672 -8.383 1 97.19 261 LEU B O 1
ATOM 6896 N N . ILE B 1 262 ? 22.844 17.922 -6.82 1 96.94 262 ILE B N 1
ATOM 6897 C CA . ILE B 1 262 ? 24.031 18.672 -6.473 1 96.94 262 ILE B CA 1
ATOM 6898 C C . ILE B 1 262 ? 25.062 17.75 -5.828 1 96.94 262 ILE B C 1
ATOM 6900 O O . ILE B 1 262 ? 26.25 17.812 -6.156 1 96.94 262 ILE B O 1
ATOM 6904 N N . SER B 1 263 ? 24.625 16.906 -4.961 1 96 263 SER B N 1
ATOM 6905 C CA . SER B 1 263 ? 25.531 16.016 -4.227 1 96 263 SER B CA 1
ATOM 6906 C C . SER B 1 263 ? 26.156 14.977 -5.148 1 96 263 SER B C 1
ATOM 6908 O O . SER B 1 263 ? 27.312 14.609 -4.977 1 96 263 SER B O 1
ATOM 6910 N N . LYS B 1 264 ? 25.344 14.508 -6.066 1 96.31 264 LYS B N 1
ATOM 6911 C CA . LYS B 1 264 ? 25.812 13.469 -6.973 1 96.31 264 LYS B CA 1
ATOM 6912 C C . LYS B 1 264 ? 25.922 13.992 -8.406 1 96.31 264 LYS B C 1
ATOM 6914 O O . LYS B 1 264 ? 25.625 13.266 -9.359 1 96.31 264 LYS B O 1
ATOM 6919 N N . TYR B 1 265 ? 26.312 15.211 -8.484 1 97 265 TYR B N 1
ATOM 6920 C CA . TYR B 1 265 ? 26.406 15.93 -9.742 1 97 265 TYR B CA 1
ATOM 6921 C C . TYR B 1 265 ? 27.297 15.188 -10.734 1 97 265 TYR B C 1
ATOM 6923 O O . TYR B 1 265 ? 26.891 14.922 -11.867 1 97 265 TYR B O 1
ATOM 6931 N N . SER B 1 266 ? 28.484 14.742 -10.344 1 95.44 266 SER B N 1
ATOM 6932 C CA . SER B 1 266 ? 29.453 14.117 -11.227 1 95.44 266 SER B CA 1
ATOM 6933 C C . SER B 1 266 ? 28.969 12.758 -11.719 1 95.44 266 SER B C 1
ATOM 6935 O O . SER B 1 266 ? 29.156 12.414 -12.883 1 95.44 266 SER B O 1
ATOM 6937 N N . VAL B 1 267 ? 28.328 12.039 -10.844 1 96.19 267 VAL B N 1
ATOM 6938 C CA . VAL B 1 267 ? 27.844 10.695 -11.164 1 96.19 267 VAL B CA 1
ATOM 6939 C C . VAL B 1 267 ? 26.719 10.789 -12.195 1 96.19 267 VAL B C 1
ATOM 6941 O O . VAL B 1 267 ? 26.719 10.062 -13.188 1 96.19 267 VAL B O 1
ATOM 6944 N N . ILE B 1 268 ? 25.766 11.695 -11.945 1 97.44 268 ILE B N 1
ATOM 6945 C CA . ILE B 1 268 ? 24.594 11.859 -12.805 1 97.44 268 ILE B CA 1
ATOM 6946 C C . ILE B 1 268 ? 25.031 12.359 -14.18 1 97.44 268 ILE B C 1
ATOM 6948 O O . ILE B 1 268 ? 24.578 11.867 -15.203 1 97.44 268 ILE B O 1
ATOM 6952 N N . LEU B 1 269 ? 25.938 13.297 -14.195 1 97.06 269 LEU B N 1
ATOM 6953 C CA . LEU B 1 269 ? 26.438 13.844 -15.453 1 97.06 269 LEU B CA 1
ATOM 6954 C C . LEU B 1 269 ? 27.172 12.773 -16.25 1 97.06 269 LEU B C 1
ATOM 6956 O O . LEU B 1 269 ? 26.969 12.633 -17.453 1 97.06 269 LEU B O 1
ATOM 6960 N N . ALA B 1 270 ? 28.016 12.016 -15.57 1 95.75 270 ALA B N 1
ATOM 6961 C CA . ALA B 1 270 ? 28.781 10.961 -16.25 1 95.75 270 ALA B CA 1
ATOM 6962 C C . ALA B 1 270 ? 27.844 9.938 -16.875 1 95.75 270 ALA B C 1
ATOM 6964 O O . ALA B 1 270 ? 28.094 9.453 -17.984 1 95.75 270 ALA B O 1
ATOM 6965 N N . ASN B 1 271 ? 26.859 9.586 -16.156 1 95.94 271 ASN B N 1
ATOM 6966 C CA . ASN B 1 271 ? 25.891 8.617 -16.656 1 95.94 271 ASN B CA 1
ATOM 6967 C C . ASN B 1 271 ? 25.172 9.148 -17.906 1 95.94 271 ASN B C 1
ATOM 6969 O O . ASN B 1 271 ? 25 8.422 -18.875 1 95.94 271 ASN B O 1
ATOM 6973 N N . PHE B 1 272 ? 24.75 10.391 -17.859 1 96.06 272 PHE B N 1
ATOM 6974 C CA . PHE B 1 272 ? 24.016 10.953 -18.984 1 96.06 272 PHE B CA 1
ATOM 6975 C C . PHE B 1 272 ? 24.953 11.164 -20.172 1 96.06 272 PHE B C 1
ATOM 6977 O O . PHE B 1 272 ? 24.516 11.086 -21.328 1 96.06 272 PHE B O 1
ATOM 6984 N N . GLU B 1 273 ? 26.188 11.445 -19.906 1 94.75 273 GLU B N 1
ATOM 6985 C CA . GLU B 1 273 ? 27.156 11.516 -21 1 94.75 273 GLU B CA 1
ATOM 6986 C C . GLU B 1 273 ? 27.281 10.18 -21.719 1 94.75 273 GLU B C 1
ATOM 6988 O O . GLU B 1 273 ? 27.328 10.125 -22.953 1 94.75 273 GLU B O 1
ATOM 6993 N N . HIS B 1 274 ? 27.312 9.188 -20.891 1 91.81 274 HIS B N 1
ATOM 6994 C CA . HIS B 1 274 ? 27.406 7.84 -21.453 1 91.81 274 HIS B CA 1
ATOM 6995 C C . HIS B 1 274 ? 26.172 7.5 -22.281 1 91.81 274 HIS B C 1
ATOM 6997 O O . HIS B 1 274 ? 26.266 6.926 -23.359 1 91.81 274 HIS B O 1
ATOM 7003 N N . VAL B 1 275 ? 24.984 7.812 -21.781 1 92 275 VAL B N 1
ATOM 7004 C CA . VAL B 1 275 ? 23.719 7.523 -22.438 1 92 275 VAL B CA 1
ATOM 7005 C C . VAL B 1 275 ? 23.625 8.32 -23.734 1 92 275 VAL B C 1
ATOM 7007 O O . VAL B 1 275 ? 23.094 7.824 -24.734 1 92 275 VAL B O 1
ATOM 7010 N N . SER B 1 276 ? 24.109 9.484 -23.719 1 90.81 276 SER B N 1
ATOM 7011 C CA . SER B 1 276 ? 24.031 10.352 -24.891 1 90.81 276 SER B CA 1
ATOM 7012 C C . SER B 1 276 ? 24.938 9.844 -26 1 90.81 276 SER B C 1
ATOM 7014 O O . SER B 1 276 ? 24.641 10.031 -27.188 1 90.81 276 SER B O 1
ATOM 7016 N N . GLU B 1 277 ? 25.953 9.219 -25.656 1 86.69 277 GLU B N 1
ATOM 7017 C CA . GLU B 1 277 ? 26.922 8.75 -26.625 1 86.69 277 GLU B CA 1
ATOM 7018 C C . GLU B 1 277 ? 26.594 7.34 -27.109 1 86.69 277 GLU B C 1
ATOM 7020 O O . GLU B 1 277 ? 27.031 6.926 -28.188 1 86.69 277 GLU B O 1
ATOM 7025 N N . SER B 1 278 ? 25.875 6.691 -26.234 1 78.38 278 SER B N 1
ATOM 7026 C CA . SER B 1 278 ? 25.609 5.297 -26.562 1 78.38 278 SER B CA 1
ATOM 7027 C C . SER B 1 278 ? 24.578 5.184 -27.688 1 78.38 278 SER B C 1
ATOM 7029 O O . SER B 1 278 ? 23.469 5.711 -27.578 1 78.38 278 SER B O 1
ATOM 7031 N N . ARG B 1 279 ? 24.922 5.121 -28.906 1 63.38 279 ARG B N 1
ATOM 7032 C CA . ARG B 1 279 ? 24.078 5.035 -30.094 1 63.38 279 ARG B CA 1
ATOM 7033 C C . ARG B 1 279 ? 23.312 3.717 -30.125 1 63.38 279 ARG B C 1
ATOM 7035 O O . ARG B 1 279 ? 22.297 3.6 -30.812 1 63.38 279 ARG B O 1
ATOM 7042 N N . HIS B 1 280 ? 23.688 2.695 -29.312 1 64.94 280 HIS B N 1
ATOM 7043 C CA . HIS B 1 280 ? 23.094 1.381 -29.5 1 64.94 280 HIS B CA 1
ATOM 7044 C C . HIS B 1 280 ? 22.094 1.073 -28.375 1 64.94 280 HIS B C 1
ATOM 7046 O O . HIS B 1 280 ? 22.406 1.236 -27.203 1 64.94 280 HIS B O 1
ATOM 7052 N N . GLY B 1 281 ? 20.828 0.893 -28.609 1 63.94 281 GLY B N 1
ATOM 7053 C CA . GLY B 1 281 ? 19.797 0.298 -27.766 1 63.94 281 GLY B CA 1
ATOM 7054 C C . GLY B 1 281 ? 18.875 1.324 -27.125 1 63.94 281 GLY B C 1
ATOM 7055 O O . GLY B 1 281 ? 17.828 0.972 -26.578 1 63.94 281 GLY B O 1
ATOM 7056 N N . SER B 1 282 ? 19.375 2.688 -27.188 1 71.56 282 SER B N 1
ATOM 7057 C CA . SER B 1 282 ? 18.5 3.66 -26.547 1 71.56 282 SER B CA 1
ATOM 7058 C C . SER B 1 282 ? 17.578 4.336 -27.578 1 71.56 282 SER B C 1
ATOM 7060 O O . SER B 1 282 ? 17.969 4.508 -28.734 1 71.56 282 SER B O 1
ATOM 7062 N N . THR B 1 283 ? 16.391 4.543 -27.234 1 82.69 283 THR B N 1
ATOM 7063 C CA . THR B 1 283 ? 15.414 5.23 -28.078 1 82.69 283 THR B CA 1
ATOM 7064 C C . THR B 1 283 ? 15.844 6.672 -28.328 1 82.69 283 THR B C 1
ATOM 7066 O O . THR B 1 283 ? 16.641 7.23 -27.562 1 82.69 283 THR B O 1
ATOM 7069 N N . VAL B 1 284 ? 15.445 7.184 -29.359 1 85.81 284 VAL B N 1
ATOM 7070 C CA . VAL B 1 284 ? 15.75 8.555 -29.766 1 85.81 284 VAL B CA 1
ATOM 7071 C C . VAL B 1 284 ? 15.32 9.516 -28.656 1 85.81 284 VAL B C 1
ATOM 7073 O O . VAL B 1 284 ? 16 10.516 -28.391 1 85.81 284 VAL B O 1
ATOM 7076 N N . GLU B 1 285 ? 14.297 9.18 -28.031 1 89.25 285 GLU B N 1
ATOM 7077 C CA . GLU B 1 285 ? 13.773 10.023 -26.969 1 89.25 285 GLU B CA 1
ATOM 7078 C C . GLU B 1 285 ? 14.719 10.047 -25.766 1 89.25 285 GLU B C 1
ATOM 7080 O O . GLU B 1 285 ? 14.938 11.102 -25.156 1 89.25 285 GLU B O 1
ATOM 7085 N N . VAL B 1 286 ? 15.234 8.977 -25.484 1 90.5 286 VAL B N 1
ATOM 7086 C CA . VAL B 1 286 ? 16.141 8.859 -24.344 1 90.5 286 VAL B CA 1
ATOM 7087 C C . VAL B 1 286 ? 17.453 9.586 -24.656 1 90.5 286 VAL B C 1
ATOM 7089 O O . VAL B 1 286 ? 18.016 10.258 -23.781 1 90.5 286 VAL B O 1
ATOM 7092 N N . GLN B 1 287 ? 17.922 9.508 -25.859 1 90.69 287 GLN B N 1
ATOM 7093 C CA . GLN B 1 287 ? 19.141 10.18 -26.266 1 90.69 287 GLN B CA 1
ATOM 7094 C C . GLN B 1 287 ? 18.969 11.695 -26.266 1 90.69 287 GLN B C 1
ATOM 7096 O O . GLN B 1 287 ? 19.875 12.422 -25.859 1 90.69 287 GLN B O 1
ATOM 7101 N N . GLY B 1 288 ? 17.797 12.023 -26.75 1 91.56 288 GLY B N 1
ATOM 7102 C CA . GLY B 1 288 ? 17.516 13.453 -26.719 1 91.56 288 GLY B CA 1
ATOM 7103 C C . GLY B 1 288 ? 17.484 14.031 -25.328 1 91.56 288 GLY B C 1
ATOM 7104 O O . GLY B 1 288 ? 18 15.117 -25.078 1 91.56 288 GLY B O 1
ATOM 7105 N N . ARG B 1 289 ? 16.859 13.344 -24.469 1 93.56 289 ARG B N 1
ATOM 7106 C CA . ARG B 1 289 ? 16.797 13.758 -23.078 1 93.56 289 ARG B CA 1
ATOM 7107 C C . ARG B 1 289 ? 18.188 13.82 -22.453 1 93.56 289 ARG B C 1
ATOM 7109 O O . ARG B 1 289 ? 18.5 14.773 -21.734 1 93.56 289 ARG B O 1
ATOM 7116 N N . ALA B 1 290 ? 18.953 12.852 -22.75 1 95 290 ALA B N 1
ATOM 7117 C CA . ALA B 1 290 ? 20.312 12.789 -22.203 1 95 290 ALA B CA 1
ATOM 7118 C C . ALA B 1 290 ? 21.156 13.945 -22.719 1 95 290 ALA B C 1
ATOM 7120 O O . ALA B 1 290 ? 21.922 14.562 -21.953 1 95 290 ALA B O 1
ATOM 7121 N N . LYS B 1 291 ? 21.062 14.242 -23.953 1 95.25 291 LYS B N 1
ATOM 7122 C CA . LYS B 1 291 ? 21.812 15.344 -24.547 1 95.25 291 LYS B CA 1
ATOM 7123 C C . LYS B 1 291 ? 21.391 16.688 -23.922 1 95.25 291 LYS B C 1
ATOM 7125 O O . LYS B 1 291 ? 22.234 17.531 -23.656 1 95.25 291 LYS B O 1
ATOM 7130 N N . PHE B 1 292 ? 20.141 16.797 -23.812 1 96.25 292 PHE B N 1
ATOM 7131 C CA . PHE B 1 292 ? 19.609 18 -23.188 1 96.25 292 PHE B CA 1
ATOM 7132 C C . PHE B 1 292 ? 20.188 18.188 -21.797 1 96.25 292 PHE B C 1
ATOM 7134 O O . PHE B 1 292 ? 20.641 19.266 -21.438 1 96.25 292 PHE B O 1
ATOM 7141 N N . LEU B 1 293 ? 20.172 17.188 -20.984 1 97.31 293 LEU B N 1
ATOM 7142 C CA . LEU B 1 293 ? 20.625 17.266 -19.594 1 97.31 293 LEU B CA 1
ATOM 7143 C C . LEU B 1 293 ? 22.141 17.5 -19.516 1 97.31 293 LEU B C 1
ATOM 7145 O O . LEU B 1 293 ? 22.609 18.25 -18.672 1 97.31 293 LEU B O 1
ATOM 7149 N N . VAL B 1 294 ? 22.875 16.859 -20.453 1 97.12 294 VAL B N 1
ATOM 7150 C CA . VAL B 1 294 ? 24.312 17.031 -20.484 1 97.12 294 VAL B CA 1
ATOM 7151 C C . VAL B 1 294 ? 24.656 18.484 -20.828 1 97.12 294 VAL B C 1
ATOM 7153 O O . VAL B 1 294 ? 25.516 19.094 -20.188 1 97.12 294 VAL B O 1
ATOM 7156 N N . LYS B 1 295 ? 23.922 18.953 -21.75 1 96.62 295 LYS B N 1
ATOM 7157 C CA . LYS B 1 295 ? 24.156 20.328 -22.156 1 96.62 295 LYS B CA 1
ATOM 7158 C C . LYS B 1 295 ? 23.875 21.297 -21.016 1 96.62 295 LYS B C 1
ATOM 7160 O O . LYS B 1 295 ? 24.656 22.219 -20.766 1 96.62 295 LYS B O 1
ATOM 7165 N N . LYS B 1 296 ? 22.844 21.094 -20.344 1 97 296 LYS B N 1
ATOM 7166 C CA . LYS B 1 296 ? 22.453 21.984 -19.266 1 97 296 LYS B CA 1
ATOM 7167 C C . LYS B 1 296 ? 23.375 21.828 -18.062 1 97 296 LYS B C 1
ATOM 7169 O O . LYS B 1 296 ? 23.75 22.812 -17.422 1 97 296 LYS B O 1
ATOM 7174 N N . LEU B 1 297 ? 23.812 20.656 -17.766 1 97.25 297 LEU B N 1
ATOM 7175 C CA . LEU B 1 297 ? 24.609 20.391 -16.594 1 97.25 297 LEU B CA 1
ATOM 7176 C C . LEU B 1 297 ? 26.062 20.828 -16.812 1 97.25 297 LEU B C 1
ATOM 7178 O O . LEU B 1 297 ? 26.828 20.969 -15.852 1 97.25 297 LEU B O 1
ATOM 7182 N N . LYS B 1 298 ? 26.391 21.094 -18.016 1 96.62 298 LYS B N 1
ATOM 7183 C CA . LYS B 1 298 ? 27.734 21.578 -18.297 1 96.62 298 LYS B CA 1
ATOM 7184 C C . LYS B 1 298 ? 27.75 23.078 -18.516 1 96.62 298 LYS B C 1
ATOM 7186 O O . LYS B 1 298 ? 28.812 23.672 -18.734 1 96.62 298 LYS B O 1
ATOM 7191 N N . ASP B 1 299 ? 26.609 23.656 -18.422 1 95.25 299 ASP B N 1
ATOM 7192 C CA . ASP B 1 299 ? 26.5 25.094 -18.562 1 95.25 299 ASP B CA 1
ATOM 7193 C C . ASP B 1 299 ? 26.703 25.797 -17.219 1 95.25 299 ASP B C 1
ATOM 7195 O O . ASP B 1 299 ? 25.938 25.578 -16.281 1 95.25 299 ASP B O 1
ATOM 7199 N N . PHE B 1 300 ? 27.625 26.703 -17.156 1 94.56 300 PHE B N 1
ATOM 7200 C CA . PHE B 1 300 ? 27.953 27.422 -15.93 1 94.56 300 PHE B CA 1
ATOM 7201 C C . PHE B 1 300 ? 26.75 28.188 -15.398 1 94.56 300 PHE B C 1
ATOM 7203 O O . PHE B 1 300 ? 26.5 28.219 -14.188 1 94.56 300 PHE B O 1
ATOM 7210 N N . ARG B 1 301 ? 25.984 28.75 -16.25 1 92.5 301 ARG B N 1
ATOM 7211 C CA . ARG B 1 301 ? 24.844 29.578 -15.852 1 92.5 301 ARG B CA 1
ATOM 7212 C C . ARG B 1 301 ? 23.781 28.734 -15.156 1 92.5 301 ARG B C 1
ATOM 7214 O O . ARG B 1 301 ? 23.188 29.172 -14.172 1 92.5 301 ARG B O 1
ATOM 7221 N N . VAL B 1 302 ? 23.578 27.531 -15.664 1 94.56 302 VAL B N 1
ATOM 7222 C CA . VAL B 1 302 ? 22.547 26.656 -15.109 1 94.56 302 VAL B CA 1
ATOM 7223 C C . VAL B 1 302 ? 23 26.109 -13.758 1 94.56 302 VAL B C 1
ATOM 7225 O O . VAL B 1 302 ? 22.219 26.109 -12.797 1 94.56 302 VAL B O 1
ATOM 7228 N N . VAL B 1 303 ? 24.219 25.719 -13.695 1 95.69 303 VAL B N 1
ATOM 7229 C CA . VAL B 1 303 ? 24.734 25.156 -12.453 1 95.69 303 VAL B CA 1
ATOM 7230 C C . VAL B 1 303 ? 24.781 26.234 -11.375 1 95.69 303 VAL B C 1
ATOM 7232 O O . VAL B 1 303 ? 24.438 25.984 -10.219 1 95.69 303 VAL B O 1
ATOM 7235 N N . LYS B 1 304 ? 25.234 27.406 -11.766 1 94.19 304 LYS B N 1
ATOM 7236 C CA . LYS B 1 304 ? 25.219 28.547 -10.852 1 94.19 304 LYS B CA 1
ATOM 7237 C C . LYS B 1 304 ? 23.828 28.812 -10.32 1 94.19 304 LYS B C 1
ATOM 7239 O O . LYS B 1 304 ? 23.641 29.031 -9.125 1 94.19 304 LYS B O 1
ATOM 7244 N N . PHE B 1 305 ? 22.922 28.766 -11.195 1 94.62 305 PHE B N 1
ATOM 7245 C CA . PHE B 1 305 ? 21.531 29.031 -10.812 1 94.62 305 PHE B CA 1
ATOM 7246 C C . PHE B 1 305 ? 21.016 27.938 -9.883 1 94.62 305 PHE B C 1
ATOM 7248 O O . PHE B 1 305 ? 20.25 28.219 -8.961 1 94.62 305 PHE B O 1
ATOM 7255 N N . MET B 1 306 ? 21.391 26.734 -10.117 1 96.44 306 MET B N 1
ATOM 7256 C CA . MET B 1 306 ? 21 25.625 -9.242 1 96.44 306 MET B CA 1
ATOM 7257 C C . MET B 1 306 ? 21.438 25.891 -7.809 1 96.44 306 MET B C 1
ATOM 7259 O O . MET B 1 306 ? 20.703 25.609 -6.863 1 96.44 306 MET B O 1
ATOM 7263 N N . MET B 1 307 ? 22.625 26.422 -7.703 1 96.56 307 MET B N 1
ATOM 7264 C CA . MET B 1 307 ? 23.141 26.703 -6.371 1 96.56 307 MET B CA 1
ATOM 7265 C C . MET B 1 307 ? 22.344 27.828 -5.707 1 96.56 307 MET B C 1
ATOM 7267 O O . MET B 1 307 ? 22.047 27.75 -4.512 1 96.56 307 MET B O 1
ATOM 7271 N N . PHE B 1 308 ? 22 28.781 -6.484 1 95.56 308 PHE B N 1
ATOM 7272 C CA . PHE B 1 308 ? 21.141 29.859 -5.988 1 95.56 308 PHE B CA 1
ATOM 7273 C C . PHE B 1 308 ? 19.781 29.312 -5.562 1 95.56 308 PHE B C 1
ATOM 7275 O O . PHE B 1 308 ? 19.266 29.688 -4.508 1 95.56 308 PHE B O 1
ATOM 7282 N N . MET B 1 309 ? 19.25 28.5 -6.414 1 95.81 309 MET B N 1
ATOM 7283 C CA . MET B 1 309 ? 17.938 27.906 -6.145 1 95.81 309 MET B CA 1
ATOM 7284 C C . MET B 1 309 ? 17.953 27.125 -4.844 1 95.81 309 MET B C 1
ATOM 7286 O O . MET B 1 309 ? 16.984 27.141 -4.09 1 95.81 309 MET B O 1
ATOM 7290 N N . GLU B 1 310 ? 19.016 26.391 -4.586 1 96.94 310 GLU B N 1
ATOM 7291 C CA . GLU B 1 310 ? 19.141 25.656 -3.334 1 96.94 310 GLU B CA 1
ATOM 7292 C C . GLU B 1 310 ? 19.094 26.594 -2.129 1 96.94 310 GLU B C 1
ATOM 7294 O O . GLU B 1 310 ? 18.484 26.266 -1.109 1 96.94 310 GLU B O 1
ATOM 7299 N N . ASP B 1 311 ? 19.781 27.734 -2.242 1 96.88 311 ASP B N 1
ATOM 7300 C CA . ASP B 1 311 ? 19.75 28.734 -1.174 1 96.88 311 ASP B CA 1
ATOM 7301 C C . ASP B 1 311 ? 18.344 29.281 -0.977 1 96.88 311 ASP B C 1
ATOM 7303 O O . ASP B 1 311 ? 17.906 29.469 0.156 1 96.88 311 ASP B O 1
ATOM 7307 N N . LEU B 1 312 ? 17.75 29.547 -2.07 1 96.25 312 LEU B N 1
ATOM 7308 C CA . LEU B 1 312 ? 16.391 30.062 -2.039 1 96.25 312 LEU B CA 1
ATOM 7309 C C . LEU B 1 312 ? 15.438 29.047 -1.396 1 96.25 312 LEU B C 1
ATOM 7311 O O . LEU B 1 312 ? 14.656 29.406 -0.509 1 96.25 312 LEU B O 1
ATOM 7315 N N . LEU B 1 313 ? 15.539 27.781 -1.8 1 95.19 313 LEU B N 1
ATOM 7316 C CA . LEU B 1 313 ? 14.648 26.734 -1.312 1 95.19 313 LEU B CA 1
ATOM 7317 C C . LEU B 1 313 ? 14.922 26.422 0.153 1 95.19 313 LEU B C 1
ATOM 7319 O O . LEU B 1 313 ? 14.023 26.031 0.891 1 95.19 313 LEU B O 1
ATOM 7323 N N . GLU B 1 314 ? 16.109 26.594 0.532 1 96.5 314 GLU B N 1
ATOM 7324 C CA . GLU B 1 314 ? 16.438 26.375 1.938 1 96.5 314 GLU B CA 1
ATOM 7325 C C . GLU B 1 314 ? 15.641 27.312 2.842 1 96.5 314 GLU B C 1
ATOM 7327 O O . GLU B 1 314 ? 15.086 26.875 3.852 1 96.5 314 GLU B O 1
ATOM 7332 N N . ILE B 1 315 ? 15.594 28.594 2.447 1 97.19 315 ILE B N 1
ATOM 7333 C CA . ILE B 1 315 ? 14.844 29.578 3.213 1 97.19 315 ILE B CA 1
ATOM 7334 C C . ILE B 1 315 ? 13.359 29.219 3.219 1 97.19 315 ILE B C 1
ATOM 7336 O O . ILE B 1 315 ? 12.711 29.234 4.27 1 97.19 315 ILE B O 1
ATOM 7340 N N . ILE B 1 316 ? 12.852 28.875 2.098 1 96.44 316 ILE B N 1
ATOM 7341 C CA . ILE B 1 316 ? 11.438 28.547 1.959 1 96.44 316 ILE B CA 1
ATOM 7342 C C . ILE B 1 316 ? 11.109 27.281 2.734 1 96.44 316 ILE B C 1
ATOM 7344 O O . ILE B 1 316 ? 10.031 27.156 3.324 1 96.44 316 ILE B O 1
ATOM 7348 N N . ASN B 1 317 ? 12.031 26.359 2.699 1 94.81 317 ASN B N 1
ATOM 7349 C CA . ASN B 1 317 ? 11.82 25.109 3.426 1 94.81 317 ASN B CA 1
ATOM 7350 C C . ASN B 1 317 ? 11.711 25.359 4.93 1 94.81 317 ASN B C 1
ATOM 7352 O O . ASN B 1 317 ? 10.914 24.703 5.605 1 94.81 317 ASN B O 1
ATOM 7356 N N . ILE B 1 318 ? 12.516 26.188 5.438 1 96.06 318 ILE B N 1
ATOM 7357 C CA . ILE B 1 318 ? 12.453 26.531 6.855 1 96.06 318 ILE B CA 1
ATOM 7358 C C . ILE B 1 318 ? 11.086 27.125 7.188 1 96.06 318 ILE B C 1
ATOM 7360 O O . ILE B 1 318 ? 10.469 26.75 8.188 1 96.06 318 ILE B O 1
ATOM 7364 N N . LEU B 1 319 ? 10.648 28 6.355 1 96.25 319 LEU B N 1
ATOM 7365 C CA . LEU B 1 319 ? 9.336 28.609 6.527 1 96.25 319 LEU B CA 1
ATOM 7366 C C . LEU B 1 319 ? 8.227 27.547 6.445 1 96.25 319 LEU B C 1
ATOM 7368 O O . LEU B 1 319 ? 7.312 27.547 7.27 1 96.25 319 LEU B O 1
ATOM 7372 N N . SER B 1 320 ? 8.336 26.672 5.488 1 94.19 320 SER B N 1
ATOM 7373 C CA . SER B 1 320 ? 7.352 25.609 5.289 1 94.19 320 SER B CA 1
ATOM 7374 C C . SER B 1 320 ? 7.258 24.703 6.516 1 94.19 320 SER B C 1
ATOM 7376 O O . SER B 1 320 ? 6.16 24.344 6.941 1 94.19 320 SER B O 1
ATOM 7378 N N . LEU B 1 321 ? 8.352 24.375 7.125 1 94.25 321 LEU B N 1
ATOM 7379 C CA . LEU B 1 321 ? 8.383 23.5 8.297 1 94.25 321 LEU B CA 1
ATOM 7380 C C . LEU B 1 321 ? 7.75 24.188 9.5 1 94.25 321 LEU B C 1
ATOM 7382 O O . LEU B 1 321 ? 7.059 23.547 10.289 1 94.25 321 LEU B O 1
ATOM 7386 N N . GLU B 1 322 ? 7.98 25.469 9.602 1 95.69 322 GLU B N 1
ATOM 7387 C CA . GLU B 1 322 ? 7.367 26.234 10.688 1 95.69 322 GLU B CA 1
ATOM 7388 C C . GLU B 1 322 ? 5.844 26.234 10.578 1 95.69 322 GLU B C 1
ATOM 7390 O O . GLU B 1 322 ? 5.141 26.141 11.586 1 95.69 322 GLU B O 1
ATOM 7395 N N . PHE B 1 323 ? 5.359 26.406 9.383 1 95.75 323 PHE B N 1
ATOM 7396 C CA . PHE B 1 323 ? 3.928 26.484 9.125 1 95.75 323 PHE B CA 1
ATOM 7397 C C . PHE B 1 323 ? 3.248 25.141 9.406 1 95.75 323 PHE B C 1
ATOM 7399 O O . PHE B 1 323 ? 2.023 25.078 9.531 1 95.75 323 PHE B O 1
ATOM 7406 N N . GLN B 1 324 ? 3.979 24.062 9.516 1 93.06 324 GLN B N 1
ATOM 7407 C CA . GLN B 1 324 ? 3.387 22.734 9.641 1 93.06 324 GLN B CA 1
ATOM 7408 C C . GLN B 1 324 ? 3.402 22.266 11.094 1 93.06 324 GLN B C 1
ATOM 7410 O O . GLN B 1 324 ? 2.912 21.172 11.398 1 93.06 324 GLN B O 1
ATOM 7415 N N . LYS B 1 325 ? 3.922 23.109 11.906 1 94.56 325 LYS B N 1
ATOM 7416 C CA . LYS B 1 325 ? 3.932 22.75 13.32 1 94.56 325 LYS B CA 1
ATOM 7417 C C . LYS B 1 325 ? 2.514 22.656 13.875 1 94.56 325 LYS B C 1
ATOM 7419 O O . LYS B 1 325 ? 1.646 23.453 13.508 1 94.56 325 LYS B O 1
ATOM 7424 N N . ASP B 1 326 ? 2.285 21.812 14.797 1 92.12 326 ASP B N 1
ATOM 7425 C CA . ASP B 1 326 ? 0.953 21.531 15.32 1 92.12 326 ASP B CA 1
ATOM 7426 C C . ASP B 1 326 ? 0.459 22.672 16.203 1 92.12 326 ASP B C 1
ATOM 7428 O O . ASP B 1 326 ? -0.745 22.938 16.281 1 92.12 326 ASP B O 1
ATOM 7432 N N . ASP B 1 327 ? 1.354 23.312 16.906 1 92.94 327 ASP B N 1
ATOM 7433 C CA . ASP B 1 327 ? 0.947 24.359 17.844 1 92.94 327 ASP B CA 1
ATOM 7434 C C . ASP B 1 327 ? 1.237 25.75 17.297 1 92.94 327 ASP B C 1
ATOM 7436 O O . ASP B 1 327 ? 1.381 26.703 18.062 1 92.94 327 ASP B O 1
ATOM 7440 N N . VAL B 1 328 ? 1.313 25.797 16 1 95.12 328 VAL B N 1
ATOM 7441 C CA . VAL B 1 328 ? 1.669 27.078 15.391 1 95.12 328 VAL B CA 1
ATOM 7442 C C . VAL B 1 328 ? 0.55 28.078 15.625 1 95.12 328 VAL B C 1
ATOM 7444 O O . VAL B 1 328 ? -0.626 27.781 15.414 1 95.12 328 VAL B O 1
ATOM 7447 N N . THR B 1 329 ? 0.882 29.297 16.094 1 95.06 329 THR B N 1
ATOM 7448 C CA . THR B 1 329 ? -0.078 30.359 16.328 1 95.06 329 THR B CA 1
ATOM 7449 C C . THR B 1 329 ? 0.043 31.438 15.258 1 95.06 329 THR B C 1
ATOM 7451 O O . THR B 1 329 ? 0.943 31.391 14.414 1 95.06 329 THR B O 1
ATOM 7454 N N . ALA B 1 330 ? -0.921 32.344 15.297 1 94.56 330 ALA B N 1
ATOM 7455 C CA . ALA B 1 330 ? -0.885 33.469 14.352 1 94.56 330 ALA B CA 1
ATOM 7456 C C . ALA B 1 330 ? 0.406 34.281 14.492 1 94.56 330 ALA B C 1
ATOM 7458 O O . ALA B 1 330 ? 0.99 34.719 13.5 1 94.56 330 ALA B O 1
ATOM 7459 N N . VAL B 1 331 ? 0.837 34.406 15.664 1 92.62 331 VAL B N 1
ATOM 7460 C CA . VAL B 1 331 ? 2.057 35.156 15.938 1 92.62 331 VAL B CA 1
ATOM 7461 C C . VAL B 1 331 ? 3.262 34.406 15.359 1 92.62 331 VAL B C 1
ATOM 7463 O O . VAL B 1 331 ? 4.141 35.031 14.758 1 92.62 331 VAL B O 1
ATOM 7466 N N . ASP B 1 332 ? 3.295 33.125 15.602 1 93.75 332 ASP B N 1
ATOM 7467 C CA . ASP B 1 332 ? 4.383 32.312 15.055 1 93.75 332 ASP B CA 1
ATOM 7468 C C . ASP B 1 332 ? 4.473 32.469 13.539 1 93.75 332 ASP B C 1
ATOM 7470 O O . ASP B 1 332 ? 5.57 32.531 12.984 1 93.75 332 ASP B O 1
ATOM 7474 N N . VAL B 1 333 ? 3.344 32.469 12.906 1 95.62 333 VAL B N 1
ATOM 7475 C CA . VAL B 1 333 ? 3.279 32.562 11.445 1 95.62 333 VAL B CA 1
ATOM 7476 C C . VAL B 1 333 ? 3.824 33.906 10.984 1 95.62 333 VAL B C 1
ATOM 7478 O O . VAL B 1 333 ? 4.629 33.969 10.055 1 95.62 333 VAL B O 1
ATOM 7481 N N . LEU B 1 334 ? 3.426 34.938 11.609 1 93.5 334 LEU B N 1
ATOM 7482 C CA . LEU B 1 334 ? 3.852 36.281 11.227 1 93.5 334 LEU B CA 1
ATOM 7483 C C . LEU B 1 334 ? 5.352 36.469 11.453 1 93.5 334 LEU B C 1
ATOM 7485 O O . LEU B 1 334 ? 6.043 37.062 10.609 1 93.5 334 LEU B O 1
ATOM 7489 N N . ASP B 1 335 ? 5.809 35.969 12.508 1 92.81 335 ASP B N 1
ATOM 7490 C CA . ASP B 1 335 ? 7.238 36.031 12.797 1 92.81 335 ASP B CA 1
ATOM 7491 C C . ASP B 1 335 ? 8.047 35.25 11.766 1 92.81 335 ASP B C 1
ATOM 7493 O O . ASP B 1 335 ? 9.094 35.688 11.312 1 92.81 335 ASP B O 1
ATOM 7497 N N . ALA B 1 336 ? 7.578 34.094 11.516 1 96.12 336 ALA B N 1
ATOM 7498 C CA . ALA B 1 336 ? 8.266 33.25 10.539 1 96.12 336 ALA B CA 1
ATOM 7499 C C . ALA B 1 336 ? 8.281 33.906 9.164 1 96.12 336 ALA B C 1
ATOM 7501 O O . ALA B 1 336 ? 9.281 33.844 8.445 1 96.12 336 ALA B O 1
ATOM 7502 N N . LEU B 1 337 ? 7.191 34.531 8.805 1 95.19 337 LEU B N 1
ATOM 7503 C CA . LEU B 1 337 ? 7.094 35.219 7.523 1 95.19 337 LEU B CA 1
ATOM 7504 C C . LEU B 1 337 ? 8.086 36.375 7.457 1 95.19 337 LEU B C 1
ATOM 7506 O O . LEU B 1 337 ? 8.758 36.562 6.441 1 95.19 337 LEU B O 1
ATOM 7510 N N . ASP B 1 338 ? 8.156 37.125 8.5 1 94.25 338 ASP B N 1
ATOM 7511 C CA . ASP B 1 338 ? 9.094 38.25 8.547 1 94.25 338 ASP B CA 1
ATOM 7512 C C . ASP B 1 338 ? 10.539 37.75 8.438 1 94.25 338 ASP B C 1
ATOM 7514 O O . ASP B 1 338 ? 11.336 38.312 7.688 1 94.25 338 ASP B O 1
ATOM 7518 N N . THR B 1 339 ? 10.789 36.75 9.195 1 96.06 339 THR B N 1
ATOM 7519 C CA . THR B 1 339 ? 12.133 36.188 9.172 1 96.06 339 THR B CA 1
ATOM 7520 C C . THR B 1 339 ? 12.492 35.688 7.77 1 96.06 339 THR B C 1
ATOM 7522 O O . THR B 1 339 ? 13.602 35.938 7.285 1 96.06 339 THR B O 1
ATOM 7525 N N . ALA B 1 340 ? 11.586 35.031 7.156 1 97.31 340 ALA B N 1
ATOM 7526 C CA . ALA B 1 340 ? 11.812 34.531 5.805 1 97.31 340 ALA B CA 1
ATOM 7527 C C . ALA B 1 340 ? 12.008 35.688 4.824 1 97.31 340 ALA B C 1
ATOM 7529 O O . ALA B 1 340 ? 12.867 35.625 3.941 1 97.31 340 ALA B O 1
ATOM 7530 N N . THR B 1 341 ? 11.25 36.719 4.984 1 96.56 341 THR B N 1
ATOM 7531 C CA . THR B 1 341 ? 11.359 37.906 4.105 1 96.56 341 THR B CA 1
ATOM 7532 C C . THR B 1 341 ? 12.719 38.562 4.25 1 96.56 341 THR B C 1
ATOM 7534 O O . THR B 1 341 ? 13.352 38.906 3.254 1 96.56 341 THR B O 1
ATOM 7537 N N . PHE B 1 342 ? 13.164 38.688 5.465 1 96.38 342 PHE B N 1
ATOM 7538 C CA . PHE B 1 342 ? 14.477 39.25 5.703 1 96.38 342 PHE B CA 1
ATOM 7539 C C . PHE B 1 342 ? 15.578 38.406 5.09 1 96.38 342 PHE B C 1
ATOM 7541 O O . PHE B 1 342 ? 16.516 38.906 4.473 1 96.38 342 PHE B O 1
ATOM 7548 N N . SER B 1 343 ? 15.406 37.156 5.297 1 97.19 343 SER B N 1
ATOM 7549 C CA . SER B 1 343 ? 16.391 36.219 4.742 1 97.19 343 SER B CA 1
ATOM 7550 C C . SER B 1 343 ? 16.406 36.281 3.219 1 97.19 343 SER B C 1
ATOM 7552 O O . SER B 1 343 ? 17.469 36.188 2.602 1 97.19 343 SER B O 1
ATOM 7554 N N . LEU B 1 344 ? 15.266 36.438 2.621 1 96.94 344 LEU B N 1
ATOM 7555 C CA . LEU B 1 344 ? 15.172 36.531 1.168 1 96.94 344 LEU B CA 1
ATOM 7556 C C . LEU B 1 344 ? 15.781 37.812 0.662 1 96.94 344 LEU B C 1
ATOM 7558 O O . LEU B 1 344 ? 16.484 37.844 -0.346 1 96.94 344 LEU B O 1
ATOM 7562 N N . VAL B 1 345 ? 15.523 38.844 1.362 1 95.44 345 VAL B N 1
ATOM 7563 C CA . VAL B 1 345 ? 16.094 40.156 0.978 1 95.44 345 VAL B CA 1
ATOM 7564 C C . VAL B 1 345 ? 17.609 40.094 1.036 1 95.44 345 VAL B C 1
ATOM 7566 O O . VAL B 1 345 ? 18.297 40.594 0.143 1 95.44 345 VAL B O 1
ATOM 7569 N N . GLU B 1 346 ? 18.078 39.5 2.053 1 94.94 346 GLU B N 1
ATOM 7570 C CA . GLU B 1 346 ? 19.531 39.312 2.17 1 94.94 346 GLU B CA 1
ATOM 7571 C C . GLU B 1 346 ? 20.078 38.469 1.023 1 94.94 346 GLU B C 1
ATOM 7573 O O . GLU B 1 346 ? 21.156 38.75 0.495 1 94.94 346 GLU B O 1
ATOM 7578 N N . LEU B 1 347 ? 19.344 37.469 0.648 1 95.19 347 LEU B N 1
ATOM 7579 C CA . LEU B 1 347 ? 19.75 36.594 -0.436 1 95.19 347 LEU B CA 1
ATOM 7580 C C . LEU B 1 347 ? 19.844 37.344 -1.755 1 95.19 347 LEU B C 1
ATOM 7582 O O . LEU B 1 347 ? 20.656 37 -2.619 1 95.19 347 LEU B O 1
ATOM 7586 N N . GLY B 1 348 ? 19 38.312 -1.906 1 91.12 348 GLY B N 1
ATOM 7587 C CA . GLY B 1 348 ? 19.031 39.125 -3.102 1 91.12 348 GLY B CA 1
ATOM 7588 C C . GLY B 1 348 ? 20.266 40.031 -3.166 1 91.12 348 GLY B C 1
ATOM 7589 O O . GLY B 1 348 ? 20.703 40.406 -4.254 1 91.12 348 GLY B O 1
ATOM 7590 N N . GLN B 1 349 ? 20.844 40.312 -2.018 1 90.12 349 GLN B N 1
ATOM 7591 C CA . GLN B 1 349 ? 21.953 41.281 -1.952 1 90.12 349 GLN B CA 1
ATOM 7592 C C . GLN B 1 349 ? 23.297 40.562 -1.997 1 90.12 349 GLN B C 1
ATOM 7594 O O . GLN B 1 349 ? 24.281 41.094 -2.525 1 90.12 349 GLN B O 1
ATOM 7599 N N . ARG B 1 350 ? 23.328 39.438 -1.438 1 90.69 350 ARG B N 1
ATOM 7600 C CA . ARG B 1 350 ? 24.562 38.656 -1.417 1 90.69 350 ARG B CA 1
ATOM 7601 C C . ARG B 1 350 ? 24.281 37.188 -1.683 1 90.69 350 ARG B C 1
ATOM 7603 O O . ARG B 1 350 ? 23.203 36.688 -1.333 1 90.69 350 ARG B O 1
ATOM 7610 N N . PRO B 1 351 ? 25.266 36.531 -2.244 1 91.75 351 PRO B N 1
ATOM 7611 C CA . PRO B 1 351 ? 25.078 35.094 -2.502 1 91.75 351 PRO B CA 1
ATOM 7612 C C . PRO B 1 351 ? 24.938 34.281 -1.219 1 91.75 351 PRO B C 1
ATOM 7614 O O . PRO B 1 351 ? 25.625 34.562 -0.228 1 91.75 351 PRO B O 1
ATOM 7617 N N . GLY B 1 352 ? 24.062 33.312 -1.215 1 94.31 352 GLY B N 1
ATOM 7618 C CA . GLY B 1 352 ? 23.938 32.406 -0.101 1 94.31 352 GLY B CA 1
ATOM 7619 C C . GLY B 1 352 ? 25.156 31.5 0.066 1 94.31 352 GLY B C 1
ATOM 7620 O O . GLY B 1 352 ? 26.109 31.578 -0.714 1 94.31 352 GLY B O 1
ATOM 7621 N N . ASN B 1 353 ? 25.109 30.641 1.033 1 94.5 353 ASN B N 1
ATOM 7622 C CA . ASN B 1 353 ? 26.266 29.812 1.359 1 94.5 353 ASN B CA 1
ATOM 7623 C C . ASN B 1 353 ? 26.578 28.828 0.232 1 94.5 353 ASN B C 1
ATOM 7625 O O . ASN B 1 353 ? 27.75 28.609 -0.092 1 94.5 353 ASN B O 1
ATOM 7629 N N . THR B 1 354 ? 25.578 28.219 -0.341 1 95.81 354 THR B N 1
ATOM 7630 C CA . THR B 1 354 ? 25.781 27.219 -1.386 1 95.81 354 THR B CA 1
ATOM 7631 C C . THR B 1 354 ? 26.328 27.859 -2.652 1 95.81 354 THR B C 1
ATOM 7633 O O . THR B 1 354 ? 27.281 27.359 -3.254 1 95.81 354 THR B O 1
ATOM 7636 N N . LEU B 1 355 ? 25.75 28.969 -3.057 1 94.81 355 LEU B N 1
ATOM 7637 C CA . LEU B 1 355 ? 26.203 29.688 -4.25 1 94.81 355 LEU B CA 1
ATOM 7638 C C . LEU B 1 355 ? 27.609 30.234 -4.055 1 94.81 355 LEU B C 1
ATOM 7640 O O . LEU B 1 355 ? 28.453 30.141 -4.957 1 94.81 355 LEU B O 1
ATOM 7644 N N . GLN B 1 356 ? 27.891 30.75 -2.881 1 93.81 356 GLN B N 1
ATOM 7645 C CA . GLN B 1 356 ? 29.219 31.297 -2.602 1 93.81 356 GLN B CA 1
ATOM 7646 C C . GLN B 1 356 ? 30.281 30.203 -2.645 1 93.81 356 GLN B C 1
ATOM 7648 O O . GLN B 1 356 ? 31.359 30.406 -3.219 1 93.81 356 GLN B O 1
ATOM 7653 N N . SER B 1 357 ? 29.953 29.109 -2.033 1 94.5 357 SER B N 1
ATOM 7654 C CA . SER B 1 357 ? 30.891 27.984 -2.049 1 94.5 357 SER B CA 1
ATOM 7655 C C . SER B 1 357 ? 31.172 27.516 -3.473 1 94.5 357 SER B C 1
ATOM 7657 O O . SER B 1 357 ? 32.281 27.141 -3.799 1 94.5 357 SER B O 1
ATOM 7659 N N . PHE B 1 358 ? 30.188 27.516 -4.328 1 94.56 358 PHE B N 1
ATOM 7660 C CA . PHE B 1 358 ? 30.328 27.141 -5.727 1 94.56 358 PHE B CA 1
ATOM 7661 C C . PHE B 1 358 ? 31.219 28.125 -6.477 1 94.56 358 PHE B C 1
ATOM 7663 O O . PHE B 1 358 ? 32.125 27.719 -7.211 1 94.56 358 PHE B O 1
ATOM 7670 N N . LEU B 1 359 ? 30.922 29.375 -6.238 1 91.31 359 LEU B N 1
ATOM 7671 C CA . LEU B 1 359 ? 31.688 30.422 -6.93 1 91.31 359 LEU B CA 1
ATOM 7672 C C . LEU B 1 359 ? 33.156 30.359 -6.531 1 91.31 359 LEU B C 1
ATOM 7674 O O . LEU B 1 359 ? 34.062 30.484 -7.379 1 91.31 359 LEU B O 1
ATOM 7678 N N . ASP B 1 360 ? 33.375 30.109 -5.258 1 92.06 360 ASP B N 1
ATOM 7679 C CA . ASP B 1 360 ? 34.75 30 -4.777 1 92.06 360 ASP B CA 1
ATOM 7680 C C . ASP B 1 360 ? 35.438 28.797 -5.387 1 92.06 360 ASP B C 1
ATOM 7682 O O . ASP B 1 360 ? 36.625 28.875 -5.785 1 92.06 360 ASP B O 1
ATOM 7686 N N . THR B 1 361 ? 34.781 27.781 -5.477 1 92.75 361 THR B N 1
ATOM 7687 C CA . THR B 1 361 ? 35.312 26.547 -6.004 1 92.75 361 THR B CA 1
ATOM 7688 C C . THR B 1 361 ? 35.656 26.703 -7.484 1 92.75 361 THR B C 1
ATOM 7690 O O . THR B 1 361 ? 36.719 26.266 -7.93 1 92.75 361 THR B O 1
ATOM 7693 N N . VAL B 1 362 ? 34.781 27.266 -8.242 1 92.44 362 VAL B N 1
ATOM 7694 C CA . VAL B 1 362 ? 34.969 27.406 -9.68 1 92.44 362 VAL B CA 1
ATOM 7695 C C . VAL B 1 362 ? 36.094 28.422 -9.969 1 92.44 362 VAL B C 1
ATOM 7697 O O . VAL B 1 362 ? 36.844 28.25 -10.922 1 92.44 362 VAL B O 1
ATOM 7700 N N . ALA B 1 363 ? 36.094 29.438 -9.172 1 89.06 363 ALA B N 1
ATOM 7701 C CA . ALA B 1 363 ? 37.156 30.438 -9.336 1 89.06 363 ALA B CA 1
ATOM 7702 C C . ALA B 1 363 ? 38.531 29.828 -9.078 1 89.06 363 ALA B C 1
ATOM 7704 O O . ALA B 1 363 ? 39.469 30.094 -9.82 1 89.06 363 ALA B O 1
ATOM 7705 N N . ASP B 1 364 ? 38.625 29.047 -8.062 1 90.56 364 ASP B N 1
ATOM 7706 C CA . ASP B 1 364 ? 39.875 28.422 -7.68 1 90.56 364 ASP B CA 1
ATOM 7707 C C . ASP B 1 364 ? 40.312 27.391 -8.703 1 90.56 364 ASP B C 1
ATOM 7709 O O . ASP B 1 364 ? 41.5 27.109 -8.867 1 90.56 364 ASP B O 1
ATOM 7713 N N . SER B 1 365 ? 39.406 26.828 -9.375 1 90.25 365 SER B N 1
ATOM 7714 C CA . SER B 1 365 ? 39.688 25.719 -10.281 1 90.25 365 SER B CA 1
ATOM 7715 C C . SER B 1 365 ? 39.625 26.172 -11.734 1 90.25 365 SER B C 1
ATOM 7717 O O . SER B 1 365 ? 39.625 25.328 -12.648 1 90.25 365 SER B O 1
ATOM 7719 N N . ASN B 1 366 ? 39.562 27.344 -11.992 1 88.25 366 ASN B N 1
ATOM 7720 C CA . ASN B 1 366 ? 39.531 27.922 -13.336 1 88.25 366 ASN B CA 1
ATOM 7721 C C . ASN B 1 366 ? 38.375 27.375 -14.164 1 88.25 366 ASN B C 1
ATOM 7723 O O . ASN B 1 366 ? 38.594 26.891 -15.281 1 88.25 366 ASN B O 1
ATOM 7727 N N . GLY B 1 367 ? 37.188 27.281 -13.469 1 89.31 367 GLY B N 1
ATOM 7728 C CA . GLY B 1 367 ? 35.969 26.953 -14.203 1 89.31 367 GLY B CA 1
ATOM 7729 C C . GLY B 1 367 ? 35.594 25.5 -14.07 1 89.31 367 GLY B C 1
ATOM 7730 O O . GLY B 1 367 ? 34.656 25.031 -14.758 1 89.31 367 GLY B O 1
ATOM 7731 N N . LYS B 1 368 ? 36.219 24.812 -13.188 1 93.31 368 LYS B N 1
ATOM 7732 C CA . LYS B 1 368 ? 35.906 23.406 -12.984 1 93.31 368 LYS B CA 1
ATOM 7733 C C . LYS B 1 368 ? 35.062 23.219 -11.727 1 93.31 368 LYS B C 1
ATOM 7735 O O . LYS B 1 368 ? 35.281 23.891 -10.719 1 93.31 368 LYS B O 1
ATOM 7740 N N . TYR B 1 369 ? 34.062 22.422 -11.867 1 94.5 369 TYR B N 1
ATOM 7741 C CA . TYR B 1 369 ? 33.219 22.047 -10.734 1 94.5 369 TYR B CA 1
ATOM 7742 C C . TYR B 1 369 ? 33.156 20.531 -10.602 1 94.5 369 TYR B C 1
ATOM 7744 O O . TYR B 1 369 ? 32.656 19.844 -11.508 1 94.5 369 TYR B O 1
ATOM 7752 N N . LYS B 1 370 ? 33.625 20 -9.516 1 93.44 370 LYS B N 1
ATOM 7753 C CA . LYS B 1 370 ? 33.656 18.562 -9.242 1 93.44 370 LYS B CA 1
ATOM 7754 C C . LYS B 1 370 ? 34.25 17.797 -10.406 1 93.44 370 LYS B C 1
ATOM 7756 O O . LYS B 1 370 ? 33.688 16.812 -10.867 1 93.44 370 LYS B O 1
ATOM 7761 N N . GLY B 1 371 ? 35.312 18.375 -10.992 1 89.12 371 GLY B N 1
ATOM 7762 C CA . GLY B 1 371 ? 36.094 17.703 -12.023 1 89.12 371 GLY B CA 1
ATOM 7763 C C . GLY B 1 371 ? 35.562 17.969 -13.422 1 89.12 371 GLY B C 1
ATOM 7764 O O . GLY B 1 371 ? 36.125 17.469 -14.398 1 89.12 371 GLY B O 1
ATOM 7765 N N . VAL B 1 372 ? 34.531 18.766 -13.539 1 93.38 372 VAL B N 1
ATOM 7766 C CA . VAL B 1 372 ? 33.938 19 -14.844 1 93.38 372 VAL B CA 1
ATOM 7767 C C . VAL B 1 372 ? 34.188 20.438 -15.273 1 93.38 372 VAL B C 1
ATOM 7769 O O . VAL B 1 372 ? 34 21.375 -14.5 1 93.38 372 VAL B O 1
ATOM 7772 N N . LEU B 1 373 ? 34.688 20.531 -16.438 1 93.56 373 LEU B N 1
ATOM 7773 C CA . LEU B 1 373 ? 34.875 21.859 -17 1 93.56 373 LEU B CA 1
ATOM 7774 C C . LEU B 1 373 ? 33.562 22.438 -17.484 1 93.56 373 LEU B C 1
ATOM 7776 O O . LEU B 1 373 ? 32.906 21.859 -18.344 1 93.56 373 LEU B O 1
ATOM 7780 N N . LEU B 1 374 ? 33.156 23.578 -16.969 1 94.75 374 LEU B N 1
ATOM 7781 C CA . LEU B 1 374 ? 31.891 24.188 -17.297 1 94.75 374 LEU B CA 1
ATOM 7782 C C . LEU B 1 374 ? 32.031 25.109 -18.516 1 94.75 374 LEU B C 1
ATOM 7784 O O . LEU B 1 374 ? 33.031 25.797 -18.672 1 94.75 374 LEU B O 1
ATOM 7788 N N . MET B 1 375 ? 31.047 25.031 -19.281 1 93.38 375 MET B N 1
ATOM 7789 C CA . MET B 1 375 ? 31 25.891 -20.453 1 93.38 375 MET B CA 1
ATOM 7790 C C . MET B 1 375 ? 30.453 27.281 -20.094 1 93.38 375 MET B C 1
ATOM 7792 O O . MET B 1 375 ? 29.703 27.422 -19.125 1 93.38 375 MET B O 1
ATOM 7796 N N . ASN B 1 376 ? 30.906 28.344 -20.844 1 87.19 376 ASN B N 1
ATOM 7797 C CA . ASN B 1 376 ? 30.406 29.719 -20.703 1 87.19 376 ASN B CA 1
ATOM 7798 C C . ASN B 1 376 ? 30.812 30.312 -19.359 1 87.19 376 ASN B C 1
ATOM 7800 O O . ASN B 1 376 ? 30.047 31.062 -18.75 1 87.19 376 ASN B O 1
ATOM 7804 N N . TYR B 1 377 ? 31.984 29.656 -18.922 1 84.38 377 TYR B N 1
ATOM 7805 C CA . TYR B 1 377 ? 32.5 30.219 -17.672 1 84.38 377 TYR B CA 1
ATOM 7806 C C . TYR B 1 377 ? 33.031 31.625 -17.875 1 84.38 377 TYR B C 1
ATOM 7808 O O . TYR B 1 377 ? 33.75 31.891 -18.828 1 84.38 377 TYR B O 1
ATOM 7816 N N . ASN B 1 378 ? 32.406 32.594 -17.375 1 72.44 378 ASN B N 1
ATOM 7817 C CA . ASN B 1 378 ? 32.875 33.969 -17.391 1 72.44 378 ASN B CA 1
ATOM 7818 C C . ASN B 1 378 ? 33.125 34.5 -15.984 1 72.44 378 ASN B C 1
ATOM 7820 O O . ASN B 1 378 ? 32.219 34.562 -15.172 1 72.44 378 ASN B O 1
ATOM 7824 N N . ASP B 1 379 ? 34.469 34.562 -15.594 1 61.88 379 ASP B N 1
ATOM 7825 C CA . ASP B 1 379 ? 34.906 35 -14.266 1 61.88 379 ASP B CA 1
ATOM 7826 C C . ASP B 1 379 ? 34.25 36.312 -13.852 1 61.88 379 ASP B C 1
ATOM 7828 O O . ASP B 1 379 ? 34.031 36.531 -12.664 1 61.88 379 ASP B O 1
ATOM 7832 N N . GLY B 1 380 ? 34.156 37.219 -14.828 1 55.72 380 GLY B N 1
ATOM 7833 C CA . GLY B 1 380 ? 33.719 38.562 -14.508 1 55.72 380 GLY B CA 1
ATOM 7834 C C . GLY B 1 380 ? 32.25 38.625 -14.172 1 55.72 380 GLY B C 1
ATOM 7835 O O . GLY B 1 380 ? 31.719 39.719 -13.891 1 55.72 380 GLY B O 1
ATOM 7836 N N . THR B 1 381 ? 31.656 37.625 -14.625 1 51.25 381 THR B N 1
ATOM 7837 C CA . THR B 1 381 ? 30.219 37.75 -14.43 1 51.25 381 THR B CA 1
ATOM 7838 C C . THR B 1 381 ? 29.875 37.844 -12.945 1 51.25 381 THR B C 1
ATOM 7840 O O . THR B 1 381 ? 30.203 36.969 -12.172 1 51.25 381 THR B O 1
ATOM 7843 N N . VAL B 1 382 ? 29.922 39.031 -12.547 1 49.16 382 VAL B N 1
ATOM 7844 C CA . VAL B 1 382 ? 29.406 39.531 -11.266 1 49.16 382 VAL B CA 1
ATOM 7845 C C . VAL B 1 382 ? 28.312 38.594 -10.766 1 49.16 382 VAL B C 1
ATOM 7847 O O . VAL B 1 382 ? 27.641 37.906 -11.555 1 49.16 382 VAL B O 1
ATOM 7850 N N . ALA B 1 383 ? 28.391 38.281 -9.562 1 52.19 383 ALA B N 1
ATOM 7851 C CA . ALA B 1 383 ? 27.359 37.625 -8.758 1 52.19 383 ALA B CA 1
ATOM 7852 C C . ALA B 1 383 ? 25.969 37.906 -9.344 1 52.19 383 ALA B C 1
ATOM 7854 O O . ALA B 1 383 ? 25.5 39.031 -9.328 1 52.19 383 ALA B O 1
ATOM 7855 N N . GLY B 1 384 ? 25.797 37.656 -10.617 1 54.34 384 GLY B N 1
ATOM 7856 C CA . GLY B 1 384 ? 24.484 37.812 -11.195 1 54.34 384 GLY B CA 1
ATOM 7857 C C . GLY B 1 384 ? 23.375 37.875 -10.148 1 54.34 384 GLY B C 1
ATOM 7858 O O . GLY B 1 384 ? 23.312 37.031 -9.266 1 54.34 384 GLY B O 1
ATOM 7859 N N . HIS B 1 385 ? 22.891 39.125 -9.867 1 64.25 385 HIS B N 1
ATOM 7860 C CA . HIS B 1 385 ? 21.938 39.5 -8.828 1 64.25 385 HIS B CA 1
ATOM 7861 C C . HIS B 1 385 ? 20.578 38.906 -9.086 1 64.25 385 HIS B C 1
ATOM 7863 O O . HIS B 1 385 ? 20.031 39.031 -10.188 1 64.25 385 HIS B O 1
ATOM 7869 N N . TYR B 1 386 ? 20.344 37.75 -8.641 1 86.25 386 TYR B N 1
ATOM 7870 C CA . TYR B 1 386 ? 19.031 37.094 -8.719 1 86.25 386 TYR B CA 1
ATOM 7871 C C . TYR B 1 386 ? 18.016 37.844 -7.883 1 86.25 386 TYR B C 1
ATOM 7873 O O . TYR B 1 386 ? 17.141 37.219 -7.266 1 86.25 386 TYR B O 1
ATOM 7881 N N . GLN B 1 387 ? 18.25 39.219 -7.859 1 90.19 387 GLN B N 1
ATOM 7882 C CA . GLN B 1 387 ? 17.344 40.062 -7.07 1 90.19 387 GLN B CA 1
ATOM 7883 C C . GLN B 1 387 ? 15.93 40.031 -7.621 1 90.19 387 GLN B C 1
ATOM 7885 O O . GLN B 1 387 ? 14.961 40.062 -6.855 1 90.19 387 GLN B O 1
ATOM 7890 N N . ASP B 1 388 ? 15.875 39.938 -8.883 1 90.56 388 ASP B N 1
ATOM 7891 C CA . ASP B 1 388 ? 14.555 39.906 -9.508 1 90.56 388 ASP B CA 1
ATOM 7892 C C . ASP B 1 388 ? 13.766 38.688 -9.102 1 90.56 388 ASP B C 1
ATOM 7894 O O . ASP B 1 388 ? 12.555 38.75 -8.883 1 90.56 388 ASP B O 1
ATOM 7898 N N . ILE B 1 389 ? 14.461 37.625 -9.07 1 93.19 389 ILE B N 1
ATOM 7899 C CA . ILE B 1 389 ? 13.812 36.375 -8.695 1 93.19 389 ILE B CA 1
ATOM 7900 C C . ILE B 1 389 ? 13.398 36.406 -7.227 1 93.19 389 ILE B C 1
ATOM 7902 O O . ILE B 1 389 ? 12.32 35.938 -6.863 1 93.19 389 ILE B O 1
ATOM 7906 N N . VAL B 1 390 ? 14.234 36.938 -6.441 1 95.38 390 VAL B N 1
ATOM 7907 C CA . VAL B 1 390 ? 13.953 37.062 -5.016 1 95.38 390 VAL B CA 1
ATOM 7908 C C . VAL B 1 390 ? 12.75 37.969 -4.809 1 95.38 390 VAL B C 1
ATOM 7910 O O . VAL B 1 390 ? 11.836 37.656 -4.047 1 95.38 390 VAL B O 1
ATOM 7913 N N . ASP B 1 391 ? 12.742 39.094 -5.504 1 94.75 391 ASP B N 1
ATOM 7914 C CA . ASP B 1 391 ? 11.641 40.031 -5.395 1 94.75 391 ASP B CA 1
ATOM 7915 C C . ASP B 1 391 ? 10.328 39.406 -5.863 1 94.75 391 ASP B C 1
ATOM 7917 O O . ASP B 1 391 ? 9.281 39.594 -5.242 1 94.75 391 ASP B O 1
ATOM 7921 N N . CYS B 1 392 ? 10.492 38.719 -6.91 1 95.19 392 CYS B N 1
ATOM 7922 C CA . CYS B 1 392 ? 9.312 38.031 -7.43 1 95.19 392 CYS B CA 1
ATOM 7923 C C . CYS B 1 392 ? 8.773 37.031 -6.414 1 95.19 392 CYS B C 1
ATOM 7925 O O . CYS B 1 392 ? 7.562 36.938 -6.211 1 95.19 392 CYS B O 1
ATOM 7927 N N . THR B 1 393 ? 9.641 36.312 -5.789 1 95.69 393 THR B N 1
ATOM 7928 C CA . THR B 1 393 ? 9.258 35.312 -4.781 1 95.69 393 THR B CA 1
ATOM 7929 C C . THR B 1 393 ? 8.594 36 -3.588 1 95.69 393 THR B C 1
ATOM 7931 O O . THR B 1 393 ? 7.551 35.562 -3.107 1 95.69 393 THR B O 1
ATOM 7934 N N . ILE B 1 394 ? 9.164 37.094 -3.158 1 96.5 394 ILE B N 1
ATOM 7935 C CA . ILE B 1 394 ? 8.617 37.844 -2.031 1 96.5 394 ILE B CA 1
ATOM 7936 C C . ILE B 1 394 ? 7.23 38.375 -2.389 1 96.5 394 ILE B C 1
ATOM 7938 O O . ILE B 1 394 ? 6.312 38.312 -1.564 1 96.5 394 ILE B O 1
ATOM 7942 N N . ASP B 1 395 ? 7.121 38.781 -3.574 1 96.12 395 ASP B N 1
ATOM 7943 C CA . ASP B 1 395 ? 5.84 39.312 -4.031 1 96.12 395 ASP B CA 1
ATOM 7944 C C . ASP B 1 395 ? 4.762 38.25 -4.031 1 96.12 395 ASP B C 1
ATOM 7946 O O . ASP B 1 395 ? 3.631 38.5 -3.605 1 96.12 395 ASP B O 1
ATOM 7950 N N . HIS B 1 396 ? 5.109 37.156 -4.488 1 95.88 396 HIS B N 1
ATOM 7951 C CA . HIS B 1 396 ? 4.148 36.062 -4.527 1 95.88 396 HIS B CA 1
ATOM 7952 C C . HIS B 1 396 ? 3.775 35.594 -3.121 1 95.88 396 HIS B C 1
ATOM 7954 O O . HIS B 1 396 ? 2.617 35.25 -2.855 1 95.88 396 HIS B O 1
ATOM 7960 N N . ILE B 1 397 ? 4.699 35.531 -2.254 1 96.25 397 ILE B N 1
ATOM 7961 C CA . ILE B 1 397 ? 4.438 35.156 -0.871 1 96.25 397 ILE B CA 1
ATOM 7962 C C . ILE B 1 397 ? 3.533 36.188 -0.212 1 96.25 397 ILE B C 1
ATOM 7964 O O . ILE B 1 397 ? 2.543 35.844 0.433 1 96.25 397 ILE B O 1
ATOM 7968 N N . SER B 1 398 ? 3.875 37.438 -0.416 1 94.19 398 SER B N 1
ATOM 7969 C CA . SER B 1 398 ? 3.105 38.531 0.179 1 94.19 398 SER B CA 1
ATOM 7970 C C . SER B 1 398 ? 1.689 38.594 -0.386 1 94.19 398 SER B C 1
ATOM 7972 O O . SER B 1 398 ? 0.731 38.844 0.346 1 94.19 398 SER B O 1
ATOM 7974 N N . ASN B 1 399 ? 1.585 38.312 -1.625 1 93.56 399 ASN B N 1
ATOM 7975 C CA . ASN B 1 399 ? 0.275 38.344 -2.268 1 93.56 399 ASN B CA 1
ATOM 7976 C C . ASN B 1 399 ? -0.636 37.25 -1.743 1 93.56 399 ASN B C 1
ATOM 7978 O O . ASN B 1 399 ? -1.853 37.438 -1.661 1 93.56 399 ASN B O 1
ATOM 7982 N N . ARG B 1 400 ? -0.073 36.188 -1.366 1 92 400 ARG B N 1
ATOM 7983 C CA . ARG B 1 400 ? -0.875 35.062 -0.906 1 92 400 ARG B CA 1
ATOM 7984 C C . ARG B 1 400 ? -1.097 35.125 0.601 1 92 400 ARG B C 1
ATOM 7986 O O . ARG B 1 400 ? -2.154 34.719 1.096 1 92 400 ARG B O 1
ATOM 7993 N N . LEU B 1 401 ? -0.109 35.562 1.317 1 93.38 401 LEU B N 1
ATOM 7994 C CA . LEU B 1 401 ? -0.17 35.469 2.77 1 93.38 401 LEU B CA 1
ATOM 7995 C C . LEU B 1 401 ? -0.479 36.812 3.41 1 93.38 401 LEU B C 1
ATOM 7997 O O . LEU B 1 401 ? -0.943 36.875 4.551 1 93.38 401 LEU B O 1
ATOM 8001 N N . SER B 1 402 ? -0.28 37.906 2.699 1 86.69 402 SER B N 1
ATOM 8002 C CA . SER B 1 402 ? -0.524 39.25 3.236 1 86.69 402 SER B CA 1
ATOM 8003 C C . SER B 1 402 ? -1.447 40.062 2.326 1 86.69 402 SER B C 1
ATOM 8005 O O . SER B 1 402 ? -1.265 41.25 2.156 1 86.69 402 SER B O 1
ATOM 8007 N N . ASN B 1 403 ? -2.291 39.312 1.791 1 85.56 403 ASN B N 1
ATOM 8008 C CA . ASN B 1 403 ? -3.223 39.969 0.887 1 85.56 403 ASN B CA 1
ATOM 8009 C C . ASN B 1 403 ? -4.168 40.906 1.642 1 85.56 403 ASN B C 1
ATOM 8011 O O . ASN B 1 403 ? -4.789 40.5 2.625 1 85.56 403 ASN B O 1
ATOM 8015 N N . SER B 1 404 ? -4.316 42.062 1.21 1 80.31 404 SER B N 1
ATOM 8016 C CA . SER B 1 404 ? -5.164 43.062 1.872 1 80.31 404 SER B CA 1
ATOM 8017 C C . SER B 1 404 ? -6.641 42.688 1.738 1 80.31 404 SER B C 1
ATOM 8019 O O . SER B 1 404 ? -7.473 43.156 2.527 1 80.31 404 SER B O 1
ATOM 8021 N N . ARG B 1 405 ? -7.066 41.938 0.794 1 77.75 405 ARG B N 1
ATOM 8022 C CA . ARG B 1 405 ? -8.461 41.562 0.561 1 77.75 405 ARG B CA 1
ATOM 8023 C C . ARG B 1 405 ? -8.875 40.406 1.462 1 77.75 405 ARG B C 1
ATOM 8025 O O . ARG B 1 405 ? -10.062 40.094 1.562 1 77.75 405 ARG B O 1
ATOM 8032 N N . ASP B 1 406 ? -7.875 39.875 2.15 1 86.69 406 ASP B N 1
ATOM 8033 C CA . ASP B 1 406 ? -8.164 38.781 3.066 1 86.69 406 ASP B CA 1
ATOM 8034 C C . ASP B 1 406 ? -8.852 39.281 4.332 1 86.69 406 ASP B C 1
ATOM 8036 O O . ASP B 1 406 ? -8.266 40.062 5.086 1 86.69 406 ASP B O 1
ATOM 8040 N N . LYS B 1 407 ? -10.023 38.781 4.566 1 86.31 407 LYS B N 1
ATOM 8041 C CA . LYS B 1 407 ? -10.836 39.25 5.691 1 86.31 407 LYS B CA 1
ATOM 8042 C C . LYS B 1 407 ? -10.203 38.844 7.023 1 86.31 407 LYS B C 1
ATOM 8044 O O . LYS B 1 407 ? -10.477 39.469 8.055 1 86.31 407 LYS B O 1
ATOM 8049 N N . ALA B 1 408 ? -9.414 37.875 7.02 1 90.25 408 ALA B N 1
ATOM 8050 C CA . ALA B 1 408 ? -8.789 37.375 8.25 1 90.25 408 ALA B CA 1
ATOM 8051 C C . ALA B 1 408 ? -7.547 38.188 8.594 1 90.25 408 ALA B C 1
ATOM 8053 O O . ALA B 1 408 ? -7.074 38.188 9.727 1 90.25 408 ALA B O 1
ATOM 8054 N N . ARG B 1 409 ? -7.047 38.938 7.711 1 91.19 409 ARG B N 1
ATOM 8055 C CA . ARG B 1 409 ? -5.738 39.594 7.836 1 91.19 409 ARG B CA 1
ATOM 8056 C C . ARG B 1 409 ? -5.723 40.594 8.984 1 91.19 409 ARG B C 1
ATOM 8058 O O . ARG B 1 409 ? -4.816 40.562 9.82 1 91.19 409 ARG B O 1
ATOM 8065 N N . PRO B 1 410 ? -6.711 41.438 9.078 1 93.06 410 PRO B N 1
ATOM 8066 C CA . PRO B 1 410 ? -6.672 42.406 10.172 1 93.06 410 PRO B CA 1
ATOM 8067 C C . PRO B 1 410 ? -6.648 41.75 11.547 1 93.06 410 PRO B C 1
ATOM 8069 O O . PRO B 1 410 ? -5.961 42.219 12.453 1 93.06 410 PRO B O 1
ATOM 8072 N N . VAL B 1 411 ? -7.359 40.719 11.648 1 95.31 411 VAL B N 1
ATOM 8073 C CA . VAL B 1 411 ? -7.418 40 12.914 1 95.31 411 VAL B CA 1
ATOM 8074 C C . VAL B 1 411 ? -6.07 39.375 13.211 1 95.31 411 VAL B C 1
ATOM 8076 O O . VAL B 1 411 ? -5.566 39.438 14.336 1 95.31 411 VAL B O 1
ATOM 8079 N N . LEU B 1 412 ? -5.504 38.781 12.211 1 93.69 412 LEU B N 1
ATOM 8080 C CA . LEU B 1 412 ? -4.227 38.094 12.375 1 93.69 412 LEU B CA 1
ATOM 8081 C C . LEU B 1 412 ? -3.113 39.094 12.695 1 93.69 412 LEU B C 1
ATOM 8083 O O . LEU B 1 412 ? -2.238 38.812 13.516 1 93.69 412 LEU B O 1
ATOM 8087 N N . GLU B 1 413 ? -3.166 40.156 12.086 1 92.62 413 GLU B N 1
ATOM 8088 C CA . GLU B 1 413 ? -2.174 41.219 12.367 1 92.62 413 GLU B CA 1
ATOM 8089 C C . GLU B 1 413 ? -2.336 41.75 13.781 1 92.62 413 GLU B C 1
ATOM 8091 O O . GLU B 1 413 ? -1.348 42.062 14.453 1 92.62 413 GLU B O 1
ATOM 8096 N N . ALA B 1 414 ? -3.59 41.906 14.117 1 95.5 414 ALA B N 1
ATOM 8097 C CA . ALA B 1 414 ? -3.869 42.438 15.453 1 95.5 414 ALA B CA 1
ATOM 8098 C C . ALA B 1 414 ? -3.432 41.438 16.516 1 95.5 414 ALA B C 1
ATOM 8100 O O . ALA B 1 414 ? -3.113 41.812 17.656 1 95.5 414 ALA B O 1
ATOM 8101 N N . ALA B 1 415 ? -3.389 40.219 16.203 1 94 415 ALA B N 1
ATOM 8102 C CA . ALA B 1 415 ? -3.008 39.156 17.125 1 94 415 ALA B CA 1
ATOM 8103 C C . ALA B 1 415 ? -1.562 39.312 17.578 1 94 415 ALA B C 1
ATOM 8105 O O . ALA B 1 415 ? -1.153 38.719 18.594 1 94 415 ALA B O 1
ATOM 8106 N N . ARG B 1 416 ? -0.806 40.125 17.016 1 91.69 416 ARG B N 1
ATOM 8107 C CA . ARG B 1 416 ? 0.605 40.344 17.312 1 91.69 416 ARG B CA 1
ATOM 8108 C C . ARG B 1 416 ? 0.786 40.875 18.734 1 91.69 416 ARG B C 1
ATOM 8110 O O . ARG B 1 416 ? 1.827 40.625 19.359 1 91.69 416 ARG B O 1
ATOM 8117 N N . ILE B 1 417 ? -0.173 41.469 19.203 1 92.56 417 ILE B N 1
ATOM 8118 C CA . ILE B 1 417 ? -0.063 42.094 20.516 1 92.56 417 ILE B CA 1
ATOM 8119 C C . ILE B 1 417 ? 0.036 41 21.594 1 92.56 417 ILE B C 1
ATOM 8121 O O . ILE B 1 417 ? 0.4 41.281 22.734 1 92.56 417 ILE B O 1
ATOM 8125 N N . SER B 1 418 ? -0.299 39.812 21.234 1 91.44 418 SER B N 1
ATOM 8126 C CA . SER B 1 418 ? -0.229 38.719 22.203 1 91.44 418 SER B CA 1
ATOM 8127 C C . SER B 1 418 ? 1.211 38.25 22.422 1 91.44 418 SER B C 1
ATOM 8129 O O . SER B 1 418 ? 1.497 37.531 23.359 1 91.44 418 SER B O 1
ATOM 8131 N N . ASP B 1 419 ? 2.051 38.719 21.594 1 90.06 419 ASP B N 1
ATOM 8132 C CA . ASP B 1 419 ? 3.473 38.469 21.797 1 90.06 419 ASP B CA 1
ATOM 8133 C C . ASP B 1 419 ? 4.137 39.594 22.578 1 90.06 419 ASP B C 1
ATOM 8135 O O . ASP B 1 419 ? 4.484 40.625 22.016 1 90.06 419 ASP B O 1
ATOM 8139 N N . VAL B 1 420 ? 4.473 39.281 23.688 1 87.19 420 VAL B N 1
ATOM 8140 C CA . VAL B 1 420 ? 4.973 40.312 24.594 1 87.19 420 VAL B CA 1
ATOM 8141 C C . VAL B 1 420 ? 6.418 40.656 24.234 1 87.19 420 VAL B C 1
ATOM 8143 O O . VAL B 1 420 ? 6.934 41.688 24.641 1 87.19 420 VAL B O 1
ATOM 8146 N N . ARG B 1 421 ? 7.047 39.812 23.594 1 82.38 421 ARG B N 1
ATOM 8147 C CA . ARG B 1 421 ? 8.453 40 23.266 1 82.38 421 ARG B CA 1
ATOM 8148 C C . ARG B 1 421 ? 8.633 41.188 22.297 1 82.38 421 ARG B C 1
ATOM 8150 O O . ARG B 1 421 ? 9.719 41.75 22.203 1 82.38 421 ARG B O 1
ATOM 8157 N N . ASP B 1 422 ? 7.539 41.562 21.672 1 83.75 422 ASP B N 1
ATOM 8158 C CA . ASP B 1 422 ? 7.613 42.625 20.672 1 83.75 422 ASP B CA 1
ATOM 8159 C C . ASP B 1 422 ? 7.168 43.938 21.25 1 83.75 422 ASP B C 1
ATOM 8161 O O . ASP B 1 422 ? 7.188 44.969 20.562 1 83.75 422 ASP B O 1
ATOM 8165 N N . TRP B 1 423 ? 6.816 43.938 22.453 1 89.5 423 TRP B N 1
ATOM 8166 C CA . TRP B 1 423 ? 6.316 45.156 23.062 1 89.5 423 TRP B CA 1
ATOM 8167 C C . TRP B 1 423 ? 7.441 46.188 23.266 1 89.5 423 TRP B C 1
ATOM 8169 O O . TRP B 1 423 ? 8.57 45.812 23.594 1 89.5 423 TRP B O 1
ATOM 8179 N N . PRO B 1 424 ? 7.094 47.406 23.031 1 88.5 424 PRO B N 1
ATOM 8180 C CA . PRO B 1 424 ? 8.109 48.406 23.344 1 88.5 424 PRO B CA 1
ATOM 8181 C C . PRO B 1 424 ? 8.422 48.5 24.828 1 88.5 424 PRO B C 1
ATOM 8183 O O . PRO B 1 424 ? 7.59 48.125 25.656 1 88.5 424 PRO B O 1
ATOM 8186 N N . THR B 1 425 ? 9.594 49.031 25.188 1 82.56 425 THR B N 1
ATOM 8187 C CA . THR B 1 425 ? 10 49.062 26.578 1 82.56 425 THR B CA 1
ATOM 8188 C C . THR B 1 425 ? 10 50.5 27.109 1 82.56 425 THR B C 1
ATOM 8190 O O . THR B 1 425 ? 10.086 50.719 28.328 1 82.56 425 THR B O 1
ATOM 8193 N N . THR B 1 426 ? 9.828 51.375 26.234 1 85.12 426 THR B N 1
ATOM 8194 C CA . THR B 1 426 ? 9.898 52.781 26.672 1 85.12 426 THR B CA 1
ATOM 8195 C C . THR B 1 426 ? 8.57 53.219 27.281 1 85.12 426 THR B C 1
ATOM 8197 O O . THR B 1 426 ? 7.504 52.781 26.844 1 85.12 426 THR B O 1
ATOM 8200 N N . ARG B 1 427 ? 8.641 54.125 28.266 1 84.31 427 ARG B N 1
ATOM 8201 C CA . ARG B 1 427 ? 7.484 54.625 29 1 84.31 427 ARG B CA 1
ATOM 8202 C C . ARG B 1 427 ? 6.574 55.438 28.109 1 84.31 427 ARG B C 1
ATOM 8204 O O . ARG B 1 427 ? 5.379 55.594 28.375 1 84.31 427 ARG B O 1
ATOM 8211 N N . THR B 1 428 ? 7.094 55.906 27.094 1 89.94 428 THR B N 1
ATOM 8212 C CA . THR B 1 428 ? 6.316 56.75 26.203 1 89.94 428 THR B CA 1
ATOM 8213 C C . THR B 1 428 ? 5.59 55.906 25.156 1 89.94 428 THR B C 1
ATOM 8215 O O . THR B 1 428 ? 4.473 56.25 24.766 1 89.94 428 THR B O 1
ATOM 8218 N N . ASP B 1 429 ? 6.211 54.875 24.828 1 91 429 ASP B N 1
ATOM 8219 C CA . ASP B 1 429 ? 5.684 54.125 23.688 1 91 429 ASP B CA 1
ATOM 8220 C C . ASP B 1 429 ? 4.773 52.969 24.156 1 91 429 ASP B C 1
ATOM 8222 O O . ASP B 1 429 ? 3.918 52.5 23.406 1 91 429 ASP B O 1
ATOM 8226 N N . LEU B 1 430 ? 4.898 52.469 25.312 1 91.94 430 LEU B N 1
ATOM 8227 C CA . LEU B 1 430 ? 4.184 51.312 25.781 1 91.94 430 LEU B CA 1
ATOM 8228 C C . LEU B 1 430 ? 2.713 51.625 26.031 1 91.94 430 LEU B C 1
ATOM 8230 O O . LEU B 1 430 ? 1.837 50.812 25.672 1 91.94 430 LEU B O 1
ATOM 8234 N N . PRO B 1 431 ? 2.406 52.719 26.594 1 91.62 431 PRO B N 1
ATOM 8235 C CA . PRO B 1 431 ? 1 53 26.922 1 91.62 431 PRO B CA 1
ATOM 8236 C C . PRO B 1 431 ? 0.107 53 25.688 1 91.62 431 PRO B C 1
ATOM 8238 O O . PRO B 1 431 ? -0.939 52.344 25.656 1 91.62 431 PRO B O 1
ATOM 8241 N N . PRO B 1 432 ? 0.478 53.594 24.594 1 93.62 432 PRO B N 1
ATOM 8242 C CA . PRO B 1 432 ? -0.407 53.562 23.422 1 93.62 432 PRO B CA 1
ATOM 8243 C C . PRO B 1 432 ? -0.264 52.281 22.609 1 93.62 432 PRO B C 1
ATOM 8245 O O . PRO B 1 432 ? -1.099 52 21.75 1 93.62 432 PRO B O 1
ATOM 8248 N N . TYR B 1 433 ? 0.676 51.562 22.875 1 94.5 433 TYR B N 1
ATOM 8249 C CA . TYR B 1 433 ? 0.975 50.406 22.062 1 94.5 433 TYR B CA 1
ATOM 8250 C C . TYR B 1 433 ? -0.149 49.375 22.156 1 94.5 433 TYR B C 1
ATOM 8252 O O . TYR B 1 433 ? -0.622 49.062 23.25 1 94.5 433 TYR B O 1
ATOM 8260 N N . GLY B 1 434 ? -0.607 48.906 21 1 95 434 GLY B N 1
ATOM 8261 C CA . GLY B 1 434 ? -1.511 47.75 20.938 1 95 434 GLY B CA 1
ATOM 8262 C C . GLY B 1 434 ? -2.965 48.156 21.156 1 95 434 GLY B C 1
ATOM 8263 O O . GLY B 1 434 ? -3.85 47.281 21.078 1 95 434 GLY B O 1
ATOM 8264 N N . ASN B 1 435 ? -3.238 49.406 21.469 1 96 435 ASN B N 1
ATOM 8265 C CA . ASN B 1 435 ? -4.605 49.812 21.766 1 96 435 ASN B CA 1
ATOM 8266 C C . ASN B 1 435 ? -5.523 49.625 20.562 1 96 435 ASN B C 1
ATOM 8268 O O . ASN B 1 435 ? -6.66 49.156 20.703 1 96 435 ASN B O 1
ATOM 8272 N N . GLN B 1 436 ? -4.977 50 19.453 1 95.75 436 GLN B N 1
ATOM 8273 C CA . GLN B 1 436 ? -5.781 49.844 18.234 1 95.75 436 GLN B CA 1
ATOM 8274 C C . GLN B 1 436 ? -6.027 48.375 17.906 1 95.75 436 GLN B C 1
ATOM 8276 O O . GLN B 1 436 ? -7.125 48 17.5 1 95.75 436 GLN B O 1
ATOM 8281 N N . GLU B 1 437 ? -5.012 47.594 18 1 96.06 437 GLU B N 1
ATOM 8282 C CA . GLU B 1 437 ? -5.121 46.156 17.766 1 96.06 437 GLU B CA 1
ATOM 8283 C C . GLU B 1 437 ? -6.094 45.531 18.734 1 96.06 437 GLU B C 1
ATOM 8285 O O . GLU B 1 437 ? -6.879 44.656 18.359 1 96.06 437 GLU B O 1
ATOM 8290 N N . LEU B 1 438 ? -6.016 45.906 20 1 96.38 438 LEU B N 1
ATOM 8291 C CA . LEU B 1 438 ? -6.938 45.406 21 1 96.38 438 LEU B CA 1
ATOM 8292 C C . LEU B 1 438 ? -8.383 45.719 20.625 1 96.38 438 LEU B C 1
ATOM 8294 O O . LEU B 1 438 ? -9.258 44.844 20.734 1 96.38 438 LEU B O 1
ATOM 8298 N N . ASP B 1 439 ? -8.602 46.906 20.156 1 96 439 ASP B N 1
ATOM 8299 C CA . ASP B 1 439 ? -9.945 47.312 19.766 1 96 439 ASP B CA 1
ATOM 8300 C C . ASP B 1 439 ? -10.445 46.469 18.578 1 96 439 ASP B C 1
ATOM 8302 O O . ASP B 1 439 ? -11.625 46.125 18.516 1 96 439 ASP B O 1
ATOM 8306 N N . THR B 1 440 ? -9.57 46.25 17.688 1 96.38 440 THR B N 1
ATOM 8307 C CA . THR B 1 440 ? -9.914 45.438 16.531 1 96.38 440 THR B CA 1
ATOM 8308 C C . THR B 1 440 ? -10.336 44.031 16.953 1 96.38 440 THR B C 1
ATOM 8310 O O . THR B 1 440 ? -11.336 43.531 16.469 1 96.38 440 THR B O 1
ATOM 8313 N N . LEU B 1 441 ? -9.641 43.438 17.844 1 97.19 441 LEU B N 1
ATOM 8314 C CA . LEU B 1 441 ? -9.93 42.094 18.344 1 97.19 441 LEU B CA 1
ATOM 8315 C C . LEU B 1 441 ? -11.227 42.094 19.141 1 97.19 441 LEU B C 1
ATOM 8317 O O . LEU B 1 441 ? -12.031 41.156 19.016 1 97.19 441 LEU B O 1
ATOM 8321 N N . LEU B 1 442 ? -11.398 43.125 19.969 1 96.56 442 LEU B N 1
ATOM 8322 C CA . LEU B 1 442 ? -12.609 43.219 20.766 1 96.56 442 LEU B CA 1
ATOM 8323 C C . LEU B 1 442 ? -13.852 43.312 19.891 1 96.56 442 LEU B C 1
ATOM 8325 O O . LEU B 1 442 ? -14.875 42.688 20.156 1 96.56 442 LEU B O 1
ATOM 8329 N N . GLN B 1 443 ? -13.656 44.125 18.906 1 95.19 443 GLN B N 1
ATOM 8330 C CA . GLN B 1 443 ? -14.773 44.281 18 1 95.19 443 GLN B CA 1
ATOM 8331 C C . GLN B 1 443 ? -15.102 43 17.266 1 95.19 443 GLN B C 1
ATOM 8333 O O . GLN B 1 443 ? -16.281 42.625 17.109 1 95.19 443 GLN B O 1
ATOM 8338 N N . GLN B 1 444 ? -14.172 42.312 16.859 1 96.31 444 GLN B N 1
ATOM 8339 C CA . GLN B 1 444 ? -14.344 41.062 16.109 1 96.31 444 GLN B CA 1
ATOM 8340 C C . GLN B 1 444 ? -14.984 39.969 16.969 1 96.31 444 GLN B C 1
ATOM 8342 O O . GLN B 1 444 ? -15.859 39.25 16.5 1 96.31 444 GLN B O 1
ATOM 8347 N N . PHE B 1 445 ? -14.594 39.875 18.234 1 97.12 445 PHE B N 1
ATOM 8348 C CA . PHE B 1 445 ? -14.961 38.688 19.031 1 97.12 445 PHE B CA 1
ATOM 8349 C C . PHE B 1 445 ? -15.93 39.062 20.141 1 97.12 445 PHE B C 1
ATOM 8351 O O . PHE B 1 445 ? -16.109 38.312 21.094 1 97.12 445 PHE B O 1
ATOM 8358 N N . LEU B 1 446 ? -16.547 40.188 20.016 1 94 446 LEU B N 1
ATOM 8359 C CA . LEU B 1 446 ? -17.422 40.719 21.047 1 94 446 LEU B CA 1
ATOM 8360 C C . LEU B 1 446 ? -18.516 39.688 21.391 1 94 446 LEU B C 1
ATOM 8362 O O . LEU B 1 446 ? -18.766 39.438 22.578 1 94 446 LEU B O 1
ATOM 8366 N N . PRO B 1 447 ? -19.141 39.062 20.406 1 92.94 447 PRO B N 1
ATOM 8367 C CA . PRO B 1 447 ? -20.219 38.125 20.734 1 92.94 447 PRO B CA 1
ATOM 8368 C C . PRO B 1 447 ? -19.719 36.938 21.562 1 92.94 447 PRO B C 1
ATOM 8370 O O . PRO B 1 447 ? -20.406 36.531 22.5 1 92.94 447 PRO B O 1
ATOM 8373 N N . VAL B 1 448 ? -18.609 36.406 21.25 1 95 448 VAL B N 1
ATOM 8374 C CA . VAL B 1 448 ? -18.078 35.25 21.953 1 95 448 VAL B CA 1
ATOM 8375 C C . VAL B 1 448 ? -17.562 35.656 23.328 1 95 448 VAL B C 1
ATOM 8377 O O . VAL B 1 448 ? -17.75 34.906 24.297 1 95 448 VAL B O 1
ATOM 8380 N N . LEU B 1 449 ? -16.938 36.812 23.406 1 95.81 449 LEU B N 1
ATOM 8381 C CA . LEU B 1 449 ? -16.422 37.312 24.672 1 95.81 449 LEU B CA 1
ATOM 8382 C C . LEU B 1 449 ? -17.562 37.562 25.656 1 95.81 449 LEU B C 1
ATOM 8384 O O . LEU B 1 449 ? -17.438 37.281 26.844 1 95.81 449 LEU B O 1
ATOM 8388 N N . SER B 1 450 ? -18.609 38.094 25.109 1 93.75 450 SER B N 1
ATOM 8389 C CA . SER B 1 450 ? -19.766 38.344 25.953 1 93.75 450 SER B CA 1
ATOM 8390 C C . SER B 1 450 ? -20.344 37.031 26.5 1 93.75 450 SER B C 1
ATOM 8392 O O . SER B 1 450 ? -20.703 36.938 27.672 1 93.75 450 SER B O 1
ATOM 8394 N N . ARG B 1 451 ? -20.391 36.094 25.719 1 92 451 ARG B N 1
ATOM 8395 C CA . ARG B 1 451 ? -20.906 34.812 26.125 1 92 451 ARG B CA 1
ATOM 8396 C C . ARG B 1 451 ? -20 34.156 27.188 1 92 451 ARG B C 1
ATOM 8398 O O . ARG B 1 451 ? -20.484 33.469 28.078 1 92 451 ARG B O 1
ATOM 8405 N N . MET B 1 452 ? -18.688 34.438 27.062 1 93.75 452 MET B N 1
ATOM 8406 C CA . MET B 1 452 ? -17.703 33.906 28 1 93.75 452 MET B CA 1
ATOM 8407 C C . MET B 1 452 ? -17.797 34.625 29.344 1 93.75 452 MET B C 1
ATOM 8409 O O . MET B 1 452 ? -17.188 34.188 30.328 1 93.75 452 MET B O 1
ATOM 8413 N N . GLY B 1 453 ? -18.5 35.688 29.391 1 93.06 453 GLY B N 1
ATOM 8414 C CA . GLY B 1 453 ? -18.609 36.469 30.625 1 93.06 453 GLY B CA 1
ATOM 8415 C C . GLY B 1 453 ? -17.547 37.531 30.766 1 93.06 453 GLY B C 1
ATOM 8416 O O . GLY B 1 453 ? -17.25 37.969 31.875 1 93.06 453 GLY B O 1
ATOM 8417 N N . CYS B 1 454 ? -17.031 37.906 29.656 1 95.5 454 CYS B N 1
ATOM 8418 C CA . CYS B 1 454 ? -15.984 38.938 29.656 1 95.5 454 CYS B CA 1
ATOM 8419 C C . CYS B 1 454 ? -16.578 40.312 29.875 1 95.5 454 CYS B C 1
ATOM 8421 O O . CYS B 1 454 ? -17.562 40.688 29.234 1 95.5 454 CYS B O 1
ATOM 8423 N N . ASP B 1 455 ? -15.977 41.062 30.797 1 95 455 ASP B N 1
ATOM 8424 C CA . ASP B 1 455 ? -16.312 42.469 31 1 95 455 ASP B CA 1
ATOM 8425 C C . ASP B 1 455 ? -15.367 43.375 30.219 1 95 455 ASP B C 1
ATOM 8427 O O . ASP B 1 455 ? -14.195 43.531 30.594 1 95 455 ASP B O 1
ATOM 8431 N N . GLN B 1 456 ? -15.906 44.062 29.297 1 92.69 456 GLN B N 1
ATOM 8432 C CA . GLN B 1 456 ? -15.094 44.844 28.391 1 92.69 456 GLN B CA 1
ATOM 8433 C C . GLN B 1 456 ? -14.398 46 29.141 1 92.69 456 GLN B C 1
ATOM 8435 O O . GLN B 1 456 ? -13.25 46.312 28.844 1 92.69 456 GLN B O 1
ATOM 8440 N N . SER B 1 457 ? -15.141 46.594 29.984 1 93 457 SER B N 1
ATOM 8441 C CA . SER B 1 457 ? -14.57 47.688 30.75 1 93 457 SER B CA 1
ATOM 8442 C C . SER B 1 457 ? -13.406 47.219 31.625 1 93 457 SER B C 1
ATOM 8444 O O . SER B 1 457 ? -12.375 47.906 31.703 1 93 457 SER B O 1
ATOM 8446 N N . GLU B 1 458 ? -13.641 46.188 32.25 1 95.19 458 GLU B N 1
ATOM 8447 C CA . GLU B 1 458 ? -12.586 45.625 33.062 1 95.19 458 GLU B CA 1
ATOM 8448 C C . GLU B 1 458 ? -11.406 45.156 32.219 1 95.19 458 GLU B C 1
ATOM 8450 O O . GLU B 1 458 ? -10.258 45.219 32.656 1 95.19 458 GLU B O 1
ATOM 8455 N N . LEU B 1 459 ? -11.719 44.688 31.062 1 96.81 459 LEU B N 1
ATOM 8456 C CA . LEU B 1 459 ? -10.68 44.188 30.156 1 96.81 459 LEU B CA 1
ATOM 8457 C C . LEU B 1 459 ? -9.703 45.312 29.812 1 96.81 459 LEU B C 1
ATOM 8459 O O . LEU B 1 459 ? -8.484 45.125 29.797 1 96.81 459 LEU B O 1
ATOM 8463 N N . LYS B 1 460 ? -10.195 46.438 29.547 1 95.06 460 LYS B N 1
ATOM 8464 C CA . LYS B 1 460 ? -9.344 47.594 29.203 1 95.06 460 LYS B CA 1
ATOM 8465 C C . LYS B 1 460 ? -8.461 48 30.375 1 95.06 460 LYS B C 1
ATOM 8467 O O . LYS B 1 460 ? -7.309 48.375 30.188 1 95.06 460 LYS B O 1
ATOM 8472 N N . LYS B 1 461 ? -9 47.875 31.547 1 95.69 461 LYS B N 1
ATOM 8473 C CA . LYS B 1 461 ? -8.203 48.156 32.75 1 95.69 461 LYS B CA 1
ATOM 8474 C C . LYS B 1 461 ? -7.102 47.125 32.938 1 95.69 461 LYS B C 1
ATOM 8476 O O . LYS B 1 461 ? -5.965 47.469 33.25 1 95.69 461 LYS B O 1
ATOM 8481 N N . GLU B 1 462 ? -7.555 45.938 32.688 1 96.56 462 GLU B N 1
ATOM 8482 C CA . GLU B 1 462 ? -6.586 44.844 32.781 1 96.56 462 GLU B CA 1
ATOM 8483 C C . GLU B 1 462 ? -5.461 45.031 31.766 1 96.56 462 GLU B C 1
ATOM 8485 O O . GLU B 1 462 ? -4.312 44.656 32.031 1 96.56 462 GLU B O 1
ATOM 8490 N N . TRP B 1 463 ? -5.832 45.5 30.609 1 96.19 463 TRP B N 1
ATOM 8491 C CA . TRP B 1 463 ? -4.848 45.719 29.547 1 96.19 463 TRP B CA 1
ATOM 8492 C C . TRP B 1 463 ? -3.768 46.688 30 1 96.19 463 TRP B C 1
ATOM 8494 O O . TRP B 1 463 ? -2.578 46.438 29.766 1 96.19 463 TRP B O 1
ATOM 8504 N N . ILE B 1 464 ? -4.164 47.719 30.625 1 95 464 ILE B N 1
ATOM 8505 C CA . ILE B 1 464 ? -3.23 48.719 31.125 1 95 464 ILE B CA 1
ATOM 8506 C C . ILE B 1 464 ? -2.355 48.094 32.219 1 95 464 ILE B C 1
ATOM 8508 O O . ILE B 1 464 ? -1.138 48.281 32.219 1 95 464 ILE B O 1
ATOM 8512 N N . GLN B 1 465 ? -2.947 47.312 33.094 1 94.81 465 GLN B N 1
ATOM 8513 C CA . GLN B 1 465 ? -2.213 46.656 34.156 1 94.81 465 GLN B CA 1
ATOM 8514 C C . GLN B 1 465 ? -1.226 45.625 33.594 1 94.81 465 GLN B C 1
ATOM 8516 O O . GLN B 1 465 ? -0.12 45.469 34.125 1 94.81 465 GLN B O 1
ATOM 8521 N N . LEU B 1 466 ? -1.726 44.969 32.656 1 94.25 466 LEU B N 1
ATOM 8522 C CA . LEU B 1 466 ? -0.875 43.969 32.031 1 94.25 466 LEU B CA 1
ATOM 8523 C C . LEU B 1 466 ? 0.356 44.594 31.391 1 94.25 466 LEU B C 1
ATOM 8525 O O . LEU B 1 466 ? 1.468 44.094 31.516 1 94.25 466 LEU B O 1
ATOM 8529 N N . LYS B 1 467 ? 0.143 45.656 30.672 1 93.06 467 LYS B N 1
ATOM 8530 C CA . LYS B 1 467 ? 1.26 46.406 30.078 1 93.06 467 LYS B CA 1
ATOM 8531 C C . LYS B 1 467 ? 2.266 46.81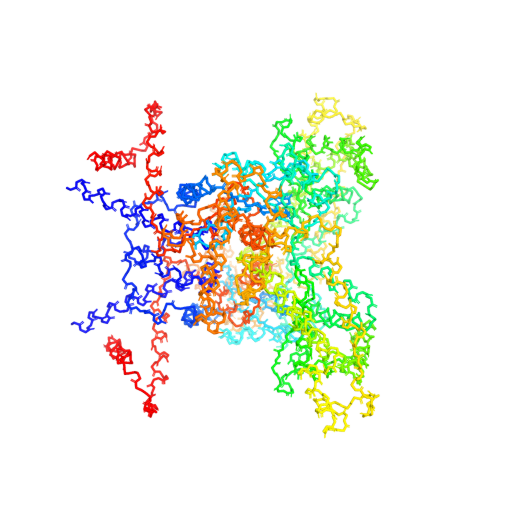2 31.141 1 93.06 467 LYS B C 1
ATOM 8533 O O . LYS B 1 467 ? 3.477 46.688 30.953 1 93.06 467 LYS B O 1
ATOM 8538 N N . ALA B 1 468 ? 1.747 47.25 32.188 1 91.38 468 ALA B N 1
ATOM 8539 C CA . ALA B 1 468 ? 2.621 47.688 33.281 1 91.38 468 ALA B CA 1
ATOM 8540 C C . ALA B 1 468 ? 3.408 46.5 33.844 1 91.38 468 ALA B C 1
ATOM 8542 O O . ALA B 1 468 ? 4.613 46.625 34.094 1 91.38 468 ALA B O 1
ATOM 8543 N N . HIS B 1 469 ? 2.672 45.531 34.062 1 90 469 HIS B N 1
ATOM 8544 C CA . HIS B 1 469 ? 3.293 44.344 34.625 1 90 469 HIS B CA 1
ATOM 8545 C C . HIS B 1 469 ? 4.352 43.75 33.688 1 90 469 HIS B C 1
ATOM 8547 O O . HIS B 1 469 ? 5.473 43.469 34.125 1 90 469 HIS B O 1
ATOM 8553 N N . VAL B 1 470 ? 3.988 43.5 32.469 1 89.12 470 VAL B N 1
ATOM 8554 C CA . VAL B 1 470 ? 4.875 42.906 31.484 1 89.12 470 VAL B CA 1
ATOM 8555 C C . VAL B 1 470 ? 6.027 43.875 31.172 1 89.12 470 VAL B C 1
ATOM 8557 O O . VAL B 1 470 ? 7.16 43.438 30.953 1 89.12 470 VAL B O 1
ATOM 8560 N N . GLY B 1 471 ? 5.668 45.094 31.062 1 86.19 471 GLY B N 1
ATOM 8561 C CA . GLY B 1 471 ? 6.723 46.094 30.875 1 86.19 471 GLY B CA 1
ATOM 8562 C C . GLY B 1 471 ? 7.82 46 31.922 1 86.19 471 GLY B C 1
ATOM 8563 O O . GLY B 1 471 ? 9.008 46.062 31.594 1 86.19 471 GLY B O 1
ATOM 8564 N N . ASN B 1 472 ? 7.438 45.844 33.156 1 85 472 ASN B N 1
ATOM 8565 C CA . ASN B 1 472 ? 8.391 45.688 34.25 1 85 472 ASN B CA 1
ATOM 8566 C C . ASN B 1 472 ? 9.188 44.406 34.125 1 85 472 ASN B C 1
ATOM 8568 O O . ASN B 1 472 ? 10.375 44.344 34.438 1 85 472 ASN B O 1
ATOM 8572 N N . LEU B 1 473 ? 8.469 43.438 33.719 1 84.06 473 LEU B N 1
ATOM 8573 C CA . LEU B 1 473 ? 9.133 42.156 33.531 1 84.06 473 LEU B CA 1
ATOM 8574 C C . LEU B 1 473 ? 10.18 42.25 32.438 1 84.06 473 LEU B C 1
ATOM 8576 O O . LEU B 1 473 ? 11.266 41.656 32.562 1 84.06 473 LEU B O 1
ATOM 8580 N N . LEU B 1 474 ? 9.82 42.906 31.391 1 84.94 474 LEU B N 1
ATOM 8581 C CA . LEU B 1 474 ? 10.711 43.031 30.234 1 84.94 474 LEU B CA 1
ATOM 8582 C C . LEU B 1 474 ? 11.93 43.875 30.578 1 84.94 474 LEU B C 1
ATOM 8584 O O . LEU B 1 474 ? 13.016 43.656 30.047 1 84.94 474 LEU B O 1
ATOM 8588 N N . MET B 1 475 ? 11.805 44.75 31.375 1 80.75 475 MET B N 1
ATOM 8589 C CA . MET B 1 475 ? 12.914 45.594 31.797 1 80.75 475 MET B CA 1
ATOM 8590 C C . MET B 1 475 ? 13.914 44.781 32.625 1 80.75 475 MET B C 1
ATOM 8592 O O . MET B 1 475 ? 15.117 45.062 32.594 1 80.75 475 MET B O 1
ATOM 8596 N N . ARG B 1 476 ? 13.438 43.844 33.25 1 79.44 476 ARG B N 1
ATOM 8597 C CA . ARG B 1 476 ? 14.281 43.031 34.125 1 79.44 476 ARG B CA 1
ATOM 8598 C C . ARG B 1 476 ? 14.977 41.906 33.344 1 79.44 476 ARG B C 1
ATOM 8600 O O . ARG B 1 476 ? 15.977 41.344 33.781 1 79.44 476 ARG B O 1
ATOM 8607 N N . HIS B 1 477 ? 14.406 41.594 32.219 1 77 477 HIS B N 1
ATOM 8608 C CA . HIS B 1 477 ? 14.961 40.531 31.375 1 77 477 HIS B CA 1
ATOM 8609 C C . HIS B 1 477 ? 15.562 41.094 30.094 1 77 477 HIS B C 1
ATOM 8611 O O . HIS B 1 477 ? 14.859 41.219 29.078 1 77 477 HIS B O 1
ATOM 8617 N N . PRO B 1 478 ? 16.766 41.25 30.172 1 69.38 478 PRO B N 1
ATOM 8618 C CA . PRO B 1 478 ? 17.391 41.844 28.969 1 69.38 478 PRO B CA 1
ATOM 8619 C C . PRO B 1 478 ? 17.266 40.906 27.75 1 69.38 478 PRO B C 1
ATOM 8621 O O . PRO B 1 478 ? 17.203 41.406 26.609 1 69.38 478 PRO B O 1
ATOM 8624 N N . ASN B 1 479 ? 17.203 39.688 28.109 1 77.25 479 ASN B N 1
ATOM 8625 C CA . ASN B 1 479 ? 16.984 38.75 27 1 77.25 479 ASN B CA 1
ATOM 8626 C C . ASN B 1 479 ? 15.508 38.469 26.781 1 77.25 479 ASN B C 1
ATOM 8628 O O . ASN B 1 479 ? 14.914 37.688 27.531 1 77.25 479 ASN B O 1
ATOM 8632 N N . ARG B 1 480 ? 14.938 39.062 25.781 1 75.06 480 ARG B N 1
ATOM 8633 C CA . ARG B 1 480 ? 13.508 39 25.5 1 75.06 480 ARG B CA 1
ATOM 8634 C C . ARG B 1 480 ? 13.047 37.594 25.234 1 75.06 480 ARG B C 1
ATOM 8636 O O . ARG B 1 480 ? 11.891 37.25 25.5 1 75.06 480 ARG B O 1
ATOM 8643 N N . ASN B 1 481 ? 14.016 36.75 24.828 1 71.38 481 ASN B N 1
ATOM 8644 C CA . ASN B 1 481 ? 13.641 35.375 24.516 1 71.38 481 ASN B CA 1
ATOM 8645 C C . ASN B 1 481 ? 13.367 34.594 25.781 1 71.38 481 ASN B C 1
ATOM 8647 O O . ASN B 1 481 ? 12.695 33.562 25.734 1 71.38 481 ASN B O 1
ATOM 8651 N N . GLN B 1 482 ? 13.828 35.156 26.812 1 69.62 482 GLN B N 1
ATOM 8652 C CA . GLN B 1 482 ? 13.672 34.469 28.078 1 69.62 482 GLN B CA 1
ATOM 8653 C C . GLN B 1 482 ? 12.477 35 28.859 1 69.62 482 GLN B C 1
ATOM 8655 O O . GLN B 1 482 ? 12.125 34.438 29.906 1 69.62 482 GLN B O 1
ATOM 8660 N N . ALA B 1 483 ? 11.883 36 28.234 1 72.44 483 ALA B N 1
ATOM 8661 C CA . ALA B 1 483 ? 10.719 36.562 28.922 1 72.44 483 ALA B CA 1
ATOM 8662 C C . ALA B 1 483 ? 9.531 35.594 28.844 1 72.44 483 ALA B C 1
ATOM 8664 O O . ALA B 1 483 ? 9.383 34.844 27.875 1 72.44 483 ALA B O 1
ATOM 8665 N N . PRO B 1 484 ? 8.805 35.625 29.922 1 75 484 PRO B N 1
ATOM 8666 C CA . PRO B 1 484 ? 7.637 34.75 29.922 1 75 484 PRO B CA 1
ATOM 8667 C C . PRO B 1 484 ? 6.613 35.125 28.844 1 75 484 PRO B C 1
ATOM 8669 O O . PRO B 1 484 ? 6.434 36.312 28.547 1 75 484 PRO B O 1
ATOM 8672 N N . SER B 1 485 ? 6.125 34.156 28.203 1 82.38 485 SER B N 1
ATOM 8673 C CA . SER B 1 485 ? 5.039 34.344 27.25 1 82.38 485 SER B CA 1
ATOM 8674 C C . SER B 1 485 ? 3.686 34.375 27.953 1 82.38 485 SER B C 1
ATOM 8676 O O . SER B 1 485 ? 3.572 33.938 29.109 1 82.38 485 SER B O 1
ATOM 8678 N N . LEU B 1 486 ? 2.752 34.969 27.312 1 87.88 486 LEU B N 1
ATOM 8679 C CA . LEU B 1 486 ? 1.416 35.062 27.891 1 87.88 486 LEU B CA 1
ATOM 8680 C C . LEU B 1 486 ? 0.877 33.656 28.172 1 87.88 486 LEU B C 1
ATOM 8682 O O . LEU B 1 486 ? -0.048 33.5 28.984 1 87.88 486 LEU B O 1
ATOM 8686 N N . SER B 1 487 ? 1.482 32.656 27.547 1 87.56 487 SER B N 1
ATOM 8687 C CA . SER B 1 487 ? 1.085 31.281 27.781 1 87.56 487 SER B CA 1
ATOM 8688 C C . SER B 1 487 ? 1.299 30.875 29.25 1 87.56 487 SER B C 1
ATOM 8690 O O . SER B 1 487 ? 0.546 30.078 29.797 1 87.56 487 SER B O 1
ATOM 8692 N N . THR B 1 488 ? 2.277 31.469 29.844 1 87.31 488 THR B N 1
ATOM 8693 C CA . THR B 1 488 ? 2.621 31.125 31.219 1 87.31 488 THR B CA 1
ATOM 8694 C C . THR B 1 488 ? 1.597 31.688 32.188 1 87.31 488 THR B C 1
ATOM 8696 O O . THR B 1 488 ? 1.476 31.219 33.344 1 87.31 488 THR B O 1
ATOM 8699 N N . PHE B 1 489 ? 0.938 32.688 31.75 1 89.56 489 PHE B N 1
ATOM 8700 C CA . PHE B 1 489 ? -0.05 33.344 32.594 1 89.56 489 PHE B CA 1
ATOM 8701 C C . PHE B 1 489 ? -1.242 32.406 32.844 1 89.56 489 PHE B C 1
ATOM 8703 O O . PHE B 1 489 ? -1.963 32.562 33.812 1 89.56 489 PHE B O 1
ATOM 8710 N N . PHE B 1 490 ? -1.421 31.469 31.938 1 89.81 490 PHE B N 1
ATOM 8711 C CA . PHE B 1 490 ? -2.512 30.516 32.062 1 89.81 490 PHE B CA 1
ATOM 8712 C C . PHE B 1 490 ? -2.199 29.469 33.125 1 89.81 490 PHE B C 1
ATOM 8714 O O . PHE B 1 490 ? -3.098 28.781 33.594 1 89.81 490 PHE B O 1
ATOM 8721 N N . LEU B 1 491 ? -0.982 29.375 33.531 1 90.19 491 LEU B N 1
ATOM 8722 C CA . LEU B 1 491 ? -0.539 28.281 34.375 1 90.19 491 LEU B CA 1
ATOM 8723 C C . LEU B 1 491 ? -0.598 28.688 35.844 1 90.19 491 LEU B C 1
ATOM 8725 O O . LEU B 1 491 ? -0.6 27.828 36.75 1 90.19 491 LEU B O 1
ATOM 8729 N N . THR B 1 492 ? -0.64 29.969 36.094 1 89.56 492 THR B N 1
ATOM 8730 C CA . THR B 1 492 ? -0.644 30.438 37.469 1 89.56 492 THR B CA 1
ATOM 8731 C C . THR B 1 492 ? -2.021 30.969 37.875 1 89.56 492 THR B C 1
ATOM 8733 O O . THR B 1 492 ? -2.605 31.781 37.156 1 89.56 492 THR B O 1
ATOM 8736 N N . ASP B 1 493 ? -2.475 30.625 39 1 90.44 493 ASP B N 1
ATOM 8737 C CA . ASP B 1 493 ? -3.812 30.984 39.469 1 90.44 493 ASP B CA 1
ATOM 8738 C C . ASP B 1 493 ? -3.916 32.5 39.688 1 90.44 493 ASP B C 1
ATOM 8740 O O . ASP B 1 493 ? -4.957 33.094 39.438 1 90.44 493 ASP B O 1
ATOM 8744 N N . ASP B 1 494 ? -2.938 33.031 40.156 1 91.25 494 ASP B N 1
ATOM 8745 C CA . ASP B 1 494 ? -2.949 34.469 40.469 1 91.25 494 ASP B CA 1
ATOM 8746 C C . ASP B 1 494 ? -3.131 35.281 39.188 1 91.25 494 ASP B C 1
ATOM 8748 O O . ASP B 1 494 ? -3.93 36.219 39.156 1 91.25 494 ASP B O 1
ATOM 8752 N N . TYR B 1 495 ? -2.389 34.969 38.219 1 91.12 495 TYR B N 1
ATOM 8753 C CA . TYR B 1 495 ? -2.48 35.719 36.969 1 91.12 495 TYR B CA 1
ATOM 8754 C C . TYR B 1 495 ? -3.816 35.438 36.281 1 91.12 495 TYR B C 1
ATOM 8756 O O . TYR B 1 495 ? -4.391 36.344 35.656 1 91.12 495 TYR B O 1
ATOM 8764 N N . ARG B 1 496 ? -4.348 34.281 36.406 1 91.88 496 ARG B N 1
ATOM 8765 C CA . ARG B 1 496 ? -5.629 33.938 35.812 1 91.88 496 ARG B CA 1
ATOM 8766 C C . ARG B 1 496 ? -6.758 34.75 36.406 1 91.88 496 ARG B C 1
ATOM 8768 O O . ARG B 1 496 ? -7.691 35.156 35.688 1 91.88 496 ARG B O 1
ATOM 8775 N N . LYS B 1 497 ? -6.582 35 37.656 1 93.19 497 LYS B N 1
ATOM 8776 C CA . LYS B 1 497 ? -7.609 35.781 38.344 1 93.19 497 LYS B CA 1
ATOM 8777 C C . LYS B 1 497 ? -7.438 37.281 38.062 1 93.19 497 LYS B C 1
ATOM 8779 O O . LYS B 1 497 ? -8.414 37.969 37.781 1 93.19 497 LYS B O 1
ATOM 8784 N N . LYS B 1 498 ? -6.203 37.688 38.062 1 94.06 498 LYS B N 1
ATOM 8785 C CA . LYS B 1 498 ? -5.887 39.125 37.906 1 94.06 498 LYS B CA 1
ATOM 8786 C C . LYS B 1 498 ? -6.199 39.594 36.469 1 94.06 498 LYS B C 1
ATOM 8788 O O . LYS B 1 498 ? -6.66 40.719 36.281 1 94.06 498 LYS B O 1
ATOM 8793 N N . PHE B 1 499 ? -5.855 38.781 35.562 1 95.69 499 PHE B N 1
ATOM 8794 C CA . PHE B 1 499 ? -6.012 39.156 34.156 1 95.69 499 PHE B CA 1
ATOM 8795 C C . PHE B 1 499 ? -7.047 38.25 33.469 1 95.69 499 PHE B C 1
ATOM 8797 O O . PHE B 1 499 ? -6.848 37.844 32.344 1 95.69 499 PHE B O 1
ATOM 8804 N N . HIS B 1 500 ? -8.109 37.969 34.156 1 94.56 500 HIS B N 1
ATOM 8805 C CA . HIS B 1 500 ? -9.102 37 33.719 1 94.56 500 HIS B CA 1
ATOM 8806 C C . HIS B 1 500 ? -9.742 37.406 32.406 1 94.56 500 HIS B C 1
ATOM 8808 O O . HIS B 1 500 ? -9.93 36.594 31.5 1 94.56 500 HIS B O 1
ATOM 8814 N N . ASN B 1 501 ? -10.016 38.656 32.188 1 96.25 501 ASN B N 1
ATOM 8815 C CA . ASN B 1 501 ? -10.711 39.125 30.984 1 96.25 501 ASN B CA 1
ATOM 8816 C C . ASN B 1 501 ? -9.781 39.156 29.781 1 96.25 501 ASN B C 1
ATOM 8818 O O . ASN B 1 501 ? -10.156 38.75 28.672 1 96.25 501 ASN B O 1
ATOM 8822 N N . ILE B 1 502 ? -8.617 39.656 29.984 1 95.25 502 ILE B N 1
ATOM 8823 C CA . ILE B 1 502 ? -7.672 39.75 28.875 1 95.25 502 ILE B CA 1
ATOM 8824 C C . ILE B 1 502 ? -7.246 38.375 28.438 1 95.25 502 ILE B C 1
ATOM 8826 O O . ILE B 1 502 ? -7.004 38.125 27.25 1 95.25 502 ILE B O 1
ATOM 8830 N N . LEU B 1 503 ? -7.164 37.469 29.344 1 94.5 503 LEU B N 1
ATOM 8831 C CA . LEU B 1 503 ? -6.742 36.094 29.031 1 94.5 503 LEU B CA 1
ATOM 8832 C C . LEU B 1 503 ? -7.801 35.375 28.188 1 94.5 503 LEU B C 1
ATOM 8834 O O . LEU B 1 503 ? -7.484 34.469 27.422 1 94.5 503 LEU B O 1
ATOM 8838 N N . MET B 1 504 ? -9.07 35.781 28.328 1 95.94 504 MET B N 1
ATOM 8839 C CA . MET B 1 504 ? -10.109 35.25 27.453 1 95.94 504 MET B CA 1
ATOM 8840 C C . MET B 1 504 ? -9.852 35.625 26 1 95.94 504 MET B C 1
ATOM 8842 O O . MET B 1 504 ? -10.031 34.781 25.109 1 95.94 504 MET B O 1
ATOM 8846 N N . LEU B 1 505 ? -9.445 36.812 25.828 1 95.88 505 LEU B N 1
ATOM 8847 C CA . LEU B 1 505 ? -9.133 37.281 24.484 1 95.88 505 LEU B CA 1
ATOM 8848 C C . LEU B 1 505 ? -7.898 36.562 23.938 1 95.88 505 LEU B C 1
ATOM 8850 O O . LEU B 1 505 ? -7.871 36.156 22.766 1 95.88 505 LEU B O 1
ATOM 8854 N N . VAL B 1 506 ? -6.922 36.406 24.797 1 94.69 506 VAL B N 1
ATOM 8855 C CA . VAL B 1 506 ? -5.695 35.719 24.391 1 94.69 506 VAL B CA 1
ATOM 8856 C C . VAL B 1 506 ? -6.008 34.281 24.031 1 94.69 506 VAL B C 1
ATOM 8858 O O . VAL B 1 506 ? -5.426 33.719 23.094 1 94.69 506 VAL B O 1
ATOM 8861 N N . GLU B 1 507 ? -6.852 33.656 24.734 1 95.69 507 GLU B N 1
ATOM 8862 C CA . GLU B 1 507 ? -7.285 32.312 24.453 1 95.69 507 GLU B CA 1
ATOM 8863 C C . GLU B 1 507 ? -7.867 32.188 23.047 1 95.69 507 GLU B C 1
ATOM 8865 O O . GLU B 1 507 ? -7.574 31.219 22.328 1 95.69 507 GLU B O 1
ATOM 8870 N N . ILE B 1 508 ? -8.648 33.125 22.656 1 97.25 508 ILE B N 1
ATOM 8871 C CA . ILE B 1 508 ? -9.258 33.156 21.328 1 97.25 508 ILE B CA 1
ATOM 8872 C C . ILE B 1 508 ? -8.18 33.25 20.266 1 97.25 508 ILE B C 1
ATOM 8874 O O . ILE B 1 508 ? -8.203 32.531 19.266 1 97.25 508 ILE B O 1
ATOM 8878 N N . VAL B 1 509 ? -7.25 34.125 20.484 1 96.12 509 VAL B N 1
ATOM 8879 C CA . VAL B 1 509 ? -6.188 34.375 19.516 1 96.12 509 VAL B CA 1
ATOM 8880 C C . VAL B 1 509 ? -5.328 33.094 19.359 1 96.12 509 VAL B C 1
ATOM 8882 O O . VAL B 1 509 ? -4.91 32.75 18.25 1 96.12 509 VAL B O 1
ATOM 8885 N N . PHE B 1 510 ? -5.117 32.375 20.438 1 96 510 PHE B N 1
ATOM 8886 C CA . PHE B 1 510 ? -4.258 31.203 20.438 1 96 510 PHE B CA 1
ATOM 8887 C C . PHE B 1 510 ? -4.883 30.062 19.641 1 96 510 PHE B C 1
ATOM 8889 O O . PHE B 1 510 ? -4.172 29.234 19.062 1 96 510 PHE B O 1
ATOM 8896 N N . VAL B 1 511 ? -6.164 30 19.547 1 97.31 511 VAL B N 1
ATOM 8897 C CA . VAL B 1 511 ? -6.801 28.812 18.984 1 97.31 511 VAL B CA 1
ATOM 8898 C C . VAL B 1 511 ? -7.113 29.062 17.5 1 97.31 511 VAL B C 1
ATOM 8900 O O . VAL B 1 511 ? -7.621 28.156 16.812 1 97.31 511 VAL B O 1
ATOM 8903 N N . LEU B 1 512 ? -6.777 30.281 16.953 1 97.38 512 LEU B N 1
ATOM 8904 C CA . LEU B 1 512 ? -6.977 30.5 15.523 1 97.38 512 LEU B CA 1
ATOM 8905 C C . LEU B 1 512 ? -6.199 29.469 14.703 1 97.38 512 LEU B C 1
ATOM 8907 O O . LEU B 1 512 ? -5 29.281 14.906 1 97.38 512 LEU B O 1
ATOM 8911 N N . PRO B 1 513 ? -6.844 28.703 13.781 1 96.81 513 PRO B N 1
ATOM 8912 C CA . PRO B 1 513 ? -6.246 27.562 13.086 1 96.81 513 PRO B CA 1
ATOM 8913 C C . PRO B 1 513 ? -5.43 27.969 11.867 1 96.81 513 PRO B C 1
ATOM 8915 O O . PRO B 1 513 ? -5.91 27.875 10.734 1 96.81 513 PRO B O 1
ATOM 8918 N N . MET B 1 514 ? -4.195 28.25 12.031 1 96.31 514 MET B N 1
ATOM 8919 C CA . MET B 1 514 ? -3.346 28.797 10.969 1 96.31 514 MET B CA 1
ATOM 8920 C C . MET B 1 514 ? -2.965 27.703 9.977 1 96.31 514 MET B C 1
ATOM 8922 O O . MET B 1 514 ? -2.695 27.984 8.805 1 96.31 514 MET B O 1
ATOM 8926 N N . SER B 1 515 ? -2.945 26.484 10.461 1 95.25 515 SER B N 1
ATOM 8927 C CA . SER B 1 515 ? -2.486 25.375 9.609 1 95.25 515 SER B CA 1
ATOM 8928 C C . SER B 1 515 ? -3.422 24.188 9.703 1 95.25 515 SER B C 1
ATOM 8930 O O . SER B 1 515 ? -3.959 23.891 10.773 1 95.25 515 SER B O 1
ATOM 8932 N N . SER B 1 516 ? -3.629 23.547 8.531 1 94 516 SER B N 1
ATOM 8933 C CA . SER B 1 516 ? -4.426 22.328 8.5 1 94 516 SER B CA 1
ATOM 8934 C C . SER B 1 516 ? -3.547 21.094 8.266 1 94 516 SER B C 1
ATOM 8936 O O . SER B 1 516 ? -4.012 20.078 7.738 1 94 516 SER B O 1
ATOM 8938 N N . ALA B 1 517 ? -2.229 21.172 8.57 1 92.56 517 ALA B N 1
ATOM 8939 C CA . ALA B 1 517 ? -1.271 20.078 8.391 1 92.56 517 ALA B CA 1
ATOM 8940 C C . ALA B 1 517 ? -1.67 18.859 9.211 1 92.56 517 ALA B C 1
ATOM 8942 O O . ALA B 1 517 ? -1.365 17.734 8.836 1 92.56 517 ALA B O 1
ATOM 8943 N N . VAL B 1 518 ? -2.398 19.094 10.305 1 96.12 518 VAL B N 1
ATOM 8944 C CA . VAL B 1 518 ? -2.838 18 11.164 1 96.12 518 VAL B CA 1
ATOM 8945 C C . VAL B 1 518 ? -3.771 17.078 10.383 1 96.12 518 VAL B C 1
ATOM 8947 O O . VAL B 1 518 ? -3.756 15.859 10.586 1 96.12 518 VAL B O 1
ATOM 8950 N N . CYS B 1 519 ? -4.586 17.656 9.484 1 95.88 519 CYS B N 1
ATOM 8951 C CA . CYS B 1 519 ? -5.488 16.844 8.664 1 95.88 519 CYS B CA 1
ATOM 8952 C C . CYS B 1 519 ? -4.707 15.969 7.699 1 95.88 519 CYS B C 1
ATOM 8954 O O . CYS B 1 519 ? -5.09 14.82 7.445 1 95.88 519 CYS B O 1
ATOM 8956 N N . GLU B 1 520 ? -3.623 16.5 7.188 1 92.19 520 GLU B N 1
ATOM 8957 C CA . GLU B 1 520 ? -2.773 15.711 6.301 1 92.19 520 GLU B CA 1
ATOM 8958 C C . GLU B 1 520 ? -2.184 14.5 7.027 1 92.19 520 GLU B C 1
ATOM 8960 O O . GLU B 1 520 ? -2.107 13.406 6.465 1 92.19 520 GLU B O 1
ATOM 8965 N N . ARG B 1 521 ? -1.792 14.734 8.219 1 93.69 521 ARG B N 1
ATOM 8966 C CA . ARG B 1 521 ? -1.278 13.633 9.023 1 93.69 521 ARG B CA 1
ATOM 8967 C C . ARG B 1 521 ? -2.377 12.625 9.336 1 93.69 521 ARG B C 1
ATOM 8969 O O . ARG B 1 521 ? -2.129 11.414 9.375 1 93.69 521 ARG B O 1
ATOM 8976 N N . GLY B 1 522 ? -3.555 13.18 9.633 1 96.19 522 GLY B N 1
ATOM 8977 C CA . GLY B 1 522 ? -4.699 12.305 9.82 1 96.19 522 GLY B CA 1
ATOM 8978 C C . GLY B 1 522 ? -4.98 11.422 8.617 1 96.19 522 GLY B C 1
ATOM 8979 O O . GLY B 1 522 ? -5.219 10.227 8.766 1 96.19 522 GLY B O 1
ATOM 8980 N N . PHE B 1 523 ? -4.891 11.969 7.453 1 94.56 523 PHE B N 1
ATOM 8981 C CA . PHE B 1 523 ? -5.164 11.203 6.242 1 94.56 523 PHE B CA 1
ATOM 8982 C C . PHE B 1 523 ? -4.035 10.227 5.957 1 94.56 523 PHE B C 1
ATOM 8984 O O . PHE B 1 523 ? -4.258 9.164 5.371 1 94.56 523 PHE B O 1
ATOM 8991 N N . SER B 1 524 ? -2.836 10.609 6.352 1 92.12 524 SER B N 1
ATOM 8992 C CA . SER B 1 524 ? -1.768 9.617 6.277 1 92.12 524 SER B CA 1
ATOM 8993 C C . SER B 1 524 ? -2.105 8.375 7.102 1 92.12 524 SER B C 1
ATOM 8995 O O . SER B 1 524 ? -1.857 7.25 6.664 1 92.12 524 SER B O 1
ATOM 8997 N N . ALA B 1 525 ? -2.627 8.586 8.258 1 95 525 ALA B N 1
ATOM 8998 C CA . ALA B 1 525 ? -3.049 7.473 9.102 1 95 525 ALA B CA 1
ATOM 8999 C C . ALA B 1 525 ? -4.195 6.695 8.461 1 95 525 ALA B C 1
ATOM 9001 O O . ALA B 1 525 ? -4.238 5.465 8.531 1 95 525 ALA B O 1
ATOM 9002 N N . VAL B 1 526 ? -5.113 7.418 7.871 1 95.81 526 VAL B N 1
ATOM 9003 C CA . VAL B 1 526 ? -6.223 6.781 7.168 1 95.81 526 VAL B CA 1
ATOM 9004 C C . VAL B 1 526 ? -5.684 5.82 6.113 1 95.81 526 VAL B C 1
ATOM 9006 O O . VAL B 1 526 ? -6.137 4.676 6.016 1 95.81 526 VAL B O 1
ATOM 9009 N N . ASN B 1 527 ? -4.684 6.281 5.41 1 91.5 527 ASN B N 1
ATOM 9010 C CA . ASN B 1 527 ? -4.129 5.492 4.316 1 91.5 527 ASN B CA 1
ATOM 9011 C C . ASN B 1 527 ? -3.357 4.281 4.832 1 91.5 527 ASN B C 1
ATOM 9013 O O . ASN B 1 527 ? -3.324 3.236 4.18 1 91.5 527 ASN B O 1
ATOM 9017 N N . ARG B 1 528 ? -2.807 4.383 5.945 1 91.38 528 ARG B N 1
ATOM 9018 C CA . ARG B 1 528 ? -2.082 3.258 6.523 1 91.38 528 ARG B CA 1
ATOM 9019 C C . ARG B 1 528 ? -3.047 2.203 7.059 1 91.38 528 ARG B C 1
ATOM 9021 O O . ARG B 1 528 ? -2.783 1.003 6.949 1 91.38 528 ARG B O 1
ATOM 9028 N N . ILE B 1 529 ? -4.098 2.68 7.633 1 94.12 529 ILE B N 1
ATOM 9029 C CA . ILE B 1 529 ? -5.051 1.764 8.25 1 94.12 529 ILE B CA 1
ATOM 9030 C C . ILE B 1 529 ? -5.93 1.131 7.172 1 94.12 529 ILE B C 1
ATOM 9032 O O . ILE B 1 529 ? -6.09 -0.091 7.133 1 94.12 529 ILE B O 1
ATOM 9036 N N . LYS B 1 530 ? -6.504 1.968 6.371 1 92.5 530 LYS B N 1
ATOM 9037 C CA . LYS B 1 530 ? -7.375 1.481 5.305 1 92.5 530 LYS B CA 1
ATOM 9038 C C . LYS B 1 530 ? -6.609 1.354 3.988 1 92.5 530 LYS B C 1
ATOM 9040 O O . LYS B 1 530 ? -6.789 2.17 3.08 1 92.5 530 LYS B O 1
ATOM 9045 N N . SER B 1 531 ? -5.852 0.311 3.949 1 84.19 531 SER B N 1
ATOM 9046 C CA . SER B 1 531 ? -5.094 0 2.74 1 84.19 531 SER B CA 1
ATOM 9047 C C . SER B 1 531 ? -5.945 -0.764 1.734 1 84.19 531 SER B C 1
ATOM 9049 O O . SER B 1 531 ? -7.141 -0.976 1.958 1 84.19 531 SER B O 1
ATOM 9051 N N . ASP B 1 532 ? -5.402 -1.203 0.644 1 77.12 532 ASP B N 1
ATOM 9052 C CA . ASP B 1 532 ? -6.102 -1.977 -0.379 1 77.12 532 ASP B CA 1
ATOM 9053 C C . ASP B 1 532 ? -6.555 -3.328 0.167 1 77.12 532 ASP B C 1
ATOM 9055 O O . ASP B 1 532 ? -7.57 -3.873 -0.27 1 77.12 532 ASP B O 1
ATOM 9059 N N . TRP B 1 533 ? -5.867 -3.715 1.22 1 72.19 533 TRP B N 1
ATOM 9060 C CA . TRP B 1 533 ? -6.164 -5.027 1.785 1 72.19 533 TRP B CA 1
ATOM 9061 C C . TRP B 1 533 ? -7.27 -4.93 2.834 1 72.19 533 TRP B C 1
ATOM 9063 O O . TRP B 1 533 ? -7.852 -5.945 3.223 1 72.19 533 TRP B O 1
ATOM 9073 N N . ARG B 1 534 ? -7.527 -3.658 3.26 1 79.5 534 ARG B N 1
ATOM 9074 C CA . ARG B 1 534 ? -8.562 -3.422 4.262 1 79.5 534 ARG B CA 1
ATOM 9075 C C . ARG B 1 534 ? -9.586 -2.41 3.76 1 79.5 534 ARG B C 1
ATOM 9077 O O . ARG B 1 534 ? -10.039 -1.55 4.52 1 79.5 534 ARG B O 1
ATOM 9084 N N . ALA B 1 535 ? -9.867 -2.475 2.535 1 76.69 535 ALA B N 1
ATOM 9085 C CA . ALA B 1 535 ? -10.711 -1.471 1.894 1 76.69 535 ALA B CA 1
ATOM 9086 C C . ALA B 1 535 ? -12.164 -1.63 2.312 1 76.69 535 ALA B C 1
ATOM 9088 O O . ALA B 1 535 ? -12.969 -0.705 2.16 1 76.69 535 ALA B O 1
ATOM 9089 N N . SER B 1 536 ? -12.469 -2.742 2.967 1 80.5 536 SER B N 1
ATOM 9090 C CA . SER B 1 536 ? -13.859 -3.01 3.316 1 80.5 536 SER B CA 1
ATOM 9091 C C . SER B 1 536 ? -14.203 -2.436 4.688 1 80.5 536 SER B C 1
ATOM 9093 O O . SER B 1 536 ? -15.359 -2.498 5.117 1 80.5 536 SER B O 1
ATOM 9095 N N . LEU B 1 537 ? -13.25 -1.802 5.359 1 88.19 537 LEU B N 1
ATOM 9096 C CA . LEU B 1 537 ? -13.492 -1.217 6.676 1 88.19 537 LEU B CA 1
ATOM 9097 C C . LEU B 1 537 ? -14.562 -0.129 6.598 1 88.19 537 LEU B C 1
ATOM 9099 O O . LEU B 1 537 ? -14.531 0.712 5.695 1 88.19 537 LEU B O 1
ATOM 9103 N N . SER B 1 538 ? -15.477 -0.227 7.473 1 90.56 538 SER B N 1
ATOM 9104 C CA . SER B 1 538 ? -16.484 0.831 7.543 1 90.56 538 SER B CA 1
ATOM 9105 C C . SER B 1 538 ? -15.875 2.133 8.055 1 90.56 538 SER B C 1
ATOM 9107 O O . SER B 1 538 ? -14.836 2.123 8.719 1 90.56 538 SER B O 1
ATOM 9109 N N . THR B 1 539 ? -16.531 3.242 7.762 1 92.12 539 THR B N 1
ATOM 9110 C CA . THR B 1 539 ? -16.047 4.543 8.211 1 92.12 539 THR B CA 1
ATOM 9111 C C . THR B 1 539 ? -16.094 4.645 9.734 1 92.12 539 THR B C 1
ATOM 9113 O O . THR B 1 539 ? -15.234 5.277 10.352 1 92.12 539 THR B O 1
ATOM 9116 N N . GLU B 1 540 ? -17.078 3.99 10.336 1 92 540 GLU B N 1
ATOM 9117 C CA . GLU B 1 540 ? -17.203 3.996 11.789 1 92 540 GLU B CA 1
ATOM 9118 C C . GLU B 1 540 ? -16.031 3.268 12.445 1 92 540 GLU B C 1
ATOM 9120 O O . GLU B 1 540 ? -15.461 3.748 13.422 1 92 540 GLU B O 1
ATOM 9125 N N . MET B 1 541 ? -15.773 2.115 11.883 1 94 541 MET B N 1
ATOM 9126 C CA . MET B 1 541 ? -14.633 1.359 12.406 1 94 541 MET B CA 1
ATOM 9127 C C . MET B 1 541 ? -13.328 2.109 12.164 1 94 541 MET B C 1
ATOM 9129 O O . MET B 1 541 ? -12.453 2.135 13.039 1 94 541 MET B O 1
ATOM 9133 N N . LEU B 1 542 ? -13.227 2.689 10.984 1 95.31 542 LEU B N 1
ATOM 9134 C CA . LEU B 1 542 ? -12.039 3.471 10.656 1 95.31 542 LEU B CA 1
ATOM 9135 C C . LEU B 1 542 ? -11.859 4.625 11.633 1 95.31 542 LEU B C 1
ATOM 9137 O O . LEU B 1 542 ? -10.734 4.914 12.062 1 95.31 542 LEU B O 1
ATOM 9141 N N . TYR B 1 543 ? -12.953 5.312 12 1 95.69 543 TYR B N 1
ATOM 9142 C CA . TYR B 1 543 ? -12.914 6.367 13.008 1 95.69 543 TYR B CA 1
ATOM 9143 C C . TYR B 1 543 ? -12.344 5.844 14.32 1 95.69 543 TYR B C 1
ATOM 9145 O O . TYR B 1 543 ? -11.461 6.469 14.914 1 95.69 543 TYR B O 1
ATOM 9153 N N . GLY B 1 544 ? -12.852 4.727 14.773 1 95.81 544 GLY B N 1
ATOM 9154 C CA . GLY B 1 544 ? -12.375 4.152 16.016 1 95.81 544 GLY B CA 1
ATOM 9155 C C . GLY B 1 544 ? -10.891 3.832 16 1 95.81 544 GLY B C 1
ATOM 9156 O O . GLY B 1 544 ? -10.18 4.117 16.969 1 95.81 544 GLY B O 1
ATOM 9157 N N . LEU B 1 545 ? -10.492 3.207 14.961 1 97.06 545 LEU B N 1
ATOM 9158 C CA . LEU B 1 545 ? -9.086 2.852 14.828 1 97.06 545 LEU B CA 1
ATOM 9159 C C . LEU B 1 545 ? -8.211 4.102 14.797 1 97.06 545 LEU B C 1
ATOM 9161 O O . LEU B 1 545 ? -7.152 4.133 15.43 1 97.06 545 LEU B O 1
ATOM 9165 N N . LEU B 1 546 ? -8.633 5.152 14.109 1 97.56 546 LEU B N 1
ATOM 9166 C CA . LEU B 1 546 ? -7.898 6.41 14.016 1 97.56 546 LEU B CA 1
ATOM 9167 C C . LEU B 1 546 ? -7.809 7.09 15.383 1 97.56 546 LEU B C 1
ATOM 9169 O O . LEU B 1 546 ? -6.766 7.637 15.742 1 97.56 546 LEU B O 1
ATOM 9173 N N . LEU B 1 547 ? -8.961 7.078 16.078 1 97.88 547 LEU B N 1
ATOM 9174 C CA . LEU B 1 547 ? -9.008 7.719 17.375 1 97.88 547 LEU B CA 1
ATOM 9175 C C . LEU B 1 547 ? -7.934 7.148 18.297 1 97.88 547 LEU B C 1
ATOM 9177 O O . LEU B 1 547 ? -7.211 7.902 18.953 1 97.88 547 LEU B O 1
ATOM 9181 N N . VAL B 1 548 ? -7.828 5.836 18.344 1 97.69 548 VAL B N 1
ATOM 9182 C CA . VAL B 1 548 ? -6.863 5.184 19.219 1 97.69 548 VAL B CA 1
ATOM 9183 C C . VAL B 1 548 ? -5.445 5.453 18.719 1 97.69 548 VAL B C 1
ATOM 9185 O O . VAL B 1 548 ? -4.535 5.707 19.516 1 97.69 548 VAL B O 1
ATOM 9188 N N . SER B 1 549 ? -5.242 5.395 17.406 1 97.5 549 SER B N 1
ATOM 9189 C CA . SER B 1 549 ? -3.928 5.609 16.812 1 97.5 549 SER B CA 1
ATOM 9190 C C . SER B 1 549 ? -3.422 7.023 17.094 1 97.5 549 SER B C 1
ATOM 9192 O O . SER B 1 549 ? -2.242 7.219 17.391 1 97.5 549 SER B O 1
ATOM 9194 N N . ILE B 1 550 ? -4.262 8.016 17.047 1 97.31 550 ILE B N 1
ATOM 9195 C CA . ILE B 1 550 ? -3.857 9.422 17.094 1 97.31 550 ILE B CA 1
ATOM 9196 C C . ILE B 1 550 ? -3.867 9.914 18.531 1 97.31 550 ILE B C 1
ATOM 9198 O O . ILE B 1 550 ? -2.918 10.562 18.984 1 97.31 550 ILE B O 1
ATOM 9202 N N . GLU B 1 551 ? -4.969 9.578 19.25 1 97.19 551 GLU B N 1
ATOM 9203 C CA . GLU B 1 551 ? -5.184 10.211 20.547 1 97.19 551 GLU B CA 1
ATOM 9204 C C . GLU B 1 551 ? -4.848 9.266 21.688 1 97.19 551 GLU B C 1
ATOM 9206 O O . GLU B 1 551 ? -4.684 9.688 22.828 1 97.19 551 GLU B O 1
ATOM 9211 N N . GLY B 1 552 ? -4.777 7.969 21.406 1 97 552 GLY B N 1
ATOM 9212 C CA . GLY B 1 552 ? -4.52 7.016 22.484 1 97 552 GLY B CA 1
ATOM 9213 C C . GLY B 1 552 ? -3.145 7.168 23.094 1 97 552 GLY B C 1
ATOM 9214 O O . GLY B 1 552 ? -2.176 7.473 22.406 1 97 552 GLY B O 1
ATOM 9215 N N . PRO B 1 553 ? -3.088 6.965 24.391 1 96.25 553 PRO B N 1
ATOM 9216 C CA . PRO B 1 553 ? -1.775 7.02 25.031 1 96.25 553 PRO B CA 1
ATOM 9217 C C . PRO B 1 553 ? -0.856 5.879 24.594 1 96.25 553 PRO B C 1
ATOM 9219 O O . PRO B 1 553 ? -1.307 4.93 23.953 1 96.25 553 PRO B O 1
ATOM 9222 N N . GLU B 1 554 ? 0.391 6.039 24.938 1 95.69 554 GLU B N 1
ATOM 9223 C CA . GLU B 1 554 ? 1.334 4.961 24.672 1 95.69 554 GLU B CA 1
ATOM 9224 C C . GLU B 1 554 ? 0.97 3.699 25.453 1 95.69 554 GLU B C 1
ATOM 9226 O O . GLU B 1 554 ? 0.31 3.773 26.484 1 95.69 554 GLU B O 1
ATOM 9231 N N . LEU B 1 555 ? 1.406 2.592 24.953 1 95.56 555 LEU B N 1
ATOM 9232 C CA . LEU B 1 555 ? 1.017 1.283 25.469 1 95.56 555 LEU B CA 1
ATOM 9233 C C . LEU B 1 555 ? 1.278 1.189 26.969 1 95.56 555 LEU B C 1
ATOM 9235 O O . LEU B 1 555 ? 0.434 0.697 27.719 1 95.56 555 LEU B O 1
ATOM 9239 N N . MET B 1 556 ? 2.41 1.662 27.422 1 94.06 556 MET B N 1
ATOM 9240 C CA . MET B 1 556 ? 2.791 1.521 28.828 1 94.06 556 MET B CA 1
ATOM 9241 C C . MET B 1 556 ? 1.937 2.418 29.719 1 94.06 556 MET B C 1
ATOM 9243 O O . MET B 1 556 ? 1.763 2.139 30.906 1 94.06 556 MET B O 1
ATOM 9247 N N . GLU B 1 557 ? 1.37 3.484 29.141 1 95.62 557 GLU B N 1
ATOM 9248 C CA . GLU B 1 557 ? 0.553 4.434 29.891 1 95.62 557 GLU B CA 1
ATOM 9249 C C . GLU B 1 557 ? -0.926 4.066 29.812 1 95.62 557 GLU B C 1
ATOM 9251 O O . GLU B 1 557 ? -1.733 4.562 30.609 1 95.62 557 GLU B O 1
ATOM 9256 N N . TYR B 1 558 ? -1.271 3.242 28.953 1 96.69 558 TYR B N 1
ATOM 9257 C CA . TYR B 1 558 ? -2.666 2.861 28.766 1 96.69 558 TYR B CA 1
ATOM 9258 C C . TYR B 1 558 ? -3.15 1.972 29.906 1 96.69 558 TYR B C 1
ATOM 9260 O O . TYR B 1 558 ? -2.455 1.037 30.297 1 96.69 558 TYR B O 1
ATOM 9268 N N . ASP B 1 559 ? -4.301 2.289 30.406 1 95.12 559 ASP B N 1
ATOM 9269 C CA . ASP B 1 559 ? -4.965 1.483 31.422 1 95.12 559 ASP B CA 1
ATOM 9270 C C . ASP B 1 559 ? -6.238 0.841 30.875 1 95.12 559 ASP B C 1
ATOM 9272 O O . ASP B 1 559 ? -7.199 1.538 30.547 1 95.12 559 ASP B O 1
ATOM 9276 N N . ALA B 1 560 ? -6.285 -0.471 30.891 1 94.94 560 ALA B N 1
ATOM 9277 C CA . ALA B 1 560 ? -7.375 -1.212 30.266 1 94.94 560 ALA B CA 1
ATOM 9278 C C . ALA B 1 560 ? -8.578 -1.308 31.188 1 94.94 560 ALA B C 1
ATOM 9280 O O . ALA B 1 560 ? -9.641 -1.79 30.781 1 94.94 560 ALA B O 1
ATOM 9281 N N . GLU B 1 561 ? -8.531 -0.833 32.344 1 93.31 561 GLU B N 1
ATOM 9282 C CA . GLU B 1 561 ? -9.586 -0.99 33.344 1 93.31 561 GLU B CA 1
ATOM 9283 C C . GLU B 1 561 ? -10.883 -0.338 32.875 1 93.31 561 GLU B C 1
ATOM 9285 O O . GLU B 1 561 ? -11.969 -0.896 33.062 1 93.31 561 GLU B O 1
ATOM 9290 N N . GLY B 1 562 ? -10.75 0.853 32.312 1 93.19 562 GLY B N 1
ATOM 9291 C CA . GLY B 1 562 ? -11.945 1.535 31.844 1 93.19 562 GLY B CA 1
ATOM 9292 C C . GLY B 1 562 ? -12.672 0.77 30.75 1 93.19 562 GLY B C 1
ATOM 9293 O O . GLY B 1 562 ? -13.898 0.617 30.812 1 93.19 562 GLY B O 1
ATOM 9294 N N . ALA B 1 563 ? -11.969 0.298 29.797 1 95.38 563 ALA B N 1
ATOM 9295 C CA . ALA B 1 563 ? -12.555 -0.45 28.688 1 95.38 563 ALA B CA 1
ATOM 9296 C C . ALA B 1 563 ? -13.133 -1.778 29.172 1 95.38 563 ALA B C 1
ATOM 9298 O O . ALA B 1 563 ? -14.195 -2.207 28.703 1 95.38 563 ALA B O 1
ATOM 9299 N N . LEU B 1 564 ? -12.398 -2.436 30.078 1 93.12 564 LEU B N 1
ATOM 9300 C CA . LEU B 1 564 ? -12.852 -3.705 30.641 1 93.12 564 LEU B CA 1
ATOM 9301 C C . LEU B 1 564 ? -14.164 -3.527 31.391 1 93.12 564 LEU B C 1
ATOM 9303 O O . LEU B 1 564 ? -15.055 -4.371 31.297 1 93.12 564 LEU B O 1
ATOM 9307 N N . HIS B 1 565 ? -14.227 -2.465 32.125 1 91.06 565 HIS B N 1
ATOM 9308 C CA . HIS B 1 565 ? -15.445 -2.174 32.875 1 91.06 565 HIS B CA 1
ATOM 9309 C C . HIS B 1 565 ? -16.641 -1.969 31.938 1 91.06 565 HIS B C 1
ATOM 9311 O O . HIS B 1 565 ? -17.734 -2.451 32.188 1 91.06 565 HIS B O 1
ATOM 9317 N N . ARG B 1 566 ? -16.438 -1.283 30.859 1 91.38 566 ARG B N 1
ATOM 9318 C CA . ARG B 1 566 ? -17.484 -1.039 29.875 1 91.38 566 ARG B CA 1
ATOM 9319 C C . ARG B 1 566 ? -17.938 -2.338 29.203 1 91.38 566 ARG B C 1
ATOM 9321 O O . ARG B 1 566 ? -19.125 -2.547 28.969 1 91.38 566 ARG B O 1
ATOM 9328 N N . TRP B 1 567 ? -16.953 -3.113 28.875 1 89.81 567 TRP B N 1
ATOM 9329 C CA . TRP B 1 567 ? -17.234 -4.406 28.25 1 89.81 567 TRP B CA 1
ATOM 9330 C C . TRP B 1 567 ? -18.031 -5.297 29.203 1 89.81 567 TRP B C 1
ATOM 9332 O O . TRP B 1 567 ? -19 -5.953 28.781 1 89.81 567 TRP B O 1
ATOM 9342 N N . TRP B 1 568 ? -17.641 -5.223 30.375 1 83.12 568 TRP B N 1
ATOM 9343 C CA . TRP B 1 568 ? -18.266 -6.055 31.391 1 83.12 568 TRP B CA 1
ATOM 9344 C C . TRP B 1 568 ? -19.703 -5.609 31.656 1 83.12 568 TRP B C 1
ATOM 9346 O O . TRP B 1 568 ? -20.609 -6.438 31.781 1 83.12 568 TRP B O 1
ATOM 9356 N N . THR B 1 569 ? -19.953 -4.359 31.688 1 84.25 569 THR B N 1
ATOM 9357 C CA . THR B 1 569 ? -21.266 -3.797 32 1 84.25 569 THR B CA 1
ATOM 9358 C C . THR B 1 569 ? -22.219 -3.957 30.812 1 84.25 569 THR B C 1
ATOM 9360 O O . THR B 1 569 ? -23.422 -4.113 31 1 84.25 569 THR B O 1
ATOM 9363 N N . ALA B 1 570 ? -21.719 -3.846 29.578 1 75.81 570 ALA B N 1
ATOM 9364 C CA . ALA B 1 570 ? -22.547 -4.016 28.375 1 75.81 570 ALA B CA 1
ATOM 9365 C C . ALA B 1 570 ? -23.047 -5.449 28.266 1 75.81 570 ALA B C 1
ATOM 9367 O O . ALA B 1 570 ? -24.156 -5.68 27.781 1 75.81 570 ALA B O 1
ATOM 9368 N N . GLY B 1 571 ? -22.281 -6.492 28.344 1 58.97 571 GLY B N 1
ATOM 9369 C CA . GLY B 1 571 ? -22.688 -7.891 28.328 1 58.97 571 GLY B CA 1
ATOM 9370 C C . GLY B 1 571 ? -23.734 -8.227 29.375 1 58.97 571 GLY B C 1
ATOM 9371 O O . GLY B 1 571 ? -24.578 -9.094 29.156 1 58.97 571 GLY B O 1
ATOM 9372 N N . LYS B 1 572 ? -23.844 -7.633 30.453 1 50.75 572 LYS B N 1
ATOM 9373 C CA . LYS B 1 572 ? -24.859 -7.844 31.484 1 50.75 572 LYS B CA 1
ATOM 9374 C C . LYS B 1 572 ? -26.234 -7.391 31 1 50.75 572 LYS B C 1
ATOM 9376 O O . LYS B 1 572 ? -27.25 -8.016 31.312 1 50.75 572 LYS B O 1
ATOM 9381 N N . ARG B 1 573 ? -26.422 -6.426 30.078 1 44.81 573 ARG B N 1
ATOM 9382 C CA . ARG B 1 573 ? -27.734 -6.016 29.578 1 44.81 573 ARG B CA 1
ATOM 9383 C C . ARG B 1 573 ? -28.312 -7.059 28.625 1 44.81 573 ARG B C 1
ATOM 9385 O O . ARG B 1 573 ? -29.531 -7.289 28.609 1 44.81 573 ARG B O 1
ATOM 9392 N N . ILE B 1 574 ? -27.547 -7.594 27.766 1 39.81 574 ILE B N 1
ATOM 9393 C CA . ILE B 1 574 ? -28.109 -8.594 26.859 1 39.81 574 ILE B CA 1
ATOM 9394 C C . ILE B 1 574 ? -28.328 -9.898 27.625 1 39.81 574 ILE B C 1
ATOM 9396 O O . ILE B 1 574 ? -29.188 -10.703 27.25 1 39.81 574 ILE B O 1
ATOM 9400 N N . ARG B 1 575 ? -27.672 -10.203 28.641 1 37.16 575 ARG B N 1
ATOM 9401 C CA . ARG B 1 575 ? -27.844 -11.469 29.344 1 37.16 575 ARG B CA 1
ATOM 9402 C C . ARG B 1 575 ? -29.094 -11.453 30.203 1 37.16 575 ARG B C 1
ATOM 9404 O O . ARG B 1 575 ? -29.312 -12.352 31.031 1 37.16 575 ARG B O 1
ATOM 9411 N N . ARG B 1 576 ? -29.938 -10.438 30.078 1 30.52 576 ARG B N 1
ATOM 9412 C CA . ARG B 1 576 ? -31.219 -10.742 30.719 1 30.52 576 ARG B CA 1
ATOM 9413 C C . ARG B 1 576 ? -31.844 -11.992 30.125 1 30.52 576 ARG B C 1
ATOM 9415 O O . ARG B 1 576 ? -31.594 -12.328 28.969 1 30.52 576 ARG B O 1
ATOM 9422 N N . PRO B 1 577 ? -32.75 -12.789 30.922 1 31.02 577 PRO B N 1
ATOM 9423 C CA . PRO B 1 577 ? -33.281 -14.164 30.922 1 31.02 577 PRO B CA 1
ATOM 9424 C C . PRO B 1 577 ? -34.094 -14.492 29.688 1 31.02 577 PRO B C 1
ATOM 9426 O O . PRO B 1 577 ? -34.844 -15.469 29.672 1 31.02 577 PRO B O 1
ATOM 9429 N N . ALA B 1 578 ? -34.062 -13.758 28.625 1 30.08 578 ALA B N 1
ATOM 9430 C CA . ALA B 1 578 ? -35 -14.445 27.719 1 30.08 578 ALA B CA 1
ATOM 9431 C C . ALA B 1 578 ? -34.5 -15.859 27.406 1 30.08 578 ALA B C 1
ATOM 9433 O O . ALA B 1 578 ? -34.938 -16.484 26.453 1 30.08 578 ALA B O 1
ATOM 9434 N N . PHE B 1 579 ? -33.469 -16.406 28.141 1 26.11 579 PHE B N 1
ATOM 9435 C CA . PHE B 1 579 ? -33.125 -17.797 27.875 1 26.11 579 PHE B CA 1
ATOM 9436 C C . PHE B 1 579 ? -34.344 -18.688 27.906 1 26.11 579 PHE B C 1
ATOM 9438 O O . PHE B 1 579 ? -34.812 -19.094 28.984 1 26.11 579 PHE B O 1
ATOM 9445 N N . GLU B 1 580 ? -35.5 -18.297 27.391 1 26.34 580 GLU B N 1
ATOM 9446 C CA . GLU B 1 580 ? -36.125 -19.578 27.031 1 26.34 580 GLU B CA 1
ATOM 9447 C C . GLU B 1 580 ? -35.188 -20.406 26.156 1 26.34 580 GLU B C 1
ATOM 9449 O O . GLU B 1 580 ? -34.719 -19.953 25.125 1 26.34 580 GLU B O 1
ATOM 9454 N N . VAL B 1 581 ? -34.375 -21.328 26.812 1 23.91 581 VAL B N 1
ATOM 9455 C CA . VAL B 1 581 ? -33.594 -22.422 26.25 1 23.91 581 VAL B CA 1
ATOM 9456 C C . VAL B 1 581 ? -34.344 -23.062 25.078 1 23.91 581 VAL B C 1
ATOM 9458 O O . VAL B 1 581 ? -35.438 -23.609 25.266 1 23.91 581 VAL B O 1
ATOM 9461 N N . ALA B 1 582 ? -34.406 -22.594 23.906 1 24.7 582 ALA B N 1
ATOM 9462 C CA . ALA B 1 582 ? -34.531 -23.734 23 1 24.7 582 ALA B CA 1
ATOM 9463 C C . ALA B 1 582 ? -33.531 -24.812 23.359 1 24.7 582 ALA B C 1
ATOM 9465 O O . ALA B 1 582 ? -32.406 -24.516 23.766 1 24.7 582 ALA B O 1
ATOM 9466 N N . GLN B 1 583 ? -33.719 -26.234 23.578 1 24.62 583 GLN B N 1
ATOM 9467 C CA . GLN B 1 583 ? -33.156 -27.5 24.047 1 24.62 583 GLN B CA 1
ATOM 9468 C C . GLN B 1 583 ? -31.844 -27.797 23.344 1 24.62 583 GLN B C 1
ATOM 9470 O O . GLN B 1 583 ? -31.391 -28.953 23.312 1 24.62 583 GLN B O 1
ATOM 9475 N N . ARG B 1 584 ? -31.281 -26.984 22.438 1 25.72 584 ARG B N 1
ATOM 9476 C CA . ARG B 1 584 ? -30.156 -27.766 21.922 1 25.72 584 ARG B CA 1
ATOM 9477 C C . ARG B 1 584 ? -29.094 -27.969 23 1 25.72 584 ARG B C 1
ATOM 9479 O O . ARG B 1 584 ? -28.938 -27.125 23.891 1 25.72 584 ARG B O 1
ATOM 9486 N N . ASP B 1 585 ? -28.297 -29.172 23.25 1 25.06 585 ASP B N 1
ATOM 9487 C CA . ASP B 1 585 ? -27.516 -29.969 24.188 1 25.06 585 ASP B CA 1
ATOM 9488 C C . ASP B 1 585 ? -26.219 -29.266 24.562 1 25.06 585 ASP B C 1
ATOM 9490 O O . ASP B 1 585 ? -25.516 -29.688 25.484 1 25.06 585 ASP B O 1
ATOM 9494 N N . ASP B 1 586 ? -25.484 -28.406 23.734 1 28.77 586 ASP B N 1
ATOM 9495 C CA . ASP B 1 586 ? -24.094 -28.406 24.219 1 28.77 586 ASP B CA 1
ATOM 9496 C C . ASP B 1 586 ? -23.953 -27.547 25.469 1 28.77 586 ASP B C 1
ATOM 9498 O O . ASP B 1 586 ? -24.156 -26.344 25.422 1 28.77 586 ASP B O 1
ATOM 9502 N N . GLU B 1 587 ? -24.078 -27.938 26.781 1 29.58 587 GLU B N 1
ATOM 9503 C CA . GLU B 1 587 ? -24.156 -27.609 28.203 1 29.58 587 GLU B CA 1
ATOM 9504 C C . GLU B 1 587 ? -22.953 -26.781 28.656 1 29.58 587 GLU B C 1
ATOM 9506 O O . GLU B 1 587 ? -23.078 -25.922 29.516 1 29.58 587 GLU B O 1
ATOM 9511 N N . GLY B 1 588 ? -21.672 -27.094 28.422 1 29.91 588 GLY B N 1
ATOM 9512 C CA . GLY B 1 588 ? -20.625 -26.828 29.391 1 29.91 588 GLY B CA 1
ATOM 9513 C C . GLY B 1 588 ? -20.25 -25.359 29.5 1 29.91 588 GLY B C 1
ATOM 9514 O O . GLY B 1 588 ? -19.734 -24.922 30.531 1 29.91 588 GLY B O 1
ATOM 9515 N N . ALA B 1 589 ? -20.047 -24.625 28.484 1 32.47 589 ALA B N 1
ATOM 9516 C CA . ALA B 1 589 ? -19.25 -23.391 28.531 1 32.47 589 ALA B CA 1
ATOM 9517 C C . ALA B 1 589 ? -20.078 -22.234 29.094 1 32.47 589 ALA B C 1
ATOM 9519 O O . ALA B 1 589 ? -19.531 -21.172 29.406 1 32.47 589 ALA B O 1
ATOM 9520 N N . SER B 1 590 ? -21.391 -22.297 29.234 1 35.66 590 SER B N 1
ATOM 9521 C CA . SER B 1 590 ? -22.25 -21.172 29.547 1 35.66 590 SER B CA 1
ATOM 9522 C C . SER B 1 590 ? -22.141 -20.812 31.031 1 35.66 590 SER B C 1
ATOM 9524 O O . SER B 1 590 ? -22.328 -19.641 31.406 1 35.66 590 SER B O 1
ATOM 9526 N N . GLU B 1 591 ? -21.875 -21.812 31.875 1 36.69 591 GLU B N 1
ATOM 9527 C CA . GLU B 1 591 ? -22 -21.594 33.312 1 36.69 591 GLU B CA 1
ATOM 9528 C C . GLU B 1 591 ? -20.891 -20.672 33.812 1 36.69 591 GLU B C 1
ATOM 9530 O O . GLU B 1 591 ? -21.125 -19.844 34.719 1 36.69 591 GLU B O 1
ATOM 9535 N N . ASP B 1 592 ? -19.672 -20.875 33.25 1 37.28 592 ASP B N 1
ATOM 9536 C CA . ASP B 1 592 ? -18.531 -20.188 33.844 1 37.28 592 ASP B CA 1
ATOM 9537 C C . ASP B 1 592 ? -18.594 -18.688 33.594 1 37.28 592 ASP B C 1
ATOM 9539 O O . ASP B 1 592 ? -18.047 -17.891 34.375 1 37.28 592 ASP B O 1
ATOM 9543 N N . GLU B 1 593 ? -19.328 -18.234 32.688 1 39.16 593 GLU B N 1
ATOM 9544 C CA . GLU B 1 593 ? -19.453 -16.812 32.375 1 39.16 593 GLU B CA 1
ATOM 9545 C C . GLU B 1 593 ? -20.312 -16.109 33.438 1 39.16 593 GLU B C 1
ATOM 9547 O O . GLU B 1 593 ? -20.031 -14.984 33.844 1 39.16 593 GLU B O 1
ATOM 9552 N N . ASP B 1 594 ? -21.25 -16.812 34.062 1 41.16 594 ASP B N 1
ATOM 9553 C CA . ASP B 1 594 ? -22.203 -16.234 35 1 41.16 594 ASP B CA 1
ATOM 9554 C C . ASP B 1 594 ? -21.562 -15.93 36.344 1 41.16 594 ASP B C 1
ATOM 9556 O O . ASP B 1 594 ? -21.828 -14.898 36.969 1 41.16 594 ASP B O 1
ATOM 9560 N N . GLU B 1 595 ? -20.75 -16.844 36.812 1 40 595 GLU B N 1
ATOM 9561 C CA . GLU B 1 595 ? -20.172 -16.656 38.125 1 40 595 GLU B CA 1
ATOM 9562 C C . GLU B 1 595 ? -19.172 -15.5 38.156 1 40 595 GLU B C 1
ATOM 9564 O O . GLU B 1 595 ? -19.094 -14.773 39.156 1 40 595 GLU B O 1
ATOM 9569 N N . LEU B 1 596 ? -18.516 -15.25 37.094 1 41.38 596 LEU B N 1
ATOM 9570 C CA . LEU B 1 596 ? -17.562 -14.133 37.062 1 41.38 596 LEU B CA 1
ATOM 9571 C C . LEU B 1 596 ? -18.312 -12.797 37.156 1 41.38 596 LEU B C 1
ATOM 9573 O O . LEU B 1 596 ? -17.859 -11.883 37.844 1 41.38 596 LEU B O 1
ATOM 9577 N N . VAL B 1 597 ? -19.5 -12.656 36.75 1 41.03 597 VAL B N 1
ATOM 9578 C CA . VAL B 1 597 ? -20.328 -11.461 36.75 1 41.03 597 VAL B CA 1
ATOM 9579 C C . VAL B 1 597 ? -20.719 -11.086 38.188 1 41.03 597 VAL B C 1
ATOM 9581 O O . VAL B 1 597 ? -20.625 -9.922 38.594 1 41.03 597 VAL B O 1
ATOM 9584 N N . GLU B 1 598 ? -21.125 -11.969 38.938 1 44.22 598 GLU B N 1
ATOM 9585 C CA . GLU B 1 598 ? -21.609 -11.664 40.281 1 44.22 598 GLU B CA 1
ATOM 9586 C C . GLU B 1 598 ? -20.484 -11.094 41.156 1 44.22 598 GLU B C 1
ATOM 9588 O O . GLU B 1 598 ? -20.703 -10.172 41.938 1 44.22 598 GLU B O 1
ATOM 9593 N N . PHE B 1 599 ? -19.281 -11.477 40.969 1 40.34 599 PHE B N 1
ATOM 9594 C CA . PHE B 1 599 ? -18.203 -11.07 41.844 1 40.34 599 PHE B CA 1
ATOM 9595 C C . PHE B 1 599 ? -17.75 -9.648 41.531 1 40.34 599 PHE B C 1
ATOM 9597 O O . PHE B 1 599 ? -17.578 -8.828 42.438 1 40.34 599 PHE B O 1
ATOM 9604 N N . ILE B 1 600 ? -17.594 -9.297 40.281 1 43.38 600 ILE B N 1
ATOM 9605 C CA . ILE B 1 600 ? -17.125 -7.953 39.969 1 43.38 600 ILE B CA 1
ATOM 9606 C C . ILE B 1 600 ? -18.141 -6.922 40.438 1 43.38 600 ILE B C 1
ATOM 9608 O O . ILE B 1 600 ? -17.781 -5.875 40.969 1 43.38 600 ILE B O 1
ATOM 9612 N N . LEU B 1 601 ? -19.391 -7.23 40.469 1 41.72 601 LEU B N 1
ATOM 9613 C CA . LEU B 1 601 ? -20.406 -6.328 40.969 1 41.72 601 LEU B CA 1
ATOM 9614 C C . LEU B 1 601 ? -20.281 -6.148 42.469 1 41.72 601 LEU B C 1
ATOM 9616 O O . LEU B 1 601 ? -20.578 -5.074 43 1 41.72 601 LEU B O 1
ATOM 9620 N N . SER B 1 602 ? -19.844 -7.102 43.156 1 42.69 602 SER B N 1
ATOM 9621 C CA . SER B 1 602 ? -19.797 -6.98 44.625 1 42.69 602 SER B CA 1
ATOM 9622 C C . SER B 1 602 ? -18.672 -6.051 45.062 1 42.69 602 SER B C 1
ATOM 9624 O O . SER B 1 602 ? -18.703 -5.547 46.188 1 42.69 602 SER B O 1
ATOM 9626 N N . GLN B 1 603 ? -17.625 -5.922 44.281 1 40.31 603 GLN B N 1
ATOM 9627 C CA . GLN B 1 603 ? -16.547 -5.062 44.781 1 40.31 603 GLN B CA 1
ATOM 9628 C C . GLN B 1 603 ? -16.891 -3.588 44.594 1 40.31 603 GLN B C 1
ATOM 9630 O O . GLN B 1 603 ? -16.188 -2.713 45.094 1 40.31 603 GLN B O 1
ATOM 9635 N N . GLN B 1 604 ? -17.75 -3.227 43.719 1 35.03 604 GLN B N 1
ATOM 9636 C CA . GLN B 1 604 ? -18.109 -1.818 43.594 1 35.03 604 GLN B CA 1
ATOM 9637 C C . GLN B 1 604 ? -19.141 -1.421 44.656 1 35.03 604 GLN B C 1
ATOM 9639 O O . GLN B 1 604 ? -19.516 -0.254 44.75 1 35.03 604 GLN B O 1
ATOM 9644 N N . GLU B 1 605 ? -19.75 -2.367 45.438 1 33.59 605 GLU B N 1
ATOM 9645 C CA . GLU B 1 605 ? -20.438 -1.885 46.625 1 33.59 605 GLU B CA 1
ATOM 9646 C C . GLU B 1 605 ? -19.469 -1.689 47.812 1 33.59 605 GLU B C 1
ATOM 9648 O O . GLU B 1 605 ? -18.578 -2.508 48 1 33.59 605 GLU B O 1
#

Sequence (1210 aa):
MLLRECQKRTNILKKVFNTAYMILKCELPFTLFPNMLKLQIKNGSDIDGLSSYRTNTACRRFTQYIVDDIREPLKDASNNARVFSVIYDGATDASVTEVEIVYCRYVRDGKPLNCFVNLHEVEHAHAEGVFSAIDNAMVSAGIENWKEKLVGAGSDGAKVNVGINNSVATRMQGDGREHVVIVHCVAHRLELAILGAIKENEMLQTVQDMLNKIHKHYHYSPKALRELEMVAEAMGEKFLKPQRLSGTRWVPHIRRALQVLISKYSVILANFEHVSESRHGSTVEVQGRAKFLVKKLKDFRVVKFMMFMEDLLEIINILSLEFQKDDVTAVDVLDALDTATFSLVELGQRPGNTLQSFLDTVADSNGKYKGVLLMNYNDGTVAGHYQDIVDCTIDHISNRLSNSRDKARPVLEAARISDVRDWPTTRTDLPPYGNQELDTLLQQFLPVLSRMGCDQSELKKEWIQLKAHVGNLLMRHPNRNQAPSLSTFFLTDDYRKKFHNILMLVEIVFVLPMSSAVCERGFSAVNRIKSDWRASLSTEMLYGLLLVSIEGPELMEYDAEGALHRWWTAGKRIRRPAFEVAQRDDEGASEDEDELVEFILSQQEMLLRECQKRTNILKKVFNTAYMILKCELPFTLFPNMLKLQIKNGSDIDGLSSYRTNTACRRFTQYIVDDIREPLKDASNNARVFSVIYDGATDASVTEVEIVYCRYVRDGKPLNCFVNLHEVEHAHAEGVFSAIDNAMVSAGIENWKEKLVGAGSDGAKVNVGINNSVATRMQGDGREHVVIVHCVAHRLELAILGAIKENEMLQTVQDMLNKIHKHYHYSPKALRELEMVAEAMGEKFLKPQRLSGTRWVPHIRRALQVLISKYSVILANFEHVSESRHGSTVEVQGRAKFLVKKLKDFRVVKFMMFMEDLLEIINILSLEFQKDDVTAVDVLDALDTATFSLVELGQRPGNTLQSFLDTVADSNGKYKGVLLMNYNDGTVAGHYQDIVDCTIDHISNRLSNSRDKARPVLEAARISDVRDWPTTRTDLPPYGNQELDTLLQQFLPVLSRMGCDQSELKKEWIQLKAHVGNLLMRHPNRNQAPSLSTFFLTDDYRKKFHNILMLVEIVFVLPMSSAVCERGFSAVNRIKSDWRASLSTEMLYGLLLVSIEGPELMEYDAEGALHRWWTAGKRIRRPAFEVAQRDDEGASEDEDELVEFILSQQE

Organism: Holothuria leucospilota (NCBI:txid206669)